Protein AF-A0A6A4WHN4-F1 (afdb_monomer_lite)

Secondary structure (DSSP, 8-state):
-----EE---HHHHHHHHHHSPPPPTT--PPPPPPTTSPPPP---HHHHHHHHHHS-TTPPP-TT---HHHHHHHTSGGGHHHHHHHHHHHHHHHHHHHTT---HHHHHHHH-EEEEEEE-TTS-EEEEEEE-HHHHHHHHHHHHHHHHHTHHHHTTTB-SSS-TTHHHHHHHHHHHHHHSPPPS-SSPEEEEEE-BTTHHHHS-HHHHHHHHHHH-GGGHHHHHHHHSS-EEEEETTEEEEE-SS--TT-TTHHHHHHHHHHHHHHT--SSEEEEETTEEEEEEEHHHHHHHHHHHHHHHHHTT--B-GGG-EEEE-S---HHHHHHHHHHHHTT-TTPEE--GGG-EETTEE-SGGGHHHHHHHHHHHHHHHHHHHTTS-HHHHHHHIIIIISGGGTHHHHHHS-GGG-HHHHHHHHHHHHHHHHHHHT----HHHHHHHTS-GGGTS-S---HHHHHHHHHHHHHHHHHHHHHHHSTTSS-TTSS-HHHHHHHHHHHHHHT------GGGTT-HHHHHHHHHHHHHHHHHHHS-HHHHHHHHHHTSTTTTTGGGS---GGGT-PPP---TTS-HHHHHHHHHHHT-HHHHHHHHTTTHHHH-S----TTTTHHHHHHHHHHHHHH---TT---PPP-HHHHHHHHHH-GGG-SS----HHHHHHHHHHHHHHHT-S--S-PPP--SPPPTTS-HHHHHHHHHHHHHTT--SHHHHHH-EEEEEEEEETTT--EEEEEEEESSEEEPPS-SSSEEEHHHHHHHHHS-EEE-GGGPPEETTTTEE--EEEEEEEEE--SEEEEEE----TT-TT------EEE--SS-EE-GGGBTT----EEEEEEEEEEEE-SSSEEEEEEEE-TTT--EEEEETTEEEEE-GGGS--TTEEEEEEEETT----------

Organism: Amphibalanus amphitrite (NCBI:txid1232801)

pLDDT: mean 89.15, std 11.62, range [28.22, 98.62]

Sequence (913 aa):
MLSDTFVDPSAEVIAALRLKHPLAPLDQSLPPPPAASDPPPLTVTEEQVRAAIFSMPPGSSAGLDGIRPLHLRQLLSRETAESGRRLLSSLTALTNLVLRGLVPECGRDALFGASLCALRKKDGGLRPIAVGSVFRRLPGRIAARHIADIIGPELRPTQLGVGTPLGCEAAVHAVREFISSDSTSSDTPRVMVKIDVRNAFNTIRRDVILARIHERCPEVYPLAYQAYHLPTPLHIGDQTVLSATGVQQGDPLGPAAFALGVDACARAIRSPLNVWYLDDATIAGLADVVQSDLHSLAKALTELGLQLNPAKCEVAIIDAAPQLARNAAVDSIRSVLPEITEIPLHSVTLLGAPLQDASLTAAANGAAELIGRLCTRLTHLDRHTGLFFLVHYASAPRLQYLLRSAPLYKVVPALKLVDELVRETLIDITNVNINDQLWEQAKLPFRLGGLGVRSVEDLALPCYISSLHAALPLLRSISPGLLPASGVPPTLQTAIHRFSEVTGTEQLPPASAVSSQRAWDTLSATAIRDKMVNSANQLHRARLVAASQPHTAAWLQAVPVPSLGLHLDEENTGNTCFLNTVVQCLSNTRALHDYILRDGRSSDASMPAAATKGSLMNTFSALIRDMWTSSAETERVLTTAPLKSMIQRLAPRFMGSQQQDAQEFLRYLLQGLHEDVNRVTSRPKPITTDIDDSLSASQKSMEAWKRFLRLENSKFVDLFVGQLKATLRCTVCGHASVTFDPFWDLSLPIPSRSGQVRLQACFDLFTKEEVLDGDEKPTCSKCQKRQKCTRSLSIQKFPRILVVHLKRFSPQERFRGKLNTTVDFSVNGLDLSPYSAGQTPCRYSLYGVANHSGTLLSGHYTAHCRHPYTAEWYEYNDSRVHVLDQRNVNSGKAYVLFFELAGSKHRSGSTHV

Radius of gyration: 39.77 Å; chains: 1; bounding box: 108×52×117 Å

InterPro domains:
  IPR000477 Reverse transcriptase domain [PF00078] (120-317)
  IPR000477 Reverse transcriptase domain [PS50878] (100-355)
  IPR001394 Peptidase C19, ubiquitin carboxyl-terminal hydrolase [PF00443] (571-899)
  IPR018200 Ubiquitin specific protease, conserved site [PS00973] (844-861)
  IPR028889 Ubiquitin specific protease UPS, catalytic domain [PS50235] (568-902)
  IPR038765 Papain-like cysteine peptidase superfamily [SSF54001] (572-900)
  IPR043502 DNA/RNA polymerase superfamily [SSF56672] (191-315)
  IPR050185 Ubiquitin carboxyl-terminal hydrolase [PTHR21646] (564-900)

Foldseek 3Di:
DPQWDWDADDPVNVVLVLVLQDAADPPFDADDADDPPFDAADADDLVLLLVLLVPDDQPDAAWPVRDGSVVLCVLLDVVVPPSNVVVSVVLRVLLRCLRRLNQDPVCLQVQLEFAWTWIQDPVRHTDIAGAGHPSLQSNLLVLQVVLLVQCVVVLPPQEQQGVHVLQQLLLLLLVLLVLVDDDDPDLFFKKKKKWAWPSQQLFFALRLLLVLCCVRPVNNSSNSCSNQVAWHWHDRPPDTHTRNGGHGHNRSNRQSSQSSSCSVLQVVQPALFWYHNRRTIMGMHGLQSVLVSLQSSQVVLVVRRIHIDLQPMEMETSDPHDPVSVVVSVVSNCVSRVNYHYDYLQCDDGPLEGSHPNCLLVSLQVLLVQLLVLLVVLLVDALLQSLLCLQPPRACVSCLVHLQNDLNLSVLVSLVSRLVSSQVSNCSSLVDDQDPLNSLQQQACQLQLHLNRNRSNLLSLLNHLLNSLVSLVSSCRSRPPSDPPVSDHPVNVVSLVVLCVLLVDNDAFPPVCSNPSVRSSVSSSVSSSVVSCVPDDPVSNVNSVCSNDPPNCVLSNDNQDVVVVSNDFNADPFLCQLVVQLLVAQLLPVLNLCCLVVCVCVVLPDQAPAPCRLVLVVLSSVVSCVVPDDDPPDPDADDCVSNLVSLCVQPVVSPGRFHDHSVVVNVSSLVNNQRSRFSQRDQDDQDPDDDDPPDDPVVQQVVLVVSVSSHGDGPSCQAQKFKKKKWKAFPPPRDIDIHIDIDRAAAFEDPDLDEAAEPVVSLCRQFDKDWQDDPRFDQDPVVRGRGIIIMGMATATDGQKYKYFYCQDDPVDPDDWGRLHFHDYDQFWDWRLVRHPVSDTWTKHWFKFWFWADTSRRIGTWMWGQRNPVRWIWIGRRSDIDGDDPVPNRHSRTGMTIIGTPDPDDDDDDDDD

Structure (mmCIF, N/CA/C/O backbone):
data_AF-A0A6A4WHN4-F1
#
_entry.id   AF-A0A6A4WHN4-F1
#
loop_
_atom_site.group_PDB
_atom_site.id
_atom_site.type_symbol
_atom_site.label_atom_id
_atom_site.label_alt_id
_atom_site.label_comp_id
_atom_site.label_asym_id
_atom_site.label_entity_id
_atom_site.label_seq_id
_atom_site.pdbx_PDB_ins_code
_atom_site.Cartn_x
_atom_site.Cartn_y
_atom_site.Cartn_z
_atom_site.occupancy
_atom_site.B_iso_or_equiv
_atom_site.auth_seq_id
_atom_site.auth_comp_id
_atom_site.auth_asym_id
_atom_site.auth_atom_id
_atom_site.pdbx_PDB_model_num
ATOM 1 N N . MET A 1 1 ? -0.690 -6.257 8.734 1.00 34.81 1 MET A N 1
ATOM 2 C CA . MET A 1 1 ? -2.102 -6.477 8.339 1.00 34.81 1 MET A CA 1
ATOM 3 C C . MET A 1 1 ? -2.248 -6.863 6.854 1.00 34.81 1 MET A C 1
ATOM 5 O O . MET A 1 1 ? -2.937 -6.185 6.109 1.00 34.81 1 MET A O 1
ATOM 9 N N . LEU A 1 2 ? -1.631 -7.961 6.406 1.00 34.03 2 LEU A N 1
ATOM 10 C CA . LEU A 1 2 ? -2.034 -8.683 5.186 1.00 34.03 2 LEU A CA 1
ATOM 11 C C . LEU A 1 2 ? -2.118 -10.161 5.584 1.00 34.03 2 LEU A C 1
ATOM 13 O O . LEU A 1 2 ? -1.227 -10.941 5.278 1.00 34.03 2 LEU A O 1
ATOM 17 N N . SER A 1 3 ? -3.099 -10.493 6.425 1.00 45.19 3 SER A N 1
ATOM 18 C CA . SER A 1 3 ? -3.376 -11.877 6.841 1.00 45.19 3 SER A CA 1
ATOM 19 C C . SER A 1 3 ? -4.545 -12.496 6.090 1.00 45.19 3 SER A C 1
ATOM 21 O O . SER A 1 3 ? -4.711 -13.708 6.132 1.00 45.19 3 SER A O 1
ATOM 23 N N . ASP A 1 4 ? -5.346 -11.665 5.427 1.00 58.31 4 ASP A N 1
ATOM 24 C CA . ASP A 1 4 ? -6.604 -12.084 4.842 1.00 58.31 4 ASP A CA 1
ATOM 25 C C . ASP A 1 4 ? -6.380 -12.328 3.354 1.00 58.31 4 ASP A C 1
ATOM 27 O O . ASP A 1 4 ? -6.274 -11.393 2.558 1.00 58.31 4 ASP A O 1
ATOM 31 N N . THR A 1 5 ? -6.221 -13.599 2.994 1.00 77.00 5 THR A N 1
ATOM 32 C CA . THR A 1 5 ? -6.087 -14.032 1.604 1.00 77.00 5 THR A CA 1
ATOM 33 C C . THR A 1 5 ? -7.454 -14.382 1.034 1.00 77.00 5 THR A C 1
ATOM 35 O O . THR A 1 5 ? -8.327 -14.896 1.740 1.00 77.00 5 THR A O 1
ATOM 38 N N . PHE A 1 6 ? -7.644 -14.088 -0.253 1.00 84.12 6 PHE A N 1
ATOM 39 C CA . PHE A 1 6 ? -8.807 -14.570 -0.987 1.00 84.12 6 PHE A CA 1
ATOM 40 C C . PHE A 1 6 ? -8.828 -16.096 -0.974 1.00 84.12 6 PHE A C 1
ATOM 42 O O . PHE A 1 6 ? -7.786 -16.740 -1.110 1.00 84.12 6 PHE A O 1
ATOM 49 N N . VAL A 1 7 ? -10.020 -16.653 -0.784 1.00 88.81 7 VAL A N 1
ATOM 50 C CA . VAL A 1 7 ? -10.260 -18.092 -0.842 1.00 88.81 7 VAL A CA 1
ATOM 51 C C . VAL A 1 7 ? -11.143 -18.383 -2.042 1.00 88.81 7 VAL A C 1
ATOM 53 O O . VAL A 1 7 ? -12.197 -17.763 -2.198 1.00 88.81 7 VAL A O 1
ATOM 56 N N . ASP A 1 8 ? -10.709 -19.332 -2.864 1.00 88.94 8 ASP A N 1
ATOM 57 C CA . ASP A 1 8 ? -11.468 -19.764 -4.030 1.00 88.94 8 ASP A CA 1
ATOM 58 C C . ASP A 1 8 ? -12.793 -20.439 -3.626 1.00 88.94 8 ASP A C 1
ATOM 60 O O . ASP A 1 8 ? -12.881 -21.079 -2.570 1.00 88.94 8 ASP A O 1
ATOM 64 N N . PRO A 1 9 ? -13.845 -20.303 -4.449 1.00 89.06 9 PRO A N 1
ATOM 65 C CA . PRO A 1 9 ? -15.189 -20.763 -4.121 1.00 89.06 9 PRO A CA 1
ATOM 66 C C . PRO A 1 9 ? -15.350 -22.280 -4.316 1.00 89.06 9 PRO A C 1
ATOM 68 O O . PRO A 1 9 ? -15.940 -22.737 -5.290 1.00 89.06 9 PRO A O 1
ATOM 71 N N . SER A 1 10 ? -14.836 -23.080 -3.379 1.00 92.56 10 SER A N 1
ATOM 72 C CA . SER A 1 10 ? -15.103 -24.525 -3.321 1.00 92.56 10 SER A CA 1
ATOM 73 C C . SER A 1 10 ? -16.477 -24.833 -2.706 1.00 92.56 10 SER A C 1
ATOM 75 O O . SER A 1 10 ? -17.061 -24.001 -2.008 1.00 92.56 10 SER A O 1
ATOM 77 N N . ALA A 1 11 ? -16.986 -26.055 -2.899 1.00 92.69 11 ALA A N 1
ATOM 78 C CA . ALA A 1 11 ? -18.253 -26.490 -2.298 1.00 92.69 11 ALA A CA 1
ATOM 79 C C . ALA A 1 11 ? -18.267 -26.339 -0.761 1.00 92.69 11 ALA A C 1
ATOM 81 O O . ALA A 1 11 ? -19.264 -25.895 -0.189 1.00 92.69 11 ALA A O 1
ATOM 82 N N . GLU A 1 12 ? -17.143 -26.631 -0.099 1.00 93.69 12 GLU A N 1
ATOM 83 C CA . GLU A 1 12 ? -16.969 -26.462 1.350 1.00 93.69 12 GLU A CA 1
ATOM 84 C C . GLU A 1 12 ? -17.022 -24.989 1.770 1.00 93.69 12 GLU A C 1
ATOM 86 O O . GLU A 1 12 ? -17.701 -24.636 2.736 1.00 93.69 12 GLU A O 1
ATOM 91 N N . VAL A 1 13 ? -16.347 -24.111 1.021 1.00 93.25 13 VAL A N 1
ATOM 92 C CA . VAL A 1 13 ? -16.360 -22.662 1.266 1.00 93.25 13 VAL A CA 1
ATOM 93 C C . VAL A 1 13 ? -17.778 -22.121 1.122 1.00 93.25 13 VAL A C 1
ATOM 95 O O . VAL A 1 13 ? -18.243 -21.381 1.984 1.00 93.25 13 VAL A O 1
ATOM 98 N N . ILE A 1 14 ? -18.501 -22.531 0.080 1.00 93.94 14 ILE A N 1
ATOM 99 C CA . ILE A 1 14 ? -19.880 -22.098 -0.166 1.00 93.94 14 ILE A CA 1
ATOM 100 C C . ILE A 1 14 ? -20.820 -22.602 0.935 1.00 93.94 14 ILE A C 1
ATOM 102 O O . ILE A 1 14 ? -21.646 -21.832 1.426 1.00 93.94 14 ILE A O 1
ATOM 106 N N . ALA A 1 15 ? -20.674 -23.851 1.388 1.00 94.25 15 ALA A N 1
ATOM 107 C CA . ALA A 1 15 ? -21.432 -24.375 2.524 1.00 94.25 15 ALA A CA 1
ATOM 108 C C . ALA A 1 15 ? -21.158 -23.575 3.812 1.00 94.25 15 ALA A C 1
ATOM 110 O O . ALA A 1 15 ? -22.092 -23.177 4.510 1.00 94.25 15 ALA A O 1
ATOM 111 N N . ALA A 1 16 ? -19.892 -23.250 4.088 1.00 94.00 16 ALA A N 1
ATOM 112 C CA . ALA A 1 16 ? -19.510 -22.432 5.236 1.00 94.00 16 ALA A CA 1
ATOM 113 C C . ALA A 1 16 ? -20.036 -20.985 5.145 1.00 94.00 16 ALA A C 1
ATOM 115 O O . ALA A 1 16 ? -20.391 -20.393 6.167 1.00 94.00 16 ALA A O 1
ATOM 116 N N . LEU A 1 17 ? -20.122 -20.408 3.942 1.00 94.44 17 LEU A N 1
ATOM 117 C CA . LEU A 1 17 ? -20.753 -19.103 3.722 1.00 94.44 17 LEU A CA 1
ATOM 118 C C . LEU A 1 17 ? -22.269 -19.166 3.939 1.00 94.44 17 LEU A C 1
ATOM 120 O O . LEU A 1 17 ? -22.810 -18.276 4.588 1.00 94.44 17 LEU A O 1
ATOM 124 N N . ARG A 1 18 ? -22.951 -20.226 3.483 1.00 95.06 18 ARG A N 1
ATOM 125 C CA . ARG A 1 18 ? -24.388 -20.433 3.752 1.00 95.06 18 ARG A CA 1
ATOM 126 C C . ARG A 1 18 ? -24.680 -20.487 5.252 1.00 95.06 18 ARG A C 1
ATOM 128 O O . ARG A 1 18 ? -25.598 -19.819 5.706 1.00 95.06 18 ARG A O 1
ATOM 135 N N . LEU A 1 19 ? -23.848 -21.173 6.039 1.00 94.44 19 LEU A N 1
ATOM 136 C CA . LEU A 1 19 ? -23.980 -21.196 7.505 1.00 94.44 19 LEU A CA 1
ATOM 137 C C . LEU A 1 19 ? -23.821 -19.809 8.152 1.00 94.44 19 LEU A C 1
ATOM 139 O O . LEU A 1 19 ? -24.376 -19.555 9.217 1.00 94.44 19 LEU A O 1
ATOM 143 N N . LYS A 1 20 ? -23.077 -18.896 7.518 1.00 94.44 20 LYS A N 1
ATOM 144 C CA . LYS A 1 20 ? -22.923 -17.512 7.989 1.00 94.44 20 LYS A CA 1
ATOM 145 C C . LYS A 1 20 ? -24.076 -16.598 7.589 1.00 94.44 20 LYS A C 1
ATOM 147 O O . LYS A 1 20 ? -24.157 -15.501 8.135 1.00 94.44 20 LYS A O 1
ATOM 152 N N . HIS A 1 21 ? -24.954 -17.027 6.691 1.00 95.44 21 HIS A N 1
ATOM 153 C CA . HIS A 1 21 ? -26.137 -16.286 6.267 1.00 95.44 21 HIS A CA 1
ATOM 154 C C . HIS A 1 21 ? -27.392 -17.118 6.573 1.00 95.44 21 HIS A C 1
ATOM 156 O O . HIS A 1 21 ? -27.945 -17.746 5.669 1.00 95.44 21 HIS A O 1
ATOM 162 N N . PRO A 1 22 ? -27.817 -17.180 7.851 1.00 94.38 22 PRO A N 1
ATOM 163 C CA . PRO A 1 22 ? -28.965 -17.985 8.238 1.00 94.38 22 PRO A CA 1
ATOM 164 C C . PRO A 1 22 ? -30.276 -17.424 7.668 1.00 94.38 22 PRO A C 1
ATOM 166 O O . PRO A 1 22 ? -30.360 -16.281 7.206 1.00 94.38 22 PRO A O 1
ATOM 169 N N . LEU A 1 23 ? -31.312 -18.262 7.702 1.00 92.62 23 LEU A N 1
ATOM 170 C CA . LEU A 1 23 ? -32.677 -17.861 7.368 1.00 92.62 23 LEU A CA 1
ATOM 171 C C . LEU A 1 23 ? -33.247 -16.928 8.444 1.00 92.62 23 LEU A C 1
ATOM 173 O O . LEU A 1 23 ? -32.799 -16.941 9.591 1.00 92.62 23 LEU A O 1
ATOM 177 N N . ALA A 1 24 ? -34.249 -16.133 8.067 1.00 89.94 24 ALA A N 1
ATOM 178 C CA . ALA A 1 24 ? -34.967 -15.283 9.010 1.00 89.94 24 ALA A CA 1
ATOM 179 C C . ALA A 1 24 ? -35.664 -16.133 10.096 1.00 89.94 24 ALA A C 1
ATOM 181 O O . ALA A 1 24 ? -36.240 -17.174 9.758 1.00 89.94 24 ALA A O 1
ATOM 182 N N . PRO A 1 25 ? -35.633 -15.715 11.377 1.00 89.88 25 PRO A N 1
ATOM 183 C CA . PRO A 1 25 ? -36.403 -16.357 12.439 1.00 89.88 25 PRO A CA 1
ATOM 184 C C . PRO A 1 25 ? -37.904 -16.372 12.122 1.00 89.88 25 PRO A C 1
ATOM 186 O O . PRO A 1 25 ? -38.425 -15.427 11.531 1.00 89.88 25 PRO A O 1
ATOM 189 N N . LEU A 1 26 ? -38.609 -17.429 12.536 1.00 89.06 26 LEU A N 1
ATOM 190 C CA . LEU A 1 26 ? -40.054 -17.572 12.290 1.00 89.06 26 LEU A CA 1
ATOM 191 C C . LEU A 1 26 ? -40.889 -16.501 13.009 1.00 89.06 26 LEU A C 1
ATOM 193 O O . LEU A 1 26 ? -41.966 -16.146 12.547 1.00 89.06 26 LEU A O 1
ATOM 197 N N . ASP A 1 27 ? -40.384 -15.991 14.127 1.00 91.06 27 ASP A N 1
ATOM 198 C CA . ASP A 1 27 ? -40.975 -14.938 14.952 1.00 91.06 27 ASP A CA 1
ATOM 199 C C . ASP A 1 27 ? -40.523 -13.525 14.531 1.00 91.06 27 ASP A C 1
ATOM 201 O O . ASP A 1 27 ? -40.725 -12.563 15.273 1.00 91.06 27 ASP A O 1
ATOM 205 N N . GLN A 1 28 ? -39.869 -13.370 13.373 1.00 90.06 28 GLN A N 1
ATOM 206 C CA . GLN A 1 28 ? -39.457 -12.061 12.867 1.00 90.06 28 GLN A CA 1
ATOM 207 C C . GLN A 1 28 ? -40.676 -11.223 12.464 1.00 90.06 28 GLN A C 1
ATOM 209 O O . GLN A 1 28 ? -41.427 -11.600 11.565 1.00 90.06 28 GLN A O 1
ATOM 214 N N . SER A 1 29 ? -40.825 -10.045 13.073 1.00 92.94 29 SER A N 1
ATOM 215 C CA . SER A 1 29 ? -41.950 -9.138 12.819 1.00 92.94 29 SER A CA 1
ATOM 216 C C . SER A 1 29 ? -41.444 -7.788 12.328 1.00 92.94 29 SER A C 1
ATOM 218 O O . SER A 1 29 ? -41.133 -6.901 13.121 1.00 92.94 29 SER A O 1
ATOM 220 N N . LEU A 1 30 ? -41.345 -7.628 11.007 1.00 94.25 30 LEU A N 1
ATOM 221 C CA . LEU A 1 30 ? -40.840 -6.392 10.411 1.00 94.25 30 LEU A CA 1
ATOM 222 C C . LEU A 1 30 ? -41.782 -5.199 10.684 1.00 94.25 30 LEU A C 1
ATOM 224 O O . LEU A 1 30 ? -43.001 -5.373 10.651 1.00 94.25 30 LEU A O 1
ATOM 228 N N . PRO A 1 31 ? -41.239 -3.984 10.897 1.00 94.44 31 PRO A N 1
ATOM 229 C CA . PRO A 1 31 ? -42.043 -2.760 10.921 1.00 94.44 31 PRO A CA 1
ATOM 230 C C . PRO A 1 31 ? -42.772 -2.528 9.578 1.00 94.44 31 PRO A C 1
ATOM 232 O O . PRO A 1 31 ? -42.359 -3.090 8.556 1.00 94.44 31 PRO A O 1
ATOM 235 N N . PRO A 1 32 ? -43.858 -1.729 9.554 1.00 94.19 32 PRO A N 1
ATOM 236 C CA . PRO A 1 32 ? -44.622 -1.460 8.334 1.00 94.19 32 PRO A CA 1
ATOM 237 C C . PRO A 1 32 ? -43.778 -0.712 7.289 1.00 94.19 32 PRO A C 1
ATOM 239 O O . PRO A 1 32 ? -42.856 0.003 7.664 1.00 94.19 32 PRO A O 1
ATOM 242 N N . PRO A 1 33 ? -44.082 -0.831 5.983 1.00 94.12 33 PRO A N 1
ATOM 243 C CA . PRO A 1 33 ? -43.385 -0.057 4.957 1.00 94.12 33 PRO A CA 1
ATOM 244 C C . PRO A 1 33 ? -43.508 1.458 5.211 1.00 94.12 33 PRO A C 1
ATOM 246 O O . PRO A 1 33 ? -44.485 1.879 5.837 1.00 94.12 33 PRO A O 1
ATOM 249 N N . PRO A 1 34 ? -42.567 2.279 4.694 1.00 93.50 34 PRO A N 1
ATOM 250 C CA . PRO A 1 34 ? -42.607 3.730 4.854 1.00 93.50 34 PRO A CA 1
ATOM 251 C C . PRO A 1 34 ? -43.970 4.312 4.468 1.00 93.50 34 PRO A C 1
ATOM 253 O O . PRO A 1 34 ? -44.484 4.048 3.377 1.00 93.50 34 PRO A O 1
ATOM 256 N N . ALA A 1 35 ? -44.550 5.102 5.364 1.00 90.31 35 ALA A N 1
ATOM 257 C CA . ALA A 1 35 ? -45.872 5.691 5.215 1.00 90.31 35 ALA A CA 1
ATOM 258 C C . ALA A 1 35 ? -45.782 7.173 4.831 1.00 90.31 35 ALA A C 1
ATOM 260 O O . ALA A 1 35 ? -44.807 7.858 5.123 1.00 90.31 35 ALA A O 1
ATOM 261 N N . ALA A 1 36 ? -46.847 7.716 4.236 1.00 85.81 36 ALA A N 1
ATOM 262 C CA . ALA A 1 36 ? -46.924 9.148 3.921 1.00 85.81 36 ALA A CA 1
ATOM 263 C C . ALA A 1 36 ? -46.907 10.055 5.171 1.00 85.81 36 ALA A C 1
ATOM 265 O O . ALA A 1 36 ? -46.689 11.257 5.050 1.00 85.81 36 ALA A O 1
ATOM 266 N N . SER A 1 37 ? -47.166 9.488 6.354 1.00 88.94 37 SER A N 1
ATOM 267 C CA . SER A 1 37 ? -47.059 10.163 7.649 1.00 88.94 37 SER A CA 1
ATOM 268 C C . SER A 1 37 ? -45.628 10.243 8.187 1.00 88.94 37 SER A C 1
ATOM 270 O O . SER A 1 37 ? -45.402 10.989 9.138 1.00 88.94 37 SER A O 1
ATOM 272 N N . ASP A 1 38 ? -44.685 9.473 7.635 1.00 90.81 38 ASP A N 1
ATOM 273 C CA . ASP A 1 38 ? -43.285 9.529 8.051 1.00 90.81 38 ASP A CA 1
ATOM 274 C C . ASP A 1 38 ? -42.629 10.847 7.591 1.00 90.81 38 ASP A C 1
ATOM 276 O O . ASP A 1 38 ? -43.040 11.439 6.584 1.00 90.81 38 ASP A O 1
ATOM 280 N N . PRO A 1 39 ? -41.583 11.319 8.294 1.00 92.81 39 PRO A N 1
ATOM 281 C CA . PRO A 1 39 ? -40.742 12.416 7.831 1.00 92.81 39 PRO A CA 1
ATOM 282 C C . PRO A 1 39 ? -40.248 12.223 6.389 1.00 92.81 39 PRO A C 1
ATOM 284 O O . PRO A 1 39 ? -40.015 11.091 5.951 1.00 92.81 39 PRO A O 1
ATOM 287 N N . PRO A 1 40 ? -40.059 13.320 5.631 1.00 93.69 40 PRO A N 1
ATOM 288 C CA . PRO A 1 40 ? -39.645 13.230 4.240 1.00 93.69 40 PRO A CA 1
ATOM 289 C C . PRO A 1 40 ? -38.305 12.483 4.110 1.00 93.69 40 PRO A C 1
ATOM 291 O O . PRO A 1 40 ? -37.377 12.761 4.873 1.00 93.69 40 PRO A O 1
ATOM 294 N N . PRO A 1 41 ? -38.161 11.579 3.120 1.00 95.25 41 PRO A N 1
ATOM 295 C CA . PRO A 1 41 ? -36.922 10.840 2.928 1.00 95.25 41 PRO A CA 1
ATOM 296 C C . PRO A 1 41 ? -35.736 11.762 2.646 1.00 95.25 41 PRO A C 1
ATOM 298 O O . PRO A 1 41 ? -35.875 12.813 2.004 1.00 95.25 41 PRO A O 1
ATOM 301 N N . LEU A 1 42 ? -34.544 11.307 3.034 1.00 95.81 42 LEU A N 1
ATOM 302 C CA . LEU A 1 42 ? -33.297 12.010 2.764 1.00 95.81 42 LEU A CA 1
ATOM 303 C C . LEU A 1 42 ? -33.176 12.343 1.268 1.00 95.81 42 LEU A C 1
ATOM 305 O O . LEU A 1 42 ? -33.296 11.480 0.400 1.00 95.81 42 LEU A O 1
ATOM 309 N N . THR A 1 43 ? -32.918 13.613 0.965 1.00 96.69 43 THR A N 1
ATOM 310 C CA . THR A 1 43 ? -32.727 14.110 -0.402 1.00 96.69 43 THR A CA 1
ATOM 311 C C . THR A 1 43 ? -31.380 14.815 -0.496 1.00 96.69 43 THR A C 1
ATOM 313 O O . THR A 1 43 ? -30.971 15.508 0.433 1.00 96.69 43 THR A O 1
ATOM 316 N N . VAL A 1 44 ? -30.684 14.637 -1.618 1.00 97.94 44 VAL A N 1
ATOM 317 C CA . VAL A 1 44 ? -29.336 15.165 -1.839 1.00 97.94 44 VAL A CA 1
ATOM 318 C C . VAL A 1 44 ? -29.194 15.969 -3.123 1.00 97.94 44 VAL A C 1
ATOM 320 O O . VAL A 1 44 ? -29.884 15.733 -4.119 1.00 97.94 44 VAL A O 1
ATOM 323 N N . THR A 1 45 ? -28.249 16.906 -3.096 1.00 98.31 45 THR A N 1
ATOM 324 C CA . THR A 1 45 ? -27.854 17.738 -4.237 1.00 98.31 45 THR A CA 1
ATOM 325 C C . THR A 1 45 ? -26.761 17.078 -5.084 1.00 98.31 45 THR A C 1
ATOM 327 O O . THR A 1 45 ? -26.084 16.139 -4.655 1.00 98.31 45 THR A O 1
ATOM 330 N N . GLU A 1 46 ? -26.528 17.608 -6.288 1.00 97.94 46 GLU A N 1
ATOM 331 C CA . GLU A 1 46 ? -25.400 17.208 -7.144 1.00 97.94 46 GLU A CA 1
ATOM 332 C C . GLU A 1 46 ? -24.040 17.372 -6.455 1.00 97.94 46 GLU A C 1
ATOM 334 O O . GLU A 1 46 ? -23.156 16.527 -6.603 1.00 97.94 46 GLU A O 1
ATOM 339 N N . GLU A 1 47 ? -23.878 18.415 -5.642 1.00 97.00 47 GLU A N 1
ATOM 340 C CA . GLU A 1 47 ? -22.650 18.668 -4.886 1.00 97.00 47 GLU A CA 1
ATOM 341 C C . GLU A 1 47 ? -22.397 17.579 -3.840 1.00 97.00 47 GLU A C 1
ATOM 343 O O . GLU A 1 47 ? -21.282 17.062 -3.739 1.00 97.00 47 GLU A O 1
ATOM 348 N N . GLN A 1 48 ? -23.437 17.176 -3.105 1.00 97.31 48 GLN A N 1
ATOM 349 C CA . GLN A 1 48 ? -23.351 16.114 -2.101 1.00 97.31 48 GLN A CA 1
ATOM 350 C C . GLN A 1 48 ? -23.070 14.752 -2.743 1.00 97.31 48 GLN A C 1
ATOM 352 O O . GLN A 1 48 ? -22.219 14.005 -2.253 1.00 97.31 48 GLN A O 1
ATOM 357 N N . VAL A 1 49 ? -23.718 14.445 -3.870 1.00 97.94 49 VAL A N 1
ATOM 358 C CA . VAL A 1 49 ? -23.475 13.214 -4.639 1.00 97.94 49 VAL A CA 1
ATOM 359 C C . VAL A 1 49 ? -22.045 13.176 -5.170 1.00 97.94 49 VAL A C 1
ATOM 361 O O . VAL A 1 49 ? -21.335 12.183 -4.984 1.00 97.94 49 VAL A O 1
ATOM 364 N N . ARG A 1 50 ? -21.568 14.281 -5.754 1.00 96.44 50 ARG A N 1
ATOM 365 C CA . ARG A 1 50 ? -20.178 14.410 -6.197 1.00 96.44 50 ARG A CA 1
ATOM 366 C C . ARG A 1 50 ? -19.214 14.218 -5.027 1.00 96.44 50 ARG A C 1
ATOM 368 O O . ARG A 1 50 ? -18.276 13.429 -5.137 1.00 96.44 50 ARG A O 1
ATOM 375 N N . ALA A 1 51 ? -19.438 14.890 -3.901 1.00 96.19 51 ALA A N 1
ATOM 376 C CA . ALA A 1 51 ? -18.591 14.759 -2.719 1.00 96.19 51 ALA A CA 1
ATOM 377 C C . ALA A 1 51 ? -18.551 13.309 -2.203 1.00 96.19 51 ALA A C 1
ATOM 379 O O . ALA A 1 51 ? -17.474 12.788 -1.901 1.00 96.19 51 ALA A O 1
ATOM 380 N N . ALA A 1 52 ? -19.696 12.622 -2.172 1.00 96.06 52 ALA A N 1
ATOM 381 C CA . ALA A 1 52 ? -19.780 11.221 -1.778 1.00 96.06 52 ALA A CA 1
ATOM 382 C C . ALA A 1 52 ? -18.973 10.311 -2.722 1.00 96.06 52 ALA A C 1
ATOM 384 O O . ALA A 1 52 ? -18.180 9.499 -2.234 1.00 96.06 52 ALA A O 1
ATOM 385 N N . ILE A 1 53 ? -19.074 10.502 -4.044 1.00 95.88 53 ILE A N 1
ATOM 386 C CA . ILE A 1 53 ? -18.289 9.756 -5.044 1.00 95.88 53 ILE A CA 1
ATOM 387 C C . ILE A 1 53 ? -16.785 9.958 -4.847 1.00 95.88 53 ILE A C 1
ATOM 389 O O . ILE A 1 53 ? -16.023 8.991 -4.813 1.00 95.88 53 ILE A O 1
ATOM 393 N N . PHE A 1 54 ? -16.346 11.204 -4.672 1.00 94.56 54 PHE A N 1
ATOM 394 C CA . PHE A 1 54 ? -14.926 11.519 -4.514 1.00 94.56 54 PHE A CA 1
ATOM 395 C C . PHE A 1 54 ? -14.362 11.104 -3.148 1.00 94.56 54 PHE A C 1
ATOM 397 O O . PHE A 1 54 ? -13.155 10.889 -3.036 1.00 94.56 54 PHE A O 1
ATOM 404 N N . SER A 1 55 ? -15.220 10.915 -2.140 1.00 92.88 55 SER A N 1
ATOM 405 C CA . SER A 1 55 ? -14.832 10.362 -0.838 1.00 92.88 55 SER A CA 1
ATOM 406 C C . SER A 1 55 ? -14.602 8.845 -0.853 1.00 92.88 55 SER A C 1
ATOM 408 O O . SER A 1 55 ? -14.020 8.312 0.093 1.00 92.88 55 SER A O 1
ATOM 410 N N . MET A 1 56 ? -15.076 8.126 -1.878 1.00 91.19 56 MET A N 1
ATOM 411 C CA . MET A 1 56 ? -14.859 6.684 -1.988 1.00 91.19 56 MET A CA 1
ATOM 412 C C . MET A 1 56 ? -13.418 6.381 -2.434 1.00 91.19 56 MET A C 1
ATOM 414 O O . MET A 1 56 ? -12.906 7.039 -3.352 1.00 91.19 56 MET A O 1
ATOM 418 N N . PRO A 1 57 ? -12.759 5.360 -1.846 1.00 90.00 57 PRO A N 1
ATOM 419 C CA . PRO A 1 57 ? -11.455 4.913 -2.315 1.00 90.00 57 PRO A CA 1
ATOM 420 C C . PRO A 1 57 ? -11.529 4.525 -3.800 1.00 90.00 57 PRO A C 1
ATOM 422 O O . PRO A 1 57 ? -12.347 3.673 -4.159 1.00 90.00 57 PRO A O 1
ATOM 425 N N . PRO A 1 58 ? -10.691 5.110 -4.676 1.00 84.75 58 PRO A N 1
ATOM 426 C CA . PRO A 1 58 ? -10.803 4.899 -6.119 1.00 84.75 58 PRO A CA 1
ATOM 427 C C . PRO A 1 58 ? -10.604 3.424 -6.499 1.00 84.75 58 PRO A C 1
ATOM 429 O O . PRO A 1 58 ? -11.321 2.907 -7.351 1.00 84.75 58 PRO A O 1
ATOM 432 N N . GLY A 1 59 ? -9.687 2.732 -5.814 1.00 81.31 59 GLY A N 1
ATOM 433 C CA . GLY A 1 59 ? -9.387 1.314 -6.026 1.00 81.31 59 GLY A CA 1
ATOM 434 C C . GLY A 1 59 ? -10.360 0.323 -5.377 1.00 81.31 59 GLY A C 1
ATOM 435 O O . GLY A 1 59 ? -10.117 -0.877 -5.468 1.00 81.31 59 GLY A O 1
ATOM 436 N N . SER A 1 60 ? -11.435 0.782 -4.722 1.00 86.44 60 SER A N 1
ATOM 437 C CA . SER A 1 60 ? -12.432 -0.117 -4.123 1.00 86.44 60 SER A CA 1
ATOM 438 C C . SER A 1 60 ? -13.030 -1.060 -5.177 1.00 86.44 60 SER A C 1
ATOM 440 O O . SER A 1 60 ? -13.298 -0.642 -6.307 1.00 86.44 60 SER A O 1
ATOM 442 N N . SER A 1 61 ? -13.226 -2.329 -4.806 1.00 87.56 61 SER A N 1
ATOM 443 C CA . SER A 1 61 ? -13.751 -3.376 -5.690 1.00 87.56 61 SER A CA 1
ATOM 444 C C . SER A 1 61 ? -15.102 -2.996 -6.304 1.00 87.56 61 SER A C 1
ATOM 446 O O . SER A 1 61 ? -15.903 -2.288 -5.685 1.00 87.56 61 SER A O 1
ATOM 448 N N . ALA A 1 62 ? -15.337 -3.460 -7.531 1.00 90.06 62 ALA A N 1
ATOM 449 C CA . ALA A 1 62 ? -16.621 -3.337 -8.214 1.00 90.06 62 ALA A CA 1
ATOM 450 C C . ALA A 1 62 ? -17.624 -4.377 -7.697 1.00 90.06 62 ALA A C 1
ATOM 452 O O . ALA A 1 62 ? -17.215 -5.420 -7.183 1.00 90.06 62 ALA A O 1
ATOM 453 N N . GLY A 1 63 ? -18.916 -4.082 -7.851 1.00 90.12 63 GLY A N 1
ATOM 454 C CA . GLY A 1 63 ? -19.969 -5.085 -7.694 1.00 90.12 63 GLY A CA 1
ATOM 455 C C . GLY A 1 63 ? -20.132 -5.912 -8.972 1.00 90.12 63 GLY A C 1
ATOM 456 O O . GLY A 1 63 ? -19.225 -5.981 -9.803 1.00 90.12 63 GLY A O 1
ATOM 457 N N . LEU A 1 64 ? -21.317 -6.497 -9.153 1.00 89.88 64 LEU A N 1
ATOM 458 C CA . LEU A 1 64 ? -21.665 -7.317 -10.325 1.00 89.88 64 LEU A CA 1
ATOM 459 C C . LEU A 1 64 ? -21.615 -6.543 -11.655 1.00 89.88 64 LEU A C 1
ATOM 461 O O . LEU A 1 64 ? -21.422 -7.137 -12.708 1.00 89.88 64 LEU A O 1
ATOM 465 N N . ASP A 1 65 ? -21.755 -5.218 -11.601 1.00 89.69 65 ASP A N 1
ATOM 466 C CA . ASP A 1 65 ? -21.735 -4.310 -12.754 1.00 89.69 65 ASP A CA 1
ATOM 467 C C . ASP A 1 65 ? -20.324 -4.011 -13.295 1.00 89.69 65 ASP A C 1
ATOM 469 O O . ASP A 1 65 ? -20.181 -3.387 -14.345 1.00 89.69 65 ASP A O 1
ATOM 473 N N . GLY A 1 66 ? -19.265 -4.400 -12.575 1.00 90.56 66 GLY A N 1
ATOM 474 C CA . GLY A 1 66 ? -17.881 -4.086 -12.942 1.00 90.56 66 GLY A CA 1
ATOM 475 C C . GLY A 1 66 ? -17.492 -2.607 -12.774 1.00 90.56 66 GLY A C 1
ATOM 476 O O . GLY A 1 66 ? -16.341 -2.237 -13.032 1.00 90.56 66 GLY A O 1
ATOM 477 N N . ILE A 1 67 ? -18.397 -1.747 -12.290 1.00 92.75 67 ILE A N 1
ATOM 478 C CA . ILE A 1 67 ? -18.139 -0.316 -12.116 1.00 92.75 67 ILE A CA 1
ATOM 479 C C . ILE A 1 67 ? -17.434 -0.067 -10.780 1.00 92.75 67 ILE A C 1
ATOM 481 O O . ILE A 1 67 ? -17.861 -0.515 -9.716 1.00 92.75 67 ILE A O 1
ATOM 485 N N . ARG A 1 68 ? -16.331 0.688 -10.824 1.00 93.19 68 ARG A N 1
ATOM 486 C CA . ARG A 1 68 ? -15.566 1.120 -9.645 1.00 93.19 68 ARG A CA 1
ATOM 487 C C . ARG A 1 68 ? -15.775 2.608 -9.373 1.00 93.19 68 ARG A C 1
ATOM 489 O O . ARG A 1 68 ? -16.044 3.361 -10.313 1.00 93.19 68 ARG A O 1
ATOM 496 N N . PRO A 1 69 ? -15.541 3.083 -8.135 1.00 93.81 69 PRO A N 1
ATOM 497 C CA . PRO A 1 69 ? -15.543 4.516 -7.847 1.00 93.81 69 PRO A CA 1
ATOM 498 C C . PRO A 1 69 ? -14.577 5.318 -8.730 1.00 93.81 69 PRO A C 1
ATOM 500 O O . PRO A 1 69 ? -14.888 6.450 -9.094 1.00 93.81 69 PRO A O 1
ATOM 503 N N . LEU A 1 70 ? -13.433 4.737 -9.123 1.00 93.88 70 LEU A N 1
ATOM 504 C CA . LEU A 1 70 ? -12.503 5.371 -10.063 1.00 93.88 70 LEU A CA 1
ATOM 505 C C . LEU A 1 70 ? -13.158 5.705 -11.412 1.00 93.88 70 LEU A C 1
ATOM 507 O O . LEU A 1 70 ? -12.959 6.814 -11.901 1.00 93.88 70 LEU A O 1
ATOM 511 N N . HIS A 1 71 ? -13.969 4.800 -11.973 1.00 94.75 71 HIS A N 1
ATOM 512 C CA . HIS A 1 71 ? -14.639 5.032 -13.257 1.00 94.75 71 HIS A CA 1
ATOM 513 C C . HIS A 1 71 ? -15.574 6.244 -13.165 1.00 94.75 71 HIS A C 1
ATOM 515 O O . HIS A 1 71 ? -15.493 7.145 -13.993 1.00 94.75 71 HIS A O 1
ATOM 521 N N . LEU A 1 72 ? -16.397 6.333 -12.111 1.00 94.62 72 LEU A N 1
ATOM 522 C CA . LEU A 1 72 ? -17.273 7.495 -11.916 1.00 94.62 72 LEU A CA 1
ATOM 523 C C . LEU A 1 72 ? -16.479 8.787 -11.707 1.00 94.62 72 LEU A C 1
ATOM 525 O O . LEU A 1 72 ? -16.843 9.824 -12.247 1.00 94.62 72 LEU A O 1
ATOM 529 N N . ARG A 1 73 ? -15.372 8.749 -10.960 1.00 94.62 73 ARG A N 1
ATOM 530 C CA . ARG A 1 73 ? -14.525 9.935 -10.750 1.00 94.62 73 ARG A CA 1
ATOM 531 C C . ARG A 1 73 ? -13.917 10.455 -12.052 1.00 94.62 73 ARG A C 1
ATOM 533 O O . ARG A 1 73 ? -13.831 11.668 -12.214 1.00 94.62 73 ARG A O 1
ATOM 540 N N . GLN A 1 74 ? -13.514 9.559 -12.952 1.00 92.00 74 GLN A N 1
ATOM 541 C CA . GLN A 1 74 ? -13.012 9.913 -14.282 1.00 92.00 74 GLN A CA 1
ATOM 542 C C . GLN A 1 74 ? -14.131 10.457 -15.177 1.00 92.00 74 GLN A C 1
ATOM 544 O O . GLN A 1 74 ? -13.953 11.485 -15.813 1.00 92.00 74 GLN A O 1
ATOM 549 N N . LEU A 1 75 ? -15.312 9.836 -15.167 1.00 93.62 75 LEU A N 1
ATOM 550 C CA . LEU A 1 75 ? -16.465 10.312 -15.941 1.00 93.62 75 LEU A CA 1
ATOM 551 C C . LEU A 1 75 ? -17.044 11.642 -15.429 1.00 93.62 75 LEU A C 1
ATOM 553 O O . LEU A 1 75 ? -17.743 12.331 -16.161 1.00 93.62 75 LEU A O 1
ATOM 557 N N . LEU A 1 76 ? -16.762 11.998 -14.175 1.00 93.94 76 LEU A N 1
ATOM 558 C CA . LEU A 1 76 ? -17.137 13.267 -13.546 1.00 93.94 76 LEU A CA 1
ATOM 559 C C . LEU A 1 76 ? -15.953 14.241 -13.448 1.00 93.94 76 LEU A C 1
ATOM 561 O O . LEU A 1 76 ? -15.999 15.215 -12.683 1.00 93.94 76 LEU A O 1
ATOM 565 N N . SER A 1 77 ? -14.855 13.965 -14.148 1.00 89.38 77 SER A N 1
ATOM 566 C CA . SER A 1 77 ? -13.688 14.836 -14.151 1.00 89.38 77 SER A CA 1
ATOM 567 C C . SER A 1 77 ? -13.985 16.125 -14.929 1.00 89.38 77 SER A C 1
ATOM 569 O O . SER A 1 77 ? -14.934 16.188 -15.716 1.00 89.38 77 SER A O 1
ATOM 571 N N . ARG A 1 78 ? -13.205 17.190 -14.695 1.00 82.62 78 ARG A N 1
ATOM 572 C CA . ARG A 1 78 ? -13.461 18.498 -15.333 1.00 82.62 78 ARG A CA 1
ATOM 573 C C . ARG A 1 78 ? -13.336 18.427 -16.860 1.00 82.62 78 ARG A C 1
ATOM 575 O O . ARG A 1 78 ? -13.986 19.190 -17.562 1.00 82.62 78 ARG A O 1
ATOM 582 N N . GLU A 1 79 ? -12.556 17.473 -17.351 1.00 83.38 79 GLU A N 1
ATOM 583 C CA . GLU A 1 79 ? -12.257 17.214 -18.758 1.00 83.38 79 GLU A CA 1
ATOM 584 C C . GLU A 1 79 ? -13.477 16.705 -19.546 1.00 83.38 79 GLU A C 1
ATOM 586 O O . GLU A 1 79 ? -13.529 16.851 -20.762 1.00 83.38 79 GLU A O 1
ATOM 591 N N . THR A 1 80 ? -14.483 16.145 -18.867 1.00 86.50 80 THR A N 1
ATOM 592 C CA . THR A 1 80 ? -15.704 15.611 -19.506 1.00 86.50 80 THR A CA 1
ATOM 593 C C . THR A 1 80 ? -16.791 16.663 -19.754 1.00 86.50 80 THR A C 1
ATOM 595 O O . THR A 1 80 ? -17.799 16.365 -20.401 1.00 86.50 80 THR A O 1
ATOM 598 N N . ALA A 1 81 ? -16.589 17.889 -19.255 1.00 89.50 81 ALA A N 1
ATOM 599 C CA . ALA A 1 81 ? -17.448 19.054 -19.459 1.00 89.50 81 ALA A CA 1
ATOM 600 C C . ALA A 1 81 ? -18.957 18.742 -19.315 1.00 89.50 81 ALA A C 1
ATOM 602 O O . ALA A 1 81 ? -19.412 18.306 -18.256 1.00 89.50 81 ALA A O 1
ATOM 603 N N . GLU A 1 82 ? -19.746 18.983 -20.366 1.00 92.56 82 GLU A N 1
ATOM 604 C CA . GLU A 1 82 ? -21.206 18.856 -20.340 1.00 92.56 82 GLU A CA 1
ATOM 605 C C . GLU A 1 82 ? -21.688 17.420 -20.109 1.00 92.56 82 GLU A C 1
ATOM 607 O O . GLU A 1 82 ? -22.639 17.194 -19.361 1.00 92.56 82 GLU A O 1
ATOM 612 N N . SER A 1 83 ? -21.000 16.432 -20.682 1.00 92.38 83 SER A N 1
ATOM 613 C CA . SER A 1 83 ? -21.343 15.020 -20.491 1.00 92.38 83 SER A CA 1
ATOM 614 C C . SER A 1 83 ? -21.205 14.604 -19.025 1.00 92.38 83 SER A C 1
ATOM 616 O O . SER A 1 83 ? -22.078 13.915 -18.497 1.00 92.38 83 SER A O 1
ATOM 618 N N . GLY A 1 84 ? -20.157 15.081 -18.344 1.00 94.31 84 GLY A N 1
ATOM 619 C CA . GLY A 1 84 ? -19.960 14.850 -16.913 1.00 94.31 84 GLY A CA 1
ATOM 620 C C . GLY A 1 84 ? -21.043 15.499 -16.050 1.00 94.31 84 GLY A C 1
ATOM 621 O O . GLY A 1 84 ? -21.510 14.886 -15.092 1.00 94.31 84 GLY A O 1
ATOM 622 N N . ARG A 1 85 ? -21.501 16.708 -16.409 1.00 94.00 85 ARG A N 1
ATOM 623 C CA . ARG A 1 85 ? -22.616 17.383 -15.714 1.00 94.00 85 ARG A CA 1
ATOM 624 C C . ARG A 1 85 ? -23.931 16.622 -15.863 1.00 94.00 85 ARG A C 1
ATOM 626 O O . ARG A 1 85 ? -24.588 16.340 -14.866 1.00 94.00 85 ARG A O 1
ATOM 633 N N . ARG A 1 86 ? -24.281 16.208 -17.085 1.00 96.69 86 ARG A N 1
ATOM 634 C CA . ARG A 1 86 ? -25.490 15.405 -17.346 1.00 96.69 86 ARG A CA 1
ATOM 635 C C . ARG A 1 86 ? -25.462 14.063 -16.616 1.00 96.69 86 ARG A C 1
ATOM 637 O O . ARG A 1 86 ? -26.485 13.634 -16.077 1.00 96.69 86 ARG A O 1
ATOM 644 N N . LEU A 1 87 ? -24.294 13.416 -16.568 1.00 97.31 87 LEU A N 1
ATOM 645 C CA . LEU A 1 87 ? -24.102 12.197 -15.790 1.00 97.31 87 LEU A CA 1
ATOM 646 C C . LEU A 1 87 ? -24.301 12.460 -14.295 1.00 97.31 87 LEU A C 1
ATOM 648 O O . LEU A 1 87 ? -25.031 11.707 -13.660 1.00 97.31 87 LEU A O 1
ATOM 652 N N . LEU A 1 88 ? -23.707 13.521 -13.735 1.00 97.75 88 LEU A N 1
ATOM 653 C CA . LEU A 1 88 ? -23.895 13.879 -12.326 1.00 97.75 88 LEU A CA 1
ATOM 654 C C . LEU A 1 88 ? -25.374 14.089 -11.995 1.00 97.75 88 LEU A C 1
ATOM 656 O O . LEU A 1 88 ? -25.856 13.517 -11.023 1.00 97.75 88 LEU A O 1
ATOM 660 N N . SER A 1 89 ? -26.098 14.823 -12.839 1.00 98.12 89 SER A N 1
ATOM 661 C CA . SER A 1 89 ? -27.534 15.052 -12.669 1.00 98.12 89 SER A CA 1
ATOM 662 C C . SER A 1 89 ? -28.333 13.744 -12.672 1.00 98.12 89 SER A C 1
ATOM 664 O O . SER A 1 89 ? -29.162 13.501 -11.794 1.00 98.12 89 SER A O 1
ATOM 666 N N . SER A 1 90 ? -28.003 12.832 -13.593 1.00 98.25 90 SER A N 1
ATOM 667 C CA . SER A 1 90 ? -28.627 11.503 -13.677 1.00 98.25 90 SER A CA 1
ATOM 668 C C . SER A 1 90 ? -28.307 10.632 -12.457 1.00 98.25 90 SER A C 1
ATOM 670 O O . SER A 1 90 ? -29.190 9.970 -11.914 1.00 98.25 90 SER A O 1
ATOM 672 N N . LEU A 1 91 ? -27.055 10.654 -11.984 1.00 98.00 91 LEU A N 1
ATOM 673 C CA . LEU A 1 91 ? -26.634 9.954 -10.768 1.00 98.00 91 LEU A CA 1
ATOM 674 C C . LEU A 1 91 ? -27.336 10.512 -9.531 1.00 98.00 91 LEU A C 1
ATOM 676 O O . LEU A 1 91 ? -27.711 9.741 -8.650 1.00 98.00 91 LEU A O 1
ATOM 680 N N . THR A 1 92 ? -27.543 11.825 -9.460 1.00 98.62 92 THR A N 1
ATOM 681 C CA . THR A 1 92 ? -28.284 12.467 -8.372 1.00 98.62 92 THR A CA 1
ATOM 682 C C . THR A 1 92 ? -29.756 12.092 -8.396 1.00 98.62 92 THR A C 1
ATOM 684 O O . THR A 1 92 ? -30.299 11.730 -7.353 1.00 98.62 92 THR A O 1
ATOM 687 N N . ALA A 1 93 ? -30.393 12.097 -9.569 1.00 98.56 93 ALA A N 1
ATOM 688 C CA . ALA A 1 93 ? -31.769 11.633 -9.718 1.00 98.56 93 ALA A CA 1
ATOM 689 C C . ALA A 1 93 ? -31.917 10.167 -9.278 1.00 98.56 93 ALA A C 1
ATOM 691 O O . ALA A 1 93 ? -32.798 9.855 -8.477 1.00 98.56 93 ALA A O 1
ATOM 692 N N . LEU A 1 94 ? -31.007 9.289 -9.717 1.00 97.94 94 LEU A N 1
ATOM 693 C CA . LEU A 1 94 ? -30.980 7.885 -9.304 1.00 97.94 94 LEU A CA 1
ATOM 694 C C . LEU A 1 94 ? -30.749 7.739 -7.794 1.00 97.94 94 LEU A C 1
ATOM 696 O O . LEU A 1 94 ? -31.454 6.985 -7.134 1.00 97.94 94 LEU A O 1
ATOM 700 N N . THR A 1 95 ? -29.797 8.482 -7.227 1.00 98.44 95 THR A N 1
ATOM 701 C CA . THR A 1 95 ? -29.498 8.440 -5.787 1.00 98.44 95 THR A CA 1
ATOM 702 C C . THR A 1 95 ? -30.715 8.856 -4.963 1.00 98.44 95 THR A C 1
ATOM 704 O O . THR A 1 95 ? -31.053 8.172 -4.003 1.00 98.44 95 THR A O 1
ATOM 707 N N . ASN A 1 96 ? -31.417 9.921 -5.360 1.00 98.50 96 ASN A N 1
ATOM 708 C CA . ASN A 1 96 ? -32.642 10.369 -4.696 1.00 98.50 96 ASN A CA 1
ATOM 709 C C . ASN A 1 96 ? -33.805 9.383 -4.866 1.00 98.50 96 ASN A C 1
ATOM 711 O O . ASN A 1 96 ? -34.564 9.182 -3.923 1.00 98.50 96 ASN A O 1
ATOM 715 N N . LEU A 1 97 ? -33.938 8.731 -6.027 1.00 98.06 97 LEU A N 1
ATOM 716 C CA . LEU A 1 97 ? -34.918 7.658 -6.233 1.00 98.06 97 LEU A CA 1
ATOM 717 C C . LEU A 1 97 ? -34.675 6.505 -5.251 1.00 98.06 97 LEU A C 1
ATOM 719 O O . LEU A 1 97 ? -35.607 6.044 -4.593 1.00 98.06 97 LEU A O 1
ATOM 723 N N . VAL A 1 98 ? -33.415 6.089 -5.102 1.00 98.00 98 VAL A N 1
ATOM 724 C CA . VAL A 1 98 ? -33.027 5.031 -4.164 1.00 98.00 98 VAL A CA 1
ATOM 725 C C . VAL A 1 98 ? -33.236 5.483 -2.714 1.00 98.00 98 VAL A C 1
ATOM 727 O O . VAL A 1 98 ? -33.833 4.744 -1.944 1.00 98.00 98 VAL A O 1
ATOM 730 N N . LEU A 1 99 ? -32.828 6.694 -2.323 1.00 98.00 99 LEU A N 1
ATOM 731 C CA . LEU A 1 99 ? -33.034 7.198 -0.954 1.00 98.00 99 LEU A CA 1
ATOM 732 C C . LEU A 1 99 ? -34.516 7.280 -0.556 1.00 98.00 99 LEU A C 1
ATOM 734 O O . LEU A 1 99 ? -34.847 7.041 0.600 1.00 98.00 99 LEU A O 1
ATOM 738 N N . ARG A 1 100 ? -35.408 7.547 -1.516 1.00 96.69 100 ARG A N 1
ATOM 739 C CA . ARG A 1 100 ? -36.864 7.600 -1.306 1.00 96.69 100 ARG A CA 1
ATOM 740 C C . ARG A 1 100 ? -37.544 6.234 -1.210 1.00 96.69 100 ARG A C 1
ATOM 742 O O . ARG A 1 100 ? -38.752 6.195 -1.019 1.00 96.69 100 ARG A O 1
ATOM 749 N N . GLY A 1 101 ? -36.812 5.130 -1.359 1.00 95.75 101 GLY A N 1
ATOM 750 C CA . GLY A 1 101 ? -37.414 3.795 -1.331 1.00 95.75 101 GLY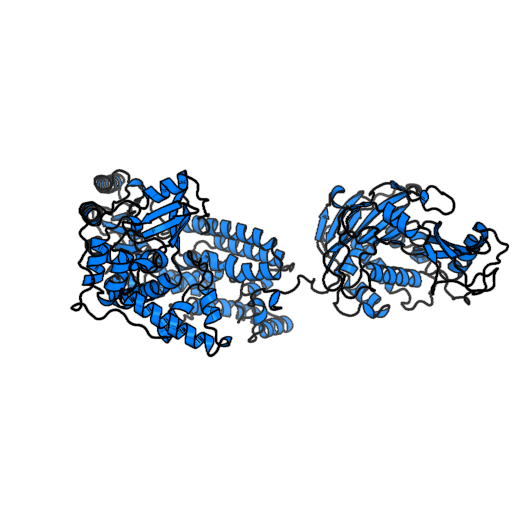 A CA 1
ATOM 751 C C . GLY A 1 101 ? -38.194 3.436 -2.602 1.00 95.75 101 GLY A C 1
ATOM 752 O O . GLY A 1 101 ? -39.081 2.594 -2.551 1.00 95.75 101 GLY A O 1
ATOM 753 N N . LEU A 1 102 ? -37.915 4.099 -3.734 1.00 96.12 102 LEU A N 1
ATOM 754 C CA . LEU A 1 102 ? -38.705 3.981 -4.971 1.00 96.12 102 LEU A CA 1
ATOM 755 C C . LEU A 1 102 ? -38.091 3.023 -6.003 1.00 96.12 102 LEU A C 1
ATOM 757 O O . LEU A 1 102 ? -38.392 3.115 -7.193 1.00 96.12 102 LEU A O 1
ATOM 761 N N . VAL A 1 103 ? -37.198 2.124 -5.581 1.00 96.19 103 VAL A N 1
ATOM 762 C CA . VAL A 1 103 ? -36.639 1.102 -6.474 1.00 96.19 103 VAL A CA 1
ATOM 763 C C . VAL A 1 103 ? -37.743 0.093 -6.810 1.00 96.19 103 VAL A C 1
ATOM 765 O O . VAL A 1 103 ? -38.287 -0.516 -5.890 1.00 96.19 103 VAL A O 1
ATOM 768 N N . PRO A 1 104 ? -38.079 -0.122 -8.097 1.00 94.12 104 PRO A N 1
ATOM 769 C CA . PRO A 1 104 ? -39.091 -1.103 -8.474 1.00 94.12 104 PRO A CA 1
ATOM 770 C C . PRO A 1 104 ? -38.704 -2.509 -8.014 1.00 94.12 104 PRO A C 1
ATOM 772 O O . PRO A 1 104 ? -37.530 -2.880 -8.074 1.00 94.12 104 PRO A O 1
ATOM 775 N N . GLU A 1 105 ? -39.693 -3.317 -7.637 1.00 89.56 105 GLU A N 1
ATOM 776 C CA . GLU A 1 105 ? -39.480 -4.679 -7.131 1.00 89.56 105 GLU A CA 1
ATOM 777 C C . GLU A 1 105 ? -38.634 -5.535 -8.091 1.00 89.56 105 GLU A C 1
ATOM 779 O O . GLU A 1 105 ? -37.672 -6.175 -7.670 1.00 89.56 105 GLU A O 1
ATOM 784 N N . CYS A 1 106 ? -38.886 -5.437 -9.403 1.00 91.44 106 CYS A N 1
ATOM 785 C CA . CYS A 1 106 ? -38.126 -6.159 -10.429 1.00 91.44 106 CYS A CA 1
ATOM 786 C C . CYS A 1 106 ? -36.639 -5.761 -10.524 1.00 91.44 106 CYS A C 1
ATOM 788 O O . CYS A 1 106 ? -35.830 -6.532 -11.035 1.00 91.44 106 CYS A O 1
ATOM 790 N N . GLY A 1 107 ? -36.267 -4.567 -10.051 1.00 91.75 107 GLY A N 1
ATOM 791 C CA . GLY A 1 107 ? -34.892 -4.059 -10.058 1.00 91.75 107 GLY A CA 1
ATOM 792 C C . GLY A 1 107 ? -34.182 -4.162 -8.707 1.00 91.75 107 GLY A C 1
ATOM 793 O O . GLY A 1 107 ? -32.972 -3.931 -8.637 1.00 91.75 107 GLY A O 1
ATOM 794 N N . ARG A 1 108 ? -34.903 -4.504 -7.630 1.00 94.12 108 ARG A N 1
ATOM 795 C CA . ARG A 1 108 ? -34.381 -4.499 -6.257 1.00 94.12 108 ARG A CA 1
ATOM 796 C C . ARG A 1 108 ? -33.222 -5.474 -6.086 1.00 94.12 108 ARG A C 1
ATOM 798 O O . ARG A 1 108 ? -32.168 -5.073 -5.599 1.00 94.12 108 ARG A O 1
ATOM 805 N N . ASP A 1 109 ? -33.378 -6.713 -6.535 1.00 93.62 109 ASP A N 1
ATOM 806 C CA . ASP A 1 109 ? -32.333 -7.733 -6.410 1.00 93.62 109 ASP A CA 1
ATOM 807 C C . ASP A 1 109 ? -31.107 -7.425 -7.276 1.00 93.62 109 ASP A C 1
ATOM 809 O O . ASP A 1 109 ? -29.983 -7.668 -6.848 1.00 93.62 109 ASP A O 1
ATOM 813 N N . ALA A 1 110 ? -31.292 -6.799 -8.441 1.00 92.06 110 ALA A N 1
ATOM 814 C CA . ALA A 1 110 ? -30.180 -6.353 -9.278 1.00 92.06 110 ALA A CA 1
ATOM 815 C C . ALA A 1 110 ? -29.384 -5.206 -8.627 1.00 92.06 110 ALA A C 1
ATOM 817 O O . ALA A 1 110 ? -28.156 -5.171 -8.711 1.00 92.06 110 ALA A O 1
ATOM 818 N N . LEU A 1 111 ? -30.069 -4.265 -7.965 1.00 94.38 111 LEU A N 1
ATOM 819 C CA . LEU A 1 111 ? -29.420 -3.129 -7.313 1.00 94.38 111 LEU A CA 1
ATOM 820 C C . LEU A 1 111 ? -28.787 -3.516 -5.970 1.00 94.38 111 LEU A C 1
ATOM 822 O O . LEU A 1 111 ? -27.638 -3.155 -5.703 1.00 94.38 111 LEU A O 1
ATOM 826 N N . PHE A 1 112 ? -29.539 -4.216 -5.117 1.00 94.81 112 PHE A N 1
ATOM 827 C CA . PHE A 1 112 ? -29.125 -4.573 -3.761 1.00 94.81 112 PHE A CA 1
ATOM 828 C C . PHE A 1 112 ? -28.333 -5.876 -3.689 1.00 94.81 112 PHE A C 1
ATOM 830 O O . PHE A 1 112 ? -27.605 -6.065 -2.714 1.00 94.81 112 PHE A O 1
ATOM 837 N N . GLY A 1 113 ? -28.401 -6.731 -4.709 1.00 95.06 113 GLY A N 1
ATOM 838 C CA . GLY A 1 113 ? -27.525 -7.888 -4.852 1.00 95.06 113 GLY A CA 1
ATOM 839 C C . GLY A 1 113 ? -26.044 -7.504 -4.829 1.00 95.06 113 GLY A C 1
ATOM 840 O O . GLY A 1 113 ? -25.654 -6.360 -5.094 1.00 95.06 113 GLY A O 1
ATOM 841 N N . ALA A 1 114 ? -25.195 -8.453 -4.448 1.00 96.12 114 ALA A N 1
ATOM 842 C CA . ALA A 1 114 ? -23.768 -8.196 -4.280 1.00 96.12 114 ALA A CA 1
ATOM 843 C C . ALA A 1 114 ? -22.911 -9.402 -4.655 1.00 96.12 114 ALA A C 1
ATOM 845 O O . ALA A 1 114 ? -23.320 -10.551 -4.489 1.00 96.12 114 ALA A O 1
ATOM 846 N N . SER A 1 115 ? -21.686 -9.129 -5.102 1.00 94.94 115 SER A N 1
ATOM 847 C CA . SER A 1 115 ? -20.658 -10.159 -5.246 1.00 94.94 115 SER A CA 1
ATOM 848 C C . SER A 1 115 ? -20.171 -10.566 -3.858 1.00 94.94 115 SER A C 1
ATOM 850 O O . SER A 1 115 ? -19.747 -9.713 -3.080 1.00 94.94 115 SER A O 1
ATOM 852 N N . LEU A 1 116 ? -20.213 -11.852 -3.538 1.00 95.19 116 LEU A N 1
ATOM 853 C CA . LEU A 1 116 ? -19.745 -12.406 -2.276 1.00 95.19 116 LEU A CA 1
ATOM 854 C C . LEU A 1 116 ? -18.344 -12.978 -2.451 1.00 95.19 116 LEU A C 1
ATOM 856 O O . LEU A 1 116 ? -18.117 -13.852 -3.286 1.00 95.19 116 LEU A O 1
ATOM 860 N N . CYS A 1 117 ? -17.407 -12.517 -1.630 1.00 92.75 117 CYS A N 1
ATOM 861 C CA . CYS A 1 117 ? -16.081 -13.109 -1.538 1.00 92.75 117 CYS A CA 1
ATOM 862 C C . CYS A 1 117 ? -15.791 -13.622 -0.127 1.00 92.75 117 CYS A C 1
ATOM 864 O O . CYS A 1 117 ? -16.287 -13.095 0.872 1.00 92.75 117 CYS A O 1
ATOM 866 N N . ALA A 1 118 ? -14.980 -14.676 -0.059 1.00 92.69 118 ALA A N 1
ATOM 867 C CA . ALA A 1 118 ? -14.498 -15.251 1.184 1.00 92.69 118 ALA A CA 1
ATOM 868 C C . ALA A 1 118 ? -13.044 -14.837 1.414 1.00 92.69 118 ALA A C 1
ATOM 870 O O . ALA A 1 118 ? -12.175 -15.068 0.571 1.00 92.69 118 ALA A O 1
ATOM 871 N N . LEU A 1 119 ? -12.782 -14.250 2.578 1.00 91.88 119 LEU A N 1
ATOM 872 C CA . LEU A 1 119 ? -11.430 -13.982 3.057 1.00 91.88 119 LEU A CA 1
ATOM 873 C C . LEU A 1 119 ? -11.077 -14.951 4.184 1.00 91.88 119 LEU A C 1
ATOM 875 O O . LEU A 1 119 ? -11.896 -15.194 5.077 1.00 91.88 119 LEU A O 1
ATOM 879 N N . ARG A 1 120 ? -9.857 -15.491 4.164 1.00 89.69 120 ARG A N 1
ATOM 880 C CA . ARG A 1 120 ? -9.355 -16.356 5.235 1.00 89.69 120 ARG A CA 1
ATOM 881 C C . ARG A 1 120 ? -8.941 -15.516 6.437 1.00 89.69 120 ARG A C 1
ATOM 883 O O . ARG A 1 120 ? -8.132 -14.610 6.309 1.00 89.69 120 ARG A O 1
ATOM 890 N N . LYS A 1 121 ? -9.479 -15.822 7.611 1.00 84.62 121 LYS A N 1
ATOM 891 C CA . LYS A 1 121 ? -9.047 -15.244 8.884 1.00 84.62 121 LYS A CA 1
ATOM 892 C C . LYS A 1 121 ? -7.779 -15.947 9.379 1.00 84.62 121 LYS A C 1
ATOM 894 O O . LYS A 1 121 ? -7.491 -17.080 8.998 1.00 84.62 121 LYS A O 1
ATOM 899 N N . LYS A 1 122 ? -7.057 -15.297 10.298 1.00 75.12 122 LYS A N 1
ATOM 900 C CA . LYS A 1 122 ? -5.870 -15.871 10.961 1.00 75.12 122 LYS A CA 1
ATOM 901 C C . LYS A 1 122 ? -6.157 -17.172 11.715 1.00 75.12 122 LYS A C 1
ATOM 903 O O . LYS A 1 122 ? -5.293 -18.033 11.769 1.00 75.12 122 LYS A O 1
ATOM 908 N N . ASP A 1 123 ? -7.361 -17.311 12.265 1.00 76.75 123 ASP A N 1
ATOM 909 C CA . ASP A 1 123 ? -7.827 -18.510 12.974 1.00 76.75 123 ASP A CA 1
ATOM 910 C C . ASP A 1 123 ? -8.302 -19.628 12.022 1.00 76.75 123 ASP A C 1
ATOM 912 O O . ASP A 1 123 ? -8.900 -20.605 12.458 1.00 76.75 123 ASP A O 1
ATOM 916 N N . GLY A 1 124 ? -8.086 -19.473 10.709 1.00 81.50 124 GLY A N 1
ATOM 917 C CA . GLY A 1 124 ? -8.535 -20.408 9.678 1.00 81.50 124 GLY A CA 1
ATOM 918 C C . GLY A 1 124 ? -10.002 -20.244 9.268 1.00 81.50 124 GLY A C 1
ATOM 919 O O . GLY A 1 124 ? -10.403 -20.808 8.249 1.00 81.50 124 GLY A O 1
ATOM 920 N N . GLY A 1 125 ? -10.792 -19.444 9.996 1.00 86.12 125 GLY A N 1
ATOM 921 C CA . GLY A 1 125 ? -12.196 -19.185 9.685 1.00 86.12 125 GLY A CA 1
ATOM 922 C C . GLY A 1 125 ? -12.398 -18.324 8.434 1.00 86.12 125 GLY A C 1
ATOM 923 O O . GLY A 1 125 ? -11.471 -17.709 7.915 1.00 86.12 125 GLY A O 1
ATOM 924 N N . LEU A 1 126 ? -13.640 -18.232 7.953 1.00 91.25 126 LEU A N 1
ATOM 925 C CA . LEU A 1 126 ? -13.989 -17.399 6.796 1.00 91.25 126 LEU A CA 1
ATOM 926 C C . LEU A 1 126 ? -14.649 -16.077 7.213 1.00 91.25 126 LEU A C 1
ATOM 928 O O . LEU A 1 126 ? -15.467 -16.027 8.144 1.00 91.25 126 LEU A O 1
ATOM 932 N N . ARG A 1 127 ? -14.318 -14.999 6.500 1.00 90.62 127 ARG A N 1
ATOM 933 C CA . ARG A 1 127 ? -15.002 -13.703 6.554 1.00 90.62 127 ARG A CA 1
ATOM 934 C C . ARG A 1 127 ? -15.747 -13.472 5.227 1.00 90.62 127 ARG A C 1
ATOM 936 O O . ARG A 1 127 ? -15.078 -13.366 4.199 1.00 90.62 127 ARG A O 1
ATOM 943 N N . PRO A 1 128 ? -17.091 -13.428 5.238 1.00 93.31 128 PRO A N 1
ATOM 944 C CA . PRO A 1 128 ? -17.890 -13.118 4.059 1.00 93.31 128 PRO A CA 1
ATOM 945 C C . PRO A 1 128 ? -17.865 -11.609 3.815 1.00 93.31 128 PRO A C 1
ATOM 947 O O . PRO A 1 128 ? -18.157 -10.844 4.727 1.00 93.31 128 PRO A O 1
ATOM 950 N N . ILE A 1 129 ? -17.533 -11.168 2.605 1.00 93.50 129 ILE A N 1
ATOM 951 C CA . ILE A 1 129 ? -17.621 -9.757 2.215 1.00 93.50 129 ILE A CA 1
ATOM 952 C C . ILE A 1 129 ? -18.543 -9.644 1.003 1.00 93.50 129 ILE A C 1
ATOM 954 O O . ILE A 1 129 ? -18.263 -10.199 -0.057 1.00 93.50 129 ILE A O 1
ATOM 958 N N . ALA A 1 130 ? -19.639 -8.913 1.170 1.00 94.62 130 ALA A N 1
ATOM 959 C CA . ALA A 1 130 ? -20.596 -8.580 0.130 1.00 94.62 130 ALA A CA 1
ATOM 960 C C . ALA A 1 130 ? -20.224 -7.233 -0.506 1.00 94.62 130 ALA A C 1
ATOM 962 O O . ALA A 1 130 ? -20.311 -6.172 0.115 1.00 94.62 130 ALA A O 1
ATOM 963 N N . VAL A 1 131 ? -19.812 -7.268 -1.769 1.00 94.06 131 VAL A N 1
ATOM 964 C CA . VAL A 1 131 ? -19.432 -6.094 -2.554 1.00 94.06 131 VAL A CA 1
ATOM 965 C C . VAL A 1 131 ? -20.596 -5.685 -3.453 1.00 94.06 131 VAL A C 1
ATOM 967 O O . VAL A 1 131 ? -20.821 -6.257 -4.519 1.00 94.06 131 VAL A O 1
ATOM 970 N N . GLY A 1 132 ? -21.355 -4.685 -3.005 1.00 94.38 132 GLY A N 1
ATOM 971 C CA . GLY A 1 132 ? -22.456 -4.109 -3.779 1.00 94.38 132 GLY A CA 1
ATOM 972 C C . GLY A 1 132 ? -21.989 -3.217 -4.937 1.00 94.38 132 GLY A C 1
ATOM 973 O O . GLY A 1 132 ? -20.873 -2.677 -4.929 1.00 94.38 132 GLY A O 1
ATOM 974 N N . SER A 1 133 ? -22.879 -3.005 -5.909 1.00 94.00 133 SER A N 1
ATOM 975 C CA . SER A 1 133 ? -22.689 -2.027 -6.991 1.00 94.00 133 SER A CA 1
ATOM 976 C C . SER A 1 133 ? -22.390 -0.626 -6.442 1.00 94.00 133 SER A C 1
ATOM 978 O O . SER A 1 133 ? -22.738 -0.282 -5.305 1.00 94.00 133 SER A O 1
ATOM 980 N N . VAL A 1 134 ? -21.730 0.222 -7.235 1.00 94.31 134 VAL A N 1
ATOM 981 C CA . VAL A 1 134 ? -21.473 1.611 -6.807 1.00 94.31 134 VAL A CA 1
ATOM 982 C C . VAL A 1 134 ? -22.789 2.378 -6.630 1.00 94.31 134 VAL A C 1
ATOM 984 O O . VAL A 1 134 ? -22.898 3.190 -5.712 1.00 94.31 134 VAL A O 1
ATOM 987 N N . PHE A 1 135 ? -23.806 2.061 -7.436 1.00 94.56 135 PHE A N 1
ATOM 988 C CA . PHE A 1 135 ? -25.133 2.679 -7.377 1.00 94.56 135 PHE A CA 1
ATOM 989 C C . PHE A 1 135 ? -25.910 2.344 -6.099 1.00 94.56 135 PHE A C 1
ATOM 991 O O . PHE A 1 135 ? -26.680 3.175 -5.635 1.00 94.56 135 PHE A O 1
ATOM 998 N N . ARG A 1 136 ? -25.663 1.181 -5.481 1.00 93.88 136 ARG A N 1
ATOM 999 C CA . ARG A 1 136 ? -26.151 0.847 -4.132 1.00 93.88 136 ARG A CA 1
ATOM 1000 C C . ARG A 1 136 ? -25.316 1.512 -3.039 1.00 93.88 136 ARG A C 1
ATOM 1002 O O . ARG A 1 136 ? -25.846 2.057 -2.072 1.00 93.88 136 ARG A O 1
ATOM 1009 N N . ARG A 1 137 ? -23.987 1.456 -3.166 1.00 95.56 137 ARG A N 1
ATOM 1010 C CA . ARG A 1 137 ? -23.063 1.948 -2.130 1.00 95.56 137 ARG A CA 1
ATOM 1011 C C . ARG A 1 137 ? -23.105 3.462 -1.961 1.00 95.56 137 ARG A C 1
ATOM 1013 O O . ARG A 1 137 ? -22.866 3.946 -0.860 1.00 95.56 137 ARG A O 1
ATOM 1020 N N . LEU A 1 138 ? -23.398 4.204 -3.024 1.00 96.31 138 LEU A N 1
ATOM 1021 C CA . LEU A 1 138 ? -23.494 5.661 -3.007 1.00 96.31 138 LEU A CA 1
ATOM 1022 C C . LEU A 1 138 ? -24.600 6.183 -2.060 1.00 96.31 138 LEU A C 1
ATOM 1024 O O . LEU A 1 138 ? -24.243 6.873 -1.101 1.00 96.31 138 LEU A O 1
ATOM 1028 N N . PRO A 1 139 ? -25.893 5.836 -2.237 1.00 97.25 139 PRO A N 1
ATOM 1029 C CA . PRO A 1 139 ? -26.946 6.219 -1.296 1.00 97.25 139 PRO A CA 1
ATOM 1030 C C . PRO A 1 139 ? -26.706 5.630 0.099 1.00 97.25 139 PRO A C 1
ATOM 1032 O O . PRO A 1 139 ? -26.872 6.344 1.082 1.00 97.25 139 PRO A O 1
ATOM 1035 N N . GLY A 1 140 ? -26.212 4.387 0.209 1.00 96.25 140 GLY A N 1
ATOM 1036 C CA . GLY A 1 140 ? -25.850 3.789 1.501 1.00 96.25 140 GLY A CA 1
ATOM 1037 C C . GLY A 1 140 ? -24.787 4.585 2.266 1.00 96.25 140 GLY A C 1
ATOM 1038 O O . GLY A 1 140 ? -24.909 4.790 3.468 1.00 96.25 140 GLY A O 1
ATOM 1039 N N . ARG A 1 141 ? -23.762 5.101 1.577 1.00 95.69 141 ARG A N 1
ATOM 1040 C CA . ARG A 1 141 ? -22.706 5.931 2.179 1.00 95.69 141 ARG A CA 1
ATOM 1041 C C . ARG A 1 141 ? -23.219 7.308 2.592 1.00 95.69 141 ARG A C 1
ATOM 1043 O O . ARG A 1 141 ? -22.791 7.823 3.621 1.00 95.69 141 ARG A O 1
ATOM 1050 N N . ILE A 1 142 ? -24.107 7.900 1.796 1.00 97.25 142 ILE A N 1
ATOM 1051 C CA . ILE A 1 142 ? -24.773 9.168 2.120 1.00 97.25 142 ILE A CA 1
ATOM 1052 C C . ILE A 1 142 ? -25.631 9.000 3.378 1.00 97.25 142 ILE A C 1
ATOM 1054 O O . ILE A 1 142 ? -25.474 9.766 4.324 1.00 97.25 142 ILE A O 1
ATOM 1058 N N . ALA A 1 143 ? -26.460 7.958 3.422 1.00 96.50 143 ALA A N 1
ATOM 1059 C CA . ALA A 1 143 ? -27.293 7.636 4.573 1.00 96.50 143 ALA A CA 1
ATOM 1060 C C . ALA A 1 143 ? -26.462 7.319 5.826 1.00 96.50 143 ALA A C 1
ATOM 1062 O O . ALA A 1 143 ? -26.735 7.845 6.898 1.00 96.50 143 ALA A O 1
ATOM 1063 N N . ALA A 1 144 ? -25.391 6.530 5.692 1.00 95.31 144 ALA A N 1
ATOM 1064 C CA . ALA A 1 144 ? -24.485 6.234 6.801 1.00 95.31 144 ALA A CA 1
ATOM 1065 C C . ALA A 1 144 ? -23.818 7.498 7.360 1.00 95.31 144 ALA A C 1
ATOM 1067 O O . ALA A 1 144 ? -23.663 7.625 8.572 1.00 95.31 144 ALA A O 1
ATOM 1068 N N . ARG A 1 145 ? -23.440 8.447 6.491 1.00 94.88 145 ARG A N 1
ATOM 1069 C CA . ARG A 1 145 ? -22.908 9.746 6.918 1.00 94.88 145 ARG A CA 1
ATOM 1070 C C . ARG A 1 145 ? -23.966 10.575 7.641 1.00 94.88 145 ARG A C 1
ATOM 1072 O O . ARG A 1 145 ? -23.660 11.144 8.675 1.00 94.88 145 ARG A O 1
ATOM 1079 N N . HIS A 1 146 ? -25.196 10.588 7.139 1.00 94.81 146 HIS A N 1
ATOM 1080 C CA . HIS A 1 146 ? -26.306 11.280 7.787 1.00 94.81 146 HIS A CA 1
ATOM 1081 C C . HIS A 1 146 ? -26.587 10.726 9.196 1.00 94.81 146 HIS A C 1
ATOM 1083 O O . HIS A 1 146 ? -26.645 11.496 10.151 1.00 94.81 146 HIS A O 1
ATOM 1089 N N . ILE A 1 147 ? -26.633 9.395 9.355 1.00 94.00 147 ILE A N 1
ATOM 1090 C CA . ILE A 1 147 ? -26.740 8.751 10.676 1.00 94.00 147 ILE A CA 1
ATOM 1091 C C . ILE A 1 147 ? -25.540 9.113 11.557 1.00 94.00 147 ILE A C 1
ATOM 1093 O O . ILE A 1 147 ? -25.708 9.416 12.733 1.00 94.00 147 ILE A O 1
ATOM 1097 N N . ALA A 1 148 ? -24.322 9.087 11.013 1.00 92.88 148 ALA A N 1
ATOM 1098 C CA . ALA A 1 148 ? -23.123 9.438 11.767 1.00 92.88 148 ALA A CA 1
ATOM 1099 C C . ALA A 1 148 ? -23.138 10.896 12.262 1.00 92.88 148 ALA A C 1
ATOM 1101 O O . ALA A 1 148 ? -22.692 11.149 13.378 1.00 92.88 148 ALA A O 1
ATOM 1102 N N . ASP A 1 149 ? -23.660 11.826 11.461 1.00 92.50 149 ASP A N 1
ATOM 1103 C CA . ASP A 1 149 ? -23.727 13.249 11.799 1.00 92.50 149 ASP A CA 1
ATOM 1104 C C . ASP A 1 149 ? -24.793 13.528 12.880 1.00 92.50 149 ASP A C 1
ATOM 1106 O O . ASP A 1 149 ? -24.531 14.305 13.798 1.00 92.50 149 ASP A O 1
ATOM 1110 N N . ILE A 1 150 ? -25.958 12.869 12.813 1.00 90.81 150 ILE A N 1
ATOM 1111 C CA . ILE A 1 150 ? -27.073 13.085 13.757 1.00 90.81 150 ILE A CA 1
ATOM 1112 C C . ILE A 1 150 ? -26.922 12.227 15.018 1.00 90.81 150 ILE A C 1
ATOM 1114 O O . ILE A 1 150 ? -26.969 12.739 16.132 1.00 90.81 150 ILE A O 1
ATOM 1118 N N . ILE A 1 151 ? -26.701 10.923 14.851 1.00 90.56 151 ILE A N 1
ATOM 1119 C CA . ILE A 1 151 ? -26.752 9.939 15.940 1.00 90.56 151 ILE A CA 1
ATOM 1120 C C . ILE A 1 151 ? -25.360 9.597 16.483 1.00 90.56 151 ILE A C 1
ATOM 1122 O O . ILE A 1 151 ? -25.225 9.207 17.640 1.00 90.56 151 ILE A O 1
ATOM 1126 N N . GLY A 1 152 ? -24.290 9.783 15.706 1.00 90.75 152 GLY A N 1
ATOM 1127 C CA . GLY A 1 152 ? -22.917 9.545 16.177 1.00 90.75 152 GLY A CA 1
ATOM 1128 C C . GLY A 1 152 ? -22.553 10.281 17.481 1.00 90.75 152 GLY A C 1
ATOM 1129 O O . GLY A 1 152 ? -21.898 9.687 18.339 1.00 90.75 152 GLY A O 1
ATOM 1130 N N . PRO A 1 153 ? -22.964 11.548 17.701 1.00 91.56 153 PRO A N 1
ATOM 1131 C CA . PRO A 1 153 ? -22.825 12.210 18.998 1.00 91.56 153 PRO A CA 1
ATOM 1132 C C . PRO A 1 153 ? -23.546 11.516 20.153 1.00 91.56 153 PRO A C 1
ATOM 1134 O O . PRO A 1 153 ? -23.002 11.494 21.250 1.00 91.56 153 PRO A O 1
ATOM 1137 N N . GLU A 1 154 ? -24.712 10.926 19.905 1.00 91.44 154 GLU A N 1
ATOM 1138 C CA . GLU A 1 154 ? -25.492 10.221 20.924 1.00 91.44 154 GLU A CA 1
ATOM 1139 C C . GLU A 1 154 ? -24.933 8.831 21.230 1.00 91.44 154 GLU A C 1
ATOM 1141 O O . GLU A 1 154 ? -25.084 8.355 22.350 1.00 91.44 154 GLU A O 1
ATOM 1146 N N . LEU A 1 155 ? -24.339 8.151 20.243 1.00 93.31 155 LEU A N 1
ATOM 1147 C CA . LEU A 1 155 ? -23.704 6.836 20.417 1.00 93.31 155 LEU A CA 1
ATOM 1148 C C . LEU A 1 155 ? -22.424 6.920 21.261 1.00 93.31 155 LEU A C 1
ATOM 1150 O O . LEU A 1 155 ? -22.053 5.963 21.943 1.00 93.31 155 LEU A O 1
ATOM 1154 N N . ARG A 1 156 ? -21.752 8.074 21.234 1.00 92.88 156 ARG A N 1
ATOM 1155 C CA . ARG A 1 156 ? -20.604 8.354 22.094 1.00 92.88 156 ARG A CA 1
ATOM 1156 C C . ARG A 1 156 ? -21.068 8.614 23.534 1.00 92.88 156 ARG A C 1
ATOM 1158 O O . ARG A 1 156 ? -22.116 9.216 23.739 1.00 92.88 156 ARG A O 1
ATOM 1165 N N . PRO A 1 157 ? -20.272 8.229 24.543 1.00 93.56 157 PRO A N 1
ATOM 1166 C CA . PRO A 1 157 ? -18.913 7.695 24.440 1.00 93.56 157 PRO A CA 1
ATOM 1167 C C . PRO A 1 157 ? -18.833 6.163 24.403 1.00 93.56 157 PRO A C 1
ATOM 1169 O O . PRO A 1 157 ? -17.735 5.629 24.309 1.00 93.56 157 PRO A O 1
ATOM 1172 N N . THR A 1 158 ? -19.959 5.454 24.472 1.00 95.25 158 THR A N 1
ATOM 1173 C CA . THR A 1 158 ? -19.971 3.989 24.563 1.00 95.25 158 THR A CA 1
ATOM 1174 C C . THR A 1 158 ? -19.616 3.324 23.235 1.00 95.25 158 THR A C 1
ATOM 1176 O O . THR A 1 158 ? -18.755 2.451 23.194 1.00 95.25 158 THR A O 1
ATOM 1179 N N . GLN A 1 159 ? -20.252 3.738 22.139 1.00 96.00 159 GLN A N 1
ATOM 1180 C CA . GLN A 1 159 ? -20.069 3.158 20.811 1.00 96.00 159 GLN A CA 1
ATOM 1181 C C . GLN A 1 159 ? -19.229 4.088 19.929 1.00 96.00 159 GLN A C 1
ATOM 1183 O O . GLN A 1 159 ? -19.664 5.158 19.508 1.00 96.00 159 GLN A O 1
ATOM 1188 N N . LEU A 1 160 ? -18.005 3.652 19.637 1.00 96.00 160 LEU A N 1
ATOM 1189 C CA . LEU A 1 160 ? -16.960 4.422 18.959 1.00 96.00 160 LEU A CA 1
ATOM 1190 C C . LEU A 1 160 ? -16.761 4.011 17.489 1.00 96.00 160 LEU A C 1
ATOM 1192 O O . LEU A 1 160 ? -15.915 4.576 16.795 1.00 96.00 160 LEU A O 1
ATOM 1196 N N . GLY A 1 161 ? -17.519 3.026 16.997 1.00 93.94 161 GLY A N 1
ATOM 1197 C CA . GLY A 1 161 ? -17.420 2.511 15.626 1.00 93.94 161 GLY A CA 1
ATOM 1198 C C . GLY A 1 161 ? -18.131 3.354 14.560 1.00 93.94 161 GLY A C 1
ATOM 1199 O O . GLY A 1 161 ? -17.909 3.149 13.367 1.00 93.94 161 GLY A O 1
ATOM 1200 N N . VAL A 1 162 ? -18.982 4.306 14.961 1.00 93.25 162 VAL A N 1
ATOM 1201 C CA . VAL A 1 162 ? -19.833 5.094 14.052 1.00 93.25 162 VAL A CA 1
ATOM 1202 C C . VAL A 1 162 ? -19.699 6.579 14.363 1.00 93.25 162 VAL A C 1
ATOM 1204 O O . VAL A 1 162 ? -19.823 6.992 15.511 1.00 93.25 162 VAL A O 1
ATOM 1207 N N . GLY A 1 163 ? -19.405 7.389 13.340 1.00 90.69 163 GLY A N 1
ATOM 1208 C CA . GLY A 1 163 ? -19.344 8.853 13.466 1.00 90.69 163 GLY A CA 1
ATOM 1209 C C . GLY A 1 163 ? -18.328 9.387 14.481 1.00 90.69 163 GLY A C 1
ATOM 1210 O O . GLY A 1 163 ? -18.426 10.538 14.893 1.00 90.69 163 GLY A O 1
ATOM 1211 N N . THR A 1 164 ? -17.353 8.569 14.887 1.00 93.12 164 THR A N 1
ATOM 1212 C CA . THR A 1 164 ? -16.388 8.912 15.935 1.00 93.12 164 THR A CA 1
ATOM 1213 C C . THR A 1 164 ? -14.977 8.997 15.353 1.00 93.12 164 THR A C 1
ATOM 1215 O O . THR A 1 164 ? -14.329 7.968 15.132 1.00 93.12 164 THR A O 1
ATOM 1218 N N . PRO A 1 165 ? -14.462 10.212 15.094 1.00 90.69 165 PRO A N 1
ATOM 1219 C CA . PRO A 1 165 ? -13.059 10.396 14.744 1.00 90.69 165 PRO A CA 1
ATOM 1220 C C . PRO A 1 165 ? -12.154 9.801 15.829 1.00 90.69 165 PRO A C 1
ATOM 1222 O O . PRO A 1 165 ? -12.384 10.039 17.012 1.00 90.69 165 PRO A O 1
ATOM 1225 N N . LEU A 1 166 ? -11.120 9.053 15.424 1.00 91.31 166 LEU A N 1
ATOM 1226 C CA . LEU A 1 166 ? -10.143 8.420 16.328 1.00 91.31 166 LEU A CA 1
ATOM 1227 C C . LEU A 1 166 ? -10.743 7.406 17.323 1.00 91.31 166 LEU A C 1
ATOM 1229 O O . LEU A 1 166 ? -10.146 7.152 18.366 1.00 91.31 166 LEU A O 1
ATOM 1233 N N . GLY A 1 167 ? -11.907 6.815 17.020 1.00 94.75 167 GLY A N 1
ATOM 1234 C CA . GLY A 1 167 ? -12.587 5.879 17.925 1.00 94.75 167 GLY A CA 1
ATOM 1235 C C . GLY A 1 167 ? -11.712 4.702 18.376 1.00 94.75 167 GLY A C 1
ATOM 1236 O O . GLY A 1 167 ? -11.673 4.392 19.564 1.00 94.75 167 GLY A O 1
ATOM 1237 N N . CYS A 1 168 ? -10.943 4.100 17.459 1.00 95.44 168 CYS A N 1
ATOM 1238 C CA . CYS A 1 168 ? -10.020 3.011 17.794 1.00 95.44 168 CYS A CA 1
ATOM 1239 C C . CYS A 1 168 ? -8.908 3.465 18.744 1.00 95.44 168 CYS A C 1
ATOM 1241 O O . CYS A 1 168 ? -8.632 2.796 19.737 1.00 95.44 168 CYS A O 1
ATOM 1243 N N . GLU A 1 169 ? -8.232 4.576 18.439 1.00 96.50 169 GLU A N 1
ATOM 1244 C CA . GLU A 1 169 ? -7.153 5.075 19.291 1.00 96.50 169 GLU A CA 1
ATOM 1245 C C . GLU A 1 169 ? -7.675 5.508 20.664 1.00 96.50 169 GLU A C 1
ATOM 1247 O O . GLU A 1 169 ? -7.051 5.192 21.672 1.00 96.50 169 GLU A O 1
ATOM 1252 N N . ALA A 1 170 ? -8.833 6.170 20.723 1.00 96.12 170 ALA A N 1
ATOM 1253 C CA . ALA A 1 170 ? -9.448 6.578 21.981 1.00 96.12 170 ALA A CA 1
ATOM 1254 C C . ALA A 1 170 ? -9.833 5.383 22.860 1.00 96.12 170 ALA A C 1
ATOM 1256 O O . ALA A 1 170 ? -9.564 5.422 24.057 1.00 96.12 170 ALA A O 1
ATOM 1257 N N . ALA A 1 171 ? -10.379 4.310 22.275 1.00 96.69 171 ALA A N 1
ATOM 1258 C CA . ALA A 1 171 ? -10.635 3.054 22.979 1.00 96.69 171 ALA A CA 1
ATOM 1259 C C . ALA A 1 171 ? -9.359 2.506 23.632 1.00 96.69 171 ALA A C 1
ATOM 1261 O O . ALA A 1 171 ? -9.319 2.255 24.835 1.00 96.69 171 ALA A O 1
ATOM 1262 N N . VAL A 1 172 ? -8.294 2.367 22.837 1.00 96.88 172 VAL A N 1
ATOM 1263 C CA . VAL A 1 172 ? -7.007 1.822 23.287 1.00 96.88 172 VAL A CA 1
ATOM 1264 C C . VAL A 1 172 ? -6.382 2.687 24.381 1.00 96.88 172 VAL A C 1
ATOM 1266 O O . VAL A 1 172 ? -5.915 2.154 25.386 1.00 96.88 172 VAL A O 1
ATOM 1269 N N . HIS A 1 173 ? -6.384 4.011 24.211 1.00 96.38 173 HIS A N 1
ATOM 1270 C CA . HIS A 1 173 ? -5.848 4.939 25.206 1.00 96.38 173 HIS A CA 1
ATOM 1271 C C . HIS A 1 173 ? -6.672 4.923 26.496 1.00 96.38 173 HIS A C 1
ATOM 1273 O O . HIS A 1 173 ? -6.086 4.834 27.567 1.00 96.38 173 HIS A O 1
ATOM 1279 N N . ALA A 1 174 ? -8.007 4.919 26.416 1.00 95.50 174 ALA A N 1
ATOM 1280 C CA . ALA A 1 174 ? -8.874 4.856 27.595 1.00 95.50 174 ALA A CA 1
ATOM 1281 C C . ALA A 1 174 ? -8.656 3.571 28.405 1.00 95.50 174 ALA A C 1
ATOM 1283 O O . ALA A 1 174 ? -8.495 3.626 29.621 1.00 95.50 174 ALA A O 1
ATOM 1284 N N . VAL A 1 175 ? -8.588 2.419 27.730 1.00 95.50 175 VAL A N 1
ATOM 1285 C CA . VAL A 1 175 ? -8.346 1.131 28.394 1.00 95.50 175 VAL A CA 1
ATOM 1286 C C . VAL A 1 175 ? -6.949 1.088 29.016 1.00 95.50 175 VAL A C 1
ATOM 1288 O O . VAL A 1 175 ? -6.795 0.600 30.133 1.00 95.50 175 VAL A O 1
ATOM 1291 N N . ARG A 1 176 ? -5.928 1.633 28.341 1.00 94.38 176 ARG A N 1
ATOM 1292 C CA . ARG A 1 176 ? -4.570 1.713 28.897 1.00 94.38 176 ARG A CA 1
ATOM 1293 C C . ARG A 1 176 ? -4.520 2.568 30.161 1.00 94.38 176 ARG A C 1
ATOM 1295 O O . ARG A 1 176 ? -3.980 2.106 31.160 1.00 94.38 176 ARG A O 1
ATOM 1302 N N . GLU A 1 177 ? -5.110 3.762 30.136 1.00 93.00 177 GLU A N 1
ATOM 1303 C CA . GLU A 1 177 ? -5.177 4.623 31.325 1.00 93.00 177 GLU A CA 1
ATOM 1304 C C . GLU A 1 177 ? -5.969 3.959 32.460 1.00 93.00 177 GLU A C 1
ATOM 1306 O O . GLU A 1 177 ? -5.596 4.096 33.618 1.00 93.00 177 GLU A O 1
ATOM 1311 N N . PHE A 1 178 ? -7.014 3.182 32.147 1.00 93.38 178 PHE A N 1
ATOM 1312 C CA . PHE A 1 178 ? -7.816 2.494 33.165 1.00 93.38 178 PHE A CA 1
ATOM 1313 C C . PHE A 1 178 ? -7.032 1.368 33.845 1.00 93.38 178 PHE A C 1
ATOM 1315 O O . PHE A 1 178 ? -7.122 1.185 35.057 1.00 93.38 178 PHE A O 1
ATOM 1322 N N . ILE A 1 179 ? -6.234 0.622 33.076 1.00 92.50 179 ILE A N 1
ATOM 1323 C CA . ILE A 1 179 ? -5.342 -0.406 33.626 1.00 92.50 179 ILE A CA 1
ATOM 1324 C C . ILE A 1 179 ? -4.257 0.232 34.504 1.00 92.50 179 ILE A C 1
ATOM 1326 O O . ILE A 1 179 ? -3.877 -0.344 35.519 1.00 92.50 179 ILE A O 1
ATOM 1330 N N . SER A 1 180 ? -3.756 1.407 34.118 1.00 88.88 180 SER A N 1
ATOM 1331 C CA . SER A 1 180 ? -2.726 2.137 34.864 1.00 88.88 180 SER A CA 1
ATOM 1332 C C . SER A 1 180 ? -3.257 2.942 36.052 1.00 88.88 180 SER A C 1
ATOM 1334 O O . SER A 1 180 ? -2.447 3.467 36.810 1.00 88.88 180 SER A O 1
ATOM 1336 N N . SER A 1 181 ? -4.576 3.062 36.224 1.00 86.75 181 SER A N 1
ATOM 1337 C CA . SER A 1 181 ? -5.149 3.790 37.353 1.00 86.75 181 SER A CA 1
ATOM 1338 C C . SER A 1 181 ? -5.011 2.994 38.651 1.00 86.75 181 SER A C 1
ATOM 1340 O O . SER A 1 181 ? -5.126 1.763 38.644 1.00 86.75 181 SER A O 1
ATOM 1342 N N . ASP A 1 182 ? -4.840 3.700 39.769 1.00 74.06 182 ASP A N 1
ATOM 1343 C CA . ASP A 1 182 ? -4.710 3.081 41.089 1.00 74.06 182 ASP A CA 1
ATOM 134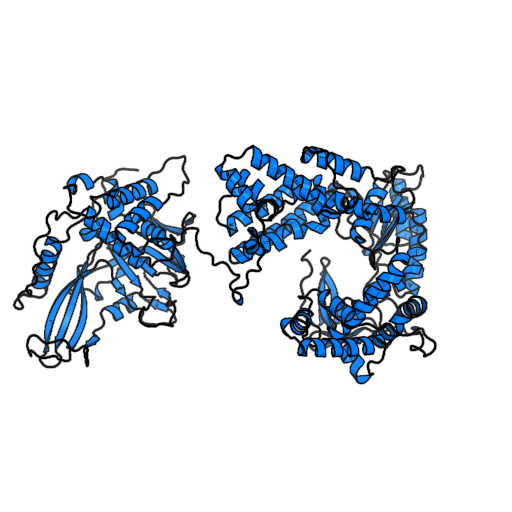4 C C . ASP A 1 182 ? -5.915 2.188 41.421 1.00 74.06 182 ASP A C 1
ATOM 1346 O O . ASP A 1 182 ? -7.067 2.497 41.090 1.00 74.06 182 ASP A O 1
ATOM 1350 N N . SER A 1 183 ? -5.641 1.053 42.071 1.00 68.75 183 SER A N 1
ATOM 1351 C CA . SER A 1 183 ? -6.682 0.152 42.557 1.00 68.75 183 SER A CA 1
ATOM 1352 C C . SER A 1 183 ? -7.480 0.848 43.654 1.00 68.75 183 SER A C 1
ATOM 1354 O O . SER A 1 183 ? -6.909 1.376 44.612 1.00 68.75 183 SER A O 1
ATOM 1356 N N . THR A 1 184 ? -8.806 0.799 43.558 1.00 62.44 184 THR A N 1
ATOM 1357 C CA . THR A 1 184 ? -9.652 1.128 44.709 1.00 62.44 184 THR A CA 1
ATOM 1358 C C . THR A 1 184 ? -9.369 0.123 45.827 1.00 62.44 184 THR A C 1
ATOM 1360 O O . THR A 1 184 ? -9.052 -1.032 45.551 1.00 62.44 184 THR A O 1
ATOM 1363 N N . SER A 1 185 ? -9.440 0.555 47.088 1.00 63.31 185 SER A N 1
ATOM 1364 C CA . SER A 1 185 ? -9.238 -0.280 48.283 1.00 63.31 185 SER A CA 1
ATOM 1365 C C . SER A 1 185 ? -10.394 -1.277 48.485 1.00 63.31 185 SER A C 1
ATOM 1367 O O . SER A 1 185 ? -11.088 -1.237 49.499 1.00 63.31 185 SER A O 1
ATOM 1369 N N . SER A 1 186 ? -10.664 -2.098 47.473 1.00 71.25 186 SER A N 1
ATOM 1370 C CA . SER A 1 186 ? -11.708 -3.116 47.431 1.00 71.25 186 SER A CA 1
ATOM 1371 C C . SER A 1 186 ? -11.071 -4.498 47.538 1.00 71.25 186 SER A C 1
ATOM 1373 O O . SER A 1 186 ? -10.060 -4.766 46.893 1.00 71.25 186 SER A O 1
ATOM 1375 N N . ASP A 1 187 ? -11.694 -5.397 48.302 1.00 81.12 187 ASP A N 1
ATOM 1376 C CA . ASP A 1 187 ? -11.278 -6.804 48.390 1.00 81.12 187 ASP A CA 1
ATOM 1377 C C . ASP A 1 187 ? -11.527 -7.570 47.075 1.00 81.12 187 ASP A C 1
ATOM 1379 O O . ASP A 1 187 ? -10.963 -8.642 46.847 1.00 81.12 187 ASP A O 1
ATOM 1383 N N . THR A 1 188 ? -12.369 -7.022 46.190 1.00 87.12 188 THR A N 1
ATOM 1384 C CA . THR A 1 188 ? -12.675 -7.609 44.880 1.00 87.12 188 THR A CA 1
ATOM 1385 C C . THR A 1 188 ? -11.753 -7.022 43.811 1.00 87.12 188 THR A C 1
ATOM 1387 O O . THR A 1 188 ? -11.773 -5.806 43.606 1.00 87.12 188 THR A O 1
ATOM 1390 N N . PRO A 1 189 ? -10.979 -7.844 43.079 1.00 92.75 189 PRO A N 1
ATOM 1391 C CA . PRO A 1 189 ? -10.080 -7.339 42.050 1.00 92.75 189 PRO A CA 1
ATOM 1392 C C . PRO A 1 189 ? -10.852 -6.807 40.839 1.00 92.75 189 PRO A C 1
ATOM 1394 O O . PRO A 1 189 ? -11.902 -7.337 40.457 1.00 92.75 189 PRO A O 1
ATOM 1397 N N . ARG A 1 190 ? -10.290 -5.795 40.176 1.00 94.75 190 ARG A N 1
ATOM 1398 C CA . ARG A 1 190 ? -10.765 -5.350 38.869 1.00 94.75 190 ARG A CA 1
ATOM 1399 C C . ARG A 1 190 ? -10.388 -6.348 37.781 1.00 94.75 190 ARG A C 1
ATOM 1401 O O . ARG A 1 190 ? -9.267 -6.865 37.730 1.00 94.75 190 ARG A O 1
ATOM 1408 N N . VAL A 1 191 ? -11.319 -6.561 36.863 1.00 96.38 191 VAL A N 1
ATOM 1409 C CA . VAL A 1 191 ? -11.160 -7.416 35.687 1.00 96.38 191 VAL A CA 1
ATOM 1410 C C . VAL A 1 191 ? -11.507 -6.639 34.428 1.00 96.38 191 VAL A C 1
ATOM 1412 O O . VAL A 1 191 ? -12.312 -5.710 34.454 1.00 96.38 191 VAL A O 1
ATOM 1415 N N . MET A 1 192 ? -10.905 -7.042 33.318 1.00 97.06 192 MET A N 1
ATOM 1416 C CA . MET A 1 192 ? -11.255 -6.597 31.976 1.00 97.06 192 MET A CA 1
ATOM 1417 C C . MET A 1 192 ? -11.735 -7.799 31.177 1.00 97.06 192 MET A C 1
ATOM 1419 O O . MET A 1 192 ? -11.059 -8.828 31.156 1.00 97.06 192 MET A O 1
ATOM 1423 N N . VAL A 1 193 ? -12.866 -7.653 30.494 1.00 98.12 193 VAL A N 1
ATOM 1424 C CA . VAL A 1 193 ? -13.430 -8.682 29.623 1.00 98.12 193 VAL A CA 1
ATOM 1425 C C . VAL A 1 193 ? -13.567 -8.128 28.213 1.00 98.12 193 VAL A C 1
ATOM 1427 O O . VAL A 1 193 ? -14.236 -7.118 27.990 1.00 98.12 193 VAL A O 1
ATOM 1430 N N . LYS A 1 194 ? -12.934 -8.810 27.257 1.00 97.81 194 LYS A N 1
ATOM 1431 C CA . LYS A 1 194 ? -13.140 -8.608 25.823 1.00 97.81 194 LYS A CA 1
ATOM 1432 C C . LYS A 1 194 ? -14.220 -9.570 25.355 1.00 97.81 194 LYS A C 1
ATOM 1434 O O . LYS A 1 194 ? -14.117 -10.777 25.575 1.00 97.81 194 LYS A O 1
ATOM 1439 N N . ILE A 1 195 ? -15.250 -9.027 24.728 1.00 97.19 195 ILE A N 1
ATOM 1440 C CA . ILE A 1 195 ? -16.474 -9.736 24.381 1.00 97.19 195 ILE A CA 1
ATOM 1441 C C . ILE A 1 195 ? -16.503 -9.945 22.865 1.00 97.19 195 ILE A C 1
ATOM 1443 O O . ILE A 1 195 ? -16.432 -8.980 22.109 1.00 97.19 195 ILE A O 1
ATOM 1447 N N . ASP A 1 196 ? -16.634 -11.203 22.438 1.00 95.88 196 ASP A N 1
ATOM 1448 C CA . ASP A 1 196 ? -16.831 -11.595 21.035 1.00 95.88 196 ASP A CA 1
ATOM 1449 C C . ASP A 1 196 ? -18.280 -12.053 20.824 1.00 95.88 196 ASP A C 1
ATOM 1451 O O . ASP A 1 196 ? -18.830 -12.833 21.611 1.00 95.88 196 ASP A O 1
ATOM 1455 N N . VAL A 1 197 ? -18.903 -11.582 19.740 1.00 95.44 197 VAL A N 1
ATOM 1456 C CA . VAL A 1 197 ? -20.272 -11.945 19.350 1.00 95.44 197 VAL A CA 1
ATOM 1457 C C . VAL A 1 197 ? -20.238 -12.797 18.080 1.00 95.44 197 VAL A C 1
ATOM 1459 O O . VAL A 1 197 ? -19.681 -12.417 17.046 1.00 95.44 197 VAL A O 1
ATOM 1462 N N . ARG A 1 198 ? -20.879 -13.970 18.119 1.00 93.62 198 ARG A N 1
ATOM 1463 C CA . ARG A 1 198 ? -20.862 -14.932 17.009 1.00 93.62 198 ARG A CA 1
ATOM 1464 C C . ARG A 1 198 ? -21.547 -14.356 15.772 1.00 93.62 198 ARG A C 1
ATOM 1466 O O . ARG A 1 198 ? -22.756 -14.161 15.757 1.00 93.62 198 ARG A O 1
ATOM 1473 N N . ASN A 1 199 ? -20.770 -14.177 14.699 1.00 93.19 199 ASN A N 1
ATOM 1474 C CA . ASN A 1 199 ? -21.269 -13.806 13.365 1.00 93.19 199 ASN A CA 1
ATOM 1475 C C . ASN A 1 199 ? -22.171 -12.550 13.363 1.00 93.19 199 ASN A C 1
ATOM 1477 O O . ASN A 1 199 ? -23.091 -12.455 12.553 1.00 93.19 199 ASN A O 1
ATOM 1481 N N . ALA A 1 200 ? -21.874 -11.589 14.244 1.00 94.44 200 ALA A N 1
ATOM 1482 C CA . ALA A 1 200 ? -22.801 -10.546 14.680 1.00 94.44 200 ALA A CA 1
ATOM 1483 C C . ALA A 1 200 ? -23.512 -9.792 13.545 1.00 94.44 200 ALA A C 1
ATOM 1485 O O . ALA A 1 200 ? -24.739 -9.700 13.520 1.00 94.44 200 ALA A O 1
ATOM 1486 N N . PHE A 1 201 ? -22.748 -9.306 12.562 1.00 94.81 201 PHE A N 1
ATOM 1487 C CA . PHE A 1 201 ? -23.294 -8.557 11.427 1.00 94.81 201 PHE A CA 1
ATOM 1488 C C . PHE A 1 201 ? -24.364 -9.339 10.667 1.00 94.81 201 PHE A C 1
ATOM 1490 O O . PHE A 1 201 ? -25.403 -8.778 10.347 1.00 94.81 201 PHE A O 1
ATOM 1497 N N . ASN A 1 202 ? -24.138 -10.627 10.403 1.00 94.88 202 ASN A N 1
ATOM 1498 C CA . ASN A 1 202 ? -25.037 -11.417 9.567 1.00 94.88 202 ASN A CA 1
ATOM 1499 C C . ASN A 1 202 ? -26.221 -12.013 10.345 1.00 94.88 202 ASN A C 1
ATOM 1501 O O . ASN A 1 202 ? -27.113 -12.573 9.713 1.00 94.88 202 ASN A O 1
ATOM 1505 N N . THR A 1 203 ? -26.244 -11.931 11.680 1.00 95.38 203 THR A N 1
ATOM 1506 C CA . THR A 1 203 ? -27.264 -12.591 12.517 1.00 95.38 203 THR A CA 1
ATOM 1507 C C . THR A 1 203 ? -28.191 -11.647 13.266 1.00 95.38 203 THR A C 1
ATOM 1509 O O . THR A 1 203 ? -29.307 -12.063 13.564 1.00 95.38 203 THR A O 1
ATOM 1512 N N . ILE A 1 204 ? -27.790 -10.396 13.527 1.00 95.94 204 ILE A N 1
ATOM 1513 C CA . ILE A 1 204 ? -28.673 -9.417 14.179 1.00 95.94 204 ILE A CA 1
ATOM 1514 C C . ILE A 1 204 ? -30.027 -9.328 13.452 1.00 95.94 204 ILE A C 1
ATOM 1516 O O . ILE A 1 204 ? -30.098 -9.328 12.217 1.00 95.94 204 ILE A O 1
ATOM 1520 N N . ARG A 1 205 ? -31.126 -9.291 14.207 1.00 95.69 205 ARG A N 1
ATOM 1521 C CA . ARG A 1 205 ? -32.462 -9.335 13.608 1.00 95.69 205 ARG A CA 1
ATOM 1522 C C . ARG A 1 205 ? -32.790 -8.050 12.848 1.00 95.69 205 ARG A C 1
ATOM 1524 O O . ARG A 1 205 ? -32.503 -6.935 13.291 1.00 95.69 205 ARG A O 1
ATOM 1531 N N . ARG A 1 206 ? -33.420 -8.211 11.681 1.00 96.06 206 ARG A N 1
ATOM 1532 C CA . ARG A 1 206 ? -33.754 -7.087 10.794 1.00 96.06 206 ARG A CA 1
ATOM 1533 C C . ARG A 1 206 ? -34.944 -6.273 11.277 1.00 96.06 206 ARG A C 1
ATOM 1535 O O . ARG A 1 206 ? -34.968 -5.076 11.023 1.00 96.06 206 ARG A O 1
ATOM 1542 N N . ASP A 1 207 ? -35.892 -6.890 11.978 1.00 95.88 207 ASP A N 1
ATOM 1543 C CA . ASP A 1 207 ? -36.998 -6.174 12.618 1.00 95.88 207 ASP A CA 1
ATOM 1544 C C . ASP A 1 207 ? -36.483 -5.159 13.643 1.00 95.88 207 ASP A C 1
ATOM 1546 O O . ASP A 1 207 ? -36.887 -4.000 13.598 1.00 95.88 207 ASP A O 1
ATOM 1550 N N . VAL A 1 208 ? -35.510 -5.544 14.474 1.00 94.75 208 VAL A N 1
ATOM 1551 C CA . VAL A 1 208 ? -34.896 -4.636 15.449 1.00 94.75 208 VAL A CA 1
ATOM 1552 C C . VAL A 1 208 ? -34.150 -3.494 14.765 1.00 94.75 208 VAL A C 1
ATOM 1554 O O . VAL A 1 208 ? -34.365 -2.331 15.099 1.00 94.75 208 VAL A O 1
ATOM 1557 N N . ILE A 1 209 ? -33.291 -3.799 13.789 1.00 95.50 209 ILE A N 1
ATOM 1558 C CA . ILE A 1 209 ? -32.534 -2.764 13.071 1.00 95.50 209 ILE A CA 1
ATOM 1559 C C . ILE A 1 209 ? -33.474 -1.779 12.377 1.00 95.50 209 ILE A C 1
ATOM 1561 O O . ILE A 1 209 ? -33.295 -0.568 12.495 1.00 95.50 209 ILE A O 1
ATOM 1565 N N . LEU A 1 210 ? -34.470 -2.286 11.649 1.00 97.19 210 LEU A N 1
ATOM 1566 C CA . LEU A 1 210 ? -35.406 -1.444 10.915 1.00 97.19 210 LEU A CA 1
ATOM 1567 C C . LEU A 1 210 ? -36.267 -0.609 11.865 1.00 97.19 210 LEU A C 1
ATOM 1569 O O . LEU A 1 210 ? -36.462 0.570 11.587 1.00 97.19 210 LEU A O 1
ATOM 1573 N N . ALA A 1 211 ? -36.708 -1.168 12.995 1.00 96.31 211 ALA A N 1
ATOM 1574 C CA . ALA A 1 211 ? -37.438 -0.418 14.014 1.00 96.31 211 ALA A CA 1
ATOM 1575 C C . ALA A 1 211 ? -36.583 0.711 14.610 1.00 96.31 211 ALA A C 1
ATOM 1577 O O . ALA A 1 211 ? -37.053 1.839 14.722 1.00 96.31 211 ALA A O 1
ATOM 1578 N N . ARG A 1 212 ? -35.303 0.454 14.918 1.00 95.44 212 ARG A N 1
ATOM 1579 C CA . ARG A 1 212 ? -34.390 1.485 15.446 1.00 95.44 212 ARG A CA 1
ATOM 1580 C C . ARG A 1 212 ? -34.064 2.576 14.435 1.00 95.44 212 ARG A C 1
ATOM 1582 O O . ARG A 1 212 ? -33.931 3.733 14.822 1.00 95.44 212 ARG A O 1
ATOM 1589 N N . ILE A 1 213 ? -33.939 2.231 13.153 1.00 95.81 213 ILE A N 1
ATOM 1590 C CA . ILE A 1 213 ? -33.765 3.232 12.094 1.00 95.81 213 ILE A CA 1
ATOM 1591 C C . ILE A 1 213 ? -35.040 4.065 11.946 1.00 95.81 213 ILE A C 1
ATOM 1593 O O . ILE A 1 213 ? -34.936 5.282 11.884 1.00 95.81 213 ILE A O 1
ATOM 1597 N N . HIS A 1 214 ? -36.221 3.441 11.937 1.00 95.94 214 HIS A N 1
ATOM 1598 C CA . HIS A 1 214 ? -37.502 4.156 11.862 1.00 95.94 214 HIS A CA 1
ATOM 1599 C C . HIS A 1 214 ? -37.685 5.130 13.031 1.00 95.94 214 HIS A C 1
ATOM 1601 O O . HIS A 1 214 ? -38.034 6.283 12.817 1.00 95.94 214 HIS A O 1
ATOM 1607 N N . GLU A 1 215 ? -37.363 4.692 14.248 1.00 94.06 215 GLU A N 1
ATOM 1608 C CA . GLU A 1 215 ? -37.487 5.493 15.469 1.00 94.06 215 GLU A CA 1
ATOM 1609 C C . GLU A 1 215 ? -36.510 6.678 15.511 1.00 94.06 215 GLU A C 1
ATOM 1611 O O . GLU A 1 215 ? -36.891 7.778 15.904 1.00 94.06 215 GLU A O 1
ATOM 1616 N N . ARG A 1 216 ? -35.239 6.464 15.143 1.00 93.81 216 ARG A N 1
ATOM 1617 C CA . ARG A 1 216 ? -34.161 7.438 15.408 1.00 93.81 216 ARG A CA 1
ATOM 1618 C C . ARG A 1 216 ? -33.662 8.194 14.185 1.00 93.81 216 ARG A C 1
ATOM 1620 O O . ARG A 1 216 ? -33.021 9.226 14.340 1.00 93.81 216 ARG A O 1
ATOM 1627 N N . CYS A 1 217 ? -33.884 7.673 12.985 1.00 94.19 217 CYS A N 1
ATOM 1628 C CA . CYS A 1 217 ? -33.490 8.315 11.731 1.00 94.19 217 CYS A CA 1
ATOM 1629 C C . CYS A 1 217 ? -34.499 7.967 10.618 1.00 94.19 217 CYS A C 1
ATOM 1631 O O . CYS A 1 217 ? -34.148 7.292 9.636 1.00 94.19 217 CYS A O 1
ATOM 1633 N N . PRO A 1 218 ? -35.771 8.378 10.784 1.00 95.38 218 PRO A N 1
ATOM 1634 C CA . PRO A 1 218 ? -36.856 8.036 9.866 1.00 95.38 218 PRO A CA 1
ATOM 1635 C C . PRO A 1 218 ? -36.582 8.462 8.416 1.00 95.38 218 PRO A C 1
ATOM 1637 O O . PRO A 1 218 ? -37.030 7.797 7.487 1.00 95.38 218 PRO A O 1
ATOM 1640 N N . GLU A 1 219 ? -35.774 9.496 8.181 1.00 95.81 219 GLU A N 1
ATOM 1641 C CA . GLU A 1 219 ? -35.407 9.972 6.843 1.00 95.81 219 GLU A CA 1
ATOM 1642 C C . GLU A 1 219 ? -34.588 8.943 6.040 1.00 95.81 219 GLU A C 1
ATOM 1644 O O . GLU A 1 219 ? -34.575 8.973 4.806 1.00 95.81 219 GLU A O 1
ATOM 1649 N N . VAL A 1 220 ? -33.892 8.026 6.724 1.00 97.06 220 VAL A N 1
ATOM 1650 C CA . VAL A 1 220 ? -33.106 6.930 6.123 1.00 97.06 220 VAL A CA 1
ATOM 1651 C C . VAL A 1 220 ? -33.914 5.633 6.030 1.00 97.06 220 VAL A C 1
ATOM 1653 O O . VAL A 1 220 ? -33.554 4.722 5.274 1.00 97.06 220 VAL A O 1
ATOM 1656 N N . TYR A 1 221 ? -35.028 5.543 6.755 1.00 97.62 221 TYR A N 1
ATOM 1657 C CA . TYR A 1 221 ? -35.854 4.346 6.823 1.00 97.62 221 TYR A CA 1
ATOM 1658 C C . TYR A 1 221 ? -36.301 3.804 5.453 1.00 97.62 221 TYR A C 1
ATOM 1660 O O . TYR A 1 221 ? -36.152 2.599 5.249 1.00 97.62 221 TYR A O 1
ATOM 1668 N N . PRO A 1 222 ? -36.724 4.621 4.465 1.00 97.69 222 PRO A N 1
ATOM 1669 C CA . PRO A 1 222 ? -37.118 4.105 3.151 1.00 97.69 222 PRO A CA 1
ATOM 1670 C C . PRO A 1 222 ? -36.005 3.347 2.423 1.00 97.69 222 PRO A C 1
ATOM 1672 O O . PRO A 1 222 ? -36.249 2.287 1.841 1.00 97.69 222 PRO A O 1
ATOM 1675 N N . LEU A 1 223 ? -34.763 3.837 2.507 1.00 97.44 223 LEU A N 1
ATOM 1676 C CA . LEU A 1 223 ? -33.594 3.137 1.977 1.00 97.44 223 LEU A CA 1
ATOM 1677 C C . LEU A 1 223 ? -33.341 1.824 2.728 1.00 97.44 223 LEU A C 1
ATOM 1679 O O . LEU A 1 223 ? -33.087 0.795 2.099 1.00 97.44 223 LEU A O 1
ATOM 1683 N N . ALA A 1 224 ? -33.362 1.867 4.060 1.00 97.12 224 ALA A N 1
ATOM 1684 C CA . ALA A 1 224 ? -33.083 0.699 4.886 1.00 97.12 224 ALA A CA 1
ATOM 1685 C C . ALA A 1 224 ? -34.140 -0.396 4.673 1.00 97.12 224 ALA A C 1
ATOM 1687 O O . ALA A 1 224 ? -33.789 -1.563 4.494 1.00 97.12 224 ALA A O 1
ATOM 1688 N N . TYR A 1 225 ? -35.416 -0.012 4.611 1.00 96.94 225 TYR A N 1
ATOM 1689 C CA . TYR A 1 225 ? -36.537 -0.913 4.390 1.00 96.94 225 TYR A CA 1
ATOM 1690 C C . TYR A 1 225 ? -36.399 -1.650 3.058 1.00 96.94 225 TYR A C 1
ATOM 1692 O O . TYR A 1 225 ? -36.286 -2.874 3.053 1.00 96.94 225 TYR A O 1
ATOM 1700 N N . GLN A 1 226 ? -36.289 -0.947 1.923 1.00 95.44 226 GLN A N 1
ATOM 1701 C CA . GLN A 1 226 ? -36.158 -1.613 0.615 1.00 95.44 226 GLN A CA 1
ATOM 1702 C C . GLN A 1 226 ? -34.912 -2.525 0.530 1.00 95.44 226 GLN A C 1
ATOM 1704 O O . GLN A 1 226 ? -34.941 -3.569 -0.131 1.00 95.44 226 GLN A O 1
ATOM 1709 N N . ALA A 1 227 ? -33.830 -2.171 1.237 1.00 95.31 227 ALA A N 1
ATOM 1710 C CA . ALA A 1 227 ? -32.599 -2.952 1.265 1.00 95.31 227 ALA A CA 1
ATOM 1711 C C . ALA A 1 227 ? -32.764 -4.255 2.061 1.00 95.31 227 ALA A C 1
ATOM 1713 O O . ALA A 1 227 ? -32.319 -5.305 1.596 1.00 95.31 227 ALA A O 1
ATOM 1714 N N . TYR A 1 228 ? -33.432 -4.209 3.218 1.00 95.56 228 TYR A N 1
ATOM 1715 C CA . TYR A 1 228 ? -33.406 -5.286 4.212 1.00 95.56 228 TYR A CA 1
ATOM 1716 C C . TYR A 1 228 ? -34.746 -6.013 4.437 1.00 95.56 228 TYR A C 1
ATOM 1718 O O . TYR A 1 228 ? -34.732 -7.098 5.013 1.00 95.56 228 TYR A O 1
ATOM 1726 N N . HIS A 1 229 ? -35.891 -5.515 3.960 1.00 94.31 229 HIS A N 1
ATOM 1727 C CA . HIS A 1 229 ? -37.189 -6.174 4.203 1.00 94.31 229 HIS A CA 1
ATOM 1728 C C . HIS A 1 229 ? -37.316 -7.567 3.552 1.00 94.31 229 HIS A C 1
ATOM 1730 O O . HIS A 1 229 ? -38.015 -8.425 4.081 1.00 94.31 229 HIS A O 1
ATOM 1736 N N . LEU A 1 230 ? -36.595 -7.827 2.454 1.00 93.88 230 LEU A N 1
ATOM 1737 C CA . LEU A 1 230 ? -36.550 -9.130 1.776 1.00 93.88 230 LEU A CA 1
ATOM 1738 C C . LEU A 1 230 ? -35.147 -9.760 1.813 1.00 93.88 230 LEU A C 1
ATOM 1740 O O . LEU A 1 230 ? -34.140 -9.044 1.916 1.00 93.88 230 LEU A O 1
ATOM 1744 N N . PRO A 1 231 ? -35.025 -11.093 1.676 1.00 95.94 231 PRO A N 1
ATOM 1745 C CA . PRO A 1 231 ? -33.733 -11.738 1.461 1.00 95.94 231 PRO A CA 1
ATOM 1746 C C . PRO A 1 231 ? -33.009 -11.153 0.241 1.00 95.94 231 PRO A C 1
ATOM 1748 O O . PRO A 1 231 ? -33.633 -10.897 -0.782 1.00 95.94 231 PRO A O 1
ATOM 1751 N N . THR A 1 232 ? -31.706 -10.897 0.339 1.00 95.50 232 THR A N 1
ATOM 1752 C CA . THR A 1 232 ? -30.902 -10.341 -0.767 1.00 95.50 232 THR A CA 1
ATOM 1753 C C . THR A 1 232 ? -30.005 -11.427 -1.365 1.00 95.50 232 THR A C 1
ATOM 1755 O O . THR A 1 232 ? -29.314 -12.099 -0.590 1.00 95.50 232 THR A O 1
ATOM 1758 N N . PRO A 1 233 ? -29.950 -11.592 -2.699 1.00 96.31 233 PRO A N 1
ATOM 1759 C CA . PRO A 1 233 ? -29.051 -12.553 -3.328 1.00 96.31 233 PRO A CA 1
ATOM 1760 C C . PRO A 1 233 ? -27.592 -12.074 -3.296 1.00 96.31 233 PRO A C 1
ATOM 1762 O O . PRO A 1 233 ? -27.262 -10.955 -3.694 1.00 96.31 233 PRO A O 1
ATOM 1765 N N . LEU A 1 234 ? -26.703 -12.938 -2.806 1.00 96.88 234 LEU A N 1
ATOM 1766 C CA . LEU A 1 234 ? -25.256 -12.749 -2.794 1.00 96.88 234 LEU A CA 1
ATOM 1767 C C . LEU A 1 234 ? -24.604 -13.794 -3.707 1.00 96.88 234 LEU A C 1
ATOM 1769 O O . LEU A 1 234 ? -24.801 -14.994 -3.513 1.00 96.88 234 LEU A O 1
ATOM 1773 N N . HIS A 1 235 ? -23.827 -13.358 -4.694 1.00 95.56 235 HIS A N 1
ATOM 1774 C CA . HIS A 1 235 ? -23.331 -14.220 -5.771 1.00 95.56 235 HIS A CA 1
ATOM 1775 C C . HIS A 1 235 ? -21.860 -14.583 -5.576 1.00 95.56 235 HIS A C 1
ATOM 1777 O O . HIS A 1 235 ? -21.021 -13.695 -5.431 1.00 95.56 235 HIS A O 1
ATOM 1783 N N . ILE A 1 236 ? -21.537 -15.874 -5.617 1.00 93.31 236 ILE A N 1
ATOM 1784 C CA . ILE A 1 236 ? -20.166 -16.386 -5.536 1.00 93.31 236 ILE A CA 1
ATOM 1785 C C . ILE A 1 236 ? -19.956 -17.455 -6.611 1.00 93.31 236 ILE A C 1
ATOM 1787 O O . ILE A 1 236 ? -20.542 -18.533 -6.554 1.00 93.31 236 ILE A O 1
ATOM 1791 N N . GLY A 1 237 ? -19.132 -17.143 -7.615 1.00 86.94 237 GLY A N 1
ATOM 1792 C CA . GLY A 1 237 ? -19.032 -17.978 -8.813 1.00 86.94 237 GLY A CA 1
ATOM 1793 C C . GLY A 1 237 ? -20.385 -18.074 -9.524 1.00 86.94 237 GLY A C 1
ATOM 1794 O O . GLY A 1 237 ? -20.997 -17.054 -9.833 1.00 86.94 237 GLY A O 1
ATOM 1795 N N . ASP A 1 238 ? -20.852 -19.297 -9.751 1.00 89.38 238 ASP A N 1
ATOM 1796 C CA . ASP A 1 238 ? -22.162 -19.629 -10.321 1.00 89.38 238 ASP A CA 1
ATOM 1797 C C . ASP A 1 238 ? -23.255 -19.857 -9.255 1.00 89.38 238 ASP A C 1
ATOM 1799 O O . ASP A 1 238 ? -24.418 -20.082 -9.588 1.00 89.38 238 ASP A O 1
ATOM 1803 N N . GLN A 1 239 ? -22.908 -19.789 -7.966 1.00 94.56 239 GLN A N 1
ATOM 1804 C CA . GLN A 1 239 ? -23.822 -20.045 -6.856 1.00 94.56 239 GLN A CA 1
ATOM 1805 C C . GLN A 1 239 ? -24.389 -18.751 -6.265 1.00 94.56 239 GLN A C 1
ATOM 1807 O O . GLN A 1 239 ? -23.793 -17.674 -6.326 1.00 94.56 239 GLN A O 1
ATOM 1812 N N . THR A 1 240 ? -25.547 -18.875 -5.614 1.00 95.31 240 THR A N 1
ATOM 1813 C CA . THR A 1 240 ? -26.173 -17.796 -4.837 1.00 95.31 240 THR A CA 1
ATOM 1814 C C . THR A 1 240 ? -26.367 -18.214 -3.379 1.00 95.31 240 THR A C 1
ATOM 1816 O O . THR A 1 240 ? -26.738 -19.352 -3.076 1.00 95.31 240 THR A O 1
ATOM 1819 N N . VAL A 1 241 ? -26.099 -17.277 -2.470 1.00 96.19 241 VAL A N 1
ATOM 1820 C CA . VAL A 1 241 ? -26.357 -17.360 -1.028 1.00 96.19 241 VAL A CA 1
ATOM 1821 C C . VAL A 1 241 ? -27.316 -16.231 -0.661 1.00 96.19 241 VAL A C 1
ATOM 1823 O O . VAL A 1 241 ? -27.086 -15.084 -1.032 1.00 96.19 241 VAL A O 1
ATOM 1826 N N . LEU A 1 242 ? -28.399 -16.533 0.052 1.00 96.50 242 LEU A N 1
ATOM 1827 C CA . LEU A 1 242 ? -29.377 -15.521 0.451 1.00 96.50 242 LEU A CA 1
ATOM 1828 C C . LEU A 1 242 ? -28.995 -14.907 1.798 1.00 96.50 242 LEU A C 1
ATOM 1830 O O . LEU A 1 242 ? -28.825 -15.619 2.781 1.00 96.50 242 LEU A O 1
ATOM 1834 N N . SER A 1 243 ? -28.915 -13.579 1.866 1.00 96.44 243 SER A N 1
ATOM 1835 C CA . SER A 1 243 ? -28.842 -12.845 3.132 1.00 96.44 243 SER A CA 1
ATOM 1836 C C . SER A 1 243 ? -30.259 -12.493 3.578 1.00 96.44 243 SER A C 1
ATOM 1838 O O . SER A 1 243 ? -30.854 -11.562 3.031 1.00 96.44 243 SER A O 1
ATOM 1840 N N . ALA A 1 244 ? -30.797 -13.237 4.549 1.00 95.25 244 ALA A N 1
ATOM 1841 C CA . ALA A 1 244 ? -32.147 -13.044 5.097 1.00 95.25 244 ALA A CA 1
ATOM 1842 C C . ALA A 1 244 ? -32.160 -12.361 6.477 1.00 95.25 244 ALA A C 1
ATOM 1844 O O . ALA A 1 244 ? -33.119 -11.670 6.807 1.00 95.25 244 ALA A O 1
ATOM 1845 N N . THR A 1 245 ? -31.083 -12.498 7.248 1.00 94.75 245 THR A N 1
ATOM 1846 C CA . THR A 1 245 ? -30.857 -11.820 8.533 1.00 94.75 245 THR A CA 1
ATOM 1847 C C . THR A 1 245 ? -29.710 -10.824 8.431 1.00 94.75 245 THR A C 1
ATOM 1849 O O . THR A 1 245 ? -28.968 -10.802 7.438 1.00 94.75 245 THR A O 1
ATOM 1852 N N . GLY A 1 246 ? -29.557 -10.002 9.467 1.00 95.12 246 GLY A N 1
ATOM 1853 C CA . GLY A 1 246 ? -28.396 -9.150 9.624 1.00 95.12 246 GLY A CA 1
ATOM 1854 C C . GLY A 1 246 ? -28.270 -8.024 8.609 1.00 95.12 246 GLY A C 1
ATOM 1855 O O . GLY A 1 246 ? -29.087 -7.834 7.699 1.00 95.12 246 GLY A O 1
ATOM 1856 N N . VAL A 1 247 ? -27.166 -7.311 8.779 1.00 94.62 247 VAL A N 1
ATOM 1857 C CA . VAL A 1 247 ? -26.585 -6.368 7.831 1.00 94.62 247 VAL A CA 1
ATOM 1858 C C . VAL A 1 247 ? -25.423 -7.030 7.096 1.00 94.62 247 VAL A C 1
ATOM 1860 O O . VAL A 1 247 ? -24.691 -7.859 7.636 1.00 94.62 247 VAL A O 1
ATOM 1863 N N . GLN A 1 248 ? -25.223 -6.665 5.836 1.00 91.88 248 GLN A N 1
ATOM 1864 C CA . GLN A 1 248 ? -24.197 -7.307 5.017 1.00 91.88 248 GLN A CA 1
ATOM 1865 C C . GLN A 1 248 ? -22.815 -6.705 5.306 1.00 91.88 248 GLN A C 1
ATOM 1867 O O . GLN A 1 248 ? -22.629 -5.489 5.221 1.00 91.88 248 GLN A O 1
ATOM 1872 N N . GLN A 1 249 ? -21.816 -7.545 5.596 1.00 88.88 249 GLN A N 1
ATOM 1873 C CA . GLN A 1 249 ? -20.426 -7.090 5.726 1.00 88.88 249 GLN A CA 1
ATOM 1874 C C . GLN A 1 249 ? -19.921 -6.555 4.380 1.00 88.88 249 GLN A C 1
ATOM 1876 O O . GLN A 1 249 ? -19.775 -7.313 3.429 1.00 88.88 249 GLN A O 1
ATOM 1881 N N . GLY A 1 250 ? -19.658 -5.250 4.297 1.00 87.62 250 GLY A N 1
ATOM 1882 C CA . GLY A 1 250 ? -19.306 -4.557 3.049 1.00 87.62 250 GLY A CA 1
ATOM 1883 C C . GLY A 1 250 ? -20.363 -3.554 2.571 1.00 87.62 250 GLY A C 1
ATOM 1884 O O . GLY A 1 250 ? -20.057 -2.714 1.722 1.00 87.62 250 GLY A O 1
ATOM 1885 N N . ASP A 1 251 ? -21.565 -3.570 3.159 1.00 92.06 251 ASP A N 1
ATOM 1886 C CA . ASP A 1 251 ? -22.556 -2.507 2.981 1.00 92.06 251 ASP A CA 1
ATOM 1887 C C . ASP A 1 251 ? -22.147 -1.249 3.772 1.00 92.06 251 ASP A C 1
ATOM 1889 O O . ASP A 1 251 ? -21.974 -1.334 4.991 1.00 92.06 251 ASP A O 1
ATOM 1893 N N . PRO A 1 252 ? -22.027 -0.070 3.129 1.00 93.69 252 PRO A N 1
ATOM 1894 C CA . PRO A 1 252 ? -21.763 1.188 3.823 1.00 93.69 252 PRO A CA 1
ATOM 1895 C C . PRO A 1 252 ? -22.743 1.532 4.955 1.00 93.69 252 PRO A C 1
ATOM 1897 O O . PRO A 1 252 ? -22.316 2.154 5.924 1.00 93.69 252 PRO A O 1
ATOM 1900 N N . LEU A 1 253 ? -24.023 1.147 4.853 1.00 94.31 253 LEU A N 1
ATOM 1901 C CA . LEU A 1 253 ? -25.032 1.412 5.891 1.00 94.31 253 LEU A CA 1
ATOM 1902 C C . LEU A 1 253 ? -24.939 0.430 7.071 1.00 94.31 253 LEU A C 1
ATOM 1904 O O . LEU A 1 253 ? -25.345 0.757 8.186 1.00 94.31 253 LEU A O 1
ATOM 1908 N N . GLY A 1 254 ? -24.375 -0.759 6.839 1.00 94.81 254 GLY A N 1
ATOM 1909 C CA . GLY A 1 254 ? -24.372 -1.872 7.788 1.00 94.81 254 GLY A CA 1
ATOM 1910 C C . GLY A 1 254 ? -23.809 -1.531 9.173 1.00 94.81 254 GLY A C 1
ATOM 1911 O O . GLY A 1 254 ? -24.497 -1.785 10.158 1.00 94.81 254 GLY A O 1
ATOM 1912 N N . PRO A 1 255 ? -22.612 -0.923 9.292 1.00 95.19 255 PRO A N 1
ATOM 1913 C CA . PRO A 1 255 ? -22.038 -0.557 10.590 1.00 95.19 255 PRO A CA 1
ATOM 1914 C C . PRO A 1 255 ? -22.916 0.393 11.415 1.00 95.19 255 PRO A C 1
ATOM 1916 O O . PRO A 1 255 ? -23.081 0.183 12.613 1.00 95.19 255 PRO A O 1
ATOM 1919 N N . ALA A 1 256 ? -23.511 1.406 10.777 1.00 94.75 256 ALA A N 1
ATOM 1920 C CA . ALA A 1 256 ? -24.390 2.366 11.445 1.00 94.75 256 ALA A CA 1
ATOM 1921 C C . ALA A 1 256 ? -25.681 1.697 11.936 1.00 94.75 256 ALA A C 1
ATOM 1923 O O . ALA A 1 256 ? -26.073 1.864 13.088 1.00 94.75 256 ALA A O 1
ATOM 1924 N N . ALA A 1 257 ? -26.291 0.878 11.081 1.00 95.31 257 ALA A N 1
ATOM 1925 C CA . ALA A 1 257 ? -27.479 0.102 11.406 1.00 95.31 257 ALA A CA 1
ATOM 1926 C C . ALA A 1 257 ? -27.232 -0.913 12.541 1.00 95.31 257 ALA A C 1
ATOM 1928 O O . ALA A 1 257 ? -28.040 -1.018 13.462 1.00 95.31 257 ALA A O 1
ATOM 1929 N N . PHE A 1 258 ? -26.093 -1.614 12.517 1.00 96.31 258 PHE A N 1
ATOM 1930 C CA . PHE A 1 258 ? -25.688 -2.534 13.583 1.00 96.31 258 PHE A CA 1
ATOM 1931 C C . PHE A 1 258 ? -25.500 -1.802 14.915 1.00 96.31 258 PHE A C 1
ATOM 1933 O O . PHE A 1 258 ? -26.071 -2.209 15.924 1.00 96.31 258 PHE A O 1
ATOM 1940 N N . ALA A 1 259 ? -24.747 -0.697 14.909 1.00 96.06 259 ALA A N 1
ATOM 1941 C CA . ALA A 1 259 ? -24.491 0.108 16.100 1.00 96.06 259 ALA A CA 1
ATOM 1942 C C . ALA A 1 259 ? -25.785 0.625 16.745 1.00 96.06 259 ALA A C 1
ATOM 1944 O O . ALA A 1 259 ? -25.917 0.551 17.961 1.00 96.06 259 ALA A O 1
ATOM 1945 N N . LEU A 1 260 ? -26.752 1.088 15.942 1.00 94.75 260 LEU A N 1
ATOM 1946 C CA . LEU A 1 260 ? -28.080 1.487 16.425 1.00 94.75 260 LEU A CA 1
ATOM 1947 C C . LEU A 1 260 ? -28.845 0.321 17.061 1.00 94.75 260 LEU A C 1
ATOM 1949 O O . LEU A 1 260 ? -29.508 0.509 18.078 1.00 94.75 260 LEU A O 1
ATOM 1953 N N . GLY A 1 261 ? -28.753 -0.874 16.469 1.00 94.81 261 GLY A N 1
ATOM 1954 C CA . GLY A 1 261 ? -29.419 -2.074 16.973 1.00 94.81 261 GLY A CA 1
ATOM 1955 C C . GLY A 1 261 ? -28.923 -2.501 18.356 1.00 94.81 261 GLY A C 1
ATOM 1956 O O . GLY A 1 261 ? -29.731 -2.885 19.196 1.00 94.81 261 GLY A O 1
ATOM 1957 N N . VAL A 1 262 ? -27.614 -2.393 18.612 1.00 96.25 262 VAL A N 1
ATOM 1958 C CA . VAL A 1 262 ? -27.000 -2.805 19.890 1.00 96.25 262 VAL A CA 1
ATOM 1959 C C . VAL A 1 262 ? -26.885 -1.681 20.927 1.00 96.25 262 VAL A C 1
ATOM 1961 O O . VAL A 1 262 ? -26.548 -1.957 22.076 1.00 96.25 262 VAL A O 1
ATOM 1964 N N . ASP A 1 263 ? -27.171 -0.428 20.559 1.00 95.75 263 ASP A N 1
ATOM 1965 C CA . ASP A 1 263 ? -26.945 0.760 21.401 1.00 95.75 263 ASP A CA 1
ATOM 1966 C C . ASP A 1 263 ? -27.612 0.658 22.782 1.00 95.75 263 ASP A C 1
ATOM 1968 O O . ASP A 1 263 ? -26.978 0.920 23.803 1.00 95.75 263 ASP A O 1
ATOM 1972 N N . ALA A 1 264 ? -28.868 0.203 22.837 1.00 94.75 264 ALA A N 1
ATOM 1973 C CA . ALA A 1 264 ? -29.590 0.041 24.100 1.00 94.75 264 ALA A CA 1
ATOM 1974 C C . ALA A 1 264 ? -28.900 -0.965 25.041 1.00 94.75 264 ALA A C 1
ATOM 1976 O O . ALA A 1 264 ? -28.781 -0.709 26.238 1.00 94.75 264 ALA A O 1
ATOM 1977 N N . CYS A 1 265 ? -28.399 -2.082 24.502 1.00 95.56 265 CYS A N 1
ATOM 1978 C CA . CYS A 1 265 ? -27.667 -3.084 25.277 1.00 95.56 265 CYS A CA 1
ATOM 1979 C C . CYS A 1 265 ? -26.303 -2.552 25.726 1.00 95.56 265 CYS A C 1
ATOM 1981 O O . CYS A 1 265 ? -25.907 -2.764 26.869 1.00 95.56 265 CYS A O 1
ATOM 1983 N N . ALA A 1 266 ? -25.604 -1.830 24.847 1.00 96.12 266 ALA A N 1
ATOM 1984 C CA . ALA A 1 266 ? -24.302 -1.252 25.147 1.00 96.12 266 ALA A CA 1
ATOM 1985 C C . ALA A 1 266 ? -24.386 -0.218 26.286 1.00 96.12 266 ALA A C 1
ATOM 1987 O O . ALA A 1 266 ? -23.545 -0.229 27.183 1.00 96.12 266 ALA A O 1
ATOM 1988 N N . ARG A 1 267 ? -25.417 0.639 26.304 1.00 95.31 267 ARG A N 1
ATOM 1989 C CA . ARG A 1 267 ? -25.624 1.648 27.365 1.00 95.31 267 ARG A CA 1
ATOM 1990 C C . ARG A 1 267 ? -26.091 1.076 28.702 1.00 95.31 267 ARG A C 1
ATOM 1992 O O . ARG A 1 267 ? -25.951 1.750 29.716 1.00 95.31 267 ARG A O 1
ATOM 1999 N N . ALA A 1 268 ? -26.658 -0.129 28.715 1.00 96.44 268 ALA A N 1
ATOM 2000 C CA . ALA A 1 268 ? -27.143 -0.764 29.941 1.00 96.44 268 ALA A CA 1
ATOM 2001 C C . ALA A 1 268 ? -26.011 -1.273 30.857 1.00 96.44 268 ALA A C 1
ATOM 2003 O O . ALA A 1 268 ? -26.258 -1.591 32.019 1.00 96.44 268 ALA A O 1
ATOM 2004 N N . ILE A 1 269 ? -24.779 -1.355 30.345 1.00 97.06 269 ILE A N 1
ATOM 2005 C CA . ILE A 1 269 ? -23.590 -1.776 31.095 1.00 97.06 269 ILE A CA 1
ATOM 2006 C C . ILE A 1 269 ? -23.206 -0.697 32.114 1.00 97.06 269 ILE A C 1
ATOM 2008 O O . ILE A 1 269 ? -23.075 0.477 31.767 1.00 97.06 269 ILE A O 1
ATOM 2012 N N . ARG A 1 270 ? -22.982 -1.110 33.366 1.00 95.94 270 ARG A N 1
ATOM 2013 C CA . ARG A 1 270 ? -22.657 -0.219 34.495 1.00 95.94 270 ARG A CA 1
ATOM 2014 C C . ARG A 1 270 ? -21.166 -0.153 34.804 1.00 95.94 270 ARG A C 1
ATOM 2016 O O . ARG A 1 270 ? -20.738 0.730 35.544 1.00 95.94 270 ARG A O 1
ATOM 2023 N N . SER A 1 271 ? -20.391 -1.095 34.277 1.00 95.62 271 SER A N 1
ATOM 2024 C CA . SER A 1 271 ? -18.941 -1.153 34.423 1.00 95.62 271 SER A CA 1
ATOM 2025 C C . SER A 1 271 ? -18.311 0.203 34.068 1.00 95.62 271 SER A C 1
ATOM 2027 O O . SER A 1 271 ? -18.656 0.773 33.030 1.00 95.62 271 SER A O 1
ATOM 2029 N N . PRO A 1 272 ? -17.397 0.734 34.905 1.00 94.00 272 PRO A N 1
ATOM 2030 C CA . PRO A 1 272 ? -16.861 2.089 34.754 1.00 94.00 272 PRO A CA 1
ATOM 2031 C C . PRO A 1 272 ? -16.123 2.299 33.430 1.00 94.00 272 PRO A C 1
ATOM 2033 O O . PRO A 1 272 ? -16.142 3.398 32.882 1.00 94.00 272 PRO A O 1
ATOM 2036 N N . LEU A 1 273 ? -15.504 1.246 32.894 1.00 96.12 273 LEU A N 1
ATOM 2037 C CA . LEU A 1 273 ? -14.998 1.229 31.532 1.00 96.12 273 LEU A CA 1
ATOM 2038 C C . LEU A 1 273 ? -15.952 0.411 30.657 1.00 96.12 273 LEU A C 1
ATOM 2040 O O . LEU A 1 273 ? -16.129 -0.786 30.885 1.00 96.12 273 LEU A O 1
ATOM 2044 N N . ASN A 1 274 ? -16.524 1.048 29.637 1.00 97.00 274 ASN A N 1
ATOM 2045 C CA . ASN A 1 274 ? -17.428 0.421 28.676 1.00 97.00 274 ASN A CA 1
ATOM 2046 C C . ASN A 1 274 ? -17.173 0.990 27.277 1.00 97.00 274 ASN A C 1
ATOM 2048 O O . ASN A 1 274 ? -17.553 2.124 26.978 1.00 97.00 274 ASN A O 1
ATOM 2052 N N . VAL A 1 275 ? -16.498 0.211 26.432 1.00 97.00 275 VAL A N 1
ATOM 2053 C CA . VAL A 1 275 ? -16.067 0.649 25.104 1.00 97.00 275 VAL A CA 1
ATOM 2054 C C . VAL A 1 275 ? -16.482 -0.366 24.053 1.00 97.00 275 VAL A C 1
ATOM 2056 O O . VAL A 1 275 ? -16.109 -1.534 24.120 1.00 97.00 275 VAL A O 1
ATOM 2059 N N . TRP A 1 276 ? -17.215 0.106 23.050 1.00 97.56 276 TRP A N 1
ATOM 2060 C CA . TRP A 1 276 ? -17.655 -0.676 21.905 1.00 97.56 276 TRP A CA 1
ATOM 2061 C C . TRP A 1 276 ? -17.078 -0.095 20.621 1.00 97.56 276 TRP A C 1
ATOM 2063 O O . TRP A 1 276 ? -17.116 1.115 20.391 1.00 97.56 276 TRP A O 1
ATOM 2073 N N . TYR A 1 277 ? -16.589 -0.964 19.749 1.00 96.25 277 TYR A N 1
ATOM 2074 C CA . TYR A 1 277 ? -16.273 -0.646 18.368 1.00 96.25 277 TYR A CA 1
ATOM 2075 C C . TYR A 1 277 ? -17.038 -1.616 17.473 1.00 96.25 277 TYR A C 1
ATOM 2077 O O . TYR A 1 277 ? -16.564 -2.696 17.140 1.00 96.25 277 TYR A O 1
ATOM 2085 N N . LEU A 1 278 ? -18.255 -1.219 17.099 1.00 94.94 278 LEU A N 1
ATOM 2086 C CA . LEU A 1 278 ? -19.229 -2.084 16.433 1.00 94.94 278 LEU A CA 1
ATOM 2087 C C . LEU A 1 278 ? -19.546 -3.309 17.303 1.00 94.94 278 LEU A C 1
ATOM 2089 O O . LEU A 1 278 ? -20.173 -3.124 18.343 1.00 94.94 278 LEU A O 1
ATOM 2093 N N . ASP A 1 279 ? -19.154 -4.515 16.887 1.00 93.62 279 ASP A N 1
ATOM 2094 C CA . ASP A 1 279 ? -19.338 -5.778 17.610 1.00 93.62 279 ASP A CA 1
ATOM 2095 C C . ASP A 1 279 ? -18.218 -6.094 18.613 1.00 93.62 279 ASP A C 1
ATOM 2097 O O . ASP A 1 279 ? -18.446 -6.881 19.530 1.00 93.62 279 ASP A O 1
ATOM 2101 N N . ASP A 1 280 ? -17.045 -5.468 18.480 1.00 94.38 280 ASP A N 1
ATOM 2102 C CA . ASP A 1 280 ? -15.941 -5.624 19.428 1.00 94.38 280 ASP A CA 1
ATOM 2103 C C . ASP A 1 280 ? -16.224 -4.797 20.694 1.00 94.38 280 ASP A C 1
ATOM 2105 O O . ASP A 1 280 ? -16.099 -3.568 20.686 1.00 94.38 280 ASP A O 1
ATOM 2109 N N . ALA A 1 281 ? -16.585 -5.457 21.797 1.00 96.62 281 ALA A N 1
ATOM 2110 C CA . ALA A 1 281 ? -16.865 -4.800 23.074 1.00 96.62 281 ALA A CA 1
ATOM 2111 C C . ALA A 1 281 ? -15.801 -5.133 24.129 1.00 96.62 281 ALA A C 1
ATOM 2113 O O . ALA A 1 281 ? -15.275 -6.243 24.200 1.00 96.62 281 ALA A O 1
ATOM 2114 N N . THR A 1 282 ? -15.447 -4.157 24.961 1.00 97.62 282 THR A N 1
ATOM 2115 C CA . THR A 1 282 ? -14.534 -4.323 26.096 1.00 97.62 282 THR A CA 1
ATOM 2116 C C . THR A 1 282 ? -15.097 -3.587 27.300 1.00 97.62 282 THR A C 1
ATOM 2118 O O . THR A 1 282 ? -15.330 -2.378 27.242 1.00 97.62 282 THR A O 1
ATOM 2121 N N . ILE A 1 283 ? -15.296 -4.322 28.392 1.00 97.75 283 ILE A N 1
ATOM 2122 C CA . ILE A 1 283 ? -15.782 -3.787 29.666 1.00 97.75 283 ILE A CA 1
ATOM 2123 C C . ILE A 1 283 ? -14.762 -4.062 30.767 1.00 97.75 283 ILE A C 1
ATOM 2125 O O . ILE A 1 283 ? -14.115 -5.112 30.761 1.00 97.75 283 ILE A O 1
ATOM 2129 N N . ALA A 1 284 ? -14.595 -3.130 31.702 1.00 96.56 284 ALA A N 1
ATOM 2130 C CA . ALA A 1 284 ? -13.730 -3.339 32.859 1.00 96.56 284 ALA A CA 1
ATOM 2131 C C . ALA A 1 284 ? -14.246 -2.633 34.115 1.00 96.56 284 ALA A C 1
ATOM 2133 O O . ALA A 1 284 ? -14.844 -1.558 34.052 1.00 96.56 284 ALA A O 1
ATOM 2134 N N . GLY A 1 285 ? -13.998 -3.253 35.264 1.00 95.38 285 GLY A N 1
ATOM 2135 C CA . GLY A 1 285 ? -14.539 -2.849 36.558 1.00 95.38 285 GLY A CA 1
ATOM 2136 C C . GLY A 1 285 ? -14.265 -3.904 37.622 1.00 95.38 285 GLY A C 1
ATOM 2137 O O . GLY A 1 285 ? -13.493 -4.828 37.383 1.00 95.38 285 GLY A O 1
ATOM 2138 N N . LEU A 1 286 ? -14.899 -3.778 38.788 1.00 94.88 286 LEU A N 1
ATOM 2139 C CA . LEU A 1 286 ? -14.885 -4.832 39.809 1.00 94.88 286 LEU A CA 1
ATOM 2140 C C . LEU A 1 286 ? -15.520 -6.120 39.254 1.00 94.88 286 LEU A C 1
ATOM 2142 O O . LEU A 1 286 ? -16.483 -6.056 38.485 1.00 94.88 286 LEU A O 1
ATOM 2146 N N . ALA A 1 287 ? -14.959 -7.279 39.610 1.00 95.56 287 ALA A N 1
ATOM 2147 C CA . ALA A 1 287 ? -15.343 -8.573 39.037 1.00 95.56 287 ALA A CA 1
ATOM 2148 C C . ALA A 1 287 ? -16.847 -8.891 39.138 1.00 95.56 287 ALA A C 1
ATOM 2150 O O . ALA A 1 287 ? -17.424 -9.432 38.199 1.00 95.56 287 ALA A O 1
ATOM 2151 N N . ASP A 1 288 ? -17.485 -8.531 40.249 1.00 95.06 288 ASP A N 1
ATOM 2152 C CA . ASP A 1 288 ? -18.914 -8.713 40.522 1.00 95.06 288 ASP A CA 1
ATOM 2153 C C . ASP A 1 288 ? -19.810 -7.824 39.640 1.00 95.06 288 ASP A C 1
ATOM 2155 O O . ASP A 1 288 ? -20.803 -8.290 39.073 1.00 95.06 288 ASP A O 1
ATOM 2159 N N . VAL A 1 289 ? -19.429 -6.557 39.450 1.00 96.44 289 VAL A N 1
ATOM 2160 C CA . VAL A 1 289 ? -20.123 -5.627 38.545 1.00 96.44 289 VAL A CA 1
ATOM 2161 C C . VAL A 1 289 ? -20.033 -6.132 37.107 1.00 96.44 289 VAL A C 1
ATOM 2163 O O . VAL A 1 289 ? -21.054 -6.230 36.423 1.00 96.44 289 VAL A O 1
ATOM 2166 N N . VAL A 1 290 ? -18.830 -6.518 36.671 1.00 97.75 290 VAL A N 1
ATOM 2167 C CA . VAL A 1 290 ? -18.592 -7.044 35.320 1.00 97.75 290 VAL A CA 1
ATOM 2168 C C . VAL A 1 290 ? -19.375 -8.341 35.094 1.00 97.75 290 VAL A C 1
ATOM 2170 O O . VAL A 1 290 ? -20.008 -8.494 34.052 1.00 97.75 290 VAL A O 1
ATOM 2173 N N . GLN A 1 291 ? -19.404 -9.256 36.067 1.00 97.75 291 GLN A N 1
ATOM 2174 C CA . GLN A 1 291 ? -20.210 -10.479 35.995 1.00 97.75 291 GLN A CA 1
ATOM 2175 C C . GLN A 1 291 ? -21.704 -10.165 35.803 1.00 97.75 291 GLN A C 1
ATOM 2177 O O . GLN A 1 291 ? -22.357 -10.744 34.931 1.00 97.75 291 GLN A O 1
ATOM 2182 N N . SER A 1 292 ? -22.252 -9.248 36.604 1.00 97.75 292 SER A N 1
ATOM 2183 C CA . SER A 1 292 ? -23.667 -8.865 36.532 1.00 97.75 292 SER A CA 1
ATOM 2184 C C . SER A 1 292 ? -24.023 -8.218 35.187 1.00 97.75 292 SER A C 1
ATOM 2186 O O . SER A 1 292 ? -25.078 -8.508 34.608 1.00 97.75 292 SER A O 1
ATOM 2188 N N . ASP A 1 293 ? -23.123 -7.389 34.656 1.00 98.25 293 ASP A N 1
ATOM 2189 C CA . ASP A 1 293 ? -23.275 -6.780 33.337 1.00 98.25 293 ASP A CA 1
ATOM 2190 C C . ASP A 1 293 ? -23.212 -7.834 32.221 1.00 98.25 293 ASP A C 1
ATOM 2192 O O . ASP A 1 293 ? -24.057 -7.811 31.328 1.00 98.25 293 ASP A O 1
ATOM 2196 N N . LEU A 1 294 ? -22.293 -8.808 32.289 1.00 98.06 294 LEU A N 1
ATOM 2197 C CA . LEU A 1 294 ? -22.218 -9.911 31.320 1.00 98.06 294 LEU A CA 1
ATOM 2198 C C . LEU A 1 294 ? -23.492 -10.758 31.304 1.00 98.06 294 LEU A C 1
ATOM 2200 O O . LEU A 1 294 ? -23.967 -11.123 30.228 1.00 98.06 294 LEU A O 1
ATOM 2204 N N . HIS A 1 295 ? -24.061 -11.059 32.474 1.00 96.94 295 HIS A N 1
ATOM 2205 C CA . HIS A 1 295 ? -25.304 -11.824 32.569 1.00 96.94 295 HIS A CA 1
ATOM 2206 C C . HIS A 1 295 ? -26.465 -11.084 31.888 1.00 96.94 295 HIS A C 1
ATOM 2208 O O . HIS A 1 295 ? -27.189 -11.653 31.067 1.00 96.94 295 HIS A O 1
ATOM 2214 N N . SER A 1 296 ? -26.602 -9.789 32.183 1.00 97.12 296 SER A N 1
ATOM 2215 C CA . SER A 1 296 ? -27.640 -8.931 31.599 1.00 97.12 296 SER A CA 1
ATOM 2216 C C . SER A 1 296 ? -27.446 -8.757 30.090 1.00 97.12 296 SER A C 1
ATOM 2218 O O . SER A 1 296 ? -28.404 -8.842 29.320 1.00 97.12 296 SER A O 1
ATOM 2220 N N . LEU A 1 297 ? -26.196 -8.583 29.655 1.00 97.19 297 LEU A N 1
ATOM 2221 C CA . LEU A 1 297 ? -25.832 -8.432 28.253 1.00 97.19 297 LEU A CA 1
ATOM 2222 C C . LEU A 1 297 ? -26.113 -9.703 27.447 1.00 97.19 297 LEU A C 1
ATOM 2224 O O . LEU A 1 297 ? -26.664 -9.608 26.355 1.00 97.19 297 LEU A O 1
ATOM 2228 N N . ALA A 1 298 ? -25.782 -10.888 27.969 1.00 96.31 298 ALA A N 1
ATOM 2229 C CA . ALA A 1 298 ? -26.045 -12.159 27.290 1.00 96.31 298 ALA A CA 1
ATOM 2230 C C . ALA A 1 298 ? -27.542 -12.342 26.986 1.00 96.31 298 ALA A C 1
ATOM 2232 O O . ALA A 1 298 ? -27.915 -12.734 25.875 1.00 96.31 298 ALA A O 1
ATOM 2233 N N . LYS A 1 299 ? -28.403 -11.993 27.951 1.00 95.81 299 LYS A N 1
ATOM 2234 C CA . LYS A 1 299 ? -29.857 -12.008 27.773 1.00 95.81 299 LYS A CA 1
ATOM 2235 C C . LYS A 1 299 ? -30.302 -10.988 26.722 1.00 95.81 299 LYS A C 1
ATOM 2237 O O . LYS A 1 299 ? -30.985 -11.361 25.773 1.00 95.81 299 LYS A O 1
ATOM 2242 N N . ALA A 1 300 ? -29.867 -9.736 26.855 1.00 96.38 300 ALA A N 1
ATOM 2243 C CA . ALA A 1 300 ? -30.265 -8.660 25.952 1.00 96.38 300 ALA A CA 1
ATOM 2244 C C . ALA A 1 300 ? -29.815 -8.910 24.499 1.00 96.38 300 ALA A C 1
ATOM 2246 O O . ALA A 1 300 ? -30.582 -8.704 23.567 1.00 96.38 300 ALA A O 1
ATOM 2247 N N . LEU A 1 301 ? -28.601 -9.430 24.286 1.00 96.94 301 LEU A N 1
ATOM 2248 C CA . LEU A 1 301 ? -28.114 -9.793 22.951 1.00 96.94 301 LEU A CA 1
ATOM 2249 C C . LEU A 1 301 ? -28.935 -10.926 22.323 1.00 96.94 301 LEU A C 1
ATOM 2251 O O . LEU A 1 301 ? -29.183 -10.891 21.118 1.00 96.94 301 LEU A O 1
ATOM 2255 N N . THR A 1 302 ? -29.413 -11.886 23.119 1.00 95.06 302 THR A N 1
ATOM 2256 C CA . THR A 1 302 ? -30.257 -12.986 22.620 1.00 95.06 302 THR A CA 1
ATOM 2257 C C . THR A 1 302 ? -31.563 -12.460 22.020 1.00 95.06 302 THR A C 1
ATOM 2259 O O . THR A 1 302 ? -31.977 -12.925 20.958 1.00 95.06 302 THR A O 1
ATOM 2262 N N . GLU A 1 303 ? -32.166 -11.436 22.631 1.00 93.12 303 GLU A N 1
ATOM 2263 C CA . GLU A 1 303 ? -33.365 -10.760 22.106 1.00 93.12 303 GLU A CA 1
ATOM 2264 C C . GLU A 1 303 ? -33.097 -10.071 20.753 1.00 93.12 303 GLU A C 1
ATOM 2266 O O . GLU A 1 303 ? -33.982 -9.986 19.903 1.00 93.12 303 GLU A O 1
ATOM 2271 N N . LEU A 1 304 ? -31.848 -9.663 20.494 1.00 95.44 304 LEU A N 1
ATOM 2272 C CA . LEU A 1 304 ? -31.401 -9.112 19.208 1.00 95.44 304 LEU A CA 1
ATOM 2273 C C . LEU A 1 304 ? -31.043 -10.184 18.160 1.00 95.44 304 LEU A C 1
ATOM 2275 O O . LEU A 1 304 ? -30.614 -9.836 17.057 1.00 95.44 304 LEU A O 1
ATOM 2279 N N . GLY A 1 305 ? -31.178 -11.476 18.483 1.00 94.56 305 GLY A N 1
ATOM 2280 C CA . GLY A 1 305 ? -30.701 -12.595 17.657 1.00 94.56 305 GLY A CA 1
ATOM 2281 C C . GLY A 1 305 ? -29.179 -12.779 17.673 1.00 94.56 305 GLY A C 1
ATOM 2282 O O . GLY A 1 305 ? -28.622 -13.471 16.819 1.00 94.56 305 GLY A O 1
ATOM 2283 N N . LEU A 1 306 ? -28.494 -12.153 18.630 1.00 96.56 306 LEU A N 1
ATOM 2284 C CA . LEU A 1 306 ? -27.051 -12.226 18.814 1.00 96.56 306 LEU A CA 1
ATOM 2285 C C . LEU A 1 306 ? -26.700 -13.202 19.936 1.00 96.56 306 LEU A C 1
ATOM 2287 O O . LEU A 1 306 ? -27.433 -13.368 20.904 1.00 96.56 306 LEU A O 1
ATOM 2291 N N . GLN A 1 307 ? -25.545 -13.850 19.816 1.00 95.56 307 GLN A N 1
ATOM 2292 C CA . GLN A 1 307 ? -25.052 -14.783 20.826 1.00 95.56 307 GLN A CA 1
ATOM 2293 C C . GLN A 1 307 ? -23.595 -14.483 21.134 1.00 95.56 307 GLN A C 1
ATOM 2295 O O . GLN A 1 307 ? -22.778 -14.329 20.220 1.00 95.56 307 GLN A O 1
ATOM 2300 N N . LEU A 1 308 ? -23.268 -14.436 22.424 1.00 96.19 308 LEU A N 1
ATOM 2301 C CA . LEU A 1 308 ? -21.885 -14.357 22.872 1.00 96.19 308 LEU A CA 1
ATOM 2302 C C . LEU A 1 308 ? -21.109 -15.594 22.421 1.00 96.19 308 LEU A C 1
ATOM 2304 O O . LEU A 1 308 ? -21.666 -16.680 22.234 1.00 96.19 308 LEU A O 1
ATOM 2308 N N . ASN A 1 309 ? -19.802 -15.427 22.259 1.00 95.62 309 ASN A N 1
ATOM 2309 C CA . ASN A 1 309 ? -18.892 -16.500 21.919 1.00 95.62 309 ASN A CA 1
ATOM 2310 C C . ASN A 1 309 ? -17.914 -16.778 23.067 1.00 95.62 309 ASN A C 1
ATOM 2312 O O . ASN A 1 309 ? -16.785 -16.294 23.014 1.00 95.62 309 ASN A O 1
ATOM 2316 N N . PRO A 1 310 ? -18.301 -17.570 24.086 1.00 95.50 310 PRO A N 1
ATOM 2317 C CA . PRO A 1 310 ? -17.474 -17.781 25.273 1.00 95.50 310 PRO A CA 1
ATOM 2318 C C . PRO A 1 310 ? -16.014 -18.139 24.952 1.00 95.50 310 PRO A C 1
ATOM 2320 O O . PRO A 1 310 ? -15.118 -17.489 25.472 1.00 95.50 310 PRO A O 1
ATOM 2323 N N . ALA A 1 311 ? -15.781 -19.054 24.003 1.00 94.38 311 ALA A N 1
ATOM 2324 C CA . ALA A 1 311 ? -14.446 -19.499 23.585 1.00 94.38 311 ALA A CA 1
ATOM 2325 C C . ALA A 1 311 ? -13.559 -18.427 22.919 1.00 94.38 311 ALA A C 1
ATOM 2327 O O . ALA A 1 311 ? -12.357 -18.635 22.772 1.00 94.38 311 ALA A O 1
ATOM 2328 N N . LYS A 1 312 ? -14.135 -17.310 22.454 1.00 93.88 312 LYS A N 1
ATOM 2329 C CA . LYS A 1 312 ? -13.391 -16.175 21.876 1.00 93.88 312 LYS A CA 1
ATOM 2330 C C . LYS A 1 312 ? -13.429 -14.922 22.746 1.00 93.88 312 LYS A C 1
ATOM 2332 O O . LYS A 1 312 ? -12.749 -13.952 22.423 1.00 93.88 312 LYS A O 1
ATOM 2337 N N . CYS A 1 313 ? -14.202 -14.940 23.828 1.00 96.88 313 CYS A N 1
ATOM 2338 C CA . CYS A 1 313 ? -14.091 -13.933 24.865 1.00 96.88 313 CYS A CA 1
ATOM 2339 C C . CYS A 1 313 ? -12.789 -14.149 25.647 1.00 96.88 313 CYS A C 1
ATOM 2341 O O . CYS A 1 313 ? -12.330 -15.279 25.841 1.00 96.88 313 CYS A O 1
ATOM 2343 N N . GLU A 1 314 ? -12.220 -13.058 26.141 1.00 97.62 314 GLU A N 1
ATOM 2344 C CA . GLU A 1 314 ? -10.979 -13.075 26.913 1.00 97.62 314 GLU A CA 1
ATOM 2345 C C . GLU A 1 314 ? -11.171 -12.297 28.216 1.00 97.62 314 GLU A C 1
ATOM 2347 O O . GLU A 1 314 ? -11.798 -11.237 28.212 1.00 97.62 314 GLU A O 1
ATOM 2352 N N . VAL A 1 315 ? -10.614 -12.795 29.321 1.00 97.62 315 VAL A N 1
ATOM 2353 C CA . VAL A 1 315 ? -10.602 -12.109 30.622 1.00 97.62 315 VAL A CA 1
ATOM 2354 C C . VAL A 1 315 ? -9.173 -11.881 31.100 1.00 97.62 315 VAL A C 1
ATOM 2356 O O . VAL A 1 315 ? -8.328 -12.767 31.005 1.00 97.62 315 VAL A O 1
ATOM 2359 N N . ALA A 1 316 ? -8.902 -10.692 31.632 1.00 96.56 316 ALA A N 1
ATOM 2360 C CA . ALA A 1 316 ? -7.633 -10.347 32.260 1.00 96.56 316 ALA A CA 1
ATOM 2361 C C . ALA A 1 316 ? -7.874 -9.716 33.636 1.00 96.56 316 ALA A C 1
ATOM 2363 O O . ALA A 1 316 ? -8.697 -8.811 33.777 1.00 96.56 316 ALA A O 1
ATOM 2364 N N . ILE A 1 317 ? -7.123 -10.163 34.644 1.00 95.19 317 ILE A N 1
ATOM 2365 C CA . ILE A 1 317 ? -7.107 -9.525 35.965 1.00 95.19 317 ILE A CA 1
ATOM 2366 C C . ILE A 1 317 ? -6.191 -8.301 35.916 1.00 95.19 317 ILE A C 1
ATOM 2368 O O . ILE A 1 317 ? -5.025 -8.429 35.535 1.00 95.19 317 ILE A O 1
ATOM 2372 N N . ILE A 1 318 ? -6.719 -7.139 36.304 1.00 93.56 318 ILE A N 1
ATOM 2373 C CA . ILE A 1 318 ? -6.001 -5.858 36.278 1.00 93.56 318 ILE A CA 1
ATOM 2374 C C . ILE A 1 318 ? -5.132 -5.708 37.527 1.00 93.56 318 ILE A C 1
ATOM 2376 O O . ILE A 1 318 ? -3.941 -5.424 37.420 1.00 93.56 318 ILE A O 1
ATOM 2380 N N . ASP A 1 319 ? -5.721 -5.917 38.704 1.00 90.00 319 ASP A N 1
ATOM 2381 C CA . ASP A 1 319 ? -5.053 -5.625 39.970 1.00 90.00 319 ASP A CA 1
ATOM 2382 C C . ASP A 1 319 ? -4.100 -6.747 40.411 1.00 90.00 319 ASP A C 1
ATOM 2384 O O . ASP A 1 319 ? -4.293 -7.942 40.142 1.00 90.00 319 ASP A O 1
ATOM 2388 N N . ALA A 1 320 ? -3.070 -6.359 41.163 1.00 84.50 320 ALA A N 1
ATOM 2389 C CA . ALA A 1 320 ? -2.192 -7.288 41.860 1.00 84.50 320 ALA A CA 1
ATOM 2390 C C . ALA A 1 320 ? -2.908 -7.859 43.100 1.00 84.50 320 ALA A C 1
ATOM 2392 O O . ALA A 1 320 ? -2.731 -7.374 44.212 1.00 84.50 320 ALA A O 1
ATOM 2393 N N . ALA A 1 321 ? -3.741 -8.883 42.902 1.00 84.25 321 ALA A N 1
ATOM 2394 C CA . ALA A 1 321 ? -4.485 -9.555 43.969 1.00 84.25 321 ALA A CA 1
ATOM 2395 C C . ALA A 1 321 ? -3.893 -10.936 44.330 1.00 84.25 321 ALA A C 1
ATOM 2397 O O . ALA A 1 321 ? -3.284 -11.582 43.469 1.00 84.25 321 ALA A O 1
ATOM 2398 N N . PRO A 1 322 ? -4.097 -11.438 45.566 1.00 88.31 322 PRO A N 1
ATOM 2399 C CA . PRO A 1 322 ? -3.728 -12.804 45.941 1.00 88.31 322 PRO A CA 1
ATOM 2400 C C . PRO A 1 322 ? -4.370 -13.845 45.015 1.00 88.31 322 PRO A C 1
ATOM 2402 O O . PRO A 1 322 ? -5.507 -13.672 44.577 1.00 88.31 322 PRO A O 1
ATOM 2405 N N . GLN A 1 323 ? -3.679 -14.962 44.763 1.00 90.00 323 GLN A N 1
ATOM 2406 C CA . GLN A 1 323 ? -4.134 -15.986 43.810 1.00 90.00 323 GLN A CA 1
ATOM 2407 C C . GLN A 1 323 ? -5.559 -16.491 44.086 1.00 90.00 323 GLN A C 1
ATOM 2409 O O . GLN A 1 323 ? -6.311 -16.736 43.148 1.00 90.00 323 GLN A O 1
ATOM 2414 N N . LEU A 1 324 ? -5.956 -16.597 45.358 1.00 91.12 324 LEU A N 1
ATOM 2415 C CA . LEU A 1 324 ? -7.309 -17.007 45.739 1.00 91.12 324 LEU A CA 1
ATOM 2416 C C . LEU A 1 324 ? -8.379 -16.024 45.231 1.00 91.12 324 LEU A C 1
ATOM 2418 O O . LEU A 1 324 ? -9.366 -16.450 44.638 1.00 91.12 324 LEU A O 1
ATOM 2422 N N . ALA A 1 325 ? -8.159 -14.717 45.407 1.00 90.94 325 ALA A N 1
ATOM 2423 C CA . ALA A 1 325 ? -9.067 -13.673 44.931 1.00 90.94 325 ALA A CA 1
ATOM 2424 C C . ALA A 1 325 ? -9.090 -13.598 43.396 1.00 90.94 325 ALA A C 1
ATOM 2426 O O . ALA A 1 325 ? -10.147 -13.401 42.799 1.00 90.94 325 ALA A O 1
ATOM 2427 N N . ARG A 1 326 ? -7.937 -13.823 42.748 1.00 92.31 326 ARG A N 1
ATOM 2428 C CA . ARG A 1 326 ? -7.841 -13.927 41.283 1.00 92.31 326 ARG A CA 1
ATOM 2429 C C . ARG A 1 326 ? -8.693 -15.080 40.752 1.00 92.31 326 ARG A C 1
ATOM 2431 O O . ARG A 1 326 ? -9.507 -14.861 39.862 1.00 92.31 326 ARG A O 1
ATOM 2438 N N . ASN A 1 327 ? -8.542 -16.275 41.326 1.00 93.56 327 ASN A N 1
ATOM 2439 C CA . ASN A 1 327 ? -9.313 -17.454 40.930 1.00 93.56 327 ASN A CA 1
ATOM 2440 C C . ASN A 1 327 ? -10.817 -17.218 41.129 1.00 93.56 327 ASN A C 1
ATOM 2442 O O . ASN A 1 327 ? -11.587 -17.427 40.199 1.00 93.56 327 ASN A O 1
ATOM 2446 N N . ALA A 1 328 ? -11.222 -16.687 42.289 1.00 94.38 328 ALA A N 1
ATOM 2447 C CA . ALA A 1 328 ? -12.624 -16.380 42.575 1.00 94.38 328 ALA A CA 1
ATOM 2448 C C . ALA A 1 328 ? -13.233 -15.390 41.565 1.00 94.38 328 ALA A C 1
ATOM 2450 O O . ALA A 1 328 ? -14.365 -15.575 41.118 1.00 94.38 328 ALA A O 1
ATOM 2451 N N . ALA A 1 329 ? -12.477 -14.364 41.163 1.00 94.62 329 ALA A N 1
ATOM 2452 C CA . ALA A 1 329 ? -12.916 -13.412 40.149 1.00 94.62 329 ALA A CA 1
ATOM 2453 C C . ALA A 1 329 ? -13.099 -14.071 38.773 1.00 94.62 329 ALA A C 1
ATOM 2455 O O . ALA A 1 329 ? -14.131 -13.872 38.136 1.00 94.62 329 ALA A O 1
ATOM 2456 N N . VAL A 1 330 ? -12.140 -14.887 38.319 1.00 95.38 330 VAL A N 1
ATOM 2457 C CA . VAL A 1 330 ? -12.255 -15.597 37.031 1.00 95.38 330 VAL A CA 1
ATOM 2458 C C . VAL A 1 330 ? -13.400 -16.612 37.054 1.00 95.38 330 VAL A C 1
ATOM 2460 O O . VAL A 1 330 ? -14.162 -16.685 36.091 1.00 95.38 330 VAL A O 1
ATOM 2463 N N . ASP A 1 331 ? -13.564 -17.362 38.1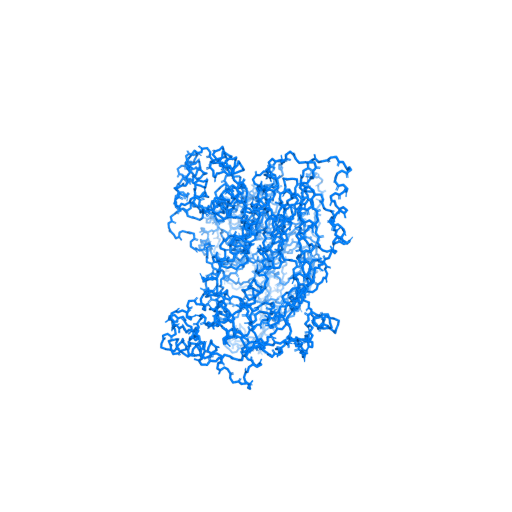43 1.00 95.81 331 ASP A N 1
ATOM 2464 C CA . ASP A 1 331 ? -14.631 -18.357 38.283 1.00 95.81 331 ASP A CA 1
ATOM 2465 C C . ASP A 1 331 ? -16.020 -17.702 38.304 1.00 95.81 331 ASP A C 1
ATOM 2467 O O . ASP A 1 331 ? -16.960 -18.212 37.689 1.00 95.81 331 ASP A O 1
ATOM 2471 N N . SER A 1 332 ? -16.135 -16.513 38.908 1.00 96.06 332 SER A N 1
ATOM 2472 C CA . SER A 1 332 ? -17.340 -15.685 38.815 1.00 96.06 332 SER A CA 1
ATOM 2473 C C . SER A 1 332 ? -17.674 -15.337 37.360 1.00 96.06 332 SER A C 1
ATOM 2475 O O . SER A 1 332 ? -18.803 -15.550 36.918 1.00 96.06 332 SER A O 1
ATOM 2477 N N . ILE A 1 333 ? -16.697 -14.909 36.556 1.00 97.62 333 ILE A N 1
ATOM 2478 C CA . ILE A 1 333 ? -16.918 -14.632 35.127 1.00 97.62 333 ILE A CA 1
ATOM 2479 C C . ILE A 1 333 ? -17.261 -15.915 34.346 1.00 97.62 333 ILE A C 1
ATOM 2481 O O . ILE A 1 333 ? -18.174 -15.903 33.514 1.00 97.62 333 ILE A O 1
ATOM 2485 N N . ARG A 1 334 ? -16.605 -17.044 34.648 1.00 97.31 334 ARG A N 1
ATOM 2486 C CA . ARG A 1 334 ? -16.894 -18.356 34.036 1.00 97.31 334 ARG A CA 1
ATOM 2487 C C . ARG A 1 334 ? -18.306 -18.858 34.317 1.00 97.31 334 ARG A C 1
ATOM 2489 O O . ARG A 1 334 ? -18.851 -19.582 33.490 1.00 97.31 334 ARG A O 1
ATOM 2496 N N . SER A 1 335 ? -18.931 -18.440 35.420 1.00 95.88 335 SER A N 1
ATOM 2497 C CA . SER A 1 335 ? -20.340 -18.765 35.692 1.00 95.88 335 SER A CA 1
ATOM 2498 C C . SER A 1 335 ? -21.299 -18.234 34.615 1.00 95.88 335 SER A C 1
ATOM 2500 O O . SER A 1 335 ? -22.359 -18.817 34.397 1.00 95.88 335 SER A O 1
ATOM 2502 N N . VAL A 1 336 ? -20.914 -17.159 33.912 1.00 95.44 336 VAL A N 1
ATOM 2503 C CA . VAL A 1 336 ? -21.666 -16.580 32.788 1.00 95.44 336 VAL A CA 1
ATOM 2504 C C . VAL A 1 336 ? -21.080 -17.011 31.438 1.00 95.44 336 VAL A C 1
ATOM 2506 O O . VAL A 1 336 ? -21.827 -17.251 30.491 1.00 95.44 336 VAL A O 1
ATOM 2509 N N . LEU A 1 337 ? -19.750 -17.130 31.339 1.00 96.19 337 LEU A N 1
ATOM 2510 C CA . LEU A 1 337 ? -19.021 -17.507 30.122 1.00 96.19 337 LEU A CA 1
ATOM 2511 C C . LEU A 1 337 ? -18.102 -18.723 30.378 1.00 96.19 337 LEU A C 1
ATOM 2513 O O . LEU A 1 337 ? -16.903 -18.542 30.586 1.00 96.19 337 LEU A O 1
ATOM 2517 N N . PRO A 1 338 ? -18.620 -19.967 30.325 1.00 94.31 338 PRO A N 1
ATOM 2518 C CA . PRO A 1 338 ? -17.898 -21.162 30.786 1.00 94.31 338 PRO A CA 1
ATOM 2519 C C . PRO A 1 338 ? -16.568 -21.459 30.073 1.00 94.31 338 PRO A C 1
ATOM 2521 O O . PRO A 1 338 ? -15.657 -22.005 30.687 1.00 94.31 338 PRO A O 1
ATOM 2524 N N . GLU A 1 339 ? -16.436 -21.085 28.796 1.00 95.50 339 GLU A N 1
ATOM 2525 C CA . GLU A 1 339 ? -15.243 -21.341 27.963 1.00 95.50 339 GLU A CA 1
ATOM 2526 C C . GLU A 1 339 ? -14.340 -20.103 27.798 1.00 95.50 339 GLU A C 1
ATOM 2528 O O . GLU A 1 339 ? -13.491 -20.071 26.908 1.00 95.50 339 GLU A O 1
ATOM 2533 N N . ILE A 1 340 ? -14.528 -19.059 28.617 1.00 97.12 340 ILE A N 1
ATOM 2534 C CA . ILE A 1 340 ? -13.722 -17.836 28.514 1.00 97.12 340 ILE A CA 1
ATOM 2535 C C . ILE A 1 340 ? -12.238 -18.113 28.770 1.00 97.12 340 ILE A C 1
ATOM 2537 O O . ILE A 1 340 ? -11.860 -18.802 29.725 1.00 97.12 340 ILE A O 1
ATOM 2541 N N . THR A 1 341 ? -11.385 -17.534 27.925 1.00 96.50 341 THR A N 1
ATOM 2542 C CA . THR A 1 341 ? -9.934 -17.683 28.049 1.00 96.50 341 THR A CA 1
ATOM 2543 C C . THR A 1 341 ? -9.377 -16.618 28.990 1.00 96.50 341 THR A C 1
ATOM 2545 O O . THR A 1 341 ? -9.533 -15.422 28.745 1.00 96.50 341 THR A O 1
ATOM 2548 N N . GLU A 1 342 ? -8.705 -17.033 30.066 1.00 95.81 342 GLU A N 1
ATOM 2549 C CA . GLU A 1 342 ? -7.906 -16.108 30.876 1.00 95.81 342 GLU A CA 1
ATOM 2550 C C . GLU A 1 342 ? -6.600 -15.800 30.140 1.00 95.81 342 GLU A C 1
ATOM 2552 O O . GLU A 1 342 ? -5.852 -16.711 29.781 1.00 95.81 342 GLU A O 1
ATOM 2557 N N . ILE A 1 343 ? -6.322 -14.516 29.924 1.00 94.75 343 ILE A N 1
ATOM 2558 C CA . ILE A 1 343 ? -5.094 -14.052 29.284 1.00 94.75 343 ILE A CA 1
ATOM 2559 C C . ILE A 1 343 ? -4.253 -13.226 30.264 1.00 94.75 343 ILE A C 1
ATOM 2561 O O . ILE A 1 343 ? -4.786 -12.386 30.998 1.00 94.75 343 ILE A O 1
ATOM 2565 N N . PRO A 1 344 ? -2.920 -13.408 30.285 1.00 93.44 344 PRO A N 1
ATOM 2566 C CA . PRO A 1 344 ? -2.056 -12.571 31.102 1.00 93.44 344 PRO A CA 1
ATOM 2567 C C . PRO A 1 344 ? -2.175 -11.098 30.700 1.00 93.44 344 PRO A C 1
ATOM 2569 O O . PRO A 1 344 ? -2.044 -10.772 29.517 1.00 93.44 344 PRO A O 1
ATOM 2572 N N . LEU A 1 345 ? -2.335 -10.196 31.677 1.00 92.38 345 LEU A N 1
ATOM 2573 C CA . LEU A 1 345 ? -2.512 -8.755 31.436 1.00 92.38 345 LEU A CA 1
ATOM 2574 C C . LEU A 1 345 ? -1.416 -8.163 30.529 1.00 92.38 345 LEU A C 1
ATOM 2576 O O . LEU A 1 345 ? -1.690 -7.352 29.648 1.00 92.38 345 LEU A O 1
ATOM 2580 N N . HIS A 1 346 ? -0.174 -8.623 30.695 1.00 91.75 346 HIS A N 1
ATOM 2581 C CA . HIS A 1 346 ? 0.981 -8.172 29.918 1.00 91.75 346 HIS A CA 1
ATOM 2582 C C . HIS A 1 346 ? 0.929 -8.554 28.426 1.00 91.75 346 HIS A C 1
ATOM 2584 O O . HIS A 1 346 ? 1.675 -7.977 27.636 1.00 91.75 346 HIS A O 1
ATOM 2590 N N . SER A 1 347 ? 0.065 -9.500 28.041 1.00 91.12 347 SER A N 1
ATOM 2591 C CA . SER A 1 347 ? -0.124 -9.997 26.669 1.00 91.12 347 SER A CA 1
ATOM 2592 C C . SER A 1 347 ? -1.359 -9.421 25.964 1.00 91.12 347 SER A C 1
ATOM 2594 O O . SER A 1 347 ? -1.573 -9.674 24.777 1.00 91.12 347 SER A O 1
ATOM 2596 N N . VAL A 1 348 ? -2.182 -8.635 26.671 1.00 93.12 348 VAL A N 1
ATOM 2597 C CA . VAL A 1 348 ? -3.467 -8.180 26.134 1.00 93.12 348 VAL A CA 1
ATOM 2598 C C . VAL A 1 348 ? -3.272 -7.176 25.000 1.00 93.12 348 VAL A C 1
ATOM 2600 O O . VAL A 1 348 ? -2.514 -6.203 25.098 1.00 93.12 348 VAL A O 1
ATOM 2603 N N . THR A 1 349 ? -4.040 -7.385 23.933 1.00 94.56 349 THR A N 1
ATOM 2604 C CA . THR A 1 349 ? -4.185 -6.444 22.821 1.00 94.56 349 THR A CA 1
ATOM 2605 C C . THR A 1 349 ? -5.642 -6.018 22.666 1.00 94.56 349 THR A C 1
ATOM 2607 O O . THR A 1 349 ? -6.554 -6.813 22.901 1.00 94.56 349 THR A O 1
ATOM 2610 N N . LEU A 1 350 ? -5.871 -4.779 22.234 1.00 95.19 350 LEU A N 1
ATOM 2611 C CA . LEU A 1 350 ? -7.193 -4.240 21.914 1.00 95.19 350 LEU A CA 1
ATOM 2612 C C . LEU A 1 350 ? -7.156 -3.587 20.534 1.00 95.19 350 LEU A C 1
ATOM 2614 O O . LEU A 1 350 ? -6.265 -2.786 20.259 1.00 95.19 350 LEU A O 1
ATOM 2618 N N . LEU A 1 351 ? -8.091 -3.961 19.653 1.00 93.44 351 LEU A N 1
ATOM 2619 C CA . LEU A 1 351 ? -8.184 -3.460 18.271 1.00 93.44 351 LEU A CA 1
ATOM 2620 C C . LEU A 1 351 ? -6.854 -3.554 17.482 1.00 93.44 351 LEU A C 1
ATOM 2622 O O . LEU A 1 351 ? -6.598 -2.799 16.549 1.00 93.44 351 LEU A O 1
ATOM 2626 N N . GLY A 1 352 ? -5.996 -4.515 17.844 1.00 91.19 352 GLY A N 1
ATOM 2627 C CA . GLY A 1 352 ? -4.680 -4.730 17.234 1.00 91.19 352 GLY A CA 1
ATOM 2628 C C . GLY A 1 352 ? -3.521 -3.949 17.867 1.00 91.19 352 GLY A C 1
ATOM 2629 O O . GLY A 1 352 ? -2.402 -4.053 17.368 1.00 91.19 352 GLY A O 1
ATOM 2630 N N . ALA A 1 353 ? -3.751 -3.202 18.951 1.00 95.19 353 ALA A N 1
ATOM 2631 C CA . ALA A 1 353 ? -2.723 -2.484 19.700 1.00 95.19 353 ALA A CA 1
ATOM 2632 C C . ALA A 1 353 ? -2.407 -3.172 21.046 1.00 95.19 353 ALA A C 1
ATOM 2634 O O . ALA A 1 353 ? -3.336 -3.538 21.767 1.00 95.19 353 ALA A O 1
ATOM 2635 N N . PRO A 1 354 ? -1.127 -3.335 21.428 1.00 95.81 354 PRO A N 1
ATOM 2636 C CA . PRO A 1 354 ? -0.745 -3.828 22.751 1.00 95.81 354 PRO A CA 1
ATOM 2637 C C . PRO A 1 354 ? -1.089 -2.806 23.841 1.00 95.81 354 PRO A C 1
ATOM 2639 O O . PRO A 1 354 ? -0.875 -1.601 23.673 1.00 95.81 354 PRO A O 1
ATOM 2642 N N . LEU A 1 355 ? -1.608 -3.284 24.972 1.00 94.75 355 LEU A N 1
ATOM 2643 C CA . LEU A 1 355 ? -1.986 -2.420 26.095 1.00 94.75 355 LEU A CA 1
ATOM 2644 C C . LEU A 1 355 ? -0.846 -2.208 27.099 1.00 94.75 355 LEU A C 1
ATOM 2646 O O . LEU A 1 355 ? -0.769 -1.136 27.691 1.00 94.75 355 LEU A O 1
ATOM 2650 N N . GLN A 1 356 ? 0.051 -3.187 27.237 1.00 93.50 356 GLN A N 1
ATOM 2651 C CA . GLN A 1 356 ? 1.139 -3.211 28.219 1.00 93.50 356 GLN A CA 1
ATOM 2652 C C . GLN A 1 356 ? 2.527 -3.165 27.569 1.00 93.50 356 GLN A C 1
ATOM 2654 O O . GLN A 1 356 ? 2.721 -3.653 26.451 1.00 93.50 356 GLN A O 1
ATOM 2659 N N . ASP A 1 357 ? 3.505 -2.633 28.308 1.00 92.88 357 ASP A N 1
ATOM 2660 C CA . ASP A 1 357 ? 4.869 -2.404 27.815 1.00 92.88 357 ASP A CA 1
ATOM 2661 C C . ASP A 1 357 ? 5.577 -3.702 27.381 1.00 92.88 357 ASP A C 1
ATOM 2663 O O . ASP A 1 357 ? 6.275 -3.721 26.367 1.00 92.88 357 ASP A O 1
ATOM 2667 N N . ALA A 1 358 ? 5.331 -4.815 28.082 1.00 92.00 358 ALA A N 1
ATOM 2668 C CA . ALA A 1 358 ? 5.949 -6.116 27.799 1.00 92.00 358 ALA A CA 1
ATOM 2669 C C . ALA A 1 358 ? 5.654 -6.657 26.384 1.00 92.00 358 ALA A C 1
ATOM 2671 O O . ALA A 1 358 ? 6.460 -7.399 25.825 1.00 92.00 358 ALA A O 1
ATOM 2672 N N . SER A 1 359 ? 4.523 -6.271 25.783 1.00 93.00 359 SER A N 1
ATOM 2673 C CA . SER A 1 359 ? 4.118 -6.717 24.441 1.00 93.00 359 SER A CA 1
ATOM 2674 C C . SER A 1 359 ? 4.529 -5.763 23.316 1.00 93.00 359 SER A C 1
ATOM 2676 O O . SER A 1 359 ? 4.336 -6.084 22.140 1.00 93.00 359 SER A O 1
ATOM 2678 N N . LEU A 1 360 ? 5.108 -4.598 23.633 1.00 95.12 360 LEU A N 1
ATOM 2679 C CA . LEU A 1 360 ? 5.491 -3.602 22.625 1.00 95.12 360 LEU A CA 1
ATOM 2680 C C . LEU A 1 360 ? 6.558 -4.143 21.672 1.00 95.12 360 LEU A C 1
ATOM 2682 O O . LEU A 1 360 ? 6.421 -3.995 20.459 1.00 95.12 360 LEU A O 1
ATOM 2686 N N . THR A 1 361 ? 7.580 -4.818 22.207 1.00 94.81 361 THR A N 1
ATOM 2687 C CA . THR A 1 361 ? 8.668 -5.400 21.406 1.00 94.81 361 THR A CA 1
ATOM 2688 C C . THR A 1 361 ? 8.141 -6.456 20.441 1.00 94.81 361 THR A C 1
ATOM 2690 O O . THR A 1 361 ? 8.472 -6.429 19.260 1.00 94.81 361 THR A O 1
ATOM 2693 N N . ALA A 1 362 ? 7.268 -7.355 20.907 1.00 93.06 362 ALA A N 1
ATOM 2694 C CA . ALA A 1 362 ? 6.669 -8.382 20.057 1.00 93.06 362 ALA A CA 1
ATOM 2695 C C . ALA A 1 362 ? 5.813 -7.767 18.936 1.00 93.06 362 ALA A C 1
ATOM 2697 O O . ALA A 1 362 ? 5.905 -8.187 17.781 1.00 93.06 362 ALA A O 1
ATOM 2698 N N . ALA A 1 363 ? 5.028 -6.729 19.249 1.00 92.56 363 ALA A N 1
ATOM 2699 C CA . ALA A 1 363 ? 4.225 -6.015 18.260 1.00 92.56 363 ALA A CA 1
ATOM 2700 C C . ALA A 1 363 ? 5.095 -5.292 17.214 1.00 92.56 363 ALA A C 1
ATOM 2702 O O . ALA A 1 363 ? 4.812 -5.380 16.016 1.00 92.56 363 ALA A O 1
ATOM 2703 N N . ALA A 1 364 ? 6.168 -4.622 17.649 1.00 92.94 364 ALA A N 1
ATOM 2704 C CA . ALA A 1 364 ? 7.128 -3.966 16.764 1.00 92.94 364 ALA A CA 1
ATOM 2705 C C . ALA A 1 364 ? 7.861 -4.979 15.866 1.00 92.94 364 ALA A C 1
ATOM 2707 O O . ALA A 1 364 ? 7.931 -4.776 14.657 1.00 92.94 364 ALA A O 1
ATOM 2708 N N . ASN A 1 365 ? 8.303 -6.113 16.417 1.00 92.62 365 ASN A N 1
ATOM 2709 C CA . ASN A 1 365 ? 8.970 -7.176 15.660 1.00 92.62 365 ASN A CA 1
ATOM 2710 C C . ASN A 1 365 ? 8.046 -7.825 14.620 1.00 92.62 365 ASN A C 1
ATOM 2712 O O . ASN A 1 365 ? 8.454 -8.037 13.481 1.00 92.62 365 ASN A O 1
ATOM 2716 N N . GLY A 1 366 ? 6.777 -8.083 14.958 1.00 91.00 366 GLY A N 1
ATOM 2717 C CA . GLY A 1 366 ? 5.804 -8.585 13.981 1.00 91.00 366 GLY A CA 1
ATOM 2718 C C . GLY A 1 366 ? 5.541 -7.589 12.843 1.00 91.00 366 GLY A C 1
ATOM 2719 O O . GLY A 1 366 ? 5.284 -7.975 11.698 1.00 91.00 366 GLY A O 1
ATOM 2720 N N . ALA A 1 367 ? 5.633 -6.289 13.134 1.00 88.25 367 ALA A N 1
ATOM 2721 C CA . ALA A 1 367 ? 5.571 -5.249 12.118 1.00 88.25 367 ALA A CA 1
ATOM 2722 C C . ALA A 1 367 ? 6.852 -5.209 11.261 1.00 88.25 367 ALA A C 1
ATOM 2724 O O . ALA A 1 367 ? 6.745 -5.119 10.037 1.00 88.25 367 ALA A O 1
ATOM 2725 N N . ALA A 1 368 ? 8.029 -5.369 11.875 1.00 91.38 368 ALA A N 1
ATOM 2726 C CA . ALA A 1 368 ? 9.315 -5.484 11.189 1.00 91.38 368 ALA A CA 1
ATOM 2727 C C . ALA A 1 368 ? 9.348 -6.676 10.226 1.00 91.38 368 ALA A C 1
ATOM 2729 O O . ALA A 1 368 ? 9.750 -6.519 9.082 1.00 91.38 368 ALA A O 1
ATOM 2730 N N . GLU A 1 369 ? 8.824 -7.837 10.621 1.00 92.00 369 GLU A N 1
ATOM 2731 C CA . GLU A 1 369 ? 8.735 -9.019 9.755 1.00 92.00 369 GLU A CA 1
ATOM 2732 C C . GLU A 1 369 ? 7.850 -8.766 8.518 1.00 92.00 369 GLU A C 1
ATOM 2734 O O . GLU A 1 369 ? 8.158 -9.176 7.396 1.00 92.00 369 GLU A O 1
ATOM 2739 N N . LEU A 1 370 ? 6.724 -8.064 8.697 1.00 89.25 370 LEU A N 1
ATOM 2740 C CA . LEU A 1 370 ? 5.881 -7.649 7.577 1.00 89.25 370 LEU A CA 1
ATOM 2741 C C . LEU A 1 370 ? 6.612 -6.678 6.647 1.00 89.25 370 LEU A C 1
ATOM 2743 O O . LEU A 1 370 ? 6.526 -6.858 5.432 1.00 89.25 370 LEU A O 1
ATOM 2747 N N . ILE A 1 371 ? 7.288 -5.669 7.200 1.00 92.12 371 ILE A N 1
ATOM 2748 C CA . ILE A 1 371 ? 8.059 -4.701 6.416 1.00 92.12 371 ILE A CA 1
ATOM 2749 C C . ILE A 1 371 ? 9.198 -5.399 5.685 1.00 92.12 371 ILE A C 1
ATOM 2751 O O . ILE A 1 371 ? 9.293 -5.225 4.480 1.00 92.12 371 ILE A O 1
ATOM 2755 N N . GLY A 1 372 ? 9.973 -6.256 6.348 1.00 92.19 372 GLY A N 1
ATOM 2756 C CA . GLY A 1 372 ? 11.055 -7.028 5.738 1.00 92.19 372 GLY A CA 1
ATOM 2757 C C . GLY A 1 372 ? 10.575 -7.825 4.524 1.00 92.19 372 GLY A C 1
ATOM 2758 O O . GLY A 1 372 ? 11.148 -7.712 3.446 1.00 92.19 372 GLY A O 1
ATOM 2759 N N . ARG A 1 373 ? 9.434 -8.524 4.632 1.00 92.38 373 ARG A N 1
ATOM 2760 C CA . ARG A 1 373 ? 8.823 -9.206 3.473 1.00 92.38 373 ARG A CA 1
ATOM 2761 C C . ARG A 1 373 ? 8.430 -8.258 2.341 1.00 92.38 373 ARG A C 1
ATOM 2763 O O . ARG A 1 373 ? 8.497 -8.652 1.179 1.00 92.38 373 ARG A O 1
ATOM 2770 N N . LEU A 1 374 ? 7.944 -7.057 2.655 1.00 92.25 374 LEU A N 1
ATOM 2771 C CA . LEU A 1 374 ? 7.623 -6.057 1.636 1.00 92.25 374 LEU A CA 1
ATOM 2772 C C . LEU A 1 374 ? 8.904 -5.540 0.983 1.00 92.25 374 LEU A C 1
ATOM 2774 O O . LEU A 1 374 ? 8.993 -5.585 -0.235 1.00 92.25 374 LEU A O 1
ATOM 2778 N N . CYS A 1 375 ? 9.893 -5.147 1.779 1.00 92.62 375 CYS A N 1
ATOM 2779 C CA . CYS A 1 375 ? 11.223 -4.725 1.362 1.00 92.62 375 CYS A CA 1
ATOM 2780 C C . CYS A 1 375 ? 11.862 -5.709 0.376 1.00 92.62 375 CYS A C 1
ATOM 2782 O O . CYS A 1 375 ? 12.180 -5.316 -0.743 1.00 92.62 375 CYS A O 1
ATOM 2784 N N . THR A 1 376 ? 11.915 -7.003 0.710 1.00 88.75 376 THR A N 1
ATOM 2785 C CA . THR A 1 376 ? 12.417 -8.045 -0.204 1.00 88.75 376 THR A CA 1
ATOM 2786 C C . THR A 1 376 ? 11.634 -8.107 -1.516 1.00 88.75 376 THR A C 1
ATOM 2788 O O . THR A 1 376 ? 12.205 -8.344 -2.569 1.00 88.75 376 THR A O 1
ATOM 2791 N N . ARG A 1 377 ? 10.314 -7.892 -1.495 1.00 90.56 377 ARG A N 1
ATOM 2792 C CA . ARG A 1 377 ? 9.506 -7.899 -2.728 1.00 90.56 377 ARG A CA 1
ATOM 2793 C C . ARG A 1 377 ? 9.723 -6.653 -3.579 1.00 90.56 377 ARG A C 1
ATOM 2795 O O . ARG A 1 377 ? 9.599 -6.738 -4.796 1.00 90.56 377 ARG A O 1
ATOM 2802 N N . LEU A 1 378 ? 10.016 -5.511 -2.958 1.00 90.44 378 LEU A N 1
ATOM 2803 C CA . LEU A 1 378 ? 10.246 -4.255 -3.669 1.00 90.44 378 LEU A CA 1
ATOM 2804 C C . LEU A 1 378 ? 11.525 -4.284 -4.505 1.00 90.44 378 LEU A C 1
ATOM 2806 O O . LEU A 1 378 ? 11.549 -3.645 -5.550 1.00 90.44 378 LEU A O 1
ATOM 2810 N N . THR A 1 379 ? 12.541 -5.056 -4.110 1.00 83.75 379 THR A N 1
ATOM 2811 C CA . THR A 1 379 ? 13.780 -5.210 -4.896 1.00 83.75 379 THR A CA 1
ATOM 2812 C C . THR A 1 379 ? 13.586 -6.010 -6.190 1.00 83.75 379 THR A C 1
ATOM 2814 O O . THR A 1 379 ? 14.468 -6.017 -7.044 1.00 83.75 379 THR A O 1
ATOM 2817 N N . HIS A 1 380 ? 12.430 -6.661 -6.370 1.00 84.25 380 HIS A N 1
ATOM 2818 C CA . HIS A 1 380 ? 12.038 -7.304 -7.629 1.00 84.25 380 HIS A CA 1
ATOM 2819 C C . HIS A 1 380 ? 11.291 -6.368 -8.590 1.00 84.25 380 HIS A C 1
ATOM 2821 O O . HIS A 1 380 ? 10.995 -6.770 -9.716 1.00 84.25 380 HIS A O 1
ATOM 2827 N N . LEU A 1 381 ? 10.932 -5.160 -8.146 1.00 85.00 381 LEU A N 1
ATOM 2828 C CA . LEU A 1 381 ? 10.329 -4.132 -8.991 1.00 85.00 381 LEU A CA 1
ATOM 2829 C C . LEU A 1 381 ? 11.423 -3.261 -9.608 1.00 85.00 381 LEU A C 1
ATOM 2831 O O . LEU A 1 381 ? 12.552 -3.238 -9.119 1.00 85.00 381 LEU A O 1
ATOM 2835 N N . ASP A 1 382 ? 11.075 -2.516 -10.657 1.00 84.19 382 ASP A N 1
ATOM 2836 C CA . ASP A 1 382 ? 11.995 -1.521 -11.197 1.00 84.19 382 ASP A CA 1
ATOM 2837 C C . ASP A 1 382 ? 12.327 -0.445 -10.147 1.00 84.19 382 ASP A C 1
ATOM 2839 O O . ASP A 1 382 ? 11.521 -0.169 -9.253 1.00 84.19 382 ASP A O 1
ATOM 2843 N N . ARG A 1 383 ? 13.500 0.185 -10.248 1.00 84.56 383 ARG A N 1
ATOM 2844 C CA . ARG A 1 383 ? 14.017 1.082 -9.197 1.00 84.56 383 ARG A CA 1
ATOM 2845 C C . ARG A 1 383 ? 13.069 2.223 -8.826 1.00 84.56 383 ARG A C 1
ATOM 2847 O O . ARG A 1 383 ? 12.902 2.512 -7.639 1.00 84.56 383 ARG A O 1
ATOM 2854 N N . HIS A 1 384 ? 12.450 2.883 -9.808 1.00 85.94 384 HIS A N 1
ATOM 2855 C CA . HIS A 1 384 ? 11.550 4.003 -9.526 1.00 85.94 384 HIS A CA 1
ATOM 2856 C C . HIS A 1 384 ? 10.287 3.516 -8.807 1.00 85.94 384 HIS A C 1
ATOM 2858 O O . HIS A 1 384 ? 9.895 4.082 -7.784 1.00 85.94 384 HIS A O 1
ATOM 2864 N N . THR A 1 385 ? 9.694 2.421 -9.286 1.00 88.94 385 THR A N 1
ATOM 2865 C CA . THR A 1 385 ? 8.528 1.790 -8.660 1.00 88.94 385 THR A CA 1
ATOM 2866 C C . THR A 1 385 ? 8.833 1.263 -7.263 1.00 88.94 385 THR A C 1
ATOM 2868 O O . THR A 1 385 ? 8.059 1.503 -6.331 1.00 88.94 385 THR A O 1
ATOM 2871 N N . GLY A 1 386 ? 9.975 0.599 -7.089 1.00 91.81 386 GLY A N 1
ATOM 2872 C CA . GLY A 1 386 ? 10.463 0.135 -5.797 1.00 91.81 386 GLY A CA 1
ATOM 2873 C C . GLY A 1 386 ? 10.599 1.290 -4.806 1.00 91.81 386 GLY A C 1
ATOM 2874 O O . GLY A 1 386 ? 10.055 1.210 -3.704 1.00 91.81 386 GLY A O 1
ATOM 2875 N N . LEU A 1 387 ? 11.258 2.387 -5.203 1.00 90.94 387 LEU A N 1
ATOM 2876 C CA . LEU A 1 387 ? 11.444 3.571 -4.356 1.00 90.94 387 LEU A CA 1
ATOM 2877 C C . LEU A 1 387 ? 10.102 4.205 -3.973 1.00 90.94 387 LEU A C 1
ATOM 2879 O O . LEU A 1 387 ? 9.870 4.504 -2.799 1.00 90.94 387 LEU A O 1
ATOM 2883 N N . PHE A 1 388 ? 9.200 4.364 -4.945 1.00 92.25 388 PHE A N 1
ATOM 2884 C CA . PHE A 1 388 ? 7.872 4.924 -4.715 1.00 92.25 388 PHE A CA 1
ATOM 2885 C C . PHE A 1 388 ? 7.100 4.111 -3.666 1.00 92.25 388 PHE A C 1
ATOM 2887 O O . PHE A 1 388 ? 6.579 4.666 -2.695 1.00 92.25 388 PHE A O 1
ATOM 2894 N N . PHE A 1 389 ? 7.059 2.781 -3.798 1.00 92.94 389 PHE A N 1
ATOM 2895 C CA . PHE A 1 389 ? 6.378 1.934 -2.816 1.00 92.94 389 PHE A CA 1
ATOM 2896 C C . PHE A 1 389 ? 7.113 1.846 -1.476 1.00 92.94 389 PHE A C 1
ATOM 2898 O O . PHE A 1 389 ? 6.449 1.727 -0.442 1.00 92.94 389 PHE A O 1
ATOM 2905 N N . LEU A 1 390 ? 8.442 1.951 -1.447 1.00 93.31 390 LEU A N 1
ATOM 2906 C CA . LEU A 1 390 ? 9.196 2.003 -0.195 1.00 93.31 390 LEU A CA 1
ATOM 2907 C C . LEU A 1 390 ? 8.759 3.210 0.648 1.00 93.31 390 LEU A C 1
ATOM 2909 O O . LEU A 1 390 ? 8.386 3.060 1.816 1.00 93.31 390 LEU A O 1
ATOM 2913 N N . VAL A 1 391 ? 8.718 4.394 0.030 1.00 90.50 391 VAL A N 1
ATOM 2914 C CA . VAL A 1 391 ? 8.332 5.652 0.687 1.00 90.50 391 VAL A CA 1
ATOM 2915 C C . VAL A 1 391 ? 6.844 5.670 1.042 1.00 90.50 391 VAL A C 1
ATOM 2917 O O . VAL A 1 391 ? 6.473 5.980 2.172 1.00 90.50 391 VAL A O 1
ATOM 2920 N N . HIS A 1 392 ? 5.970 5.330 0.094 1.00 88.69 392 HIS A N 1
ATOM 2921 C CA . HIS A 1 392 ? 4.534 5.586 0.232 1.00 88.69 392 HIS A CA 1
ATOM 2922 C C . HIS A 1 392 ? 3.727 4.421 0.809 1.00 88.69 392 HIS A C 1
ATOM 2924 O O . HIS A 1 392 ? 2.561 4.609 1.163 1.00 88.69 392 HIS A O 1
ATOM 2930 N N . TYR A 1 393 ? 4.305 3.221 0.906 1.00 88.69 393 TYR A N 1
ATOM 2931 C CA . TYR A 1 393 ? 3.543 2.025 1.263 1.00 88.69 393 TYR A CA 1
ATOM 2932 C C . TYR A 1 393 ? 4.226 1.089 2.255 1.00 88.69 393 TYR A C 1
ATOM 2934 O O . TYR A 1 393 ? 3.518 0.563 3.113 1.00 88.69 393 TYR A O 1
ATOM 2942 N N . ALA A 1 394 ? 5.526 0.809 2.118 1.00 88.50 394 ALA A N 1
ATOM 2943 C CA . ALA A 1 394 ? 6.190 -0.264 2.863 1.00 88.50 394 ALA A CA 1
ATOM 2944 C C . ALA A 1 394 ? 6.853 0.189 4.173 1.00 88.50 394 ALA A C 1
ATOM 2946 O O . ALA A 1 394 ? 7.011 -0.639 5.060 1.00 88.50 394 ALA A O 1
ATOM 2947 N N . SER A 1 395 ? 7.188 1.473 4.315 1.00 86.81 395 SER A N 1
ATOM 2948 C CA . SER A 1 395 ? 7.839 2.042 5.505 1.00 86.81 395 SER A CA 1
ATOM 2949 C C . SER A 1 395 ? 6.826 2.458 6.596 1.00 86.81 395 SER A C 1
ATOM 2951 O O . SER A 1 395 ? 5.906 1.702 6.929 1.00 86.81 395 SER A O 1
ATOM 2953 N N . ALA A 1 396 ? 6.941 3.675 7.143 1.00 89.69 396 ALA A N 1
ATOM 2954 C CA . ALA A 1 396 ? 6.094 4.215 8.209 1.00 89.69 396 ALA A CA 1
ATOM 2955 C C . ALA A 1 396 ? 4.570 4.032 8.014 1.00 89.69 396 ALA A C 1
ATOM 2957 O O . ALA A 1 396 ? 3.890 3.731 9.003 1.00 89.69 396 ALA A O 1
ATOM 2958 N N . PRO A 1 397 ? 3.995 4.107 6.790 1.00 89.62 397 PRO A N 1
ATOM 2959 C CA . PRO A 1 397 ? 2.565 3.865 6.584 1.00 89.62 397 PRO A CA 1
ATOM 2960 C C . PRO A 1 397 ? 2.063 2.506 7.105 1.00 89.62 397 PRO A C 1
ATOM 2962 O O . PRO A 1 397 ? 0.899 2.396 7.487 1.00 89.62 397 PRO A O 1
ATOM 2965 N N . ARG A 1 398 ? 2.920 1.473 7.172 1.00 89.81 398 ARG A N 1
ATOM 2966 C CA . ARG A 1 398 ? 2.555 0.137 7.693 1.00 89.81 398 ARG A CA 1
ATOM 2967 C C . ARG A 1 398 ? 2.429 0.086 9.209 1.00 89.81 398 ARG A C 1
ATOM 2969 O O . ARG A 1 398 ? 1.710 -0.776 9.711 1.00 89.81 398 ARG A O 1
ATOM 2976 N N . LEU A 1 399 ? 3.117 0.980 9.916 1.00 92.31 399 LEU A N 1
ATOM 2977 C CA . LEU A 1 399 ? 3.153 1.039 11.381 1.00 92.31 399 LEU A CA 1
ATOM 2978 C C . LEU A 1 399 ? 2.343 2.211 11.930 1.00 92.31 399 LEU A C 1
ATOM 2980 O O . LEU A 1 399 ? 2.162 2.299 13.138 1.00 92.31 399 LEU A O 1
ATOM 2984 N N . GLN A 1 400 ? 1.816 3.080 11.066 1.00 92.81 400 GLN A N 1
ATOM 2985 C CA . GLN A 1 400 ? 1.165 4.329 11.451 1.00 92.81 400 GLN A CA 1
ATOM 2986 C C . GLN A 1 400 ? 0.075 4.157 12.517 1.00 92.81 400 GLN A C 1
ATOM 2988 O O . GLN A 1 400 ? 0.015 4.961 13.443 1.00 92.81 400 GLN A O 1
ATOM 2993 N N . TYR A 1 401 ? -0.766 3.124 12.412 1.00 94.75 401 TYR A N 1
ATOM 2994 C CA . TYR A 1 401 ? -1.772 2.829 13.438 1.00 94.75 401 TYR A CA 1
ATOM 2995 C C . TYR A 1 401 ? -1.115 2.473 14.777 1.00 94.75 401 TYR A C 1
ATOM 2997 O O . TYR A 1 401 ? -1.409 3.101 15.789 1.00 94.75 401 TYR A O 1
ATOM 3005 N N . LEU A 1 402 ? -0.160 1.539 14.765 1.00 95.69 402 LEU A N 1
ATOM 3006 C CA . LEU A 1 402 ? 0.519 1.062 15.968 1.00 95.69 402 LEU A CA 1
ATOM 3007 C C . LEU A 1 402 ? 1.333 2.172 16.660 1.00 95.69 402 LEU A C 1
ATOM 3009 O O . LEU A 1 402 ? 1.299 2.273 17.881 1.00 95.69 402 LEU A O 1
ATOM 3013 N N . LEU A 1 403 ? 1.997 3.046 15.893 1.00 96.88 403 LEU A N 1
ATOM 3014 C CA . LEU A 1 403 ? 2.719 4.221 16.409 1.00 96.88 403 LEU A CA 1
ATOM 3015 C C . LEU A 1 403 ? 1.785 5.244 17.077 1.00 96.88 403 LEU A C 1
ATOM 3017 O O . LEU A 1 403 ? 2.220 6.005 17.934 1.00 96.88 403 LEU A O 1
ATOM 3021 N N . ARG A 1 404 ? 0.510 5.300 16.671 1.00 97.50 404 ARG A N 1
ATOM 3022 C CA . ARG A 1 404 ? -0.500 6.202 17.251 1.00 97.50 404 ARG A CA 1
ATOM 3023 C C . ARG A 1 404 ? -1.194 5.597 18.466 1.00 97.50 404 ARG A C 1
ATOM 3025 O O . ARG A 1 404 ? -1.535 6.320 19.398 1.00 97.50 404 ARG A O 1
ATOM 3032 N N . SER A 1 405 ? -1.406 4.285 18.461 1.00 96.25 405 SER A N 1
ATOM 3033 C CA . SER A 1 405 ? -2.180 3.583 19.484 1.00 96.25 405 SER A CA 1
ATOM 3034 C C . SER A 1 405 ? -1.329 2.997 20.615 1.00 96.25 405 SER A C 1
ATOM 3036 O O . SER A 1 405 ? -1.872 2.727 21.686 1.00 96.25 405 SER A O 1
ATOM 3038 N N . ALA A 1 406 ? -0.022 2.790 20.419 1.00 95.81 406 ALA A N 1
ATOM 3039 C CA . ALA A 1 406 ? 0.885 2.203 21.408 1.00 95.81 406 ALA A CA 1
ATOM 3040 C C . ALA A 1 406 ? 2.164 3.045 21.603 1.00 95.81 406 ALA A C 1
ATOM 3042 O O . ALA A 1 406 ? 2.672 3.612 20.633 1.00 95.81 406 ALA A O 1
ATOM 3043 N N . PRO A 1 407 ? 2.723 3.114 22.829 1.00 96.38 407 PRO A N 1
ATOM 3044 C CA . PRO A 1 407 ? 3.906 3.920 23.147 1.00 96.38 407 PRO A CA 1
ATOM 3045 C C . PRO A 1 407 ? 5.208 3.258 22.659 1.00 96.38 407 PRO A C 1
ATOM 3047 O O . PRO A 1 407 ? 6.113 2.956 23.435 1.00 96.38 407 PRO A O 1
ATOM 3050 N N . LEU A 1 408 ? 5.325 3.024 21.349 1.00 96.62 408 LEU A N 1
ATOM 3051 C CA . LEU A 1 408 ? 6.467 2.321 20.752 1.00 96.62 408 LEU A CA 1
ATOM 3052 C C . LEU A 1 408 ? 7.806 3.057 20.906 1.00 96.62 408 LEU A C 1
ATOM 3054 O O . LEU A 1 408 ? 8.853 2.431 20.780 1.00 96.62 408 LEU A O 1
ATOM 3058 N N . TYR A 1 409 ? 7.799 4.346 21.257 1.00 96.38 409 TYR A N 1
ATOM 3059 C CA . TYR A 1 409 ? 9.016 5.094 21.594 1.00 96.38 409 TYR A CA 1
ATOM 3060 C C . TYR A 1 409 ? 9.793 4.489 22.780 1.00 96.38 409 TYR A C 1
ATOM 3062 O O . TYR A 1 409 ? 10.953 4.831 22.991 1.00 96.38 409 TYR A O 1
ATOM 3070 N N . LYS A 1 410 ? 9.171 3.585 23.552 1.00 96.31 410 LYS A N 1
ATOM 3071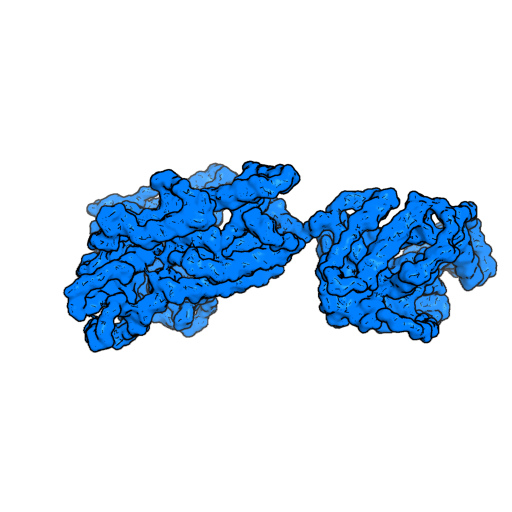 C CA . LYS A 1 410 ? 9.818 2.813 24.621 1.00 96.31 410 LYS A CA 1
ATOM 3072 C C . LYS A 1 410 ? 10.668 1.639 24.112 1.00 96.31 410 LYS A C 1
ATOM 3074 O O . LYS A 1 410 ? 11.526 1.161 24.845 1.00 96.31 410 LYS A O 1
ATOM 3079 N N . VAL A 1 411 ? 10.465 1.173 22.876 1.00 96.31 411 VAL A N 1
ATOM 3080 C CA . VAL A 1 411 ? 11.147 -0.002 22.293 1.00 96.31 411 VAL A CA 1
ATOM 3081 C C . VAL A 1 411 ? 12.032 0.382 21.107 1.00 96.31 411 VAL A C 1
ATOM 3083 O O . VAL A 1 411 ? 11.958 -0.199 20.026 1.00 96.31 411 VAL A O 1
ATOM 3086 N N . VAL A 1 412 ? 12.904 1.370 21.329 1.00 94.94 412 VAL A N 1
ATOM 3087 C CA . VAL A 1 412 ? 13.819 1.928 20.315 1.00 94.94 412 VAL A CA 1
ATOM 3088 C C . VAL A 1 412 ? 14.599 0.861 19.528 1.00 94.94 412 VAL A C 1
ATOM 3090 O O . VAL A 1 412 ? 14.618 0.969 18.304 1.00 94.94 412 VAL A O 1
ATOM 3093 N N . PRO A 1 413 ? 15.182 -0.196 20.139 1.00 95.50 413 PRO A N 1
ATOM 3094 C CA . PRO A 1 413 ? 15.913 -1.211 19.374 1.00 95.50 413 PRO A CA 1
ATOM 3095 C C . PRO A 1 413 ? 15.068 -1.899 18.291 1.00 95.50 413 PRO A C 1
ATOM 3097 O O . PRO A 1 413 ? 15.555 -2.141 17.191 1.00 95.50 413 PRO A O 1
ATOM 3100 N N . ALA A 1 414 ? 13.786 -2.165 18.565 1.00 93.94 414 ALA A N 1
ATOM 3101 C CA . ALA A 1 414 ? 12.890 -2.790 17.593 1.00 93.94 414 ALA A CA 1
ATOM 3102 C C . ALA A 1 414 ? 12.496 -1.827 16.460 1.00 93.94 414 ALA A C 1
ATOM 3104 O O . ALA A 1 414 ? 12.327 -2.250 15.319 1.00 93.94 414 ALA A O 1
ATOM 3105 N N . LEU A 1 415 ? 12.370 -0.527 16.753 1.00 95.75 415 LEU A N 1
ATOM 3106 C CA . LEU A 1 415 ? 12.122 0.496 15.731 1.00 95.75 415 LEU A CA 1
ATOM 3107 C C . LEU A 1 415 ? 13.342 0.706 14.828 1.00 95.75 415 LEU A C 1
ATOM 3109 O O . LEU A 1 415 ? 13.181 0.814 13.615 1.00 95.75 415 LEU A O 1
ATOM 3113 N N . LYS A 1 416 ? 14.551 0.678 15.398 1.00 94.88 416 LYS A N 1
ATOM 3114 C CA . LYS A 1 416 ? 15.803 0.760 14.634 1.00 94.88 416 LYS A CA 1
ATOM 3115 C C . LYS A 1 416 ? 15.960 -0.385 13.646 1.00 94.88 416 LYS A C 1
ATOM 3117 O O . LYS A 1 416 ? 16.330 -0.128 12.512 1.00 94.88 416 LYS A O 1
ATOM 3122 N N . LEU A 1 417 ? 15.573 -1.603 14.026 1.00 94.38 417 LEU A N 1
ATOM 3123 C CA . LEU A 1 417 ? 15.559 -2.741 13.104 1.00 94.38 417 LEU A CA 1
ATOM 3124 C C . LEU A 1 417 ? 14.678 -2.473 11.868 1.00 94.38 417 LEU A C 1
ATOM 3126 O O . LEU A 1 417 ? 15.039 -2.826 10.749 1.00 94.38 417 LEU A O 1
ATOM 3130 N N . VAL A 1 418 ? 13.518 -1.832 12.049 1.00 94.38 418 VAL A N 1
ATOM 3131 C CA . VAL A 1 418 ? 12.647 -1.445 10.926 1.00 94.38 418 VAL A CA 1
ATOM 3132 C C . VAL A 1 418 ? 13.325 -0.394 10.048 1.00 94.38 418 VAL A C 1
ATOM 3134 O O . VAL A 1 418 ? 13.296 -0.509 8.823 1.00 94.38 418 VAL A O 1
ATOM 3137 N N . ASP A 1 419 ? 13.925 0.621 10.664 1.00 95.81 419 ASP A N 1
ATOM 3138 C CA . ASP A 1 419 ? 14.627 1.687 9.949 1.00 95.81 419 ASP A CA 1
ATOM 3139 C C . ASP A 1 419 ? 15.859 1.160 9.191 1.00 95.81 419 ASP A C 1
ATOM 3141 O O . ASP A 1 419 ? 16.103 1.586 8.064 1.00 95.81 419 ASP A O 1
ATOM 3145 N N . GLU A 1 420 ? 16.579 0.184 9.747 1.00 94.81 420 GLU A N 1
ATOM 3146 C CA . GLU A 1 420 ? 17.690 -0.526 9.101 1.00 94.81 420 GLU A CA 1
ATOM 3147 C C . GLU A 1 420 ? 17.218 -1.305 7.871 1.00 94.81 420 GLU A C 1
ATOM 3149 O O . GLU A 1 420 ? 17.760 -1.099 6.788 1.00 94.81 420 GLU A O 1
ATOM 3154 N N . LEU A 1 421 ? 16.142 -2.094 7.980 1.00 94.88 421 LEU A N 1
ATOM 3155 C CA . LEU A 1 421 ? 15.552 -2.801 6.833 1.00 94.88 421 LEU A CA 1
ATOM 3156 C C . LEU A 1 421 ? 15.162 -1.836 5.705 1.00 94.88 421 LEU A C 1
ATOM 3158 O O . LEU A 1 421 ? 15.391 -2.104 4.523 1.00 94.88 421 LEU A O 1
ATOM 3162 N N . VAL A 1 422 ? 14.563 -0.696 6.055 1.00 95.50 422 VAL A N 1
ATOM 3163 C CA . VAL A 1 422 ? 14.182 0.338 5.086 1.00 95.50 422 VAL A CA 1
ATOM 3164 C C . VAL A 1 422 ? 15.421 0.998 4.470 1.00 95.50 422 VAL A C 1
ATOM 3166 O O . VAL A 1 422 ? 15.435 1.227 3.259 1.00 95.50 422 VAL A O 1
ATOM 3169 N N . ARG A 1 423 ? 16.467 1.270 5.261 1.00 94.88 423 ARG A N 1
ATOM 3170 C CA . ARG A 1 423 ? 17.749 1.820 4.793 1.00 94.88 423 ARG A CA 1
ATOM 3171 C C . ARG A 1 423 ? 18.455 0.867 3.833 1.00 94.88 423 ARG A C 1
ATOM 3173 O O . ARG A 1 423 ? 18.864 1.309 2.765 1.00 94.88 423 ARG A O 1
ATOM 3180 N N . GLU A 1 424 ? 18.565 -0.414 4.172 1.00 91.69 424 GLU A N 1
ATOM 3181 C CA . GLU A 1 424 ? 19.154 -1.448 3.310 1.00 91.69 424 GLU A CA 1
ATOM 3182 C C . GLU A 1 424 ? 18.391 -1.559 1.989 1.00 91.69 424 GLU A C 1
ATOM 3184 O O . GLU A 1 424 ? 18.979 -1.491 0.915 1.00 91.69 424 GLU A O 1
ATOM 3189 N N . THR A 1 425 ? 17.060 -1.585 2.054 1.00 93.81 425 THR A N 1
ATOM 3190 C CA . THR A 1 425 ? 16.217 -1.630 0.850 1.00 93.81 425 THR A CA 1
ATOM 3191 C C . THR A 1 425 ? 16.388 -0.379 -0.011 1.00 93.81 425 THR A C 1
ATOM 3193 O O . THR A 1 425 ? 16.400 -0.457 -1.239 1.00 93.81 425 THR A O 1
ATOM 3196 N N . LEU A 1 426 ? 16.529 0.795 0.612 1.00 92.81 426 LEU A N 1
ATOM 3197 C CA . LEU A 1 426 ? 16.803 2.041 -0.096 1.00 92.81 426 LEU A CA 1
ATOM 3198 C C . LEU A 1 426 ? 18.166 1.988 -0.802 1.00 92.81 426 LEU A C 1
ATOM 3200 O O . LEU A 1 426 ? 18.259 2.413 -1.955 1.00 92.81 426 LEU A O 1
ATOM 3204 N N . ILE A 1 427 ? 19.199 1.453 -0.143 1.00 86.31 427 ILE A N 1
ATOM 3205 C CA . ILE A 1 427 ? 20.527 1.217 -0.733 1.00 86.31 427 ILE A CA 1
ATOM 3206 C C . ILE A 1 427 ? 20.409 0.261 -1.925 1.00 86.31 427 ILE A C 1
ATOM 3208 O O . ILE A 1 427 ? 20.936 0.563 -2.996 1.00 86.31 427 ILE A O 1
ATOM 3212 N N . ASP A 1 428 ? 19.667 -0.837 -1.784 1.00 84.31 428 ASP A N 1
ATOM 3213 C CA . ASP A 1 428 ? 19.485 -1.838 -2.838 1.00 84.31 428 ASP A CA 1
ATOM 3214 C C . ASP A 1 428 ? 18.783 -1.271 -4.072 1.00 84.31 428 ASP A C 1
ATOM 3216 O O . ASP A 1 428 ? 19.253 -1.459 -5.198 1.00 84.31 428 ASP A O 1
ATOM 3220 N N . ILE A 1 429 ? 17.687 -0.538 -3.862 1.00 86.12 429 ILE A N 1
ATOM 3221 C CA . ILE A 1 429 ? 16.890 0.073 -4.929 1.00 86.12 429 ILE A CA 1
ATOM 3222 C C . ILE A 1 429 ? 17.679 1.177 -5.636 1.00 86.12 429 ILE A C 1
ATOM 3224 O O . ILE A 1 429 ? 17.699 1.243 -6.864 1.00 86.12 429 ILE A O 1
ATOM 3228 N N . THR A 1 430 ? 18.320 2.067 -4.878 1.00 80.69 430 THR A N 1
ATOM 3229 C CA . THR A 1 430 ? 19.009 3.233 -5.456 1.00 80.69 430 THR A CA 1
ATOM 3230 C C . THR A 1 430 ? 20.415 2.912 -5.951 1.00 80.69 430 THR A C 1
ATOM 3232 O O . THR A 1 430 ? 20.968 3.672 -6.744 1.00 80.69 430 THR A O 1
ATOM 3235 N N . ASN A 1 431 ? 20.995 1.793 -5.507 1.00 75.38 431 ASN A N 1
ATOM 3236 C CA . ASN A 1 431 ? 22.400 1.444 -5.696 1.00 75.38 431 ASN A CA 1
ATOM 3237 C C . ASN A 1 431 ? 23.360 2.554 -5.215 1.00 75.38 431 ASN A C 1
ATOM 3239 O O . ASN A 1 431 ? 24.428 2.765 -5.793 1.00 75.38 431 ASN A O 1
ATOM 3243 N N . VAL A 1 432 ? 22.969 3.290 -4.171 1.00 79.38 432 VAL A N 1
ATOM 3244 C CA . VAL A 1 432 ? 23.769 4.348 -3.543 1.00 79.38 432 VAL A CA 1
ATOM 3245 C C . VAL A 1 432 ? 24.162 3.896 -2.147 1.00 79.38 432 VAL A C 1
ATOM 3247 O O . VAL A 1 432 ? 23.311 3.485 -1.367 1.00 79.38 432 VAL A O 1
ATOM 3250 N N . ASN A 1 433 ? 25.446 4.016 -1.803 1.00 80.69 433 ASN A N 1
ATOM 3251 C CA . ASN A 1 433 ? 25.880 3.791 -0.429 1.00 80.69 433 ASN A CA 1
ATOM 3252 C C . ASN A 1 433 ? 25.390 4.944 0.467 1.00 80.69 433 ASN A C 1
ATOM 3254 O O . ASN A 1 433 ? 25.754 6.103 0.251 1.00 80.69 433 ASN A O 1
ATOM 3258 N N . ILE A 1 434 ? 24.570 4.628 1.468 1.00 85.31 434 ILE A N 1
ATOM 3259 C CA . ILE A 1 434 ? 23.991 5.599 2.399 1.00 85.31 434 ILE A CA 1
ATOM 3260 C C . ILE A 1 434 ? 24.673 5.421 3.751 1.00 85.31 434 ILE A C 1
ATOM 3262 O O . ILE A 1 434 ? 24.326 4.524 4.518 1.00 85.31 434 ILE A O 1
ATOM 3266 N N . ASN A 1 435 ? 25.638 6.291 4.052 1.00 86.62 435 ASN A N 1
ATOM 3267 C CA . ASN A 1 435 ? 26.231 6.403 5.387 1.00 86.62 435 ASN A CA 1
ATOM 3268 C C . ASN A 1 435 ? 25.275 7.116 6.366 1.00 86.62 435 ASN A C 1
ATOM 3270 O O . ASN A 1 435 ? 24.214 7.596 5.968 1.00 86.62 435 ASN A O 1
ATOM 3274 N N . ASP A 1 436 ? 25.652 7.217 7.640 1.00 88.69 436 ASP A N 1
ATOM 3275 C CA . ASP A 1 436 ? 24.755 7.743 8.680 1.00 88.69 436 ASP A CA 1
ATOM 3276 C C . ASP A 1 436 ? 24.350 9.203 8.438 1.00 88.69 436 ASP A C 1
ATOM 3278 O O . ASP A 1 436 ? 23.195 9.570 8.628 1.00 88.69 436 ASP A O 1
ATOM 3282 N N . GLN A 1 437 ? 25.259 10.033 7.920 1.00 85.75 437 GLN A N 1
ATOM 3283 C CA . GLN A 1 437 ? 24.942 11.424 7.589 1.00 85.75 437 GLN A CA 1
ATOM 3284 C C . GLN A 1 437 ? 23.927 11.530 6.439 1.00 85.75 437 GLN A C 1
ATOM 3286 O O . GLN A 1 437 ? 23.049 12.395 6.456 1.00 85.75 437 GLN A O 1
ATOM 3291 N N . LEU A 1 438 ? 24.043 10.669 5.423 1.00 88.81 438 LEU A N 1
ATOM 3292 C CA . LEU A 1 438 ? 23.084 10.607 4.321 1.00 88.81 438 LEU A CA 1
ATOM 3293 C C . LEU A 1 438 ? 21.748 10.014 4.769 1.00 88.81 438 LEU A C 1
ATOM 3295 O O . LEU A 1 438 ? 20.713 10.472 4.291 1.00 88.81 438 LEU A O 1
ATOM 3299 N N . TRP A 1 439 ? 21.759 9.056 5.697 1.00 93.56 439 TRP A N 1
ATOM 3300 C CA . TRP A 1 439 ? 20.545 8.499 6.289 1.00 93.56 439 TRP A CA 1
ATOM 3301 C C . TRP A 1 439 ? 19.760 9.558 7.068 1.00 93.56 439 TRP A C 1
ATOM 3303 O O . TRP A 1 439 ? 18.559 9.710 6.845 1.00 93.56 439 TRP A O 1
ATOM 3313 N N . GLU A 1 440 ? 20.445 10.374 7.878 1.00 92.06 440 GLU A N 1
ATOM 3314 C CA . GLU A 1 440 ? 19.834 11.507 8.585 1.00 92.06 440 GLU A CA 1
ATOM 3315 C C . GLU A 1 440 ? 19.168 12.510 7.628 1.00 92.06 440 GLU A C 1
ATOM 3317 O O . GLU A 1 440 ? 18.104 13.039 7.941 1.00 92.06 440 GLU A O 1
ATOM 3322 N N . GLN A 1 441 ? 19.727 12.735 6.430 1.00 91.94 441 GLN A N 1
ATOM 3323 C CA . GLN A 1 441 ? 19.064 13.553 5.409 1.00 91.94 441 GLN A CA 1
ATOM 3324 C C . GLN A 1 441 ? 17.900 12.806 4.748 1.00 91.94 441 GLN A C 1
ATOM 3326 O O . GLN A 1 441 ? 16.818 13.368 4.584 1.00 91.94 441 GLN A O 1
ATOM 3331 N N . ALA A 1 442 ? 18.118 11.555 4.331 1.00 92.81 442 ALA A N 1
ATOM 3332 C CA . ALA A 1 442 ? 17.145 10.748 3.599 1.00 92.81 442 ALA A CA 1
ATOM 3333 C C . ALA A 1 442 ? 15.843 10.598 4.385 1.00 92.81 442 ALA A C 1
ATOM 3335 O O . ALA A 1 442 ? 14.760 10.698 3.797 1.00 92.81 442 ALA A O 1
ATOM 3336 N N . LYS A 1 443 ? 15.958 10.453 5.712 1.00 93.81 443 LYS A N 1
ATOM 3337 C CA . LYS A 1 443 ? 14.806 10.338 6.590 1.00 93.81 443 LYS A CA 1
ATOM 3338 C C . LYS A 1 443 ? 14.015 11.629 6.738 1.00 93.81 443 LYS A C 1
ATOM 3340 O O . LYS A 1 443 ? 12.891 11.547 7.205 1.00 93.81 443 LYS A O 1
ATOM 3345 N N . LEU A 1 444 ? 14.506 12.810 6.352 1.00 94.38 444 LEU A N 1
ATOM 3346 C CA . LEU A 1 444 ? 13.728 14.051 6.459 1.00 94.38 444 LEU A CA 1
ATOM 3347 C C . LEU A 1 444 ? 12.510 14.063 5.507 1.00 94.38 444 LEU A C 1
ATOM 3349 O O . LEU A 1 444 ? 12.532 13.454 4.432 1.00 94.38 444 LEU A O 1
ATOM 3353 N N . PRO A 1 445 ? 11.438 14.807 5.846 1.00 93.62 445 PRO A N 1
ATOM 3354 C CA . PRO A 1 445 ? 10.373 15.110 4.899 1.00 93.62 445 PRO A CA 1
ATOM 3355 C C . PRO A 1 445 ? 10.913 15.784 3.628 1.00 93.62 445 PRO A C 1
ATOM 3357 O O . PRO A 1 445 ? 11.837 16.595 3.695 1.00 93.62 445 PRO A O 1
ATOM 3360 N N . PHE A 1 446 ? 10.246 15.566 2.492 1.00 92.38 446 PHE A N 1
ATOM 3361 C CA . PHE A 1 446 ? 10.590 16.192 1.207 1.00 92.38 446 PHE A CA 1
ATOM 3362 C C . PHE A 1 446 ? 10.799 17.713 1.291 1.00 92.38 446 PHE A C 1
ATOM 3364 O O . PHE A 1 446 ? 11.778 18.249 0.788 1.00 92.38 446 PHE A O 1
ATOM 3371 N N . ARG A 1 447 ? 9.903 18.418 1.995 1.00 92.19 447 ARG A N 1
ATOM 3372 C CA . ARG A 1 447 ? 9.957 19.883 2.182 1.00 92.19 447 ARG A CA 1
ATOM 3373 C C . ARG A 1 447 ? 11.165 20.383 2.988 1.00 92.19 447 ARG A C 1
ATOM 3375 O O . ARG A 1 447 ? 11.366 21.586 3.078 1.00 92.19 447 ARG A O 1
ATOM 3382 N N . LEU A 1 448 ? 11.901 19.481 3.636 1.00 93.75 448 LEU A N 1
ATOM 3383 C CA . LEU A 1 448 ? 13.129 19.770 4.381 1.00 93.75 448 LEU A CA 1
ATOM 3384 C C . LEU A 1 448 ? 14.364 19.160 3.690 1.00 93.75 448 LEU A C 1
ATOM 3386 O O . LEU A 1 448 ? 15.409 19.025 4.320 1.00 93.75 448 LEU A O 1
ATOM 3390 N N . GLY A 1 449 ? 14.245 18.782 2.410 1.00 92.12 449 GLY A N 1
ATOM 3391 C CA . GLY A 1 449 ? 15.359 18.308 1.588 1.00 92.12 449 GLY A CA 1
ATOM 3392 C C . GLY A 1 449 ? 15.726 16.835 1.771 1.00 92.12 449 GLY A C 1
ATOM 3393 O O . GLY A 1 449 ? 16.829 16.441 1.381 1.00 92.12 449 GLY A O 1
ATOM 3394 N N . GLY A 1 450 ? 14.835 16.034 2.364 1.00 93.19 450 GLY A N 1
ATOM 3395 C CA . GLY A 1 450 ? 14.982 14.579 2.455 1.00 93.19 450 GLY A CA 1
ATOM 3396 C C . GLY A 1 450 ? 14.267 13.805 1.349 1.00 93.19 450 GLY A C 1
ATOM 3397 O O . GLY A 1 450 ? 13.647 14.387 0.457 1.00 93.19 450 GLY A O 1
ATOM 3398 N N . LEU A 1 451 ? 14.335 12.473 1.429 1.00 91.81 451 LEU A N 1
ATOM 3399 C CA . LEU A 1 451 ? 13.707 11.546 0.477 1.00 91.81 451 LEU A CA 1
ATOM 3400 C C . LEU A 1 451 ? 12.311 11.090 0.920 1.00 91.81 451 LEU A C 1
ATOM 3402 O O . LEU A 1 451 ? 11.703 10.249 0.266 1.00 91.81 451 LEU A O 1
ATOM 3406 N N . GLY A 1 452 ? 11.796 11.614 2.037 1.00 89.19 452 GLY A N 1
ATOM 3407 C CA . GLY A 1 452 ? 10.475 11.250 2.548 1.00 89.19 452 GLY A CA 1
ATOM 3408 C C . GLY A 1 452 ? 10.407 9.862 3.189 1.00 89.19 452 GLY A C 1
ATOM 3409 O O . GLY A 1 452 ? 9.332 9.465 3.636 1.00 89.19 452 GLY A O 1
ATOM 3410 N N . VAL A 1 453 ? 11.536 9.154 3.301 1.00 91.88 453 VAL A N 1
ATOM 3411 C CA . VAL A 1 453 ? 11.663 7.857 3.981 1.00 91.88 453 VAL A CA 1
ATOM 3412 C C . VAL A 1 453 ? 11.672 8.087 5.497 1.00 91.88 453 VAL A C 1
ATOM 3414 O O . VAL A 1 453 ? 12.693 7.935 6.157 1.00 91.88 453 VAL A O 1
ATOM 3417 N N . ARG A 1 454 ? 10.556 8.566 6.061 1.00 93.06 454 ARG A N 1
ATOM 3418 C CA . ARG A 1 454 ? 10.499 8.928 7.486 1.00 93.06 454 ARG A CA 1
ATOM 3419 C C . ARG A 1 454 ? 10.825 7.720 8.363 1.00 93.06 454 ARG A C 1
ATOM 3421 O O . ARG A 1 454 ? 10.182 6.679 8.239 1.00 93.06 454 ARG A O 1
ATOM 3428 N N . SER A 1 455 ? 11.772 7.921 9.276 1.00 94.12 455 SER A N 1
ATOM 3429 C CA . SER A 1 455 ? 12.136 6.951 10.307 1.00 94.12 455 SER A CA 1
ATOM 3430 C C . SER A 1 455 ? 10.954 6.696 11.243 1.00 94.12 455 SER A C 1
ATOM 3432 O O . SER A 1 455 ? 10.278 7.635 11.681 1.00 94.12 455 SER A O 1
ATOM 3434 N N . VAL A 1 456 ? 10.695 5.425 11.550 1.00 95.38 456 VAL A N 1
ATOM 3435 C CA . VAL A 1 456 ? 9.654 5.053 12.516 1.00 95.38 456 VAL A CA 1
ATOM 3436 C C . VAL A 1 456 ? 10.084 5.341 13.953 1.00 95.38 456 VAL A C 1
ATOM 3438 O O . VAL A 1 456 ? 9.216 5.625 14.779 1.00 95.38 456 VAL A O 1
ATOM 3441 N N . GLU A 1 457 ? 11.391 5.345 14.242 1.00 95.00 457 GLU A N 1
ATOM 3442 C CA . GLU A 1 457 ? 11.951 5.834 15.509 1.00 95.00 457 GLU A CA 1
ATOM 3443 C C . GLU A 1 457 ? 11.621 7.321 15.716 1.00 95.00 457 GLU A C 1
ATOM 3445 O O . GLU A 1 457 ? 10.992 7.676 16.716 1.00 95.00 457 GLU A O 1
ATOM 3450 N N . ASP A 1 458 ? 11.947 8.178 14.738 1.00 93.94 458 ASP A N 1
ATOM 3451 C CA . ASP A 1 458 ? 11.674 9.622 14.807 1.00 93.94 458 ASP A CA 1
ATOM 3452 C C . ASP A 1 458 ? 10.165 9.921 14.936 1.00 93.94 458 ASP A C 1
ATOM 3454 O O . ASP A 1 458 ? 9.759 10.900 15.569 1.00 93.94 458 ASP A O 1
ATOM 3458 N N . LEU A 1 459 ? 9.321 9.109 14.286 1.00 96.12 459 LEU A N 1
ATOM 3459 C CA . LEU A 1 459 ? 7.870 9.303 14.241 1.00 96.12 459 LEU A CA 1
ATOM 3460 C C . LEU A 1 459 ? 7.137 8.793 15.486 1.00 96.12 459 LEU A C 1
ATOM 3462 O O . LEU A 1 459 ? 6.001 9.220 15.713 1.00 96.12 459 LEU A O 1
ATOM 3466 N N . ALA A 1 460 ? 7.736 7.908 16.287 1.00 97.06 460 ALA A N 1
ATOM 3467 C CA . ALA A 1 460 ? 7.045 7.236 17.387 1.00 97.06 460 ALA A CA 1
ATOM 3468 C C . ALA A 1 460 ? 6.446 8.213 18.412 1.00 97.06 460 ALA A C 1
ATOM 3470 O O . ALA A 1 460 ? 5.274 8.087 18.771 1.00 97.06 460 ALA A O 1
ATOM 3471 N N . LEU A 1 461 ? 7.210 9.225 18.833 1.00 97.31 461 LEU A N 1
ATOM 3472 C CA . LEU A 1 461 ? 6.733 10.254 19.765 1.00 97.31 461 LEU A CA 1
ATOM 3473 C C . LEU A 1 461 ? 5.673 11.176 19.127 1.00 97.31 461 LEU A C 1
ATOM 3475 O O . LEU A 1 461 ? 4.573 11.251 19.678 1.00 97.31 461 LEU A O 1
ATOM 3479 N N . PRO A 1 462 ? 5.911 11.817 17.958 1.00 97.19 462 PRO A N 1
ATOM 3480 C CA . PRO A 1 462 ? 4.891 12.610 17.265 1.00 97.19 462 PRO A CA 1
ATOM 3481 C C . PRO A 1 462 ? 3.555 11.889 17.054 1.00 97.19 462 PRO A C 1
ATOM 3483 O O . PRO A 1 462 ? 2.487 12.484 17.228 1.00 97.19 462 PRO A O 1
ATOM 3486 N N . CYS A 1 463 ? 3.594 10.610 16.670 1.00 97.56 463 CYS A N 1
ATOM 3487 C CA . CYS A 1 463 ? 2.394 9.809 16.436 1.00 97.56 463 CYS A CA 1
ATOM 3488 C C . CYS A 1 463 ? 1.616 9.575 17.731 1.00 97.56 463 CYS A C 1
ATOM 3490 O O . CYS A 1 463 ? 0.416 9.855 17.773 1.00 97.56 463 CYS A O 1
ATOM 3492 N N . TYR A 1 464 ? 2.296 9.107 18.778 1.00 97.88 464 TYR A N 1
ATOM 3493 C CA . TYR A 1 464 ? 1.662 8.773 20.048 1.00 97.88 464 TYR A CA 1
ATOM 3494 C C . TYR A 1 464 ? 1.102 10.016 20.753 1.00 97.88 464 TYR A C 1
ATOM 3496 O O . TYR A 1 464 ? -0.075 10.046 21.109 1.00 97.88 464 TYR A O 1
ATOM 3504 N N . ILE A 1 465 ? 1.911 11.078 20.875 1.00 97.62 465 ILE A N 1
ATOM 3505 C CA . ILE A 1 465 ? 1.537 12.329 21.554 1.00 97.62 465 ILE A CA 1
ATOM 3506 C C . ILE A 1 465 ? 0.324 12.970 20.878 1.00 97.62 465 ILE A C 1
ATOM 3508 O O . ILE A 1 465 ? -0.666 13.275 21.542 1.00 97.62 465 ILE A O 1
ATOM 3512 N N . SER A 1 466 ? 0.372 13.141 19.551 1.00 97.56 466 SER A N 1
ATOM 3513 C CA . SER A 1 466 ? -0.735 13.759 18.814 1.00 97.56 466 SER A CA 1
ATOM 3514 C C . SER A 1 466 ? -2.019 12.936 18.892 1.00 97.56 466 SER A C 1
ATOM 3516 O O . SER A 1 466 ? -3.104 13.505 18.995 1.00 97.56 466 SER A O 1
ATOM 3518 N N . SER A 1 467 ? -1.911 11.603 18.874 1.00 97.69 467 SER A N 1
ATOM 3519 C CA . SER A 1 467 ? -3.064 10.717 19.003 1.00 97.69 467 SER A CA 1
ATOM 3520 C C . SER A 1 467 ? -3.695 10.786 20.389 1.00 97.69 467 SER A C 1
ATOM 3522 O O . SER A 1 467 ? -4.918 10.857 20.483 1.00 97.69 467 SER A O 1
ATOM 3524 N N . LEU A 1 468 ? -2.886 10.762 21.450 1.00 96.31 468 LEU A N 1
ATOM 3525 C CA . LEU A 1 468 ? -3.381 10.807 22.822 1.00 96.31 468 LEU A CA 1
ATOM 3526 C C . LEU A 1 468 ? -3.997 12.175 23.139 1.00 96.31 468 LEU A C 1
ATOM 3528 O O . LEU A 1 468 ? -5.107 12.222 23.660 1.00 96.31 468 LEU A O 1
ATOM 3532 N N . HIS A 1 469 ? -3.357 13.277 22.725 1.00 95.69 469 HIS A N 1
ATOM 3533 C CA . HIS A 1 469 ? -3.937 14.623 22.829 1.00 95.69 469 HIS A CA 1
ATOM 3534 C C . HIS A 1 469 ? -5.304 14.724 22.151 1.00 95.69 469 HIS A C 1
ATOM 3536 O O . HIS A 1 469 ? -6.248 15.243 22.747 1.00 95.69 469 HIS A O 1
ATOM 3542 N N . ALA A 1 470 ? -5.414 14.218 20.921 1.00 96.00 470 ALA A N 1
ATOM 3543 C CA . ALA A 1 470 ? -6.654 14.267 20.157 1.00 96.00 470 ALA A CA 1
ATOM 3544 C C . ALA A 1 470 ? -7.775 13.421 20.788 1.00 96.00 470 ALA A C 1
ATOM 3546 O O . ALA A 1 470 ? -8.952 13.734 20.618 1.00 96.00 470 ALA A O 1
ATOM 3547 N N . ALA A 1 471 ? -7.418 12.374 21.537 1.00 95.94 471 ALA A N 1
ATOM 3548 C CA . ALA A 1 471 ? -8.362 11.490 22.208 1.00 95.94 471 ALA A CA 1
ATOM 3549 C C . ALA A 1 471 ? -8.826 12.003 23.588 1.00 95.94 471 ALA A C 1
ATOM 3551 O O . ALA A 1 471 ? -9.860 11.545 24.073 1.00 95.94 471 ALA A O 1
ATOM 3552 N N . LEU A 1 472 ? -8.126 12.963 24.215 1.00 94.50 472 LEU A N 1
ATOM 3553 C CA . LEU A 1 472 ? -8.426 13.436 25.581 1.00 94.50 472 LEU A CA 1
ATOM 3554 C C . LEU A 1 472 ? -9.899 13.801 25.834 1.00 94.50 472 LEU A C 1
ATOM 3556 O O . LEU A 1 472 ? -10.417 13.394 26.877 1.00 94.50 472 LEU A O 1
ATOM 3560 N N . PRO A 1 473 ? -10.605 14.533 24.942 1.00 92.75 473 PRO A N 1
ATOM 3561 C CA . PRO A 1 473 ? -12.012 14.855 25.176 1.00 92.75 473 PRO A CA 1
ATOM 3562 C C . PRO A 1 473 ? -12.882 13.600 25.284 1.00 92.75 473 PRO A C 1
ATOM 3564 O O . PRO A 1 473 ? -13.767 13.540 26.128 1.00 92.75 473 PRO A O 1
ATOM 3567 N N . LEU A 1 474 ? -12.594 12.586 24.466 1.00 93.62 474 LEU A N 1
ATOM 3568 C CA . LEU A 1 474 ? -13.352 11.342 24.436 1.00 93.62 474 LEU A CA 1
ATOM 3569 C C . LEU A 1 474 ? -13.009 10.440 25.628 1.00 93.62 474 LEU A C 1
ATOM 3571 O O . LEU A 1 474 ? -13.915 9.849 26.200 1.00 93.62 474 LEU A O 1
ATOM 3575 N N . LEU A 1 475 ? -11.746 10.404 26.071 1.00 94.44 475 LEU A N 1
ATOM 3576 C CA . LEU A 1 475 ? -11.335 9.693 27.292 1.00 94.44 475 LEU A CA 1
ATOM 3577 C C . LEU A 1 475 ? -12.112 10.177 28.525 1.00 94.44 475 LEU A C 1
ATOM 3579 O O . LEU A 1 475 ? -12.572 9.357 29.316 1.00 94.44 475 LEU A O 1
ATOM 3583 N N . ARG A 1 476 ? -12.304 11.500 28.661 1.00 92.12 476 ARG A N 1
ATOM 3584 C CA . ARG A 1 476 ? -13.099 12.090 29.756 1.00 92.12 476 ARG A CA 1
ATOM 3585 C C . ARG A 1 476 ? -14.549 11.623 29.740 1.00 92.12 476 ARG A C 1
ATOM 3587 O O . ARG A 1 476 ? -15.143 11.473 30.801 1.00 92.12 476 ARG A O 1
ATOM 3594 N N . SER A 1 477 ? -15.109 11.434 28.548 1.00 92.25 477 SER A N 1
ATOM 3595 C CA . SER A 1 477 ? -16.480 10.961 28.382 1.00 92.25 477 SER A CA 1
ATOM 3596 C C . SER A 1 477 ? -16.599 9.452 28.606 1.00 92.25 477 SER A C 1
ATOM 3598 O O . SER A 1 477 ? -17.559 9.036 29.237 1.00 92.25 477 SER A O 1
ATOM 3600 N N . ILE A 1 478 ? -15.641 8.644 28.128 1.00 93.62 478 ILE A N 1
ATOM 3601 C CA . ILE A 1 478 ? -15.672 7.171 28.235 1.00 93.62 478 ILE A CA 1
ATOM 3602 C C . ILE A 1 478 ? -15.744 6.710 29.691 1.00 93.62 478 ILE A C 1
ATOM 3604 O O . ILE A 1 478 ? -16.548 5.844 30.012 1.00 93.62 478 ILE A O 1
ATOM 3608 N N . SER A 1 479 ? -14.906 7.275 30.558 1.00 89.12 479 SER A N 1
ATOM 3609 C CA . SER A 1 479 ? -14.878 6.924 31.977 1.00 89.12 479 SER A CA 1
ATOM 3610 C C . SER A 1 479 ? -14.672 8.200 32.794 1.00 89.12 479 SER A C 1
ATOM 3612 O O . SER A 1 479 ? -13.535 8.664 32.943 1.00 89.12 479 SER A O 1
ATOM 3614 N N . PRO A 1 480 ? -15.748 8.799 33.332 1.00 84.62 480 PRO A N 1
ATOM 3615 C CA . PRO A 1 480 ? -15.642 9.939 34.235 1.00 84.62 480 PRO A CA 1
ATOM 3616 C C . PRO A 1 480 ? -14.739 9.600 35.431 1.00 84.62 480 PRO A C 1
ATOM 3618 O O . PRO A 1 480 ? -14.917 8.573 36.076 1.00 84.62 480 PRO A O 1
ATOM 3621 N N . GLY A 1 481 ? -13.739 10.440 35.710 1.00 83.62 481 GLY A N 1
ATOM 3622 C CA . GLY A 1 481 ? -12.742 10.192 36.764 1.00 83.62 481 GLY A CA 1
ATOM 3623 C C . GLY A 1 481 ? -11.507 9.393 36.328 1.00 83.62 481 GLY A C 1
ATOM 3624 O O . GLY A 1 481 ? -10.598 9.220 37.130 1.00 83.62 481 GLY A O 1
ATOM 3625 N N . LEU A 1 482 ? -11.431 8.960 35.063 1.00 86.62 482 LEU A N 1
ATOM 3626 C CA . LEU A 1 482 ? -10.248 8.284 34.517 1.00 86.62 482 LEU A CA 1
ATOM 3627 C C . LEU A 1 482 ? -9.017 9.196 34.458 1.00 86.62 482 LEU A C 1
ATOM 3629 O O . LEU A 1 482 ? -7.897 8.763 34.705 1.00 86.62 482 LEU A O 1
ATOM 3633 N N . LEU A 1 483 ? -9.223 10.460 34.079 1.00 88.06 483 LEU A N 1
ATOM 3634 C CA . LEU A 1 483 ? -8.144 11.436 33.989 1.00 88.06 483 LEU A CA 1
ATOM 3635 C C . LEU A 1 483 ? -7.944 12.152 35.332 1.00 88.06 483 LEU A C 1
ATOM 3637 O O . LEU A 1 483 ? -8.927 12.444 36.016 1.00 88.06 483 LEU A O 1
ATOM 3641 N N . PRO A 1 484 ? -6.697 12.524 35.672 1.00 85.38 484 PRO A N 1
ATOM 3642 C CA . PRO A 1 484 ? -6.417 13.331 36.856 1.00 85.38 484 PRO A CA 1
ATOM 3643 C C . PRO A 1 484 ? -7.071 14.718 36.761 1.00 85.38 484 PRO A C 1
ATOM 3645 O O . PRO A 1 484 ? -7.448 15.171 35.679 1.00 85.38 484 PRO A O 1
ATOM 3648 N N . ALA A 1 485 ? -7.125 15.447 37.882 1.00 82.81 485 ALA A N 1
ATOM 3649 C CA . ALA A 1 485 ? -7.704 16.796 37.950 1.00 82.81 485 ALA A CA 1
ATOM 3650 C C . ALA A 1 485 ? -7.054 17.804 36.977 1.00 82.81 485 ALA A C 1
ATOM 3652 O O . ALA A 1 485 ? -7.715 18.727 36.509 1.00 82.81 485 ALA A O 1
ATOM 3653 N N . SER A 1 486 ? -5.780 17.601 36.617 1.00 83.19 486 SER A N 1
ATOM 3654 C CA . SER A 1 486 ? -5.081 18.383 35.584 1.00 83.19 486 SER A CA 1
ATOM 3655 C C . SER A 1 486 ? -5.675 18.205 34.178 1.00 83.19 486 SER A C 1
ATOM 3657 O O . SER A 1 486 ? -5.376 18.977 33.269 1.00 83.19 486 SER A O 1
ATOM 3659 N N . GLY A 1 487 ? -6.481 17.161 33.969 1.00 85.12 487 GLY A N 1
ATOM 3660 C CA . GLY A 1 487 ? -7.068 16.789 32.688 1.00 85.12 487 GLY A CA 1
ATOM 3661 C C . GLY A 1 487 ? -6.073 16.204 31.684 1.00 85.12 487 GLY A C 1
ATOM 3662 O O . GLY A 1 487 ? -6.466 15.994 30.532 1.00 85.12 487 GLY A O 1
ATOM 3663 N N . VAL A 1 488 ? -4.823 15.960 32.096 1.00 87.56 488 VAL A N 1
ATOM 3664 C CA . VAL A 1 488 ? -3.726 15.429 31.275 1.00 87.56 488 VAL A CA 1
ATOM 3665 C C . VAL A 1 488 ? -3.191 14.154 31.936 1.00 87.56 488 VAL A C 1
ATOM 3667 O O . VAL A 1 488 ? -2.703 14.240 33.063 1.00 87.56 488 VAL A O 1
ATOM 3670 N N . PRO A 1 489 ? -3.257 12.987 31.272 1.00 90.19 489 PRO A N 1
ATOM 3671 C CA . PRO A 1 489 ? -2.786 11.736 31.851 1.00 90.19 489 PRO A CA 1
ATOM 3672 C C . PRO A 1 489 ? -1.257 11.743 32.041 1.00 90.19 489 PRO A C 1
ATOM 3674 O O . PRO A 1 489 ? -0.546 12.342 31.220 1.00 90.19 489 PRO A O 1
ATOM 3677 N N . PRO A 1 490 ? -0.726 11.052 33.069 1.00 88.94 490 PRO A N 1
ATOM 3678 C CA . PRO A 1 490 ? 0.716 10.968 33.317 1.00 88.94 490 PRO A CA 1
ATOM 3679 C C . PRO A 1 490 ? 1.497 10.442 32.108 1.00 88.94 490 PRO A C 1
ATOM 3681 O O . PRO A 1 490 ? 2.563 10.955 31.778 1.00 88.94 490 PRO A O 1
ATOM 3684 N N . THR A 1 491 ? 0.928 9.476 31.383 1.00 91.25 491 THR A N 1
ATOM 3685 C CA . THR A 1 491 ? 1.537 8.881 30.185 1.00 91.25 491 THR A CA 1
ATOM 3686 C C . THR A 1 491 ? 1.817 9.910 29.087 1.00 91.25 491 THR A C 1
ATOM 3688 O O . THR A 1 491 ? 2.855 9.841 28.423 1.00 91.25 491 THR A O 1
ATOM 3691 N N . LEU A 1 492 ? 0.932 10.898 28.914 1.00 94.44 492 LEU A N 1
ATOM 3692 C CA . LEU A 1 492 ? 1.109 11.985 27.956 1.00 94.44 492 LEU A CA 1
ATOM 3693 C C . LEU A 1 492 ? 2.211 12.945 28.404 1.00 94.44 492 LEU A C 1
ATOM 3695 O O . LEU A 1 492 ? 3.047 13.331 27.591 1.00 94.44 492 LEU A O 1
ATOM 3699 N N . GLN A 1 493 ? 2.248 13.290 29.694 1.00 93.06 493 GLN A N 1
ATOM 3700 C CA . GLN A 1 493 ? 3.302 14.142 30.252 1.00 93.06 493 GLN A CA 1
ATOM 3701 C C . GLN A 1 493 ? 4.681 13.498 30.073 1.00 93.06 493 GLN A C 1
ATOM 3703 O O . GLN A 1 493 ? 5.603 14.150 29.586 1.00 93.06 493 GLN A O 1
ATOM 3708 N N . THR A 1 494 ? 4.805 12.200 30.368 1.00 94.56 494 THR A N 1
ATOM 3709 C CA . THR A 1 494 ? 6.040 11.438 30.143 1.00 94.56 494 THR A CA 1
ATOM 3710 C C . THR A 1 494 ? 6.451 11.434 28.670 1.00 94.56 494 THR A C 1
ATOM 3712 O O . THR A 1 494 ? 7.628 11.616 28.363 1.00 94.56 494 THR A O 1
ATOM 3715 N N . ALA A 1 495 ? 5.507 11.249 27.741 1.00 96.25 495 ALA A N 1
ATOM 3716 C CA . ALA A 1 495 ? 5.808 11.264 26.311 1.00 96.25 495 ALA A CA 1
ATOM 3717 C C . ALA A 1 495 ? 6.276 12.651 25.828 1.00 96.25 495 ALA A C 1
ATOM 3719 O O . ALA A 1 495 ? 7.240 12.731 25.070 1.00 96.25 495 ALA A O 1
ATOM 3720 N N . ILE A 1 496 ? 5.650 13.738 26.292 1.00 95.94 496 ILE A N 1
ATOM 3721 C CA . ILE A 1 496 ? 6.064 15.113 25.960 1.00 95.94 496 ILE A CA 1
ATOM 3722 C C . ILE A 1 496 ? 7.452 15.414 26.528 1.00 95.94 496 ILE A C 1
ATOM 3724 O O . ILE A 1 496 ? 8.303 15.916 25.800 1.00 95.94 496 ILE A O 1
ATOM 3728 N N . HIS A 1 497 ? 7.715 15.048 27.786 1.00 95.75 497 HIS A N 1
ATOM 3729 C CA . HIS A 1 497 ? 9.044 15.199 28.383 1.00 95.75 497 HIS A CA 1
ATOM 3730 C C . HIS A 1 497 ? 10.105 14.469 27.554 1.00 95.75 497 HIS A C 1
ATOM 3732 O O . HIS A 1 497 ? 11.124 15.045 27.179 1.00 95.75 497 HIS A O 1
ATOM 3738 N N . ARG A 1 498 ? 9.821 13.217 27.173 1.00 95.94 498 ARG A N 1
ATOM 3739 C CA . ARG A 1 498 ? 10.716 12.425 26.329 1.00 95.94 498 ARG A CA 1
ATOM 3740 C C . ARG A 1 498 ? 10.920 13.039 24.941 1.00 95.94 498 ARG A C 1
ATOM 3742 O O . ARG A 1 498 ? 12.013 12.949 24.391 1.00 95.94 498 ARG A O 1
ATOM 3749 N N . PHE A 1 499 ? 9.893 13.664 24.367 1.00 95.69 499 PHE A N 1
ATOM 3750 C CA . PHE A 1 499 ? 10.015 14.404 23.112 1.00 95.69 499 PHE A CA 1
ATOM 3751 C C . PHE A 1 499 ? 10.984 15.580 23.240 1.00 95.69 499 PHE A C 1
ATOM 3753 O O . PHE A 1 499 ? 11.866 15.720 22.389 1.00 95.69 499 PHE A O 1
ATOM 3760 N N . SER A 1 500 ? 10.884 16.367 24.312 1.00 94.62 500 SER A N 1
ATOM 3761 C CA . SER A 1 500 ? 11.808 17.476 24.566 1.00 94.62 500 SER A CA 1
ATOM 3762 C C . SER A 1 500 ? 13.248 16.992 24.761 1.00 94.62 500 SER A C 1
ATOM 3764 O O . SER A 1 500 ? 14.164 17.554 24.165 1.00 94.62 500 SER A O 1
ATOM 3766 N N . GLU A 1 501 ? 13.456 15.899 25.506 1.00 93.38 501 GLU A N 1
ATOM 3767 C CA . GLU A 1 501 ? 14.781 15.282 25.689 1.00 93.38 501 GLU A CA 1
ATOM 3768 C C . GLU A 1 501 ? 15.421 14.851 24.362 1.00 93.38 501 GLU A C 1
ATOM 3770 O O . GLU A 1 501 ? 16.596 15.114 24.118 1.00 93.38 501 GLU A O 1
ATOM 3775 N N . VAL A 1 502 ? 14.657 14.168 23.501 1.00 90.31 502 VAL A N 1
ATOM 3776 C CA . VAL A 1 502 ? 15.172 13.614 22.239 1.00 90.31 502 VAL A CA 1
ATOM 3777 C C . VAL A 1 502 ? 15.441 14.711 21.211 1.00 90.31 502 VAL A C 1
ATOM 3779 O O . VAL A 1 502 ? 16.403 14.626 20.450 1.00 90.31 502 VAL A O 1
ATOM 3782 N N . THR A 1 503 ? 14.597 15.742 21.168 1.00 88.50 503 THR A N 1
ATOM 3783 C CA . THR A 1 503 ? 14.708 16.819 20.173 1.00 88.50 503 THR A CA 1
ATOM 3784 C C . THR A 1 503 ? 15.605 17.972 20.619 1.00 88.50 503 THR A C 1
ATOM 3786 O O . THR A 1 503 ? 16.064 18.738 19.772 1.00 88.50 503 THR A O 1
ATOM 3789 N N . GLY A 1 504 ? 15.871 18.103 21.922 1.00 87.56 504 GLY A N 1
ATOM 3790 C CA . GLY A 1 504 ? 16.628 19.216 22.493 1.00 87.56 504 GLY A CA 1
ATOM 3791 C C . GLY A 1 504 ? 15.884 20.555 22.444 1.00 87.56 504 GLY A C 1
ATOM 3792 O O . GLY A 1 504 ? 16.521 21.602 22.537 1.00 87.56 504 GLY A O 1
ATOM 3793 N N . THR A 1 505 ? 14.558 20.541 22.260 1.00 84.06 505 THR A N 1
ATOM 3794 C CA . THR A 1 505 ? 13.712 21.740 22.270 1.00 84.06 505 THR A CA 1
ATOM 3795 C C . THR A 1 505 ? 12.546 21.573 23.233 1.00 84.06 505 THR A C 1
ATOM 3797 O O . THR A 1 505 ? 11.881 20.543 23.252 1.00 84.06 505 THR A O 1
ATOM 3800 N N . GLU A 1 506 ? 12.270 22.612 24.017 1.00 86.88 506 GLU A N 1
ATOM 3801 C CA . GLU A 1 506 ? 11.062 22.697 24.848 1.00 86.88 506 GLU A CA 1
ATOM 3802 C C . GLU A 1 506 ? 9.868 23.284 24.077 1.00 86.88 506 GLU A C 1
ATOM 3804 O O . GLU A 1 506 ? 8.769 23.411 24.615 1.00 86.88 506 GLU A O 1
ATOM 3809 N N . GLN A 1 507 ? 10.061 23.655 22.805 1.00 89.31 507 GLN A N 1
ATOM 3810 C CA . GLN A 1 507 ? 8.979 24.172 21.975 1.00 89.31 507 GLN A CA 1
ATOM 3811 C C . GLN A 1 507 ? 7.955 23.076 21.687 1.00 89.31 507 GLN A C 1
ATOM 3813 O O . GLN A 1 507 ? 8.278 22.020 21.144 1.00 89.31 507 GLN A O 1
ATOM 3818 N N . LEU A 1 508 ? 6.694 23.377 21.984 1.00 92.31 508 LEU A N 1
ATOM 3819 C CA . LEU A 1 508 ? 5.550 22.535 21.659 1.00 92.31 508 LEU A CA 1
ATOM 3820 C C . LEU A 1 508 ? 4.770 23.138 20.482 1.00 92.31 508 LEU A C 1
ATOM 3822 O O . LEU A 1 508 ? 4.831 24.352 20.253 1.00 92.31 508 LEU A O 1
ATOM 3826 N N . PRO A 1 509 ? 3.997 22.332 19.733 1.00 94.75 509 PRO A N 1
ATOM 3827 C CA . PRO A 1 509 ? 3.054 22.870 18.763 1.00 94.75 509 PRO A CA 1
ATOM 3828 C C . PRO A 1 509 ? 2.058 23.837 19.419 1.00 94.75 509 PRO A C 1
ATOM 3830 O O . PRO A 1 509 ? 1.717 23.668 20.593 1.00 94.75 509 PRO A O 1
ATOM 3833 N N . PRO A 1 510 ? 1.516 24.814 18.669 1.00 93.56 510 PRO A N 1
ATOM 3834 C CA . PRO A 1 510 ? 0.460 25.675 19.189 1.00 93.56 510 PRO A CA 1
ATOM 3835 C C . PRO A 1 510 ? -0.757 24.839 19.606 1.00 93.56 510 PRO A C 1
ATOM 3837 O O . PRO A 1 510 ? -1.017 23.788 19.019 1.00 93.56 510 PRO A O 1
ATOM 3840 N N . ALA A 1 511 ? -1.544 25.327 20.571 1.00 90.25 511 ALA A N 1
ATOM 3841 C CA . ALA A 1 511 ? -2.700 24.609 21.126 1.00 90.25 511 ALA A CA 1
ATOM 3842 C C . ALA A 1 511 ? -3.694 24.109 20.056 1.00 90.25 511 ALA A C 1
ATOM 3844 O O . ALA A 1 511 ? -4.252 23.023 20.183 1.00 90.25 511 ALA A O 1
ATOM 3845 N N . SER A 1 512 ? -3.865 24.849 18.956 1.00 92.81 512 SER A N 1
ATOM 3846 C CA . SER A 1 512 ? -4.708 24.452 17.817 1.00 92.81 512 SER A CA 1
ATOM 3847 C C . SER A 1 512 ? -4.157 23.271 17.002 1.00 92.81 512 SER A C 1
ATOM 3849 O O . SER A 1 512 ? -4.889 22.669 16.219 1.00 92.81 512 SER A O 1
ATOM 3851 N N . ALA A 1 513 ? -2.880 22.923 17.173 1.00 95.25 513 ALA A N 1
ATOM 3852 C CA . ALA A 1 513 ? -2.164 21.911 16.404 1.00 95.25 513 ALA A CA 1
ATOM 3853 C C . ALA A 1 513 ? -1.541 20.794 17.260 1.00 95.25 513 ALA A C 1
ATOM 3855 O O . ALA A 1 513 ? -0.908 19.905 16.695 1.00 95.25 513 ALA A O 1
ATOM 3856 N N . VAL A 1 514 ? -1.740 20.760 18.584 1.00 95.00 514 VAL A N 1
ATOM 3857 C CA . VAL A 1 514 ? -1.211 19.674 19.448 1.00 95.00 514 VAL A CA 1
ATOM 3858 C C . VAL A 1 514 ? -1.782 18.295 19.101 1.00 95.00 514 VAL A C 1
ATOM 3860 O O . VAL A 1 514 ? -1.148 17.276 19.349 1.00 95.00 514 VAL A O 1
ATOM 3863 N N . SER A 1 515 ? -2.949 18.252 18.457 1.00 95.38 515 SER A N 1
ATOM 3864 C CA . SER A 1 515 ? -3.549 17.021 17.919 1.00 95.38 515 SER A CA 1
ATOM 3865 C C . SER A 1 515 ? -3.012 16.638 16.528 1.00 95.38 515 SER A C 1
ATOM 3867 O O . SER A 1 515 ? -3.367 15.595 15.981 1.00 95.38 515 SER A O 1
ATOM 3869 N N . SER A 1 516 ? -2.158 17.470 15.920 1.00 96.56 516 SER A N 1
ATOM 3870 C CA . SER A 1 516 ? -1.604 17.253 14.582 1.00 96.56 516 SER A CA 1
ATOM 3871 C C . SER A 1 516 ? -0.252 16.557 14.655 1.00 96.56 516 SER A C 1
ATOM 3873 O O . SER A 1 516 ? 0.757 17.163 15.013 1.00 96.56 516 SER A O 1
ATOM 3875 N N . GLN A 1 517 ? -0.201 15.298 14.216 1.00 95.50 517 GLN A N 1
ATOM 3876 C CA . GLN A 1 517 ? 1.051 14.543 14.082 1.00 95.50 517 GLN A CA 1
ATOM 3877 C C . GLN A 1 517 ? 2.097 15.307 13.262 1.00 95.50 517 GLN A C 1
ATOM 3879 O O . GLN A 1 517 ? 3.268 15.352 13.627 1.00 95.50 517 GLN A O 1
ATOM 3884 N N . ARG A 1 518 ? 1.667 15.952 12.169 1.00 95.31 518 ARG A N 1
ATOM 3885 C CA . ARG A 1 518 ? 2.551 16.738 11.303 1.00 95.31 518 ARG A CA 1
ATOM 3886 C C . ARG A 1 518 ? 3.173 17.917 12.047 1.00 95.31 518 ARG A C 1
ATOM 3888 O O . ARG A 1 518 ? 4.304 18.270 11.736 1.00 95.31 518 ARG A O 1
ATOM 3895 N N . ALA A 1 519 ? 2.463 18.543 12.986 1.00 96.19 519 ALA A N 1
ATOM 3896 C CA . ALA A 1 519 ? 3.003 19.671 13.741 1.00 96.19 519 ALA A CA 1
ATOM 3897 C C . ALA A 1 519 ? 4.153 19.224 14.658 1.00 96.19 519 ALA A C 1
ATOM 3899 O O . ALA A 1 519 ? 5.221 19.827 14.615 1.00 96.19 519 ALA A O 1
ATOM 3900 N N . TRP A 1 520 ? 3.978 18.114 15.380 1.00 96.25 520 TRP A N 1
ATOM 3901 C CA . TRP A 1 520 ? 5.037 17.510 16.198 1.00 96.25 520 TRP A CA 1
ATOM 3902 C C . TRP A 1 520 ? 6.229 17.026 15.362 1.00 96.25 520 TRP A C 1
ATOM 3904 O O . TRP A 1 520 ? 7.366 17.380 15.658 1.00 96.25 520 TRP A O 1
ATOM 3914 N N . ASP A 1 521 ? 5.981 16.291 14.271 1.00 95.44 521 ASP A N 1
ATOM 3915 C CA . ASP A 1 521 ? 7.039 15.820 13.358 1.00 95.44 521 ASP A CA 1
ATOM 3916 C C . ASP A 1 521 ? 7.796 16.983 12.696 1.00 95.44 521 ASP A C 1
ATOM 3918 O O . ASP A 1 521 ? 8.985 16.891 12.411 1.00 95.44 521 ASP A O 1
ATOM 3922 N N . THR A 1 522 ? 7.129 18.122 12.473 1.00 94.56 522 THR A N 1
ATOM 3923 C CA . THR A 1 522 ? 7.802 19.317 11.947 1.00 94.56 522 THR A CA 1
ATOM 3924 C C . THR A 1 522 ? 8.874 19.816 12.901 1.00 94.56 522 THR A C 1
ATOM 3926 O O . THR A 1 522 ? 9.948 20.181 12.430 1.00 94.56 522 THR A O 1
ATOM 3929 N N . LEU A 1 523 ? 8.598 19.841 14.205 1.00 93.81 523 LEU A N 1
ATOM 3930 C CA . LEU A 1 523 ? 9.551 20.318 15.203 1.00 93.81 523 LEU A CA 1
ATOM 3931 C C . LEU A 1 523 ? 10.770 19.391 15.271 1.00 93.81 523 LEU A C 1
ATOM 3933 O O . LEU A 1 523 ? 11.896 19.867 15.131 1.00 93.81 523 LEU A O 1
ATOM 3937 N N . SER A 1 524 ? 10.553 18.074 15.366 1.00 92.00 524 SER A N 1
ATOM 3938 C CA . SER A 1 524 ? 11.651 17.101 15.412 1.00 92.00 524 SER A CA 1
ATOM 3939 C C . SER A 1 524 ? 12.484 17.098 14.125 1.00 92.00 524 SER A C 1
ATOM 3941 O O . SER A 1 524 ? 13.709 17.203 14.179 1.00 92.00 524 SER A O 1
ATOM 3943 N N . ALA A 1 525 ? 11.847 17.067 12.951 1.00 93.94 525 ALA A N 1
ATOM 3944 C CA . ALA A 1 525 ? 12.560 17.061 11.675 1.00 93.94 525 ALA A CA 1
ATOM 3945 C C . ALA A 1 525 ? 13.302 18.383 11.399 1.00 93.94 525 ALA A C 1
ATOM 3947 O O . ALA A 1 525 ? 14.365 18.375 10.777 1.00 93.94 525 ALA A O 1
ATOM 3948 N N . THR A 1 526 ? 12.776 19.522 11.866 1.00 92.75 526 THR A N 1
ATOM 3949 C CA . THR A 1 526 ? 13.463 20.820 11.731 1.00 92.75 526 THR A CA 1
ATOM 3950 C C . THR A 1 526 ? 14.699 20.879 12.622 1.00 92.75 526 THR A C 1
ATOM 3952 O O . THR A 1 526 ? 15.749 21.297 12.143 1.00 92.75 526 THR A O 1
ATOM 3955 N N . ALA A 1 527 ? 14.624 20.377 13.860 1.00 89.94 527 ALA A N 1
ATOM 3956 C CA . ALA A 1 527 ? 15.784 20.295 14.750 1.00 89.94 527 ALA A CA 1
ATOM 3957 C C . ALA A 1 527 ? 16.925 19.458 14.137 1.00 89.94 527 ALA A C 1
ATOM 3959 O O . ALA A 1 527 ? 18.084 19.881 14.139 1.00 89.94 527 ALA A O 1
ATOM 3960 N N . ILE A 1 528 ? 16.595 18.310 13.528 1.00 90.25 528 ILE A N 1
ATOM 3961 C CA . ILE A 1 528 ? 17.564 17.470 12.802 1.00 90.25 528 ILE A CA 1
ATOM 3962 C C . ILE A 1 528 ? 18.169 18.247 11.625 1.00 90.25 528 ILE A C 1
ATOM 3964 O O . ILE A 1 528 ? 19.394 18.337 11.506 1.00 90.25 528 ILE A O 1
ATOM 3968 N N . ARG A 1 529 ? 17.331 18.870 10.785 1.00 92.25 529 ARG A N 1
ATOM 3969 C CA . ARG A 1 529 ? 17.790 19.677 9.644 1.00 92.25 529 ARG A CA 1
ATOM 3970 C C . ARG A 1 529 ? 18.741 20.791 10.084 1.00 92.25 529 ARG A C 1
ATOM 3972 O O . ARG A 1 529 ? 19.783 20.977 9.462 1.00 92.25 529 ARG A O 1
ATOM 3979 N N . ASP A 1 530 ? 18.408 21.528 11.135 1.00 90.62 530 ASP A N 1
ATOM 3980 C CA . ASP A 1 530 ? 19.200 22.672 11.591 1.00 90.62 530 ASP A CA 1
ATOM 3981 C C . ASP A 1 530 ? 20.565 22.229 12.123 1.00 90.62 530 ASP A C 1
ATOM 3983 O O . ASP A 1 530 ? 21.590 22.819 11.773 1.00 90.62 530 ASP A O 1
ATOM 3987 N N . LYS A 1 531 ? 20.617 21.109 12.852 1.00 89.69 531 LYS A N 1
ATOM 3988 C CA . LYS A 1 531 ? 21.880 20.478 13.261 1.00 89.69 531 LYS A CA 1
ATOM 3989 C C . LYS A 1 531 ? 22.749 20.092 12.056 1.00 89.69 531 LYS A C 1
ATOM 3991 O O . LYS A 1 531 ? 23.967 20.299 12.075 1.00 89.69 531 LYS A O 1
ATOM 3996 N N . MET A 1 532 ? 22.142 19.585 10.981 1.00 89.56 532 MET A N 1
ATOM 3997 C CA . MET A 1 532 ? 22.856 19.266 9.738 1.00 89.56 532 MET A CA 1
ATOM 3998 C C . MET A 1 532 ? 23.357 20.526 9.022 1.00 89.56 532 MET A C 1
ATOM 4000 O O . MET A 1 532 ? 24.510 20.574 8.603 1.00 89.56 532 MET A O 1
ATOM 4004 N N . VAL A 1 533 ? 22.524 21.565 8.907 1.00 89.69 533 VAL A N 1
ATOM 4005 C CA . VAL A 1 533 ? 22.893 22.844 8.275 1.00 89.69 533 VAL A CA 1
ATOM 4006 C C . VAL A 1 533 ? 24.060 23.501 9.009 1.00 89.69 533 VAL A C 1
ATOM 4008 O O . VAL A 1 533 ? 24.978 24.010 8.359 1.00 89.69 533 VAL A O 1
ATOM 4011 N N . ASN A 1 534 ? 24.045 23.473 10.341 1.00 89.31 534 ASN A N 1
ATOM 4012 C CA . ASN A 1 534 ? 25.057 24.116 11.176 1.00 89.31 534 ASN A CA 1
ATOM 4013 C C . ASN A 1 534 ? 26.405 23.386 11.137 1.00 89.31 534 ASN A C 1
ATOM 4015 O O . ASN A 1 534 ? 27.443 24.041 11.156 1.00 89.31 534 ASN A O 1
ATOM 4019 N N . SER A 1 535 ? 26.401 22.057 11.011 1.00 88.00 535 SER A N 1
ATOM 4020 C CA . SER A 1 535 ? 27.627 21.247 10.919 1.00 88.00 535 SER A CA 1
ATOM 4021 C C . SER A 1 535 ? 28.164 21.066 9.487 1.00 88.00 535 SER A C 1
ATOM 4023 O O . SER A 1 535 ? 29.300 20.633 9.304 1.00 88.00 535 SER A O 1
ATOM 4025 N N . ALA A 1 536 ? 27.381 21.405 8.457 1.00 86.75 536 ALA A N 1
ATOM 4026 C CA . ALA A 1 536 ? 27.753 21.230 7.054 1.00 86.75 536 ALA A CA 1
ATOM 4027 C C . ALA A 1 536 ? 28.732 22.298 6.524 1.00 86.75 536 ALA A C 1
ATOM 4029 O O . ALA A 1 536 ? 28.620 23.488 6.822 1.00 86.75 536 ALA A O 1
ATOM 4030 N N . ASN A 1 537 ? 29.629 21.878 5.622 1.00 90.12 537 ASN A N 1
ATOM 4031 C CA . ASN A 1 537 ? 30.401 22.793 4.779 1.00 90.12 537 ASN A CA 1
ATOM 4032 C C . ASN A 1 537 ? 29.494 23.536 3.770 1.00 90.12 537 ASN A C 1
ATOM 4034 O O . ASN A 1 537 ? 28.324 23.191 3.579 1.00 90.12 537 ASN A O 1
ATOM 4038 N N . GLN A 1 538 ? 30.041 24.552 3.093 1.00 91.12 538 GLN A N 1
ATOM 4039 C CA . GLN A 1 538 ? 29.273 25.408 2.180 1.00 91.12 538 GLN A CA 1
ATOM 4040 C C . GLN A 1 538 ? 28.572 24.624 1.055 1.00 91.12 538 GLN A C 1
ATOM 4042 O O . GLN A 1 538 ? 27.418 24.913 0.741 1.00 91.12 538 GLN A O 1
ATOM 4047 N N . LEU A 1 539 ? 29.228 23.603 0.492 1.00 87.94 539 LEU A N 1
ATOM 4048 C CA . LEU A 1 539 ? 28.674 22.771 -0.580 1.00 87.94 539 LEU A CA 1
ATOM 4049 C C . LEU A 1 539 ? 27.471 21.945 -0.099 1.00 87.94 539 LEU A C 1
ATOM 4051 O O . LEU A 1 539 ? 26.411 21.960 -0.724 1.00 87.94 539 LEU A O 1
ATOM 4055 N N . HIS A 1 540 ? 27.611 21.239 1.025 1.00 84.50 540 HIS A N 1
ATOM 4056 C CA . HIS A 1 540 ? 26.535 20.429 1.600 1.00 84.50 540 HIS A CA 1
ATOM 4057 C C . HIS A 1 540 ? 25.356 21.288 2.058 1.00 84.50 540 HIS A C 1
ATOM 4059 O O . HIS A 1 540 ? 24.203 20.904 1.852 1.00 84.50 540 HIS A O 1
ATOM 4065 N N . ARG A 1 541 ? 25.632 22.477 2.606 1.00 89.50 541 ARG A N 1
ATOM 4066 C CA . ARG A 1 541 ? 24.599 23.453 2.960 1.00 89.50 541 ARG A CA 1
ATOM 4067 C C . ARG A 1 541 ? 23.826 23.913 1.724 1.00 89.50 541 ARG A C 1
ATOM 4069 O O . ARG A 1 541 ? 22.599 23.863 1.735 1.00 89.50 541 ARG A O 1
ATOM 4076 N N . ALA A 1 542 ? 24.522 24.286 0.648 1.00 89.69 542 ALA A N 1
ATOM 4077 C CA . ALA A 1 542 ? 23.887 24.675 -0.611 1.00 89.69 542 ALA A CA 1
ATOM 4078 C C . ALA A 1 542 ? 23.021 23.542 -1.191 1.00 89.69 542 ALA A C 1
ATOM 4080 O O . ALA A 1 542 ? 21.874 23.780 -1.564 1.00 89.69 542 ALA A O 1
ATOM 4081 N N . ARG A 1 543 ? 23.524 22.297 -1.184 1.00 88.94 543 ARG A N 1
ATOM 4082 C CA . ARG A 1 543 ? 22.772 21.108 -1.621 1.00 88.94 543 ARG A CA 1
ATOM 4083 C C . ARG A 1 543 ? 21.481 20.915 -0.824 1.00 88.94 543 ARG A C 1
ATOM 4085 O O . ARG A 1 543 ? 20.431 20.702 -1.420 1.00 88.94 543 ARG A O 1
ATOM 4092 N N . LEU A 1 544 ? 21.549 20.976 0.508 1.00 89.88 544 LEU A N 1
ATOM 4093 C CA . LEU A 1 544 ? 20.387 20.764 1.378 1.00 89.88 544 LEU A CA 1
ATOM 4094 C C . LEU A 1 544 ? 19.330 21.865 1.199 1.00 89.88 544 LEU A C 1
ATOM 4096 O O . LEU A 1 544 ? 18.136 21.574 1.118 1.00 89.88 544 LEU A O 1
ATOM 4100 N N . VAL A 1 545 ? 19.761 23.124 1.078 1.00 90.25 545 VAL A N 1
ATOM 4101 C CA . VAL A 1 545 ? 18.864 24.263 0.820 1.00 90.25 545 VAL A CA 1
ATOM 4102 C C . VAL A 1 545 ? 18.207 24.151 -0.557 1.00 90.25 545 VAL A C 1
ATOM 4104 O O . VAL A 1 545 ? 17.006 24.399 -0.669 1.00 90.25 545 VAL A O 1
ATOM 4107 N N . ALA A 1 546 ? 18.952 23.733 -1.586 1.00 91.38 546 ALA A N 1
ATOM 4108 C CA . ALA A 1 546 ? 18.415 23.488 -2.924 1.00 91.38 546 ALA A CA 1
ATOM 4109 C C . ALA A 1 546 ? 17.390 22.338 -2.928 1.00 91.38 546 ALA A C 1
ATOM 4111 O O . ALA A 1 546 ? 16.302 22.468 -3.490 1.00 91.38 546 ALA A O 1
ATOM 4112 N N . ALA A 1 547 ? 17.697 21.239 -2.231 1.00 91.50 547 ALA A N 1
ATOM 4113 C CA . ALA A 1 547 ? 16.790 20.102 -2.073 1.00 91.50 547 ALA A CA 1
ATOM 4114 C C . ALA A 1 547 ? 15.497 20.468 -1.323 1.00 91.50 547 ALA A C 1
ATOM 4116 O O . ALA A 1 547 ? 14.459 19.855 -1.553 1.00 91.50 547 ALA A O 1
ATOM 4117 N N . SER A 1 548 ? 15.549 21.482 -0.454 1.00 92.19 548 SER A N 1
ATOM 4118 C CA . SER A 1 548 ? 14.401 21.969 0.321 1.00 92.19 548 SER A CA 1
ATOM 4119 C C . SER A 1 548 ? 13.536 22.992 -0.425 1.00 92.19 548 SER A C 1
ATOM 4121 O O . SER A 1 548 ? 12.530 23.442 0.124 1.00 92.19 548 SER A O 1
ATOM 4123 N N . GLN A 1 549 ? 13.914 23.403 -1.642 1.00 93.44 549 GLN A N 1
ATOM 4124 C CA . GLN A 1 549 ? 13.115 24.362 -2.404 1.00 93.44 549 GLN A CA 1
ATOM 4125 C C . GLN A 1 549 ? 11.751 23.770 -2.800 1.00 93.44 549 GLN A C 1
ATOM 4127 O O . GLN A 1 549 ? 11.631 22.557 -3.018 1.00 93.44 549 GLN A O 1
ATOM 4132 N N . PRO A 1 550 ? 10.705 24.610 -2.915 1.00 90.81 550 PRO A N 1
ATOM 4133 C CA . PRO A 1 550 ? 9.413 24.174 -3.428 1.00 90.81 550 PRO A CA 1
ATOM 4134 C C . PRO A 1 550 ? 9.554 23.436 -4.766 1.00 90.81 550 PRO A C 1
ATOM 4136 O O . PRO A 1 550 ? 10.334 23.832 -5.625 1.00 90.81 550 PRO A O 1
ATOM 4139 N N . HIS A 1 551 ? 8.776 22.368 -4.945 1.00 87.75 551 HIS A N 1
ATOM 4140 C CA . HIS A 1 551 ? 8.731 21.523 -6.150 1.00 87.75 551 HIS A CA 1
ATOM 4141 C C . HIS A 1 551 ? 9.974 20.673 -6.467 1.00 87.75 551 HIS A C 1
ATOM 4143 O O . HIS A 1 551 ? 9.854 19.771 -7.294 1.00 87.75 551 HIS A O 1
ATOM 4149 N N . THR A 1 552 ? 11.111 20.832 -5.778 1.00 87.94 552 THR A N 1
ATOM 4150 C CA . THR A 1 552 ? 12.311 20.005 -6.034 1.00 87.94 552 THR A CA 1
ATOM 4151 C C . THR A 1 552 ? 12.040 18.504 -5.882 1.00 87.94 552 THR A C 1
ATOM 4153 O O . THR A 1 552 ? 12.544 17.694 -6.654 1.00 87.94 552 THR A O 1
ATOM 4156 N N . ALA A 1 553 ? 11.190 18.125 -4.928 1.00 88.00 553 ALA A N 1
ATOM 4157 C CA . ALA A 1 553 ? 10.804 16.737 -4.674 1.00 88.00 553 ALA A CA 1
ATOM 4158 C C . ALA A 1 553 ? 9.502 16.309 -5.383 1.00 88.00 553 ALA A C 1
ATOM 4160 O O . ALA A 1 553 ? 8.914 15.294 -5.011 1.00 88.00 553 ALA A O 1
ATOM 4161 N N . ALA A 1 554 ? 8.997 17.082 -6.354 1.00 86.88 554 ALA A N 1
ATOM 4162 C CA . ALA A 1 554 ? 7.749 16.747 -7.048 1.00 86.88 554 ALA A CA 1
ATOM 4163 C C . ALA A 1 554 ? 7.868 15.436 -7.839 1.00 86.88 554 ALA A C 1
ATOM 4165 O O . ALA A 1 554 ? 6.935 14.638 -7.841 1.00 86.88 554 ALA A O 1
ATOM 4166 N N . TRP A 1 555 ? 9.031 15.186 -8.446 1.00 81.56 555 TRP A N 1
ATOM 4167 C CA . TRP A 1 555 ? 9.295 13.954 -9.188 1.00 81.56 555 TRP A CA 1
ATOM 4168 C C . TRP A 1 555 ? 9.325 12.715 -8.278 1.00 81.56 555 TRP A C 1
ATOM 4170 O O . TRP A 1 555 ? 8.800 11.683 -8.668 1.00 81.56 555 TRP A O 1
ATOM 4180 N N . LEU A 1 556 ? 9.831 12.830 -7.039 1.00 82.62 556 LEU A N 1
ATOM 4181 C CA . LEU A 1 556 ? 9.828 11.742 -6.042 1.00 82.62 556 LEU A CA 1
ATOM 4182 C C . LEU A 1 556 ? 8.416 11.343 -5.591 1.00 82.62 556 LEU A C 1
ATOM 4184 O O . LEU A 1 556 ? 8.212 10.244 -5.090 1.00 82.62 556 LEU A O 1
ATOM 4188 N N . GLN A 1 557 ? 7.456 12.258 -5.727 1.00 84.00 557 GLN A N 1
ATOM 4189 C CA . GLN A 1 557 ? 6.057 12.052 -5.352 1.00 84.00 557 GLN A CA 1
ATOM 4190 C C . GLN A 1 557 ? 5.183 11.653 -6.549 1.00 84.00 557 GLN A C 1
ATOM 4192 O O . GLN A 1 557 ? 3.997 11.363 -6.371 1.00 84.00 557 GLN A O 1
ATOM 4197 N N . ALA A 1 558 ? 5.730 11.671 -7.768 1.00 83.12 558 ALA A N 1
ATOM 4198 C CA . ALA A 1 558 ? 5.001 11.288 -8.964 1.00 83.12 558 ALA A CA 1
ATOM 4199 C C . ALA A 1 558 ? 4.805 9.769 -8.988 1.00 83.12 558 ALA A C 1
ATOM 4201 O O . ALA A 1 558 ? 5.729 9.003 -8.729 1.00 83.12 558 ALA A O 1
ATOM 4202 N N . VAL A 1 559 ? 3.589 9.320 -9.312 1.00 85.88 559 VAL A N 1
ATOM 4203 C CA . VAL A 1 559 ? 3.332 7.887 -9.484 1.00 85.88 559 VAL A CA 1
ATOM 4204 C C . VAL A 1 559 ? 4.091 7.410 -10.732 1.00 85.88 559 VAL A C 1
ATOM 4206 O O . VAL A 1 559 ? 3.929 8.027 -11.790 1.00 85.88 559 VAL A O 1
ATOM 4209 N N . PRO A 1 560 ? 4.868 6.317 -10.650 1.00 85.50 560 PRO A N 1
ATOM 4210 C CA . PRO A 1 560 ? 5.641 5.776 -11.764 1.00 85.50 560 PRO A CA 1
ATOM 4211 C C . PRO A 1 560 ? 4.709 5.161 -12.818 1.00 85.50 560 PRO A C 1
ATOM 4213 O O . PRO A 1 560 ? 4.409 3.970 -12.796 1.00 85.50 560 PRO A O 1
ATOM 4216 N N . VAL A 1 561 ? 4.198 5.989 -13.734 1.00 77.62 561 VAL A N 1
ATOM 4217 C CA . VAL A 1 561 ? 3.263 5.575 -14.791 1.00 77.62 561 VAL A CA 1
ATOM 4218 C C . VAL A 1 561 ? 3.933 5.724 -16.161 1.00 77.62 561 VAL A C 1
ATOM 4220 O O . VAL A 1 561 ? 4.014 6.848 -16.671 1.00 77.62 561 VAL A O 1
ATOM 4223 N N . PRO A 1 562 ? 4.368 4.617 -16.800 1.00 71.88 562 PRO A N 1
ATOM 4224 C CA . PRO A 1 562 ? 5.056 4.665 -18.092 1.00 71.88 562 PRO A CA 1
ATOM 4225 C C . PRO A 1 562 ? 4.242 5.344 -19.197 1.00 71.88 562 PRO A C 1
ATOM 4227 O O . PRO A 1 562 ? 4.767 6.159 -19.948 1.00 71.88 562 PRO A O 1
ATOM 4230 N N . SER A 1 563 ? 2.928 5.094 -19.255 1.00 64.06 563 SER A N 1
ATOM 4231 C CA . SER A 1 563 ? 2.044 5.679 -20.276 1.00 64.06 563 SER A CA 1
ATOM 4232 C C . SER A 1 563 ? 1.890 7.199 -20.175 1.00 64.06 563 SER A C 1
ATOM 4234 O O . SER A 1 563 ? 1.402 7.821 -21.112 1.00 64.06 563 SER A O 1
ATOM 4236 N N . LEU A 1 564 ? 2.264 7.791 -19.037 1.00 70.25 564 LEU A N 1
ATOM 4237 C CA . LEU A 1 564 ? 2.232 9.236 -18.804 1.00 70.25 564 LEU A CA 1
ATOM 4238 C C . LEU A 1 564 ? 3.633 9.867 -18.855 1.00 70.25 564 LEU A C 1
ATOM 4240 O O . LEU A 1 564 ? 3.761 11.057 -18.583 1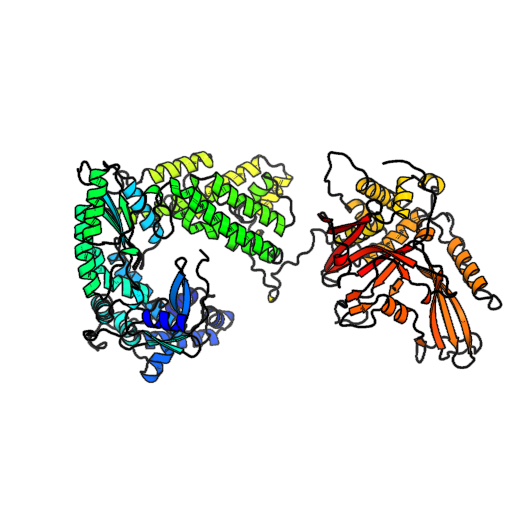.00 70.25 564 LEU A O 1
ATOM 4244 N N . GLY A 1 565 ? 4.681 9.089 -19.160 1.00 71.94 565 GLY A N 1
ATOM 4245 C CA . GLY A 1 565 ? 6.069 9.564 -19.135 1.00 71.94 565 GLY A CA 1
ATOM 4246 C C . GLY A 1 565 ? 6.576 9.929 -17.734 1.00 71.94 565 GLY A C 1
ATOM 4247 O O . GLY A 1 565 ? 7.523 10.696 -17.610 1.00 71.94 565 GLY A O 1
ATOM 4248 N N . LEU A 1 566 ? 5.931 9.419 -16.677 1.00 78.44 566 LEU A N 1
ATOM 4249 C CA . LEU A 1 566 ? 6.297 9.675 -15.275 1.00 78.44 566 LEU A CA 1
ATOM 4250 C C . LEU A 1 566 ? 7.191 8.576 -14.686 1.00 78.44 566 LEU A C 1
ATOM 4252 O O . LEU A 1 566 ? 7.558 8.628 -13.516 1.00 78.44 566 LEU A O 1
ATOM 4256 N N . HIS A 1 567 ? 7.495 7.543 -15.468 1.00 80.12 567 HIS A N 1
ATOM 4257 C CA . HIS A 1 567 ? 8.398 6.469 -15.075 1.00 80.12 567 HIS A CA 1
ATOM 4258 C C . HIS A 1 567 ? 9.844 6.881 -15.385 1.00 80.12 567 HIS A C 1
ATOM 4260 O O . HIS A 1 567 ? 10.102 7.423 -16.455 1.00 80.12 567 HIS A O 1
ATOM 4266 N N . LEU A 1 568 ? 10.752 6.698 -14.421 1.00 72.50 568 LEU A N 1
ATOM 4267 C CA . LEU A 1 568 ? 12.170 7.008 -14.584 1.00 72.50 568 LEU A CA 1
ATOM 4268 C C . LEU A 1 568 ? 12.864 5.702 -14.948 1.00 72.50 568 LEU A C 1
ATOM 4270 O O . LEU A 1 568 ? 12.786 4.738 -14.183 1.00 72.50 568 LEU A O 1
ATOM 4274 N N . ASP A 1 569 ? 13.528 5.688 -16.096 1.00 60.56 569 ASP A N 1
ATOM 4275 C CA . ASP A 1 569 ? 14.269 4.525 -16.569 1.00 60.56 569 ASP A CA 1
ATOM 4276 C C . ASP A 1 569 ? 15.457 4.217 -15.634 1.00 60.56 569 ASP A C 1
ATOM 4278 O O . ASP A 1 569 ? 16.039 5.112 -15.018 1.00 60.56 569 ASP A O 1
ATOM 4282 N N . GLU A 1 570 ? 15.838 2.941 -15.508 1.00 57.06 570 GLU A N 1
ATOM 4283 C CA . GLU A 1 570 ? 16.819 2.443 -14.519 1.00 57.06 570 GLU A CA 1
ATOM 4284 C C . GLU A 1 570 ? 18.291 2.816 -14.801 1.00 57.06 570 GLU A C 1
ATOM 4286 O O . GLU A 1 570 ? 19.228 2.160 -14.328 1.00 57.06 570 GLU A O 1
ATOM 4291 N N . GLU A 1 571 ? 18.527 3.867 -15.573 1.00 52.94 571 GLU A N 1
ATOM 4292 C CA . GLU A 1 571 ? 19.834 4.193 -16.119 1.00 52.94 571 GLU A CA 1
ATOM 4293 C C . GLU A 1 571 ? 20.821 4.702 -15.055 1.00 52.94 571 GLU A C 1
ATOM 4295 O O . GLU A 1 571 ? 20.588 5.657 -14.315 1.00 52.94 571 GLU A O 1
ATOM 4300 N N . ASN A 1 572 ? 21.951 3.992 -14.986 1.00 47.72 572 ASN A N 1
ATOM 4301 C CA . ASN A 1 572 ? 23.152 4.254 -14.198 1.00 47.72 572 ASN A CA 1
ATOM 4302 C C . ASN A 1 572 ? 23.524 5.754 -14.209 1.00 47.72 572 ASN A C 1
ATOM 4304 O O . ASN A 1 572 ? 23.444 6.403 -15.251 1.00 47.72 572 ASN A O 1
ATOM 4308 N N . THR A 1 573 ? 24.021 6.281 -13.083 1.00 45.91 573 THR A N 1
ATOM 4309 C CA . THR A 1 573 ? 24.422 7.682 -12.814 1.00 45.91 573 THR A CA 1
ATOM 4310 C C . THR A 1 573 ? 25.530 8.252 -13.730 1.00 45.91 573 THR A C 1
ATOM 4312 O O . THR A 1 573 ? 26.104 9.305 -13.449 1.00 45.91 573 THR A O 1
ATOM 4315 N N . GLY A 1 574 ? 25.792 7.612 -14.875 1.00 55.69 574 GLY A N 1
ATOM 4316 C CA . GLY A 1 574 ? 26.534 8.147 -16.012 1.00 55.69 574 GLY A CA 1
ATOM 4317 C C . GLY A 1 574 ? 26.487 7.312 -17.304 1.00 55.69 574 GLY A C 1
ATOM 4318 O O . GLY A 1 574 ? 27.387 7.511 -18.119 1.00 55.69 574 GLY A O 1
ATOM 4319 N N . ASN A 1 575 ? 25.524 6.389 -17.500 1.00 66.31 575 ASN A N 1
ATOM 4320 C CA . ASN A 1 575 ? 25.389 5.530 -18.702 1.00 66.31 575 ASN A CA 1
ATOM 4321 C C . ASN A 1 575 ? 26.711 4.921 -19.226 1.00 66.31 575 ASN A C 1
ATOM 4323 O O . ASN A 1 575 ? 26.938 4.831 -20.426 1.00 66.31 575 ASN A O 1
ATOM 4327 N N . THR A 1 576 ? 27.623 4.516 -18.334 1.00 81.88 576 THR A N 1
ATOM 4328 C CA . THR A 1 576 ? 28.971 4.008 -18.681 1.00 81.88 576 THR A CA 1
ATOM 4329 C C . THR A 1 576 ? 29.111 2.488 -18.616 1.00 81.88 576 THR A C 1
ATOM 4331 O O . THR A 1 576 ? 30.226 1.980 -18.724 1.00 81.88 576 THR A O 1
ATOM 4334 N N . CYS A 1 577 ? 28.020 1.736 -18.457 1.00 86.12 577 CYS A N 1
ATOM 4335 C CA . CYS A 1 577 ? 28.082 0.274 -18.341 1.00 86.12 577 CYS A CA 1
ATOM 4336 C C . CYS A 1 577 ? 28.707 -0.400 -19.580 1.00 86.12 577 CYS A C 1
ATOM 4338 O O . CYS A 1 577 ? 29.430 -1.389 -19.440 1.00 86.12 577 CYS A O 1
ATOM 4340 N N . PHE A 1 578 ? 28.524 0.172 -20.781 1.00 89.31 578 PHE A N 1
ATOM 4341 C CA . PHE A 1 578 ? 29.189 -0.283 -22.013 1.00 89.31 578 PHE A CA 1
ATOM 4342 C C . PHE A 1 578 ? 30.725 -0.234 -21.897 1.00 89.31 578 PHE A C 1
ATOM 4344 O O . PHE A 1 578 ? 31.413 -1.173 -22.300 1.00 89.31 578 PHE A O 1
ATOM 4351 N N . LEU A 1 579 ? 31.262 0.836 -21.296 1.00 92.06 579 LEU A N 1
ATOM 4352 C CA . LEU A 1 579 ? 32.694 1.041 -21.088 1.00 92.06 579 LEU A CA 1
ATOM 4353 C C . LEU A 1 579 ? 33.220 0.035 -20.072 1.00 92.06 579 LEU A C 1
ATOM 4355 O O . LEU A 1 579 ? 34.195 -0.663 -20.349 1.00 92.06 579 LEU A O 1
ATOM 4359 N N . ASN A 1 580 ? 32.564 -0.047 -18.911 1.00 91.75 580 ASN A N 1
ATOM 4360 C CA . ASN A 1 580 ? 32.973 -0.930 -17.821 1.00 91.75 580 ASN A CA 1
ATOM 4361 C C . ASN A 1 580 ? 33.039 -2.384 -18.308 1.00 91.75 580 ASN A C 1
ATOM 4363 O O . ASN A 1 580 ? 34.044 -3.059 -18.110 1.00 91.75 580 ASN A O 1
ATOM 4367 N N . THR A 1 581 ? 32.018 -2.825 -19.043 1.00 95.19 581 THR A N 1
ATOM 4368 C CA . THR A 1 581 ? 31.941 -4.170 -19.626 1.00 95.19 581 THR A CA 1
ATOM 4369 C C . THR A 1 581 ? 33.120 -4.472 -20.556 1.00 95.19 581 THR A C 1
ATOM 4371 O O . THR A 1 581 ? 33.777 -5.502 -20.408 1.00 95.19 581 THR A O 1
ATOM 4374 N N . VAL A 1 582 ? 33.441 -3.565 -21.484 1.00 96.75 582 VAL A N 1
ATOM 4375 C CA . VAL A 1 582 ? 34.571 -3.740 -22.413 1.00 96.75 582 VAL A CA 1
ATOM 4376 C C . VAL A 1 582 ? 35.906 -3.792 -21.674 1.00 96.75 582 VAL A C 1
ATOM 4378 O O . VAL A 1 582 ? 36.735 -4.655 -21.966 1.00 96.75 582 VAL A O 1
ATOM 4381 N N . VAL A 1 583 ? 36.112 -2.904 -20.697 1.00 95.75 583 VAL A N 1
ATOM 4382 C CA . VAL A 1 583 ? 37.333 -2.890 -19.880 1.00 95.75 583 VAL A CA 1
ATOM 4383 C C . VAL A 1 583 ? 37.488 -4.203 -19.117 1.00 95.75 583 VAL A C 1
ATOM 4385 O O . VAL A 1 583 ? 38.583 -4.757 -19.117 1.00 95.75 583 VAL A O 1
ATOM 4388 N N . GLN A 1 584 ? 36.416 -4.748 -18.535 1.00 95.94 584 GLN A N 1
ATOM 4389 C CA . GLN A 1 584 ? 36.466 -6.027 -17.820 1.00 95.94 584 GLN A CA 1
ATOM 4390 C C . GLN A 1 584 ? 36.840 -7.199 -18.741 1.00 95.94 584 GLN A C 1
ATOM 4392 O O . GLN A 1 584 ? 37.673 -8.032 -18.370 1.00 95.94 584 GLN A O 1
ATOM 4397 N N . CYS A 1 585 ? 36.297 -7.254 -19.963 1.00 97.50 585 CYS A N 1
ATOM 4398 C CA . CYS A 1 585 ? 36.677 -8.278 -20.943 1.00 97.50 585 CYS A CA 1
ATOM 4399 C C . CYS A 1 585 ? 38.144 -8.147 -21.390 1.00 97.50 585 CYS A C 1
ATOM 4401 O O . CYS A 1 585 ? 38.864 -9.144 -21.461 1.00 97.50 585 CYS A O 1
ATOM 4403 N N . LEU A 1 586 ? 38.625 -6.925 -21.647 1.00 96.50 586 LEU A N 1
ATOM 4404 C CA . LEU A 1 586 ? 40.029 -6.691 -22.006 1.00 96.50 586 LEU A CA 1
ATOM 4405 C C . LEU A 1 586 ? 40.981 -6.978 -20.838 1.00 96.50 586 LEU A C 1
ATOM 4407 O O . LEU A 1 586 ? 42.030 -7.579 -21.049 1.00 96.50 586 LEU A O 1
ATOM 4411 N N . SER A 1 587 ? 40.598 -6.617 -19.615 1.00 94.56 587 SER A N 1
ATOM 4412 C CA . SER A 1 587 ? 41.365 -6.861 -18.389 1.00 94.56 587 SER A CA 1
ATOM 4413 C C . SER A 1 587 ? 41.626 -8.352 -18.161 1.00 94.56 587 SER A C 1
ATOM 4415 O O . SER A 1 587 ? 42.745 -8.752 -17.855 1.00 94.56 587 SER A O 1
ATOM 4417 N N . ASN A 1 588 ? 40.629 -9.199 -18.437 1.00 95.56 588 ASN A N 1
ATOM 4418 C CA . ASN A 1 588 ? 40.753 -10.657 -18.349 1.00 95.56 588 ASN A CA 1
ATOM 4419 C C . ASN A 1 588 ? 41.468 -11.298 -19.557 1.00 95.56 588 ASN A C 1
ATOM 4421 O O . ASN A 1 588 ? 41.625 -12.517 -19.620 1.00 95.56 588 ASN A O 1
ATOM 4425 N N . THR A 1 589 ? 41.946 -10.504 -20.521 1.00 95.56 589 THR A N 1
ATOM 4426 C CA . THR A 1 589 ? 42.748 -11.007 -21.642 1.00 95.56 589 THR A CA 1
ATOM 4427 C C . THR A 1 589 ? 44.179 -11.255 -21.173 1.00 95.56 589 THR A C 1
ATOM 4429 O O . THR A 1 589 ? 45.022 -10.359 -21.226 1.00 95.56 589 THR A O 1
ATOM 4432 N N . ARG A 1 590 ? 44.484 -12.487 -20.747 1.00 90.94 590 ARG A N 1
ATOM 4433 C CA . ARG A 1 590 ? 45.773 -12.853 -20.127 1.00 90.94 590 ARG A CA 1
ATOM 4434 C C . ARG A 1 590 ? 47.002 -12.312 -20.863 1.00 90.94 590 ARG A C 1
ATOM 4436 O O . ARG A 1 590 ? 47.881 -11.726 -20.248 1.00 90.94 590 ARG A O 1
ATOM 4443 N N . ALA A 1 591 ? 47.070 -12.477 -22.183 1.00 90.62 591 ALA A N 1
ATOM 4444 C CA . ALA A 1 591 ? 48.229 -12.047 -22.969 1.00 90.62 591 ALA A CA 1
ATOM 4445 C C . ALA A 1 591 ? 48.423 -10.517 -23.012 1.00 90.62 591 ALA A C 1
ATOM 4447 O O . ALA A 1 591 ? 49.550 -10.048 -23.185 1.00 90.62 591 ALA A O 1
ATOM 4448 N N . LEU A 1 592 ? 47.332 -9.754 -22.886 1.00 90.44 592 LEU A N 1
ATOM 4449 C CA . LEU A 1 592 ? 47.351 -8.295 -22.788 1.00 90.44 592 LEU A CA 1
ATOM 4450 C C . LEU A 1 592 ? 47.722 -7.861 -21.367 1.00 90.44 592 LEU A C 1
ATOM 4452 O O . LEU A 1 592 ? 48.587 -7.008 -21.195 1.00 90.44 592 LEU A O 1
ATOM 4456 N N . HIS A 1 593 ? 47.121 -8.499 -20.364 1.00 85.38 593 HIS A N 1
ATOM 4457 C CA . HIS A 1 593 ? 47.448 -8.300 -18.957 1.00 85.38 593 HIS A CA 1
ATOM 4458 C C . HIS A 1 593 ? 48.944 -8.543 -18.677 1.00 85.38 593 HIS A C 1
ATOM 4460 O O . HIS A 1 593 ? 49.634 -7.655 -18.179 1.00 85.38 593 HIS A O 1
ATOM 4466 N N . ASP A 1 594 ? 49.488 -9.684 -19.117 1.00 86.88 594 ASP A N 1
ATOM 4467 C CA . ASP A 1 594 ? 50.909 -10.029 -18.971 1.00 86.88 594 ASP A CA 1
ATOM 4468 C C . ASP A 1 594 ? 51.831 -9.012 -19.677 1.00 86.88 594 ASP A C 1
ATOM 4470 O O . ASP A 1 594 ? 52.926 -8.723 -19.193 1.00 86.88 594 ASP A O 1
ATOM 4474 N N . TYR A 1 595 ? 51.405 -8.456 -20.820 1.00 86.50 595 TYR A N 1
ATOM 4475 C CA . TYR A 1 595 ? 52.154 -7.413 -21.532 1.00 86.50 595 TYR A CA 1
ATOM 4476 C C . TYR A 1 595 ? 52.210 -6.100 -20.741 1.00 86.50 595 TYR A C 1
ATOM 4478 O O . TYR A 1 595 ? 53.269 -5.478 -20.669 1.00 86.50 595 TYR A O 1
ATOM 4486 N N . ILE A 1 596 ? 51.094 -5.706 -20.122 1.00 86.50 596 ILE A N 1
ATOM 4487 C CA . ILE A 1 596 ? 51.009 -4.499 -19.294 1.00 86.50 596 ILE A CA 1
ATOM 4488 C C . ILE A 1 596 ? 51.847 -4.672 -18.019 1.00 86.50 596 ILE A C 1
ATOM 4490 O O . ILE A 1 596 ? 52.634 -3.786 -17.683 1.00 86.50 596 ILE A O 1
ATOM 4494 N N . LEU A 1 597 ? 51.734 -5.812 -17.328 1.00 77.50 597 LEU A N 1
ATOM 4495 C CA . LEU A 1 597 ? 52.414 -6.040 -16.048 1.00 77.50 597 LEU A CA 1
ATOM 4496 C C . LEU A 1 597 ? 53.936 -6.195 -16.155 1.00 77.50 597 LEU A C 1
ATOM 4498 O O . LEU A 1 597 ? 54.643 -5.694 -15.288 1.00 77.50 597 LEU A O 1
ATOM 4502 N N . ARG A 1 598 ? 54.464 -6.835 -17.206 1.00 73.88 598 ARG A N 1
ATOM 4503 C CA . ARG A 1 598 ? 55.915 -7.100 -17.358 1.00 73.88 598 ARG A CA 1
ATOM 4504 C C . ARG A 1 598 ? 56.750 -5.892 -17.800 1.00 73.88 598 ARG A C 1
ATOM 4506 O O . ARG A 1 598 ? 57.912 -6.058 -18.154 1.00 73.88 598 ARG A O 1
ATOM 4513 N N . ASP A 1 599 ? 56.150 -4.706 -17.845 1.00 59.69 599 ASP A N 1
ATOM 4514 C CA . ASP A 1 599 ? 56.765 -3.466 -18.329 1.00 59.69 599 ASP A CA 1
ATOM 4515 C C . ASP A 1 599 ? 57.410 -3.592 -19.727 1.00 59.69 599 ASP A C 1
ATOM 4517 O O . ASP A 1 599 ? 58.357 -2.891 -20.077 1.00 59.69 599 ASP A O 1
ATOM 4521 N N . GLY A 1 600 ? 56.826 -4.436 -20.594 1.00 52.16 600 GLY A N 1
ATOM 4522 C CA . GLY A 1 600 ? 57.220 -4.596 -22.007 1.00 52.16 600 GLY A CA 1
ATOM 4523 C C . GLY A 1 600 ? 57.082 -3.319 -22.852 1.00 52.16 600 GLY A C 1
ATOM 4524 O O . GLY A 1 600 ? 57.413 -3.311 -24.035 1.00 52.16 600 GLY A O 1
ATOM 4525 N N . ARG A 1 601 ? 56.626 -2.227 -22.229 1.00 54.69 601 ARG A N 1
ATOM 4526 C CA . ARG A 1 601 ? 56.662 -0.857 -22.737 1.00 54.69 601 ARG A CA 1
ATOM 4527 C C . ARG A 1 601 ? 58.083 -0.403 -23.059 1.00 54.69 601 ARG A C 1
ATOM 4529 O O . ARG A 1 601 ? 58.266 0.273 -24.060 1.00 54.69 601 ARG A O 1
ATOM 4536 N N . SER A 1 602 ? 59.079 -0.786 -22.259 1.00 50.78 602 SER A N 1
ATOM 4537 C CA . SER A 1 602 ? 60.459 -0.285 -22.373 1.00 50.78 602 SER A CA 1
ATOM 4538 C C . SER A 1 602 ? 61.127 -0.617 -23.716 1.00 50.78 602 SER A C 1
ATOM 4540 O O . SER A 1 602 ? 61.993 0.128 -24.161 1.00 50.78 602 SER A O 1
ATOM 4542 N N . SER A 1 603 ? 60.706 -1.698 -24.387 1.00 50.66 603 SER A N 1
ATOM 4543 C CA . SER A 1 603 ? 61.202 -2.100 -25.714 1.00 50.66 603 SER A CA 1
ATOM 4544 C C . SER A 1 603 ? 60.423 -1.517 -26.900 1.00 50.66 603 SER A C 1
ATOM 4546 O O . SER A 1 603 ? 60.984 -1.427 -27.986 1.00 50.66 603 SER A O 1
ATOM 4548 N N . ASP A 1 604 ? 59.157 -1.121 -26.709 1.00 53.97 604 ASP A N 1
ATOM 4549 C CA . ASP A 1 604 ? 58.311 -0.507 -27.753 1.00 53.97 604 ASP A CA 1
ATOM 4550 C C . ASP A 1 604 ? 58.229 1.040 -27.602 1.00 53.97 604 ASP A C 1
ATOM 4552 O O . ASP A 1 604 ? 57.643 1.724 -28.440 1.00 53.97 604 ASP A O 1
ATOM 4556 N N . ALA A 1 605 ? 58.823 1.617 -26.544 1.00 49.56 605 ALA A N 1
ATOM 4557 C CA . ALA A 1 605 ? 58.811 3.047 -26.214 1.00 49.56 605 ALA A CA 1
ATOM 4558 C C . ALA A 1 605 ? 59.790 3.877 -27.067 1.00 49.56 605 ALA A C 1
ATOM 4560 O O . ALA A 1 605 ? 60.698 4.529 -26.558 1.00 49.56 605 ALA A O 1
ATOM 4561 N N . SER A 1 606 ? 59.584 3.903 -28.379 1.00 49.25 606 SER A N 1
ATOM 4562 C CA . SER A 1 606 ? 60.101 4.975 -29.234 1.00 49.25 606 SER A CA 1
ATOM 4563 C C . SER A 1 606 ? 58.964 5.951 -29.534 1.00 49.25 606 SER A C 1
ATOM 4565 O O . SER A 1 606 ? 57.956 5.540 -30.099 1.00 49.25 606 SER A O 1
ATOM 4567 N N . MET A 1 607 ? 59.120 7.219 -29.127 1.00 54.88 607 MET A N 1
ATOM 4568 C CA . MET A 1 607 ? 58.122 8.305 -29.214 1.00 54.88 607 MET A CA 1
ATOM 4569 C C . MET A 1 607 ? 57.313 8.283 -30.530 1.00 54.88 607 MET A C 1
ATOM 4571 O O . MET A 1 607 ? 57.853 8.668 -31.571 1.00 54.88 607 MET A O 1
ATOM 4575 N N . PRO A 1 608 ? 56.031 7.866 -30.515 1.00 49.72 608 PRO A N 1
ATOM 4576 C CA . PRO A 1 608 ? 55.235 7.777 -31.730 1.00 49.72 608 PRO A CA 1
ATOM 4577 C C . PRO A 1 608 ? 54.580 9.119 -32.076 1.00 49.72 608 PRO A C 1
ATOM 4579 O O . PRO A 1 608 ? 54.196 9.901 -31.204 1.00 49.72 608 PRO A O 1
ATOM 4582 N N . ALA A 1 609 ? 54.378 9.357 -33.373 1.00 50.97 609 ALA A N 1
ATOM 4583 C CA . ALA A 1 609 ? 53.577 10.450 -33.929 1.00 50.97 609 ALA A CA 1
ATOM 4584 C C . ALA A 1 609 ? 52.053 10.243 -33.712 1.00 50.97 609 ALA A C 1
ATOM 4586 O O . ALA A 1 609 ? 51.255 10.463 -34.622 1.00 50.97 609 ALA A O 1
ATOM 4587 N N . ALA A 1 610 ? 51.644 9.755 -32.536 1.00 58.94 610 ALA A N 1
ATOM 4588 C CA . ALA A 1 610 ? 50.260 9.407 -32.205 1.00 58.94 610 ALA A CA 1
ATOM 4589 C C . ALA A 1 610 ? 49.483 10.607 -31.631 1.00 58.94 610 ALA A C 1
ATOM 4591 O O . ALA A 1 610 ? 50.045 11.441 -30.916 1.00 58.94 610 ALA A O 1
ATOM 4592 N N . ALA A 1 611 ? 48.171 10.669 -31.890 1.00 59.28 611 ALA A N 1
ATOM 4593 C CA . ALA A 1 611 ? 47.292 11.767 -31.465 1.00 59.28 611 ALA A CA 1
ATOM 4594 C C . ALA A 1 611 ? 47.268 11.983 -29.936 1.00 59.28 611 ALA A C 1
ATOM 4596 O O . ALA A 1 611 ? 47.156 13.116 -29.467 1.00 59.28 611 ALA A O 1
ATOM 4597 N N . THR A 1 612 ? 47.425 10.912 -29.152 1.00 61.25 612 THR A N 1
ATOM 4598 C CA . THR A 1 612 ? 47.425 10.927 -27.677 1.00 61.25 612 THR A CA 1
ATOM 4599 C C . THR A 1 612 ? 48.805 10.925 -27.034 1.00 61.25 612 THR A C 1
ATOM 4601 O O . THR A 1 612 ? 48.887 10.998 -25.806 1.00 61.25 612 THR A O 1
ATOM 4604 N N . LYS A 1 613 ? 49.889 10.871 -27.821 1.00 73.12 613 LYS A N 1
ATOM 4605 C CA . LYS A 1 613 ? 51.280 10.831 -27.330 1.00 73.12 613 LYS A CA 1
ATOM 4606 C C . LYS A 1 613 ? 51.512 9.770 -26.228 1.00 73.12 613 LYS A C 1
ATOM 4608 O O . LYS A 1 613 ? 52.239 10.032 -25.272 1.00 73.12 613 LYS A O 1
ATOM 4613 N N . GLY A 1 614 ? 50.860 8.604 -26.307 1.00 77.88 614 GLY A N 1
ATOM 4614 C CA . GLY A 1 614 ? 50.982 7.526 -25.312 1.00 77.88 614 GLY A CA 1
ATOM 4615 C C . GLY A 1 614 ? 50.077 7.663 -24.078 1.00 77.88 614 GLY A C 1
ATOM 4616 O O . GLY A 1 614 ? 50.057 6.777 -23.220 1.00 77.88 614 GLY A O 1
ATOM 4617 N N . SER A 1 615 ? 49.336 8.769 -23.940 1.00 84.94 615 SER A N 1
ATOM 4618 C CA . SER A 1 615 ? 48.537 9.052 -22.741 1.00 84.94 615 SER A CA 1
ATOM 4619 C C . SER A 1 615 ? 47.375 8.079 -22.544 1.00 84.94 615 SER A C 1
ATOM 4621 O O . SER A 1 615 ? 47.051 7.785 -21.394 1.00 84.94 615 SER A O 1
ATOM 4623 N N . LEU A 1 616 ? 46.740 7.583 -23.613 1.00 89.56 616 LEU A N 1
ATOM 4624 C CA . LEU A 1 616 ? 45.618 6.651 -23.481 1.00 89.56 616 LEU A CA 1
ATOM 4625 C C . LEU A 1 616 ? 46.124 5.306 -22.956 1.00 89.56 616 LEU A C 1
ATOM 4627 O O . LEU A 1 616 ? 45.569 4.779 -21.991 1.00 89.56 616 LEU A O 1
ATOM 4631 N N . MET A 1 617 ? 47.211 4.787 -23.534 1.00 89.50 617 MET A N 1
ATOM 4632 C CA . MET A 1 617 ? 47.832 3.544 -23.078 1.00 89.50 617 MET A CA 1
ATOM 4633 C C . MET A 1 617 ? 48.324 3.653 -21.631 1.00 89.50 617 MET A C 1
ATOM 4635 O O . MET A 1 617 ? 48.186 2.698 -20.868 1.00 89.50 617 MET A O 1
ATOM 4639 N N . ASN A 1 618 ? 48.847 4.811 -21.213 1.00 87.69 618 ASN A N 1
ATOM 4640 C CA . ASN A 1 618 ? 49.232 5.057 -19.818 1.00 87.69 618 ASN A CA 1
ATOM 4641 C C . ASN A 1 618 ? 48.044 4.939 -18.866 1.00 87.69 618 ASN A C 1
ATOM 4643 O O . ASN A 1 618 ? 48.118 4.195 -17.890 1.00 87.69 618 ASN A O 1
ATOM 4647 N N . THR A 1 619 ? 46.952 5.643 -19.166 1.00 90.94 619 THR A N 1
ATOM 4648 C CA . THR A 1 619 ? 45.739 5.627 -18.342 1.00 90.94 619 THR A CA 1
ATOM 4649 C C . THR A 1 619 ? 45.105 4.239 -18.298 1.00 90.94 619 THR A C 1
ATOM 4651 O O . THR A 1 619 ? 44.716 3.784 -17.226 1.00 90.94 619 THR A O 1
ATOM 4654 N N . PHE A 1 620 ? 45.044 3.542 -19.435 1.00 92.62 620 PHE A N 1
ATOM 4655 C CA . PHE A 1 620 ? 44.545 2.171 -19.490 1.00 92.62 620 PHE A CA 1
ATOM 4656 C C . PHE A 1 620 ? 45.441 1.215 -18.692 1.00 92.62 620 PHE A C 1
ATOM 4658 O O . PHE A 1 620 ? 44.940 0.442 -17.885 1.00 92.62 620 PHE A O 1
ATOM 4665 N N . SER A 1 621 ? 46.766 1.312 -18.843 1.00 90.50 621 SER A N 1
ATOM 4666 C CA . SER A 1 621 ? 47.719 0.480 -18.095 1.00 90.50 621 SER A CA 1
ATOM 4667 C C . SER A 1 621 ? 47.602 0.689 -16.588 1.00 90.50 621 SER A C 1
ATOM 4669 O O . SER A 1 621 ? 47.626 -0.289 -15.852 1.00 90.50 621 SER A O 1
ATOM 4671 N N . ALA A 1 622 ? 47.475 1.939 -16.129 1.00 89.19 622 ALA A N 1
ATOM 4672 C CA . ALA A 1 622 ? 47.292 2.253 -14.713 1.00 89.19 622 ALA A CA 1
ATOM 4673 C C . ALA A 1 622 ? 46.011 1.611 -14.167 1.00 89.19 622 ALA A C 1
ATOM 4675 O O . ALA A 1 622 ? 46.070 0.905 -13.170 1.00 89.19 622 ALA A O 1
ATOM 4676 N N . LEU A 1 623 ? 44.891 1.752 -14.887 1.00 90.56 623 LEU A N 1
ATOM 4677 C CA . LEU A 1 623 ? 43.629 1.122 -14.506 1.00 90.56 623 LEU A CA 1
ATOM 4678 C C . LEU A 1 623 ? 43.745 -0.408 -14.423 1.00 90.56 623 LEU A C 1
ATOM 4680 O O . LEU A 1 623 ? 43.281 -0.994 -13.453 1.00 90.56 623 LEU A O 1
ATOM 4684 N N . ILE A 1 624 ? 44.379 -1.059 -15.407 1.00 91.00 624 ILE A N 1
ATOM 4685 C CA . ILE A 1 624 ? 44.591 -2.514 -15.373 1.00 91.00 624 ILE A CA 1
ATOM 4686 C C . ILE A 1 624 ? 45.500 -2.912 -14.203 1.00 91.00 624 ILE A C 1
ATOM 4688 O O . ILE A 1 624 ? 45.195 -3.881 -13.523 1.00 91.00 624 ILE A O 1
ATOM 4692 N N . ARG A 1 625 ? 46.582 -2.176 -13.920 1.00 88.81 625 ARG A N 1
ATOM 4693 C CA . ARG A 1 625 ? 47.431 -2.464 -12.750 1.00 88.81 625 ARG A CA 1
ATOM 4694 C C . ARG A 1 625 ? 46.623 -2.371 -11.455 1.00 88.81 625 ARG A C 1
ATOM 4696 O O . ARG A 1 625 ? 46.628 -3.331 -10.697 1.00 88.81 625 ARG A O 1
ATOM 4703 N N . ASP A 1 626 ? 45.872 -1.288 -11.264 1.00 86.31 626 ASP A N 1
ATOM 4704 C CA . ASP A 1 626 ? 45.050 -1.076 -10.067 1.00 86.31 626 ASP A CA 1
ATOM 4705 C C . ASP A 1 626 ? 43.991 -2.178 -9.887 1.00 86.31 626 ASP A C 1
ATOM 4707 O O . ASP A 1 626 ? 43.723 -2.598 -8.765 1.00 86.31 626 ASP A O 1
ATOM 4711 N N . MET A 1 627 ? 43.406 -2.681 -10.983 1.00 87.94 627 MET A N 1
ATOM 4712 C CA . MET A 1 627 ? 42.439 -3.789 -10.949 1.00 87.94 627 MET A CA 1
ATOM 4713 C C . MET A 1 627 ? 43.046 -5.119 -10.478 1.00 87.94 627 MET A C 1
ATOM 4715 O O . MET A 1 627 ? 42.305 -5.979 -10.007 1.00 87.94 627 MET A O 1
ATOM 4719 N N . TRP A 1 628 ? 44.358 -5.307 -10.642 1.00 85.50 628 TRP A N 1
ATOM 4720 C CA . TRP A 1 628 ? 45.053 -6.583 -10.433 1.00 85.50 628 TRP A CA 1
ATOM 4721 C C . TRP A 1 628 ? 46.077 -6.558 -9.287 1.00 85.50 628 TRP A C 1
ATOM 4723 O O . TRP A 1 628 ? 46.694 -7.580 -8.991 1.00 85.50 628 TRP A O 1
ATOM 4733 N N . THR A 1 629 ? 46.267 -5.421 -8.614 1.00 79.50 629 THR A N 1
ATOM 4734 C CA . THR A 1 629 ? 47.095 -5.316 -7.404 1.00 79.50 629 THR A CA 1
ATOM 4735 C C . THR A 1 629 ? 46.269 -5.577 -6.148 1.00 79.50 629 THR A C 1
ATOM 4737 O O . THR A 1 629 ? 45.324 -4.846 -5.868 1.00 79.50 629 THR A O 1
ATOM 4740 N N . SER A 1 630 ? 46.656 -6.571 -5.346 1.00 59.25 630 SER A N 1
ATOM 4741 C CA . SER A 1 630 ? 46.067 -6.822 -4.027 1.00 59.25 630 SER A CA 1
ATOM 4742 C C . SER A 1 630 ? 46.783 -6.014 -2.938 1.00 59.25 630 SER A C 1
ATOM 4744 O O . SER A 1 630 ? 47.980 -6.211 -2.720 1.00 59.25 630 SER A O 1
ATOM 4746 N N . SER A 1 631 ? 46.064 -5.174 -2.191 1.00 53.00 631 SER A N 1
ATOM 4747 C CA . SER A 1 631 ? 46.460 -4.807 -0.824 1.00 53.00 631 SER A CA 1
ATOM 4748 C C . SER A 1 631 ? 45.415 -5.348 0.150 1.00 53.00 631 SER A C 1
ATOM 4750 O O . SER A 1 631 ? 44.226 -5.368 -0.164 1.00 53.00 631 SER A O 1
ATOM 4752 N N . ALA A 1 632 ? 45.850 -5.788 1.332 1.00 47.19 632 ALA A N 1
ATOM 4753 C CA . ALA A 1 632 ? 44.999 -6.410 2.353 1.00 47.19 632 ALA A CA 1
ATOM 4754 C C . ALA A 1 632 ? 43.895 -5.487 2.928 1.00 47.19 632 ALA A C 1
ATOM 4756 O O . ALA A 1 632 ? 43.145 -5.910 3.798 1.00 47.19 632 ALA A O 1
ATOM 4757 N N . GLU A 1 633 ? 43.776 -4.245 2.444 1.00 47.38 633 GLU A N 1
ATOM 4758 C CA . GLU A 1 633 ? 42.880 -3.213 2.980 1.00 47.38 633 GLU A CA 1
ATOM 4759 C C . GLU A 1 633 ? 41.857 -2.661 1.967 1.00 47.38 633 GLU A C 1
ATOM 4761 O O . GLU A 1 633 ? 41.134 -1.726 2.302 1.00 47.38 633 GLU A O 1
ATOM 4766 N N . THR A 1 634 ? 41.749 -3.175 0.731 1.00 45.47 634 THR A N 1
ATOM 4767 C CA . THR A 1 634 ? 40.863 -2.538 -0.270 1.00 45.47 634 THR A CA 1
ATOM 4768 C C . THR A 1 634 ? 39.961 -3.486 -1.067 1.00 45.47 634 THR A C 1
ATOM 4770 O O . THR A 1 634 ? 40.243 -3.837 -2.207 1.00 45.47 634 THR A O 1
ATOM 4773 N N . GLU A 1 635 ? 38.763 -3.761 -0.538 1.00 57.72 635 GLU A N 1
ATOM 4774 C CA . GLU A 1 635 ? 37.560 -4.010 -1.356 1.00 57.72 635 GLU A CA 1
ATOM 4775 C C . GLU A 1 635 ? 37.124 -2.694 -2.035 1.00 57.72 635 GLU A C 1
ATOM 4777 O O . GLU A 1 635 ? 36.119 -2.073 -1.682 1.00 57.72 635 GLU A O 1
ATOM 4782 N N . ARG A 1 636 ? 37.938 -2.176 -2.963 1.00 66.75 636 ARG A N 1
ATOM 4783 C CA . ARG A 1 636 ? 37.712 -0.853 -3.559 1.00 66.75 636 ARG A CA 1
ATOM 4784 C C . ARG A 1 636 ? 37.184 -0.946 -4.987 1.00 66.75 636 ARG A C 1
ATOM 4786 O O . ARG A 1 636 ? 37.824 -1.492 -5.877 1.00 66.75 636 ARG A O 1
ATOM 4793 N N . VAL A 1 637 ? 36.064 -0.268 -5.231 1.00 72.50 637 VAL A N 1
ATOM 4794 C CA . VAL A 1 637 ? 35.559 0.018 -6.580 1.00 72.50 637 VAL A CA 1
ATOM 4795 C C . VAL A 1 637 ? 36.426 1.103 -7.234 1.00 72.50 637 VAL A C 1
ATOM 4797 O O . VAL A 1 637 ? 36.620 2.187 -6.674 1.00 72.50 637 VAL A O 1
ATOM 4800 N N . LEU A 1 638 ? 36.944 0.821 -8.430 1.00 80.94 638 LEU A N 1
ATOM 4801 C CA . LEU A 1 638 ? 37.762 1.752 -9.212 1.00 80.94 638 LEU A CA 1
ATOM 4802 C C . LEU A 1 638 ? 36.902 2.600 -10.157 1.00 80.94 638 LEU A C 1
ATOM 4804 O O . LEU A 1 638 ? 35.845 2.174 -10.619 1.00 80.94 638 LEU A O 1
ATOM 4808 N N . THR A 1 639 ? 37.366 3.812 -10.468 1.00 80.50 639 THR A N 1
ATOM 4809 C CA . THR A 1 639 ? 36.684 4.716 -11.405 1.00 80.50 639 THR A CA 1
ATOM 4810 C C . THR A 1 639 ? 37.311 4.661 -12.792 1.00 80.50 639 THR A C 1
ATOM 4812 O O . THR A 1 639 ? 38.528 4.723 -12.947 1.00 80.50 639 THR A O 1
ATOM 4815 N N . THR A 1 640 ? 36.469 4.617 -13.822 1.00 84.75 640 THR A N 1
ATOM 4816 C CA . THR A 1 640 ? 36.879 4.658 -15.232 1.00 84.75 640 THR A CA 1
ATOM 4817 C C . THR A 1 640 ? 36.860 6.071 -15.827 1.00 84.75 640 THR A C 1
ATOM 4819 O O . THR A 1 640 ? 37.141 6.252 -17.013 1.00 84.75 640 THR A O 1
ATOM 4822 N N . ALA A 1 641 ? 36.578 7.102 -15.019 1.00 82.88 641 ALA A N 1
ATOM 4823 C CA . ALA A 1 641 ? 36.460 8.488 -15.480 1.00 82.88 641 ALA A CA 1
ATOM 4824 C C . ALA A 1 641 ? 37.707 9.029 -16.218 1.00 82.88 641 ALA A C 1
ATOM 4826 O O . ALA A 1 641 ? 37.527 9.656 -17.268 1.00 82.88 641 ALA A O 1
ATOM 4827 N N . PRO A 1 642 ? 38.957 8.765 -15.771 1.00 87.00 642 PRO A N 1
ATOM 4828 C CA . PRO A 1 642 ? 40.143 9.191 -16.515 1.00 87.00 642 PRO A CA 1
ATOM 4829 C C . PRO A 1 642 ? 40.200 8.577 -17.919 1.00 87.00 642 PRO A C 1
ATOM 4831 O O . PRO A 1 642 ? 40.463 9.283 -18.890 1.00 87.00 642 PRO A O 1
ATOM 4834 N N . LEU A 1 643 ? 39.881 7.283 -18.044 1.00 87.94 643 LEU A N 1
ATOM 4835 C CA . LEU A 1 643 ? 39.855 6.581 -19.328 1.00 87.94 643 LEU A CA 1
ATOM 4836 C C . LEU A 1 643 ? 38.743 7.119 -20.242 1.00 87.94 643 LEU A C 1
ATOM 4838 O O . LEU A 1 643 ? 38.994 7.376 -21.421 1.00 87.94 643 LEU A O 1
ATOM 4842 N N . LYS A 1 644 ? 37.541 7.358 -19.693 1.00 86.00 644 LYS A N 1
ATOM 4843 C CA . LYS A 1 644 ? 36.414 7.967 -20.422 1.00 86.00 644 LYS A CA 1
ATOM 4844 C C . LYS A 1 644 ? 36.814 9.322 -21.014 1.00 86.00 644 LYS A C 1
ATOM 4846 O O . LYS A 1 644 ? 36.588 9.554 -22.197 1.00 86.00 644 LYS A O 1
ATOM 4851 N N . SER A 1 645 ? 37.466 10.175 -20.222 1.00 86.00 645 SER A N 1
ATOM 4852 C CA . SER A 1 645 ? 37.938 11.497 -20.661 1.00 86.00 645 SER A CA 1
ATOM 4853 C C . SER A 1 645 ? 38.946 11.411 -21.816 1.00 86.00 645 SER A C 1
ATOM 4855 O O . SER A 1 645 ? 38.843 12.154 -22.792 1.00 86.00 645 SER A O 1
ATOM 4857 N N . MET A 1 646 ? 39.888 10.459 -21.766 1.00 85.75 646 MET A N 1
ATOM 4858 C CA . MET A 1 646 ? 40.852 10.245 -22.856 1.00 85.75 646 MET A CA 1
ATOM 4859 C C . MET A 1 646 ? 40.158 9.835 -24.159 1.00 85.75 646 MET A C 1
ATOM 4861 O O . MET A 1 646 ? 40.411 10.439 -25.203 1.00 85.75 646 MET A O 1
ATOM 4865 N N . ILE A 1 647 ? 39.258 8.848 -24.093 1.00 85.75 647 ILE A N 1
ATOM 4866 C CA . ILE A 1 647 ? 38.533 8.346 -25.268 1.00 85.75 647 ILE A CA 1
ATOM 4867 C C . ILE A 1 647 ? 37.615 9.419 -25.858 1.00 85.75 647 ILE A C 1
ATOM 4869 O O . ILE A 1 647 ? 37.553 9.550 -27.075 1.00 85.75 647 ILE A O 1
ATOM 4873 N N . GLN A 1 648 ? 36.956 10.234 -25.034 1.00 84.69 648 GLN A N 1
ATOM 4874 C CA . GLN A 1 648 ? 36.093 11.321 -25.509 1.00 84.69 648 GLN A CA 1
ATOM 4875 C C . GLN A 1 648 ? 36.839 12.361 -26.356 1.00 84.69 648 GLN A C 1
ATOM 4877 O O . GLN A 1 648 ? 36.245 12.946 -27.258 1.00 84.69 648 GLN A O 1
ATOM 4882 N N . ARG A 1 649 ? 38.141 12.569 -26.113 1.00 84.00 649 ARG A N 1
ATOM 4883 C CA . ARG A 1 649 ? 38.976 13.452 -26.946 1.00 84.00 649 ARG A CA 1
ATOM 4884 C C . ARG A 1 649 ? 39.352 12.824 -28.285 1.00 84.00 649 ARG A C 1
ATOM 4886 O O . ARG A 1 649 ? 39.459 13.542 -29.271 1.00 84.00 649 ARG A O 1
ATOM 4893 N N . LEU A 1 650 ? 39.549 11.506 -28.318 1.00 82.38 650 LEU A N 1
ATOM 4894 C CA . LEU A 1 650 ? 39.847 10.756 -29.543 1.00 82.38 650 LEU A CA 1
ATOM 4895 C C . LEU A 1 650 ? 38.604 10.549 -30.416 1.00 82.38 650 LEU A C 1
ATOM 4897 O O . LEU A 1 650 ? 38.673 10.641 -31.638 1.00 82.38 650 LEU A O 1
ATOM 4901 N N . ALA A 1 651 ? 37.466 10.278 -29.784 1.00 86.00 651 ALA A N 1
ATOM 4902 C CA . ALA A 1 651 ? 36.196 9.992 -30.429 1.00 86.00 651 ALA A CA 1
ATOM 4903 C C . ALA A 1 651 ? 35.076 10.801 -29.742 1.00 86.00 651 ALA A C 1
ATOM 4905 O O . ALA A 1 651 ? 34.400 10.290 -28.842 1.00 86.00 651 ALA A O 1
ATOM 4906 N N . PRO A 1 652 ? 34.838 12.053 -30.191 1.00 84.88 652 PRO A N 1
ATOM 4907 C CA . PRO A 1 652 ? 33.844 12.970 -29.620 1.00 84.88 652 PRO A CA 1
ATOM 4908 C C . PRO A 1 652 ? 32.421 12.402 -29.507 1.00 84.88 652 PRO A C 1
ATOM 4910 O O . PRO A 1 652 ? 31.633 12.865 -28.689 1.00 84.88 652 PRO A O 1
ATOM 4913 N N . ARG A 1 653 ? 32.079 11.364 -30.279 1.00 82.31 653 ARG A N 1
ATOM 4914 C CA . ARG A 1 653 ? 30.777 10.683 -30.208 1.00 82.31 653 ARG A CA 1
ATOM 4915 C C . ARG A 1 653 ? 30.451 10.076 -28.838 1.00 82.31 653 ARG A C 1
ATOM 4917 O O . ARG A 1 653 ? 29.282 9.920 -28.515 1.00 82.31 653 ARG A O 1
ATOM 4924 N N . PHE A 1 654 ? 31.470 9.765 -28.033 1.00 83.75 654 PHE A N 1
ATOM 4925 C CA . PHE A 1 654 ? 31.297 9.254 -26.670 1.00 83.75 654 PHE A CA 1
ATOM 4926 C C . PHE A 1 654 ? 31.176 10.372 -25.620 1.00 83.75 654 PHE A C 1
ATOM 4928 O O . PHE A 1 654 ? 31.169 10.085 -24.418 1.00 83.75 654 PHE A O 1
ATOM 4935 N N . MET A 1 655 ? 31.135 11.651 -26.027 1.00 77.88 655 MET A N 1
ATOM 4936 C CA . MET A 1 655 ? 30.916 12.774 -25.110 1.00 77.88 655 MET A CA 1
ATOM 4937 C C . MET A 1 655 ? 29.520 12.718 -24.477 1.00 77.88 655 MET A C 1
ATOM 4939 O O . MET A 1 655 ? 28.542 12.315 -25.099 1.00 77.88 655 MET A O 1
ATOM 4943 N N . GLY A 1 656 ? 29.435 13.148 -23.217 1.00 71.06 656 GLY A N 1
ATOM 4944 C CA . GLY A 1 656 ? 28.195 13.146 -22.444 1.00 71.06 656 GLY A CA 1
ATOM 4945 C C . GLY A 1 656 ? 27.900 11.827 -21.719 1.00 71.06 656 GLY A C 1
ATOM 4946 O O . GLY A 1 656 ? 28.803 11.062 -21.352 1.00 71.06 656 GLY A O 1
ATOM 4947 N N . SER A 1 657 ? 26.610 11.610 -21.469 1.00 70.62 657 SER A N 1
ATOM 4948 C CA . SER A 1 657 ? 26.071 10.512 -20.654 1.00 70.62 657 SER A CA 1
ATOM 4949 C C . SER A 1 657 ? 24.956 9.761 -21.388 1.00 70.62 657 SER A C 1
ATOM 4951 O O . SER A 1 657 ? 24.005 9.305 -20.766 1.00 70.62 657 SER A O 1
ATOM 4953 N N . GLN A 1 658 ? 25.028 9.680 -22.718 1.00 69.06 658 GLN A N 1
ATOM 4954 C CA . GLN A 1 658 ? 24.126 8.836 -23.507 1.00 69.06 658 GLN A CA 1
ATOM 4955 C C . GLN A 1 658 ? 24.640 7.393 -23.530 1.00 69.06 658 GLN A C 1
ATOM 4957 O O . GLN A 1 658 ? 25.852 7.177 -23.444 1.00 69.06 658 GLN A O 1
ATOM 4962 N N . GLN A 1 659 ? 23.729 6.430 -23.675 1.00 74.12 659 GLN A N 1
ATOM 4963 C CA . GLN A 1 659 ? 24.061 5.032 -23.957 1.00 74.12 659 GLN A CA 1
ATOM 4964 C C . GLN A 1 659 ? 24.854 4.908 -25.263 1.00 74.12 659 GLN A C 1
ATOM 4966 O O . GLN A 1 659 ? 24.688 5.707 -26.186 1.00 74.12 659 GLN A O 1
ATOM 4971 N N . GLN A 1 660 ? 25.748 3.922 -25.328 1.00 86.25 660 GLN A N 1
ATOM 4972 C CA . GLN A 1 660 ? 26.644 3.709 -26.467 1.00 86.25 660 GLN A CA 1
ATOM 4973 C C . GLN A 1 660 ? 26.762 2.219 -26.785 1.00 86.25 660 GLN A C 1
ATOM 4975 O O . GLN A 1 660 ? 26.519 1.355 -25.939 1.00 86.25 660 GLN A O 1
ATOM 4980 N N . ASP A 1 661 ? 27.164 1.910 -28.015 1.00 89.81 661 ASP A N 1
ATOM 4981 C CA . ASP A 1 661 ? 27.416 0.538 -28.440 1.00 89.81 661 ASP A CA 1
ATOM 4982 C C . ASP A 1 661 ? 28.770 0.041 -27.901 1.00 89.81 661 ASP A C 1
ATOM 4984 O O . ASP A 1 661 ? 29.822 0.633 -28.162 1.00 89.81 661 ASP A O 1
ATOM 4988 N N . ALA A 1 662 ? 28.755 -1.062 -27.144 1.00 92.69 662 ALA A N 1
ATOM 4989 C CA . ALA A 1 662 ? 29.969 -1.636 -26.565 1.00 92.69 662 ALA A CA 1
ATOM 4990 C C . ALA A 1 662 ? 30.967 -2.137 -27.626 1.00 92.69 662 ALA A C 1
ATOM 4992 O O . ALA A 1 662 ? 32.176 -2.046 -27.412 1.00 92.69 662 ALA A O 1
ATOM 4993 N N . GLN A 1 663 ? 30.499 -2.642 -28.773 1.00 94.75 663 GLN A N 1
ATOM 4994 C CA . GLN A 1 663 ? 31.381 -3.078 -29.858 1.00 94.75 663 GLN A CA 1
ATOM 4995 C C . GLN A 1 663 ? 32.050 -1.882 -30.532 1.00 94.75 663 GLN A C 1
ATOM 4997 O O . GLN A 1 663 ? 33.250 -1.920 -30.815 1.00 94.75 663 GLN A O 1
ATOM 5002 N N . GLU A 1 664 ? 31.301 -0.802 -30.737 1.00 92.62 664 GLU A N 1
ATOM 5003 C CA . GLU A 1 664 ? 31.860 0.424 -31.289 1.00 92.62 664 GLU A CA 1
ATOM 5004 C C . GLU A 1 664 ? 32.912 1.015 -30.343 1.00 92.62 664 GLU A C 1
ATOM 5006 O O . GLU A 1 664 ? 34.033 1.308 -30.765 1.00 92.62 664 GLU A O 1
ATOM 5011 N N . PHE A 1 665 ? 32.592 1.117 -29.050 1.00 93.88 665 PHE A N 1
ATOM 5012 C CA . PHE A 1 665 ? 33.542 1.571 -28.036 1.00 93.88 665 PHE A CA 1
ATOM 5013 C C . PHE A 1 665 ? 34.808 0.706 -27.998 1.00 93.88 665 PHE A C 1
ATOM 5015 O O . PHE A 1 665 ? 35.915 1.248 -27.987 1.00 93.88 665 PHE A O 1
ATOM 5022 N N . LEU A 1 666 ? 34.668 -0.625 -28.045 1.00 96.31 666 LEU A N 1
ATOM 5023 C CA . LEU A 1 666 ? 35.798 -1.554 -28.108 1.00 96.31 666 LEU A CA 1
ATOM 5024 C C . LEU A 1 666 ? 36.718 -1.258 -29.298 1.00 96.31 666 LEU A C 1
ATOM 5026 O O . LEU A 1 666 ? 37.935 -1.240 -29.125 1.00 96.31 666 LEU A O 1
ATOM 5030 N N . ARG A 1 667 ? 36.165 -0.995 -30.489 1.00 94.44 667 ARG A N 1
ATOM 5031 C CA . ARG A 1 667 ? 36.966 -0.688 -31.685 1.00 94.44 667 ARG A CA 1
ATOM 5032 C C . ARG A 1 667 ? 37.768 0.599 -31.535 1.00 94.44 667 ARG A C 1
ATOM 5034 O O . ARG A 1 667 ? 38.961 0.593 -31.830 1.00 94.44 667 ARG A O 1
ATOM 5041 N N . TYR A 1 668 ? 37.149 1.672 -31.044 1.00 94.00 668 TYR A N 1
ATOM 5042 C CA . TYR A 1 668 ? 37.856 2.934 -30.799 1.00 94.00 668 TYR A CA 1
ATOM 5043 C C . TYR A 1 668 ? 38.924 2.796 -29.711 1.00 94.00 668 TYR A C 1
ATOM 5045 O O . TYR A 1 668 ? 40.014 3.348 -29.851 1.00 94.00 668 TYR A O 1
ATOM 5053 N N . LEU A 1 669 ? 38.640 2.031 -28.652 1.00 94.44 669 LEU A N 1
ATOM 5054 C CA . LEU A 1 669 ? 39.611 1.760 -27.597 1.00 94.44 669 LEU A CA 1
ATOM 5055 C C . LEU A 1 669 ? 40.806 0.958 -28.133 1.00 94.44 669 LEU A C 1
ATOM 5057 O O . LEU A 1 669 ? 41.941 1.379 -27.940 1.00 94.44 669 LEU A O 1
ATOM 5061 N N . LEU A 1 670 ? 40.577 -0.152 -28.846 1.00 94.56 670 LEU A N 1
ATOM 5062 C CA . LEU A 1 670 ? 41.654 -0.960 -29.432 1.00 94.56 670 LEU A CA 1
ATOM 5063 C C . LEU A 1 670 ? 42.485 -0.169 -30.445 1.00 94.56 670 LEU A C 1
ATOM 5065 O O . LEU A 1 670 ? 43.708 -0.280 -30.427 1.00 94.56 670 LEU A O 1
ATOM 5069 N N . GLN A 1 671 ? 41.846 0.648 -31.288 1.00 91.50 671 GLN A N 1
ATOM 5070 C CA . GLN A 1 671 ? 42.546 1.511 -32.236 1.00 91.50 671 GLN A CA 1
ATOM 5071 C C . GLN A 1 671 ? 43.425 2.540 -31.516 1.00 91.50 671 GLN A C 1
ATOM 5073 O O . GLN A 1 671 ? 44.611 2.637 -31.818 1.00 91.50 671 GLN A O 1
ATOM 5078 N N . GLY A 1 672 ? 42.879 3.269 -30.539 1.00 90.56 672 GLY A N 1
ATOM 5079 C CA . GLY A 1 672 ? 43.646 4.270 -29.795 1.00 90.56 672 GLY A CA 1
ATOM 5080 C C . GLY A 1 672 ? 44.818 3.655 -29.027 1.00 90.56 672 GLY A C 1
ATOM 5081 O O . GLY A 1 672 ? 45.922 4.194 -29.042 1.00 90.56 672 GLY A O 1
ATOM 5082 N N . LEU A 1 673 ? 44.607 2.496 -28.392 1.00 91.69 673 LEU A N 1
ATOM 5083 C CA . LEU A 1 673 ? 45.676 1.771 -27.702 1.00 91.69 673 LEU A CA 1
ATOM 5084 C C . LEU A 1 673 ? 46.738 1.272 -28.686 1.00 91.69 673 LEU A C 1
ATOM 5086 O O . LEU A 1 673 ? 47.927 1.388 -28.405 1.00 91.69 673 LEU A O 1
ATOM 5090 N N . HIS A 1 674 ? 46.325 0.747 -29.843 1.00 91.56 674 HIS A N 1
ATOM 5091 C CA . HIS A 1 674 ? 47.233 0.332 -30.905 1.00 91.56 674 HIS A CA 1
ATOM 5092 C C . HIS A 1 674 ? 48.103 1.492 -31.397 1.00 91.56 674 HIS A C 1
ATOM 5094 O O . HIS A 1 674 ? 49.316 1.319 -31.485 1.00 91.56 674 HIS A O 1
ATOM 5100 N N . GLU A 1 675 ? 47.502 2.647 -31.690 1.00 88.88 675 GLU A N 1
ATOM 5101 C CA . GLU A 1 675 ? 48.205 3.839 -32.174 1.00 88.88 675 GLU A CA 1
ATOM 5102 C C . GLU A 1 675 ? 49.244 4.343 -31.163 1.00 88.88 675 GLU A C 1
ATOM 5104 O O . GLU A 1 675 ? 50.354 4.698 -31.558 1.00 88.88 675 GLU A O 1
ATOM 5109 N N . ASP A 1 676 ? 48.925 4.312 -29.865 1.00 87.69 676 ASP A N 1
ATOM 5110 C CA . ASP A 1 676 ? 49.839 4.714 -28.788 1.00 87.69 676 ASP A CA 1
ATOM 5111 C C . ASP A 1 676 ? 51.072 3.795 -28.647 1.00 87.69 676 ASP A C 1
ATOM 5113 O O . ASP A 1 676 ? 52.084 4.234 -28.101 1.00 87.69 676 ASP A O 1
ATOM 5117 N N . VAL A 1 677 ? 51.011 2.544 -29.126 1.00 87.25 677 VAL A N 1
ATOM 5118 C CA . VAL A 1 677 ? 52.126 1.571 -29.071 1.00 87.25 677 VAL A CA 1
ATOM 5119 C C . VAL A 1 677 ? 52.546 1.041 -30.448 1.00 87.25 677 VAL A C 1
ATOM 5121 O O . VAL A 1 677 ? 53.136 -0.038 -30.555 1.00 87.25 677 VAL A O 1
ATOM 5124 N N . ASN A 1 678 ? 52.209 1.750 -31.527 1.00 88.56 678 ASN A N 1
ATOM 5125 C CA . ASN A 1 678 ? 52.576 1.333 -32.876 1.00 88.56 678 ASN A CA 1
ATOM 5126 C C . ASN A 1 678 ? 54.092 1.493 -33.079 1.00 88.56 678 ASN A C 1
ATOM 5128 O O . ASN A 1 678 ? 54.651 2.578 -32.931 1.00 88.56 678 ASN A O 1
ATOM 5132 N N . ARG A 1 679 ? 54.754 0.394 -33.450 1.00 86.69 679 ARG A N 1
ATOM 5133 C CA . ARG A 1 679 ? 56.195 0.308 -33.724 1.00 86.69 679 ARG A CA 1
ATOM 5134 C C . ARG A 1 679 ? 56.583 1.073 -34.995 1.00 86.69 679 ARG A C 1
ATOM 5136 O O . ARG A 1 679 ? 57.758 1.360 -35.205 1.00 86.69 679 ARG A O 1
ATOM 5143 N N . VAL A 1 680 ? 55.616 1.404 -35.857 1.00 84.88 680 VAL A N 1
ATOM 5144 C CA . VAL A 1 680 ? 55.814 2.258 -37.037 1.00 84.88 680 VAL A CA 1
ATOM 5145 C C . VAL A 1 680 ? 55.717 3.730 -36.624 1.00 84.88 680 VAL A C 1
ATOM 5147 O O . VAL A 1 680 ? 54.631 4.288 -36.495 1.00 84.88 680 VAL A O 1
ATOM 5150 N N . THR A 1 681 ? 56.862 4.387 -36.445 1.00 74.62 681 THR A N 1
ATOM 5151 C CA . THR A 1 681 ? 56.933 5.783 -35.969 1.00 74.62 681 THR A CA 1
ATOM 5152 C C . THR A 1 681 ? 56.784 6.833 -37.076 1.00 74.62 681 THR A C 1
ATOM 5154 O O . THR A 1 681 ? 56.328 7.944 -36.810 1.00 74.62 681 THR A O 1
ATOM 5157 N N . SER A 1 682 ? 57.117 6.489 -38.324 1.00 78.38 682 SER A N 1
ATOM 5158 C CA . SER A 1 682 ? 56.934 7.335 -39.511 1.00 78.38 682 SER A CA 1
ATOM 5159 C C . SER A 1 682 ? 56.067 6.596 -40.523 1.00 78.38 682 SER A C 1
ATOM 5161 O O . SER A 1 682 ? 56.470 5.541 -41.012 1.00 78.38 682 SER A O 1
ATOM 5163 N N . ARG A 1 683 ? 54.866 7.117 -40.817 1.00 76.19 683 ARG A N 1
ATOM 5164 C CA . ARG A 1 683 ? 53.902 6.459 -41.713 1.00 76.19 683 ARG A CA 1
ATOM 5165 C C . ARG A 1 683 ? 54.361 6.597 -43.173 1.00 76.19 683 ARG A C 1
ATOM 5167 O O . ARG A 1 683 ? 54.289 7.699 -43.723 1.00 76.19 683 ARG A O 1
ATOM 5174 N N . PRO A 1 684 ? 54.812 5.518 -43.838 1.00 81.75 684 PRO A N 1
ATOM 5175 C CA . PRO A 1 684 ? 55.144 5.585 -45.254 1.00 81.75 684 PRO A CA 1
ATOM 5176 C C . PRO A 1 684 ? 53.885 5.817 -46.103 1.00 81.75 684 PRO A C 1
ATOM 5178 O O . PRO A 1 684 ? 52.774 5.484 -45.691 1.00 81.75 684 PRO A O 1
ATOM 5181 N N . LYS A 1 685 ? 54.053 6.331 -47.332 1.00 82.44 685 LYS A N 1
ATOM 5182 C CA . LYS A 1 685 ? 52.936 6.451 -48.284 1.00 82.44 685 LYS A CA 1
ATOM 5183 C C . LYS A 1 685 ? 52.259 5.078 -48.484 1.00 82.44 685 LYS A C 1
ATOM 5185 O O . LYS A 1 685 ? 52.976 4.088 -48.708 1.00 82.44 685 LYS A O 1
ATOM 5190 N N . PRO A 1 686 ? 50.914 4.998 -48.407 1.00 81.81 686 PRO A N 1
ATOM 5191 C CA . PRO A 1 686 ? 50.183 3.769 -48.692 1.00 81.81 686 PRO A CA 1
ATOM 5192 C C . PRO A 1 686 ? 50.498 3.261 -50.101 1.00 81.81 686 PRO A C 1
ATOM 5194 O O . PRO A 1 686 ? 50.527 4.037 -51.054 1.00 81.81 686 PRO A O 1
ATOM 5197 N N . ILE A 1 687 ? 50.749 1.957 -50.231 1.00 86.38 687 ILE A N 1
ATOM 5198 C CA . ILE A 1 687 ? 50.899 1.313 -51.540 1.00 86.38 687 ILE A CA 1
ATOM 5199 C C . ILE A 1 687 ? 49.493 0.953 -52.012 1.00 86.38 687 ILE A C 1
ATOM 5201 O O . ILE A 1 687 ? 48.886 0.035 -51.466 1.00 86.38 687 ILE A O 1
ATOM 5205 N N . THR A 1 688 ? 48.981 1.693 -52.993 1.00 78.19 688 THR A N 1
ATOM 5206 C CA . THR A 1 688 ? 47.623 1.526 -53.537 1.00 78.19 688 THR A CA 1
ATOM 5207 C C . THR A 1 688 ? 47.582 0.728 -54.838 1.00 78.19 688 THR A C 1
ATOM 5209 O O . THR A 1 688 ? 46.505 0.524 -55.385 1.00 78.19 688 THR A O 1
ATOM 5212 N N . THR A 1 689 ? 48.733 0.292 -55.354 1.00 84.44 689 THR A N 1
ATOM 5213 C CA . THR A 1 689 ? 48.796 -0.555 -56.549 1.00 84.44 689 THR A CA 1
ATOM 5214 C C . THR A 1 689 ? 48.256 -1.949 -56.251 1.00 84.44 689 THR A C 1
ATOM 5216 O O . THR A 1 689 ? 48.506 -2.495 -55.171 1.00 84.44 689 THR A O 1
ATOM 5219 N N . ASP A 1 690 ? 47.561 -2.552 -57.214 1.00 81.88 690 ASP A N 1
ATOM 5220 C CA . ASP A 1 690 ? 47.082 -3.926 -57.081 1.00 81.88 690 ASP A CA 1
ATOM 5221 C C . ASP A 1 690 ? 48.251 -4.900 -56.866 1.00 81.88 690 ASP A C 1
ATOM 5223 O O . ASP A 1 690 ? 49.385 -4.681 -57.308 1.00 81.88 690 ASP A O 1
ATOM 5227 N N . ILE A 1 691 ? 47.996 -5.969 -56.113 1.00 87.19 691 ILE A N 1
ATOM 5228 C CA . ILE A 1 691 ? 48.963 -7.059 -55.969 1.00 87.19 691 ILE A CA 1
ATOM 5229 C C . ILE A 1 691 ? 48.945 -7.859 -57.272 1.00 87.19 691 ILE A C 1
ATOM 5231 O O . ILE A 1 691 ? 47.872 -8.231 -57.738 1.00 87.19 691 ILE A O 1
ATOM 5235 N N . ASP A 1 692 ? 50.129 -8.129 -57.824 1.00 84.12 692 ASP A N 1
ATOM 5236 C CA . ASP A 1 692 ? 50.310 -8.830 -59.098 1.00 84.12 692 ASP A CA 1
ATOM 5237 C C . ASP A 1 692 ? 49.438 -10.089 -59.189 1.00 84.12 692 ASP A C 1
ATOM 5239 O O . ASP A 1 692 ? 49.490 -10.984 -58.334 1.00 84.12 692 ASP A O 1
ATOM 5243 N N . ASP A 1 693 ? 48.624 -10.145 -60.244 1.00 80.69 693 ASP A N 1
ATOM 5244 C CA . ASP A 1 693 ? 47.637 -11.190 -60.418 1.00 80.69 693 ASP A CA 1
ATOM 5245 C C . ASP A 1 693 ? 48.235 -12.574 -60.689 1.00 80.69 693 ASP A C 1
ATOM 5247 O O . ASP A 1 693 ? 47.568 -13.574 -60.404 1.00 80.69 693 ASP A O 1
ATOM 5251 N N . SER A 1 694 ? 49.490 -12.628 -61.152 1.00 83.31 694 SER A N 1
ATOM 5252 C CA . SER A 1 694 ? 50.249 -13.859 -61.399 1.00 83.31 694 SER A CA 1
ATOM 5253 C C . SER A 1 694 ? 50.654 -14.604 -60.120 1.00 83.31 694 SER A C 1
ATOM 5255 O O . SER A 1 694 ? 50.976 -15.793 -60.169 1.00 83.31 694 SER A O 1
ATOM 5257 N N . LEU A 1 695 ? 50.606 -13.940 -58.960 1.00 88.62 695 LEU A N 1
ATOM 5258 C CA . LEU A 1 695 ? 50.957 -14.541 -57.677 1.00 88.62 695 LEU A CA 1
ATOM 5259 C C . LEU A 1 695 ? 49.897 -15.542 -57.198 1.00 88.62 695 LEU A C 1
ATOM 5261 O O . LEU A 1 695 ? 48.688 -15.335 -57.336 1.00 88.62 695 LEU A O 1
ATOM 5265 N N . SER A 1 696 ? 50.345 -16.611 -56.535 1.00 89.50 696 SER A N 1
ATOM 5266 C CA . SER A 1 696 ? 49.438 -17.541 -55.853 1.00 89.50 696 SER A CA 1
ATOM 5267 C C . SER A 1 696 ? 48.665 -16.846 -54.723 1.00 89.50 696 SER A C 1
ATOM 5269 O O . SER A 1 696 ? 49.129 -15.866 -54.139 1.00 89.50 696 SER A O 1
ATOM 5271 N N . ALA A 1 697 ? 47.506 -17.392 -54.337 1.00 86.88 697 ALA A N 1
ATOM 5272 C CA . ALA A 1 697 ? 46.709 -16.849 -53.231 1.00 86.88 697 ALA A CA 1
ATOM 5273 C C . ALA A 1 697 ? 47.515 -16.726 -51.919 1.00 86.88 697 ALA A C 1
ATOM 5275 O O . ALA A 1 697 ? 47.369 -15.743 -51.198 1.00 86.88 697 ALA A O 1
ATOM 5276 N N . SER A 1 698 ? 48.414 -17.677 -51.638 1.00 89.06 698 SER A N 1
ATOM 5277 C CA . SER A 1 698 ? 49.292 -17.616 -50.463 1.00 89.06 698 SER A CA 1
ATOM 5278 C C . SER A 1 698 ? 50.301 -16.467 -50.552 1.00 89.06 698 SER A C 1
ATOM 5280 O O . SER A 1 698 ? 50.536 -15.781 -49.561 1.00 89.06 698 SER A O 1
ATOM 5282 N N . GLN A 1 699 ? 50.892 -16.226 -51.727 1.00 92.06 699 GLN A N 1
ATOM 5283 C CA . GLN A 1 699 ? 51.822 -15.110 -51.938 1.00 92.06 699 GLN A CA 1
ATOM 5284 C C . GLN A 1 699 ? 51.106 -13.759 -51.860 1.00 92.06 699 GLN A C 1
ATOM 5286 O O . GLN A 1 699 ? 51.607 -12.848 -51.204 1.00 92.06 699 GLN A O 1
ATOM 5291 N N . LYS A 1 700 ? 49.905 -13.653 -52.444 1.00 92.19 700 LYS A N 1
ATOM 5292 C CA . LYS A 1 700 ? 49.051 -12.462 -52.331 1.00 92.19 700 LYS A CA 1
ATOM 5293 C C . LYS A 1 700 ? 48.687 -12.159 -50.871 1.00 92.19 700 LYS A C 1
ATOM 5295 O O . LYS A 1 700 ? 48.785 -11.010 -50.453 1.00 92.19 700 LYS A O 1
ATOM 5300 N N . SER A 1 701 ? 48.345 -13.180 -50.077 1.00 93.31 701 SER A N 1
ATOM 5301 C CA . SER A 1 701 ? 48.083 -13.045 -48.632 1.00 93.31 701 SER A CA 1
ATOM 5302 C C . SER A 1 701 ? 49.292 -12.504 -47.867 1.00 93.31 701 SER A C 1
ATOM 5304 O O . SER A 1 701 ? 49.148 -11.548 -47.099 1.00 93.31 701 SER A O 1
ATOM 5306 N N . MET A 1 702 ? 50.479 -13.082 -48.095 1.00 93.50 702 MET A N 1
ATOM 5307 C CA . MET A 1 702 ? 51.720 -12.654 -47.441 1.00 93.50 702 MET A CA 1
ATOM 5308 C C . MET A 1 702 ? 52.093 -11.217 -47.810 1.00 93.50 702 MET A C 1
ATOM 5310 O O . MET A 1 702 ? 52.462 -10.442 -46.930 1.00 93.50 702 MET A O 1
ATOM 5314 N N . GLU A 1 703 ? 51.959 -10.840 -49.083 1.00 93.62 703 GLU A N 1
ATOM 5315 C CA . GLU A 1 703 ? 52.237 -9.477 -49.539 1.00 93.62 703 GLU A CA 1
ATOM 5316 C C . GLU A 1 703 ? 51.227 -8.472 -48.968 1.00 93.62 703 GLU A C 1
ATOM 5318 O O . GLU A 1 703 ? 51.631 -7.434 -48.449 1.00 93.62 703 GLU A O 1
ATOM 5323 N N . ALA A 1 704 ? 49.928 -8.791 -48.961 1.00 93.00 704 ALA A N 1
ATOM 5324 C CA . ALA A 1 704 ? 48.910 -7.950 -48.327 1.00 93.00 704 ALA A CA 1
ATOM 5325 C C . ALA A 1 704 ? 49.191 -7.746 -46.828 1.00 93.00 704 ALA A C 1
ATOM 5327 O O . ALA A 1 704 ? 49.129 -6.623 -46.325 1.00 93.00 704 ALA A O 1
ATOM 5328 N N . TRP A 1 705 ? 49.575 -8.813 -46.117 1.00 94.75 705 TRP A N 1
ATOM 5329 C CA . TRP A 1 705 ? 49.929 -8.740 -44.698 1.00 94.75 705 TRP A CA 1
ATOM 5330 C C . TRP A 1 705 ? 51.202 -7.918 -44.463 1.00 94.75 705 TRP A C 1
ATOM 5332 O O . TRP A 1 705 ? 51.260 -7.099 -43.548 1.00 94.75 705 TRP A O 1
ATOM 5342 N N . LYS A 1 706 ? 52.213 -8.075 -45.326 1.00 93.19 706 LYS A N 1
ATOM 5343 C CA . LYS A 1 706 ? 53.439 -7.270 -45.297 1.00 93.19 706 LYS A CA 1
ATOM 5344 C C . LYS A 1 706 ? 53.138 -5.789 -45.529 1.00 93.19 706 LYS A C 1
ATOM 5346 O O . LYS A 1 706 ? 53.668 -4.947 -44.808 1.00 93.19 706 LYS A O 1
ATOM 5351 N N . ARG A 1 707 ? 52.274 -5.455 -46.494 1.00 93.06 707 ARG A N 1
ATOM 5352 C CA . ARG A 1 707 ? 51.830 -4.075 -46.751 1.00 93.06 707 ARG A CA 1
ATOM 5353 C C . ARG A 1 707 ? 51.068 -3.485 -45.565 1.00 93.06 707 ARG A C 1
ATOM 5355 O O . ARG A 1 707 ? 51.301 -2.323 -45.251 1.00 93.06 707 ARG A O 1
ATOM 5362 N N . PHE A 1 708 ? 50.233 -4.277 -44.893 1.00 92.88 708 PHE A N 1
ATOM 5363 C CA . PHE A 1 708 ? 49.535 -3.876 -43.669 1.00 92.88 708 PHE A CA 1
ATOM 5364 C C . PHE A 1 708 ? 50.510 -3.581 -42.516 1.00 92.88 708 PHE A C 1
ATOM 5366 O O . PHE A 1 708 ? 50.476 -2.489 -41.954 1.00 92.88 708 PHE A O 1
ATOM 5373 N N . LEU A 1 709 ? 51.458 -4.484 -42.237 1.00 92.56 709 LEU A N 1
ATOM 5374 C CA . LEU A 1 709 ? 52.456 -4.315 -41.168 1.00 92.56 709 LEU A CA 1
ATOM 5375 C C . LEU A 1 709 ? 53.426 -3.139 -41.385 1.00 92.56 709 LEU A C 1
ATOM 5377 O O . LEU A 1 709 ? 54.069 -2.695 -40.436 1.00 92.56 709 LEU A O 1
ATOM 5381 N N . ARG A 1 710 ? 53.544 -2.614 -42.614 1.00 90.50 710 ARG A N 1
ATOM 5382 C CA . ARG A 1 710 ? 54.289 -1.367 -42.881 1.00 90.50 710 ARG A CA 1
ATOM 5383 C C . ARG A 1 710 ? 53.630 -0.134 -42.267 1.00 90.50 710 ARG A C 1
ATOM 5385 O O . ARG A 1 710 ? 54.295 0.892 -42.159 1.00 90.50 710 ARG A O 1
ATOM 5392 N N . LEU A 1 711 ? 52.340 -0.212 -41.956 1.00 88.50 711 LEU A N 1
ATOM 5393 C CA . LEU A 1 711 ? 51.553 0.878 -41.387 1.00 88.50 711 LEU A CA 1
ATOM 5394 C C . LEU A 1 711 ? 51.154 0.562 -39.945 1.00 88.50 711 LEU A C 1
ATOM 5396 O O . LEU A 1 711 ? 51.322 1.410 -39.076 1.00 88.50 711 LEU A O 1
ATOM 5400 N N . GLU A 1 712 ? 50.695 -0.664 -39.689 1.00 91.12 712 GLU A N 1
ATOM 5401 C CA . GLU A 1 712 ? 50.096 -1.061 -38.415 1.00 91.12 712 GLU A CA 1
ATOM 5402 C C . GLU A 1 712 ? 50.873 -2.236 -37.800 1.00 91.12 712 GLU A C 1
ATOM 5404 O O . GLU A 1 712 ? 50.696 -3.393 -38.187 1.00 91.12 712 GLU A O 1
ATOM 5409 N N . ASN A 1 713 ? 51.750 -1.964 -36.828 1.00 91.00 713 ASN A N 1
ATOM 5410 C CA . ASN A 1 713 ? 52.543 -2.999 -36.160 1.00 91.00 713 ASN A CA 1
ATOM 5411 C C . ASN A 1 713 ? 52.632 -2.741 -34.653 1.00 91.00 713 ASN A C 1
ATOM 5413 O O . ASN A 1 713 ? 53.413 -1.911 -34.206 1.00 91.00 713 ASN A O 1
ATOM 5417 N N . SER A 1 714 ? 51.862 -3.469 -33.845 1.00 92.38 714 SER A N 1
ATOM 5418 C CA . SER A 1 714 ? 51.957 -3.378 -32.384 1.00 92.38 714 SER A CA 1
ATOM 5419 C C . SER A 1 714 ? 51.563 -4.677 -31.697 1.00 92.38 714 SER A C 1
ATOM 5421 O O . SER A 1 714 ? 51.049 -5.600 -32.330 1.00 92.38 714 SER A O 1
ATOM 5423 N N . LYS A 1 715 ? 51.716 -4.731 -30.369 1.00 90.56 715 LYS A N 1
ATOM 5424 C CA . LYS A 1 715 ? 51.243 -5.871 -29.578 1.00 90.56 715 LYS A CA 1
ATOM 5425 C C . LYS A 1 715 ? 49.747 -6.151 -29.760 1.00 90.56 715 LYS A C 1
ATOM 5427 O O . LYS A 1 715 ? 49.336 -7.306 -29.736 1.00 90.56 715 LYS A O 1
ATOM 5432 N N . PHE A 1 716 ? 48.936 -5.118 -29.977 1.00 93.75 716 PHE A N 1
ATOM 5433 C CA . PHE A 1 716 ? 47.507 -5.282 -30.241 1.00 93.75 716 PHE A CA 1
ATOM 5434 C C . PHE A 1 716 ? 47.254 -5.935 -31.607 1.00 93.75 716 PHE A C 1
ATOM 5436 O O . PHE A 1 716 ? 46.362 -6.774 -31.708 1.00 93.75 716 PHE A O 1
ATOM 5443 N N . VAL A 1 717 ? 48.086 -5.646 -32.617 1.00 95.06 717 VAL A N 1
ATOM 5444 C CA . VAL A 1 717 ? 48.054 -6.348 -33.915 1.00 95.06 717 VAL A CA 1
ATOM 5445 C C . VAL A 1 717 ? 48.414 -7.821 -33.742 1.00 95.06 717 VAL A C 1
ATOM 5447 O O . VAL A 1 717 ? 47.722 -8.687 -34.271 1.00 95.06 717 VAL A O 1
ATOM 5450 N N . ASP A 1 718 ? 49.446 -8.110 -32.944 1.00 93.69 718 ASP A N 1
ATOM 5451 C CA . ASP A 1 718 ? 49.889 -9.482 -32.661 1.00 93.69 718 ASP A CA 1
ATOM 5452 C C . ASP A 1 718 ? 48.793 -10.324 -31.978 1.00 93.69 718 ASP A C 1
ATOM 5454 O O . ASP A 1 718 ? 48.726 -11.540 -32.170 1.00 93.69 718 ASP A O 1
ATOM 5458 N N . LEU A 1 719 ? 47.952 -9.689 -31.152 1.00 95.44 719 LEU A N 1
ATOM 5459 C CA . LEU A 1 719 ? 46.916 -10.362 -30.370 1.00 95.44 719 LEU A CA 1
ATOM 5460 C C . LEU A 1 719 ? 45.573 -10.454 -31.100 1.00 95.44 719 LEU A C 1
ATOM 5462 O O . LEU A 1 719 ? 45.021 -11.549 -31.179 1.00 95.44 719 LEU A O 1
ATOM 5466 N N . PHE A 1 720 ? 45.049 -9.338 -31.605 1.00 97.00 720 PHE A N 1
ATOM 5467 C CA . PHE A 1 720 ? 43.645 -9.218 -32.013 1.00 97.00 720 PHE A CA 1
ATOM 5468 C C . PHE A 1 720 ? 43.424 -9.264 -33.528 1.00 97.00 720 PHE A C 1
ATOM 5470 O O . PHE A 1 720 ? 42.296 -9.484 -33.961 1.00 97.00 720 PHE A O 1
ATOM 5477 N N . VAL A 1 721 ? 44.463 -9.068 -34.350 1.00 97.50 721 VAL A N 1
ATOM 5478 C CA . VAL A 1 721 ? 44.266 -8.892 -35.797 1.00 97.50 721 VAL A CA 1
ATOM 5479 C C . VAL A 1 721 ? 44.459 -10.197 -36.566 1.00 97.50 721 VAL A C 1
ATOM 5481 O O . VAL A 1 721 ? 45.529 -10.812 -36.550 1.00 97.50 721 VAL A O 1
ATOM 5484 N N . GLY A 1 722 ? 43.408 -10.604 -37.277 1.00 96.19 722 GLY A N 1
ATOM 5485 C CA . GLY A 1 722 ? 43.428 -11.686 -38.260 1.00 96.19 722 GLY A CA 1
ATOM 5486 C C . GLY A 1 722 ? 43.419 -11.166 -39.700 1.00 96.19 722 GLY A C 1
ATOM 5487 O O . GLY A 1 722 ? 43.469 -9.962 -39.941 1.00 96.19 722 GLY A O 1
ATOM 5488 N N . GLN A 1 723 ? 43.339 -12.075 -40.672 1.00 96.62 723 GLN A N 1
ATOM 5489 C CA . GLN A 1 723 ? 43.211 -11.748 -42.097 1.00 96.62 723 GLN A CA 1
ATOM 5490 C C . GLN A 1 723 ? 42.076 -12.563 -42.726 1.00 96.62 723 GLN A C 1
ATOM 5492 O O . GLN A 1 723 ? 42.055 -13.791 -42.610 1.00 96.62 723 GLN A O 1
ATOM 5497 N N . LEU A 1 724 ? 41.143 -11.890 -43.398 1.00 96.81 724 LEU A N 1
ATOM 5498 C CA . LEU A 1 724 ? 40.108 -12.497 -44.234 1.00 96.81 724 LEU A CA 1
ATOM 5499 C C . LEU A 1 724 ? 40.615 -12.649 -45.668 1.00 96.81 724 LEU A C 1
ATOM 5501 O O . LEU A 1 724 ? 41.422 -11.852 -46.136 1.00 96.81 724 LEU A O 1
ATOM 5505 N N . LYS A 1 725 ? 40.109 -13.660 -46.368 1.00 95.56 725 LYS A N 1
ATOM 5506 C CA . LYS A 1 725 ? 40.229 -13.849 -47.812 1.00 95.56 725 LYS A CA 1
ATOM 5507 C C . LYS A 1 725 ? 38.846 -13.693 -48.426 1.00 95.56 725 LYS A C 1
ATOM 5509 O O . LYS A 1 725 ? 37.971 -14.525 -48.171 1.00 95.56 725 LYS A O 1
ATOM 5514 N N . ALA A 1 726 ? 38.668 -12.674 -49.257 1.00 94.56 726 ALA A N 1
ATOM 5515 C CA . ALA A 1 726 ? 37.483 -12.522 -50.086 1.00 94.56 726 ALA A CA 1
ATOM 5516 C C . ALA A 1 726 ? 37.767 -13.078 -51.482 1.00 94.56 726 ALA A C 1
ATOM 5518 O O . ALA A 1 726 ? 38.770 -12.731 -52.101 1.00 94.56 726 ALA A O 1
ATOM 5519 N N . THR A 1 727 ? 36.898 -13.957 -51.971 1.00 93.81 727 THR A N 1
ATOM 5520 C CA . THR A 1 727 ? 36.976 -14.500 -53.331 1.00 93.81 727 THR A CA 1
ATOM 5521 C C . THR A 1 727 ? 35.809 -13.960 -54.134 1.00 93.81 727 THR A C 1
ATOM 5523 O O . THR A 1 727 ? 34.665 -14.121 -53.721 1.00 93.81 727 THR A O 1
ATOM 5526 N N . LEU A 1 728 ? 36.093 -13.341 -55.277 1.00 93.62 728 LEU A N 1
ATOM 5527 C CA . LEU A 1 728 ? 35.094 -12.850 -56.215 1.00 93.62 728 LEU A CA 1
ATOM 5528 C C . LEU A 1 728 ? 35.212 -13.624 -57.527 1.00 93.62 728 LEU A C 1
ATOM 5530 O O . LEU A 1 728 ? 36.229 -13.535 -58.210 1.00 93.62 728 LEU A O 1
ATOM 5534 N N . ARG A 1 729 ? 34.176 -14.375 -57.900 1.00 94.75 729 ARG A N 1
ATOM 5535 C CA . ARG A 1 729 ? 34.163 -15.199 -59.112 1.00 94.75 729 ARG A CA 1
ATOM 5536 C C . ARG A 1 729 ? 33.142 -14.683 -60.114 1.00 94.75 729 ARG A C 1
ATOM 5538 O O . ARG A 1 729 ? 31.949 -14.636 -59.839 1.00 94.75 729 ARG A O 1
ATOM 5545 N N . CYS A 1 730 ? 33.602 -14.344 -61.312 1.00 94.06 730 CYS A N 1
ATOM 5546 C CA . CYS A 1 730 ? 32.728 -13.972 -62.418 1.00 94.06 730 CYS A CA 1
ATOM 5547 C C . CYS A 1 730 ? 31.937 -15.188 -62.911 1.00 94.06 730 CYS A C 1
ATOM 5549 O O . CYS A 1 730 ? 32.530 -16.192 -63.307 1.00 94.06 730 CYS A O 1
ATOM 5551 N N . THR A 1 731 ? 30.607 -15.081 -62.947 1.00 94.44 731 THR A N 1
ATOM 5552 C CA . THR A 1 731 ? 29.729 -16.171 -63.419 1.00 94.44 731 THR A CA 1
ATOM 5553 C C . THR A 1 731 ? 29.746 -16.341 -64.940 1.00 94.44 731 THR A C 1
ATOM 5555 O O . THR A 1 731 ? 29.314 -17.370 -65.443 1.00 94.44 731 THR A O 1
ATOM 5558 N N . VAL A 1 732 ? 30.280 -15.355 -65.674 1.00 92.50 732 VAL A N 1
ATOM 5559 C CA . VAL A 1 732 ? 30.339 -15.366 -67.144 1.00 92.50 732 VAL A CA 1
ATOM 5560 C C . VAL A 1 732 ? 31.644 -15.970 -67.662 1.00 92.50 732 VAL A C 1
ATOM 5562 O O . VAL A 1 732 ? 31.615 -16.849 -68.512 1.00 92.50 732 VAL A O 1
ATOM 5565 N N . CYS A 1 733 ? 32.802 -15.516 -67.167 1.00 92.06 733 CYS A N 1
ATOM 5566 C CA . CYS A 1 733 ? 34.110 -15.981 -67.656 1.00 92.06 733 CYS A CA 1
ATOM 5567 C C . CYS A 1 733 ? 34.846 -16.926 -66.695 1.00 92.06 733 CYS A C 1
ATOM 5569 O O . CYS A 1 733 ? 35.968 -17.341 -66.987 1.00 92.06 733 CYS A O 1
ATOM 5571 N N . GLY A 1 734 ? 34.272 -17.204 -65.520 1.00 90.94 734 GLY A N 1
ATOM 5572 C CA . GLY A 1 734 ? 34.851 -18.075 -64.494 1.00 90.94 734 GLY A CA 1
ATOM 5573 C C . GLY A 1 734 ? 36.060 -17.501 -63.743 1.00 90.94 734 GLY A C 1
ATOM 5574 O O . GLY A 1 734 ? 36.527 -18.137 -62.796 1.00 90.94 734 GLY A O 1
ATOM 5575 N N . HIS A 1 735 ? 36.568 -16.321 -64.130 1.00 89.94 735 HIS A N 1
ATOM 5576 C CA . HIS A 1 735 ? 37.719 -15.685 -63.483 1.00 89.94 735 HIS A CA 1
ATOM 5577 C C . HIS A 1 735 ? 37.427 -15.407 -62.007 1.00 89.94 735 HIS A C 1
ATOM 5579 O O . HIS A 1 735 ? 36.413 -14.786 -61.686 1.00 89.94 735 HIS A O 1
ATOM 5585 N N . ALA A 1 736 ? 38.324 -15.867 -61.135 1.00 88.81 736 ALA A N 1
ATOM 5586 C CA . ALA A 1 736 ? 38.264 -15.636 -59.702 1.00 88.81 736 ALA A CA 1
ATOM 5587 C C . ALA A 1 736 ? 39.402 -14.703 -59.281 1.00 88.81 736 ALA A C 1
ATOM 5589 O O . ALA A 1 736 ? 40.571 -15.056 -59.438 1.00 88.81 736 ALA A O 1
ATOM 5590 N N . SER A 1 737 ? 39.055 -13.543 -58.730 1.00 89.75 737 SER A N 1
ATOM 5591 C CA . SER A 1 737 ? 39.993 -12.655 -58.050 1.00 89.75 737 SER A CA 1
ATOM 5592 C C . SER A 1 737 ? 39.902 -12.868 -56.540 1.00 89.75 737 SER A C 1
ATOM 5594 O O . SER A 1 737 ? 38.852 -13.238 -56.008 1.00 89.75 737 SER A O 1
ATOM 5596 N N . VAL A 1 738 ? 41.023 -12.689 -55.843 1.00 92.06 738 VAL A N 1
ATOM 5597 C CA . VAL A 1 738 ? 41.096 -12.835 -54.385 1.00 92.06 738 VAL A CA 1
ATOM 5598 C C . VAL A 1 738 ? 41.734 -11.601 -53.768 1.00 92.06 738 VAL A C 1
ATOM 5600 O O . VAL A 1 738 ? 42.770 -11.142 -54.245 1.00 92.06 738 VAL A O 1
ATOM 5603 N N . THR A 1 739 ? 41.134 -11.091 -52.697 1.00 92.00 739 THR A N 1
ATOM 5604 C CA . THR A 1 739 ? 41.668 -9.983 -51.893 1.00 92.00 739 THR A CA 1
ATOM 5605 C C . THR A 1 739 ? 41.805 -10.413 -50.439 1.00 92.00 739 THR A C 1
ATOM 5607 O O . THR A 1 739 ? 41.144 -11.357 -49.993 1.00 92.00 739 THR A O 1
ATOM 5610 N N . PHE A 1 740 ? 42.705 -9.754 -49.709 1.00 94.88 740 PHE A N 1
ATOM 5611 C CA . PHE A 1 740 ? 43.014 -10.096 -48.326 1.00 94.88 740 PHE A CA 1
ATOM 5612 C C . PHE A 1 740 ? 42.971 -8.863 -47.436 1.00 94.88 740 PHE A C 1
ATOM 5614 O O . PHE A 1 740 ? 43.766 -7.944 -47.624 1.00 94.88 740 PHE A O 1
ATOM 5621 N N . ASP A 1 741 ? 42.100 -8.891 -46.432 1.00 93.56 741 ASP A N 1
ATOM 5622 C CA . ASP A 1 741 ? 41.792 -7.734 -45.593 1.00 93.56 741 ASP A CA 1
ATOM 5623 C C . ASP A 1 741 ? 42.036 -8.062 -44.111 1.00 93.56 741 ASP A C 1
ATOM 5625 O O . ASP A 1 741 ? 41.620 -9.129 -43.643 1.00 93.56 741 ASP A O 1
ATOM 5629 N N . PRO A 1 742 ? 42.720 -7.192 -43.347 1.00 96.06 742 PRO A N 1
ATOM 5630 C CA . PRO A 1 742 ? 42.874 -7.377 -41.909 1.00 96.06 742 PRO A CA 1
ATOM 5631 C C . PRO A 1 742 ? 41.535 -7.165 -41.186 1.00 96.06 742 PRO A C 1
ATOM 5633 O O . PRO A 1 742 ? 40.729 -6.324 -41.586 1.00 96.06 742 PRO A O 1
ATOM 5636 N N . PHE A 1 743 ? 41.308 -7.881 -40.085 1.00 96.56 743 PHE A N 1
ATOM 5637 C CA . PHE A 1 743 ? 40.139 -7.671 -39.223 1.00 96.56 743 PHE A CA 1
ATOM 5638 C C . PHE A 1 743 ? 40.526 -7.679 -37.743 1.00 96.56 743 PHE A C 1
ATOM 5640 O O . PHE A 1 743 ? 41.369 -8.471 -37.332 1.00 96.56 743 PHE A O 1
ATOM 5647 N N . TRP A 1 744 ? 39.890 -6.808 -36.956 1.00 95.81 744 TRP A N 1
ATOM 5648 C CA . TRP A 1 744 ? 40.063 -6.700 -35.497 1.00 95.81 744 TRP A CA 1
ATOM 5649 C C . TRP A 1 744 ? 38.989 -7.475 -34.724 1.00 95.81 744 TRP A C 1
ATOM 5651 O O . TRP A 1 744 ? 39.224 -7.956 -33.619 1.00 95.81 744 TRP A O 1
ATOM 5661 N N . ASP A 1 745 ? 37.807 -7.599 -35.322 1.00 97.00 745 ASP A N 1
ATOM 5662 C CA . ASP A 1 745 ? 36.668 -8.361 -34.831 1.00 97.00 745 ASP A CA 1
ATOM 5663 C C . ASP A 1 745 ? 35.870 -8.924 -36.017 1.00 97.00 745 ASP A C 1
ATOM 5665 O O . ASP A 1 745 ? 35.936 -8.407 -37.136 1.00 97.00 745 ASP A O 1
ATOM 5669 N N . LEU A 1 746 ? 35.104 -9.989 -35.779 1.00 97.38 746 LEU A N 1
ATOM 5670 C CA . LEU A 1 746 ? 34.162 -10.537 -36.755 1.00 97.38 746 LEU A CA 1
ATOM 5671 C C . LEU A 1 746 ? 32.735 -10.203 -36.337 1.00 97.38 746 LEU A C 1
ATOM 5673 O O . LEU A 1 746 ? 32.224 -10.727 -35.352 1.00 97.38 746 LEU A O 1
ATOM 5677 N N . SER A 1 747 ? 32.076 -9.350 -37.117 1.00 96.50 747 SER A N 1
ATOM 5678 C CA . SER A 1 747 ? 30.675 -8.983 -36.907 1.00 96.50 747 SER A CA 1
ATOM 5679 C C . SER A 1 747 ? 29.746 -9.933 -37.676 1.00 96.50 747 SER A C 1
ATOM 5681 O O . SER A 1 747 ? 29.475 -9.727 -38.865 1.00 96.50 747 SER A O 1
ATOM 5683 N N . LEU A 1 748 ? 29.253 -10.970 -36.999 1.00 96.38 748 LEU A N 1
ATOM 5684 C CA . LEU A 1 748 ? 28.485 -12.060 -37.597 1.00 96.38 748 LEU A CA 1
ATOM 5685 C C . LEU A 1 748 ? 26.977 -11.750 -37.658 1.00 96.38 748 LEU A C 1
ATOM 5687 O O . LEU A 1 748 ? 26.401 -11.302 -36.661 1.00 96.38 748 LEU A O 1
ATOM 5691 N N . PRO A 1 749 ? 26.309 -12.005 -38.799 1.00 93.94 749 PRO A N 1
ATOM 5692 C CA . PRO A 1 749 ? 24.853 -11.970 -38.891 1.00 93.94 749 PRO A CA 1
ATOM 5693 C C . PRO A 1 749 ? 24.222 -13.158 -38.150 1.00 93.94 749 PRO A C 1
ATOM 5695 O O . PRO A 1 749 ? 24.790 -14.248 -38.102 1.00 93.94 749 PRO A O 1
ATOM 5698 N N . ILE A 1 750 ? 23.021 -12.960 -37.603 1.00 93.06 750 ILE A N 1
ATOM 5699 C CA . ILE A 1 750 ? 22.258 -14.020 -36.932 1.00 93.06 750 ILE A CA 1
ATOM 5700 C C . ILE A 1 750 ? 21.230 -14.588 -37.930 1.00 93.06 750 ILE A C 1
ATOM 5702 O O . ILE A 1 750 ? 20.388 -13.829 -38.412 1.00 93.06 750 ILE A O 1
ATOM 5706 N N . PRO A 1 751 ? 21.263 -15.898 -38.246 1.00 87.88 751 PRO A N 1
ATOM 5707 C CA . PRO A 1 751 ? 20.469 -16.486 -39.331 1.00 87.88 751 PRO A CA 1
ATOM 5708 C C . PRO A 1 751 ? 18.967 -16.590 -39.038 1.00 87.88 751 PRO A C 1
ATOM 5710 O O . PRO A 1 751 ? 18.172 -16.709 -39.967 1.00 87.88 751 PRO A O 1
ATOM 5713 N N . SER A 1 752 ? 18.563 -16.533 -37.766 1.00 79.81 752 SER A N 1
ATOM 5714 C CA . SER A 1 752 ? 17.159 -16.570 -37.352 1.00 79.81 752 SER A CA 1
ATOM 5715 C C . SER A 1 752 ? 16.825 -15.424 -36.403 1.00 79.81 752 SER A C 1
ATOM 5717 O O . SER A 1 752 ? 17.620 -15.053 -35.536 1.00 79.81 752 SER A O 1
ATOM 5719 N N . ARG A 1 753 ? 15.606 -14.893 -36.535 1.00 71.56 753 ARG A N 1
ATOM 5720 C CA . ARG A 1 753 ? 15.059 -13.843 -35.662 1.00 71.56 753 ARG A CA 1
ATOM 5721 C C . ARG A 1 753 ? 14.362 -14.393 -34.408 1.00 71.56 753 ARG A C 1
ATOM 5723 O O . ARG A 1 753 ? 14.037 -13.615 -33.518 1.00 71.56 753 ARG A O 1
ATOM 5730 N N . SER A 1 754 ? 14.136 -15.705 -34.336 1.00 67.88 754 SER A N 1
ATOM 5731 C CA . SER A 1 754 ? 13.477 -16.382 -33.213 1.00 67.88 754 SER A CA 1
ATOM 5732 C C . SER A 1 754 ? 14.074 -17.767 -32.955 1.00 67.88 754 SER A C 1
ATOM 5734 O O . SER A 1 754 ? 14.563 -18.425 -33.875 1.00 67.88 754 SER A O 1
ATOM 5736 N N . GLY A 1 755 ? 13.996 -18.228 -31.706 1.00 80.12 755 GLY A N 1
ATOM 5737 C CA . GLY A 1 755 ? 14.517 -19.528 -31.281 1.00 80.12 755 GLY A CA 1
ATOM 5738 C C . GLY A 1 755 ? 15.993 -19.494 -30.877 1.00 80.12 755 GLY A C 1
ATOM 5739 O O . GLY A 1 755 ? 16.539 -18.443 -30.534 1.00 80.12 755 GLY A O 1
ATOM 5740 N N . GLN A 1 756 ? 16.621 -20.668 -30.895 1.00 88.69 756 GLN A N 1
ATOM 5741 C CA . GLN A 1 756 ? 18.025 -20.869 -30.546 1.00 88.69 756 GLN A CA 1
ATOM 5742 C C . GLN A 1 756 ? 18.815 -21.259 -31.799 1.00 88.69 756 GLN A C 1
ATOM 5744 O O . GLN A 1 756 ? 18.372 -22.102 -32.577 1.00 88.69 756 GLN A O 1
ATOM 5749 N N . VAL A 1 757 ? 19.986 -20.656 -31.996 1.00 93.88 757 VAL A N 1
ATOM 5750 C CA . VAL A 1 757 ? 20.907 -20.974 -33.100 1.00 93.88 757 VAL A CA 1
ATOM 5751 C C . VAL A 1 757 ? 22.304 -21.217 -32.550 1.00 93.88 757 VAL A C 1
ATOM 5753 O O . VAL A 1 757 ? 22.676 -20.613 -31.553 1.00 93.88 757 VAL A O 1
ATOM 5756 N N . ARG A 1 758 ? 23.102 -22.074 -33.187 1.00 94.56 758 ARG A N 1
ATOM 5757 C CA . ARG A 1 758 ? 24.514 -22.256 -32.809 1.00 94.56 758 ARG A CA 1
ATOM 5758 C C . ARG A 1 758 ? 25.374 -21.139 -33.392 1.00 94.56 758 ARG A C 1
ATOM 5760 O O . ARG A 1 758 ? 25.096 -20.672 -34.494 1.00 94.56 758 ARG A O 1
ATOM 5767 N N . LEU A 1 759 ? 26.454 -20.765 -32.710 1.00 95.75 759 LEU A N 1
ATOM 5768 C CA . LEU A 1 759 ? 27.419 -19.774 -33.195 1.00 95.75 759 LEU A CA 1
ATOM 5769 C C . LEU A 1 759 ? 28.007 -20.160 -34.562 1.00 95.75 759 LEU A C 1
ATOM 5771 O O . LEU A 1 759 ? 28.217 -19.294 -35.406 1.00 95.75 759 LEU A O 1
ATOM 5775 N N . GLN A 1 760 ? 28.204 -21.456 -34.810 1.00 95.50 760 GLN A N 1
ATOM 5776 C CA . GLN A 1 760 ? 28.627 -21.987 -36.106 1.00 95.50 760 GLN A CA 1
ATOM 5777 C C . GLN A 1 760 ? 27.665 -21.585 -37.228 1.00 95.50 760 GLN A C 1
ATOM 5779 O O . GLN A 1 760 ? 28.128 -21.147 -38.267 1.00 95.50 760 GLN A O 1
ATOM 5784 N N . ALA A 1 761 ? 26.349 -21.578 -36.992 1.00 95.06 761 ALA A N 1
ATOM 5785 C CA . ALA A 1 761 ? 25.384 -21.146 -38.006 1.00 95.06 761 ALA A CA 1
ATOM 5786 C C . ALA A 1 761 ? 25.550 -19.659 -38.385 1.00 95.06 761 ALA A C 1
ATOM 5788 O O . ALA A 1 761 ? 25.256 -19.262 -39.513 1.00 95.06 761 ALA A O 1
ATOM 5789 N N . CYS A 1 762 ? 26.043 -18.824 -37.463 1.00 96.38 762 CYS A N 1
ATOM 5790 C CA . CYS A 1 762 ? 26.396 -17.435 -37.758 1.00 96.38 762 CYS A CA 1
ATOM 5791 C C . CYS A 1 762 ? 27.669 -17.344 -38.622 1.00 96.38 762 CYS A C 1
ATOM 5793 O O . CYS A 1 762 ? 27.743 -16.498 -39.512 1.00 96.38 762 CYS A O 1
ATOM 5795 N N . PHE A 1 763 ? 28.656 -18.219 -38.396 1.00 96.44 763 PHE A N 1
ATOM 5796 C CA . PHE A 1 763 ? 29.851 -18.330 -39.242 1.00 96.44 763 PHE A CA 1
ATOM 5797 C C . PHE A 1 763 ? 29.538 -18.913 -40.627 1.00 96.44 763 PHE A C 1
ATOM 5799 O O . PHE A 1 763 ? 30.038 -18.392 -41.625 1.00 96.44 763 PHE A O 1
ATOM 5806 N N . ASP A 1 764 ? 28.670 -19.923 -40.706 1.00 95.75 764 ASP A N 1
ATOM 5807 C CA . ASP A 1 764 ? 28.157 -20.472 -41.964 1.00 95.75 764 ASP A CA 1
ATOM 5808 C C . ASP A 1 764 ? 27.516 -19.361 -42.796 1.00 95.75 764 ASP A C 1
ATOM 5810 O O . ASP A 1 764 ? 27.843 -19.190 -43.966 1.00 95.75 764 ASP A O 1
ATOM 5814 N N . LEU A 1 765 ? 26.656 -18.538 -42.181 1.00 94.75 765 LEU A N 1
ATOM 5815 C CA . LEU A 1 765 ? 26.028 -17.411 -42.869 1.00 94.75 765 LEU A CA 1
ATOM 5816 C C . LEU A 1 765 ? 27.039 -16.324 -43.265 1.00 94.75 765 LEU A C 1
ATOM 5818 O O . LEU A 1 765 ? 26.915 -15.752 -44.342 1.00 94.75 765 LEU A O 1
ATOM 5822 N N . PHE A 1 766 ? 28.032 -16.039 -42.420 1.00 95.38 766 PHE A N 1
ATOM 5823 C CA . PHE A 1 766 ? 29.079 -15.052 -42.707 1.00 95.38 766 PHE A CA 1
ATOM 5824 C C . PHE A 1 766 ? 30.001 -15.464 -43.866 1.00 95.38 766 PHE A C 1
ATOM 5826 O O . PHE A 1 766 ? 30.468 -14.608 -44.613 1.00 95.38 766 PHE A O 1
ATOM 5833 N N . THR A 1 767 ? 30.274 -16.761 -44.008 1.00 95.19 767 THR A N 1
ATOM 5834 C CA . THR A 1 767 ? 31.165 -17.318 -45.043 1.00 95.19 767 THR A CA 1
ATOM 5835 C C . THR A 1 767 ? 30.422 -17.815 -46.283 1.00 95.19 767 THR A C 1
ATOM 5837 O O . THR A 1 767 ? 31.056 -18.142 -47.290 1.00 95.19 767 THR A O 1
ATOM 5840 N N . LYS A 1 768 ? 29.084 -17.835 -46.236 1.00 95.00 768 LYS A N 1
ATOM 5841 C CA . LYS A 1 768 ? 28.217 -18.251 -47.338 1.00 95.00 768 LYS A CA 1
ATOM 5842 C C . LYS A 1 768 ? 28.536 -17.470 -48.609 1.00 95.00 768 LYS A C 1
ATOM 5844 O O . LYS A 1 768 ? 28.685 -16.252 -48.591 1.00 95.00 768 LYS A O 1
ATOM 5849 N N . GLU A 1 769 ? 28.587 -18.187 -49.726 1.00 94.56 769 GLU A N 1
ATOM 5850 C CA . GLU A 1 769 ? 28.689 -17.563 -51.038 1.00 94.56 769 GLU A CA 1
ATOM 5851 C C . GLU A 1 769 ? 27.414 -16.755 -51.346 1.00 94.56 769 GLU A C 1
ATOM 5853 O O . GLU A 1 769 ? 26.298 -17.284 -51.317 1.00 94.56 769 GLU A O 1
ATOM 5858 N N . GLU A 1 770 ? 27.585 -15.466 -51.629 1.00 93.00 770 GLU A N 1
ATOM 5859 C CA . GLU A 1 770 ? 26.531 -14.537 -52.032 1.00 93.00 770 GLU A CA 1
ATOM 5860 C C . GLU A 1 770 ? 26.645 -14.195 -53.521 1.00 93.00 770 GLU A C 1
ATOM 5862 O O . GLU A 1 770 ? 27.728 -14.214 -54.109 1.00 93.00 770 GLU A O 1
ATOM 5867 N N . VAL A 1 771 ? 25.515 -13.883 -54.152 1.00 94.00 771 VAL A N 1
ATOM 5868 C CA . VAL A 1 771 ? 25.451 -13.528 -55.573 1.00 94.00 771 VAL A CA 1
ATOM 5869 C C . VAL A 1 771 ? 25.300 -12.016 -55.691 1.00 94.00 771 VAL A C 1
ATOM 5871 O O . VAL A 1 771 ? 24.291 -11.469 -55.262 1.00 94.00 771 VAL A O 1
ATOM 5874 N N . LEU A 1 772 ? 26.274 -11.362 -56.320 1.00 92.06 772 LEU A N 1
ATOM 5875 C CA . LEU A 1 772 ? 26.244 -9.938 -56.641 1.00 92.06 772 LEU A CA 1
ATOM 5876 C C . LEU A 1 772 ? 25.647 -9.752 -58.042 1.00 92.06 772 LEU A C 1
ATOM 5878 O O . LEU A 1 772 ? 26.264 -10.117 -59.052 1.00 92.06 772 LEU A O 1
ATOM 5882 N N . ASP A 1 773 ? 24.433 -9.209 -58.101 1.00 90.19 773 ASP A N 1
ATOM 5883 C CA . ASP A 1 773 ? 23.646 -9.018 -59.324 1.00 90.19 773 ASP A CA 1
ATOM 5884 C C . ASP A 1 773 ? 22.956 -7.637 -59.317 1.00 90.19 773 ASP A C 1
ATOM 5886 O O . ASP A 1 773 ? 23.054 -6.884 -58.351 1.00 90.19 773 ASP A O 1
ATOM 5890 N N . GLY A 1 774 ? 22.298 -7.264 -60.416 1.00 90.69 774 GLY A N 1
ATOM 5891 C CA . GLY A 1 774 ? 21.659 -5.948 -60.552 1.00 90.69 774 GLY A CA 1
ATOM 5892 C C . GLY A 1 774 ? 22.635 -4.780 -60.350 1.00 90.69 774 GLY A C 1
ATOM 5893 O O . GLY A 1 774 ? 23.676 -4.710 -61.014 1.00 90.69 774 GLY A O 1
ATOM 5894 N N . ASP A 1 775 ? 22.300 -3.876 -59.430 1.00 87.69 775 ASP A N 1
ATOM 5895 C CA . ASP A 1 775 ? 23.089 -2.679 -59.115 1.00 87.69 775 ASP A CA 1
ATOM 5896 C C . ASP A 1 775 ? 24.377 -2.974 -58.337 1.00 87.69 775 ASP A C 1
ATOM 5898 O O . ASP A 1 775 ? 25.285 -2.144 -58.343 1.00 87.69 775 ASP A O 1
ATOM 5902 N N . GLU A 1 776 ? 24.525 -4.167 -57.755 1.00 88.75 776 GLU A N 1
ATOM 5903 C CA . GLU A 1 776 ? 25.715 -4.573 -56.992 1.00 88.75 776 GLU A CA 1
ATOM 5904 C C . GLU A 1 776 ? 26.787 -5.252 -57.862 1.00 88.75 776 GLU A C 1
ATOM 5906 O O . GLU A 1 776 ? 27.849 -5.624 -57.364 1.00 88.75 776 GLU A O 1
ATOM 5911 N N . LYS A 1 777 ? 26.552 -5.398 -59.178 1.00 91.25 777 LYS A N 1
ATOM 5912 C CA . LYS A 1 777 ? 27.504 -6.030 -60.110 1.00 91.25 777 LYS A CA 1
ATOM 5913 C C . LYS A 1 777 ? 28.878 -5.351 -60.064 1.00 91.25 777 LYS A C 1
ATOM 5915 O O . LYS A 1 777 ? 28.971 -4.180 -60.470 1.00 91.25 777 LYS A O 1
ATOM 5920 N N . PRO A 1 778 ? 29.950 -6.063 -59.677 1.00 90.94 778 PRO A N 1
ATOM 5921 C CA . PRO A 1 778 ? 31.301 -5.532 -59.762 1.00 90.94 778 PRO A CA 1
ATOM 5922 C C . PRO A 1 778 ? 31.832 -5.596 -61.199 1.00 90.94 778 PRO A C 1
ATOM 5924 O O . PRO A 1 778 ? 31.361 -6.370 -62.039 1.00 90.94 778 PRO A O 1
ATOM 5927 N N . THR A 1 779 ? 32.848 -4.786 -61.493 1.00 91.06 779 THR A N 1
ATOM 5928 C CA . THR A 1 779 ? 33.572 -4.844 -62.770 1.00 91.06 779 THR A CA 1
ATOM 5929 C C . THR A 1 779 ? 34.548 -6.015 -62.754 1.00 91.06 779 THR A C 1
ATOM 5931 O O . THR A 1 779 ? 35.453 -6.068 -61.927 1.00 91.06 779 THR A O 1
ATOM 5934 N N . CYS A 1 780 ? 34.380 -6.966 -63.672 1.00 90.38 780 CYS A N 1
ATOM 5935 C CA . CYS A 1 780 ? 35.308 -8.085 -63.806 1.00 90.38 780 CYS A CA 1
ATOM 5936 C C . CYS A 1 780 ? 36.583 -7.627 -64.529 1.00 90.38 780 CYS A C 1
ATOM 5938 O O . CYS A 1 780 ? 36.503 -7.166 -65.666 1.00 90.38 780 CYS A O 1
ATOM 5940 N N . SER A 1 781 ? 37.752 -7.835 -63.919 1.00 85.81 781 SER A N 1
ATOM 5941 C CA . SER A 1 781 ? 39.072 -7.506 -64.485 1.00 85.81 781 SER A CA 1
ATOM 5942 C C . SER A 1 781 ? 39.392 -8.247 -65.791 1.00 85.81 781 SER A C 1
ATOM 5944 O O . SER A 1 781 ? 40.152 -7.752 -66.616 1.00 85.81 781 SER A O 1
ATOM 5946 N N . LYS A 1 782 ? 38.789 -9.416 -66.037 1.00 88.62 782 LYS A N 1
ATOM 5947 C CA . LYS A 1 782 ? 38.977 -10.159 -67.294 1.00 88.62 782 LYS A CA 1
ATOM 5948 C C . LYS A 1 782 ? 37.989 -9.744 -68.388 1.00 88.62 782 LYS A C 1
ATOM 5950 O O . LYS A 1 782 ? 38.366 -9.655 -69.548 1.00 88.62 782 LYS A O 1
ATOM 5955 N N . CYS A 1 783 ? 36.726 -9.492 -68.034 1.00 89.19 783 CYS A N 1
ATOM 5956 C CA . CYS A 1 783 ? 35.702 -9.080 -69.005 1.00 89.19 783 CYS A CA 1
ATOM 5957 C C . CYS A 1 783 ? 35.696 -7.571 -69.282 1.00 89.19 783 CYS A C 1
ATOM 5959 O O . CYS A 1 783 ? 35.036 -7.146 -70.228 1.00 89.19 783 CYS A O 1
ATOM 5961 N N . GLN A 1 784 ? 36.343 -6.775 -68.422 1.00 90.62 784 GLN A N 1
ATOM 5962 C CA . GLN A 1 784 ? 36.371 -5.307 -68.460 1.00 90.62 784 GLN A CA 1
ATOM 5963 C C . GLN A 1 784 ? 34.967 -4.668 -68.498 1.00 90.62 784 GLN A C 1
ATOM 5965 O O . GLN A 1 784 ? 34.747 -3.616 -69.089 1.00 90.62 784 GLN A O 1
ATOM 5970 N N . LYS A 1 785 ? 33.981 -5.334 -67.879 1.00 92.25 785 LYS A N 1
ATOM 5971 C CA . LYS A 1 785 ? 32.570 -4.916 -67.801 1.00 92.25 785 LYS A CA 1
ATOM 5972 C C . LYS A 1 785 ? 31.973 -5.330 -66.458 1.00 92.25 785 LYS A C 1
ATOM 5974 O O . LYS A 1 785 ? 32.469 -6.266 -65.824 1.00 92.25 785 LYS A O 1
ATOM 5979 N N . ARG A 1 786 ? 30.891 -4.664 -66.045 1.00 94.31 786 ARG A N 1
ATOM 5980 C CA . ARG A 1 786 ? 30.104 -5.045 -64.862 1.00 94.31 786 ARG A CA 1
ATOM 5981 C C . ARG A 1 786 ? 29.419 -6.384 -65.109 1.00 94.31 786 ARG A C 1
ATOM 5983 O O . ARG A 1 786 ? 28.650 -6.508 -66.059 1.00 94.31 786 ARG A O 1
ATOM 5990 N N . GLN A 1 787 ? 29.719 -7.380 -64.284 1.00 95.25 787 GLN A N 1
ATOM 5991 C CA . GLN A 1 787 ? 29.229 -8.746 -64.459 1.00 95.25 787 GLN A CA 1
ATOM 5992 C C . GLN A 1 787 ? 28.584 -9.268 -63.184 1.00 95.25 787 GLN A C 1
ATOM 5994 O O . GLN A 1 787 ? 28.902 -8.824 -62.085 1.00 95.25 787 GLN A O 1
ATOM 5999 N N . LYS A 1 788 ? 27.687 -10.241 -63.349 1.00 95.31 788 LYS A N 1
ATOM 6000 C CA . LYS A 1 788 ? 27.188 -11.039 -62.231 1.00 95.31 788 LYS A CA 1
ATOM 6001 C C . LYS A 1 788 ? 28.340 -11.873 -61.669 1.00 95.31 788 LYS A C 1
ATOM 6003 O O . LYS A 1 788 ? 28.971 -12.636 -62.411 1.00 95.31 788 LYS A O 1
ATOM 6008 N N . CYS A 1 789 ? 28.598 -11.752 -60.375 1.00 94.56 789 CYS A N 1
ATOM 6009 C CA . CYS A 1 789 ? 29.689 -12.453 -59.701 1.00 94.56 789 CYS A CA 1
ATOM 6010 C C . CYS A 1 789 ? 29.185 -13.142 -58.434 1.00 94.56 789 CYS A C 1
ATOM 6012 O O . CYS A 1 789 ? 28.225 -12.681 -57.827 1.00 94.56 789 CYS A O 1
ATOM 6014 N N . THR A 1 790 ? 29.842 -14.219 -58.016 1.00 95.62 790 THR A N 1
ATOM 6015 C CA . THR A 1 790 ? 29.693 -14.746 -56.658 1.00 95.62 790 THR A CA 1
ATOM 6016 C C . THR A 1 790 ? 30.806 -14.210 -55.768 1.00 95.62 790 THR A C 1
ATOM 6018 O O . THR A 1 790 ? 31.939 -14.033 -56.226 1.00 95.62 790 THR A O 1
ATOM 6021 N N . ARG A 1 791 ? 30.490 -13.912 -54.508 1.00 94.25 791 ARG A N 1
ATOM 6022 C CA . ARG A 1 791 ? 31.438 -13.460 -53.489 1.00 94.25 791 ARG A CA 1
ATOM 6023 C C . ARG A 1 791 ? 31.381 -14.399 -52.292 1.00 94.25 791 ARG A C 1
ATOM 6025 O O . ARG A 1 791 ? 30.304 -14.726 -51.817 1.00 94.25 791 ARG A O 1
ATOM 6032 N N . SER A 1 792 ? 32.534 -14.819 -51.787 1.00 94.38 792 SER A N 1
ATOM 6033 C CA . SER A 1 792 ? 32.628 -15.629 -50.568 1.00 94.38 792 SER A CA 1
ATOM 6034 C C . SER A 1 792 ? 33.780 -15.173 -49.681 1.00 94.38 792 SER A C 1
ATOM 6036 O O . SER A 1 792 ? 34.774 -14.616 -50.160 1.00 94.38 792 SER A O 1
ATOM 6038 N N . LEU A 1 793 ? 33.633 -15.393 -48.374 1.00 96.06 793 LEU A N 1
ATOM 6039 C CA . LEU A 1 793 ? 34.619 -15.035 -47.357 1.00 96.06 793 LEU A CA 1
ATOM 6040 C C . LEU A 1 793 ? 35.149 -16.294 -46.672 1.00 96.06 793 LEU A C 1
ATOM 6042 O O . LEU A 1 793 ? 34.406 -17.225 -46.387 1.00 96.06 793 LEU A O 1
ATOM 6046 N N . SER A 1 794 ? 36.441 -16.298 -46.365 1.00 95.19 794 SER A N 1
ATOM 6047 C CA . SER A 1 794 ? 37.092 -17.321 -45.537 1.00 95.19 794 SER A CA 1
ATOM 6048 C C . SER A 1 794 ? 38.174 -16.676 -44.676 1.00 95.19 794 SER A C 1
ATOM 6050 O O . SER A 1 794 ? 38.645 -15.580 -44.983 1.00 95.19 794 SER A O 1
ATOM 6052 N N . ILE A 1 795 ? 38.574 -17.325 -43.586 1.00 95.75 795 ILE A N 1
ATOM 6053 C CA . ILE A 1 795 ? 39.604 -16.799 -42.687 1.00 95.75 795 ILE A CA 1
ATOM 6054 C C . ILE A 1 795 ? 40.967 -17.324 -43.148 1.00 95.75 795 ILE A C 1
ATOM 6056 O O . ILE A 1 795 ? 41.217 -18.526 -43.144 1.00 95.75 795 ILE A O 1
ATOM 6060 N N . GLN A 1 796 ? 41.855 -16.422 -43.565 1.00 95.31 796 GLN A N 1
ATOM 6061 C CA . GLN A 1 796 ? 43.212 -16.752 -44.011 1.00 95.31 796 GLN A CA 1
ATOM 6062 C C . GLN A 1 796 ? 44.188 -16.851 -42.835 1.00 95.31 796 GLN A C 1
ATOM 6064 O O . GLN A 1 796 ? 45.041 -17.736 -42.805 1.00 95.31 796 GLN A O 1
ATOM 6069 N N . LYS A 1 797 ? 44.064 -15.940 -41.866 1.00 93.94 797 LYS A N 1
ATOM 6070 C CA . LYS A 1 797 ? 44.867 -15.914 -40.642 1.00 93.94 797 LYS A CA 1
ATOM 6071 C C . LYS A 1 797 ? 43.963 -15.661 -39.444 1.00 93.94 797 LYS A C 1
ATOM 6073 O O . LYS A 1 797 ? 43.256 -14.657 -39.401 1.00 93.94 797 LYS A O 1
ATOM 6078 N N . PHE A 1 798 ? 44.035 -16.551 -38.465 1.00 95.06 798 PHE A N 1
ATOM 6079 C CA . PHE A 1 798 ? 43.326 -16.428 -37.197 1.00 95.06 798 PHE A CA 1
ATOM 6080 C C . PHE A 1 798 ? 44.135 -15.583 -36.192 1.00 95.06 798 PHE A C 1
ATOM 6082 O O . PHE A 1 798 ? 45.353 -15.773 -36.102 1.00 95.06 798 PHE A O 1
ATOM 6089 N N . PRO A 1 799 ? 43.502 -14.656 -35.446 1.00 95.88 799 PRO A N 1
ATOM 6090 C CA . PRO A 1 799 ? 44.166 -13.903 -34.381 1.00 95.88 799 PRO A CA 1
ATOM 6091 C C . PRO A 1 799 ? 44.385 -14.774 -33.139 1.00 95.88 799 PRO A C 1
ATOM 6093 O O . PRO A 1 799 ? 43.719 -15.790 -32.950 1.00 95.88 799 PRO A O 1
ATOM 6096 N N . ARG A 1 800 ? 45.276 -14.379 -32.227 1.00 95.69 800 ARG A N 1
ATOM 6097 C CA . ARG A 1 800 ? 45.409 -15.102 -30.950 1.00 95.69 800 ARG A CA 1
ATOM 6098 C C . ARG A 1 800 ? 44.164 -14.928 -30.077 1.00 95.69 800 ARG A C 1
ATOM 6100 O O . ARG A 1 800 ? 43.717 -15.892 -29.457 1.00 95.69 800 ARG A O 1
ATOM 6107 N N . ILE A 1 801 ? 43.632 -13.711 -30.043 1.00 97.44 801 ILE A N 1
ATOM 6108 C CA . ILE A 1 801 ? 42.391 -13.342 -29.375 1.00 97.44 801 ILE A CA 1
ATOM 6109 C C . ILE A 1 801 ? 41.366 -13.012 -30.452 1.00 97.44 801 ILE A C 1
ATOM 6111 O O . ILE A 1 801 ? 41.506 -12.025 -31.170 1.00 97.44 801 ILE A O 1
ATOM 6115 N N . LEU A 1 802 ? 40.350 -13.857 -30.585 1.00 97.56 802 LEU A N 1
ATOM 6116 C CA . LEU A 1 802 ? 39.268 -13.654 -31.535 1.00 97.56 802 LEU A CA 1
ATOM 6117 C C . LEU A 1 802 ? 38.102 -12.951 -30.841 1.00 97.56 802 LEU A C 1
ATOM 6119 O O . LEU A 1 802 ? 37.492 -13.500 -29.922 1.00 97.56 802 LEU A O 1
ATOM 6123 N N . VAL A 1 803 ? 37.779 -11.753 -31.321 1.00 98.38 803 VAL A N 1
ATOM 6124 C CA . VAL A 1 803 ? 36.585 -11.009 -30.913 1.00 98.38 803 VAL A CA 1
ATOM 6125 C C . VAL A 1 803 ? 35.473 -11.277 -31.920 1.00 98.38 803 VAL A C 1
ATOM 6127 O O . VAL A 1 803 ? 35.629 -11.027 -33.117 1.00 98.38 803 VAL A O 1
ATOM 6130 N N . VAL A 1 804 ? 34.342 -11.785 -31.438 1.00 98.25 804 VAL A N 1
ATOM 6131 C CA . VAL A 1 804 ? 33.151 -12.047 -32.250 1.00 98.25 804 VAL A CA 1
ATOM 6132 C C . VAL A 1 804 ? 32.015 -11.159 -31.773 1.00 98.25 804 VAL A C 1
ATOM 6134 O O . VAL A 1 804 ? 31.556 -11.273 -30.642 1.00 98.25 804 VAL A O 1
ATOM 6137 N N . HIS A 1 805 ? 31.528 -10.297 -32.651 1.00 97.75 805 HIS A N 1
ATOM 6138 C CA . HIS A 1 805 ? 30.355 -9.467 -32.423 1.00 97.75 805 HIS A CA 1
ATOM 6139 C C . HIS A 1 805 ? 29.133 -10.097 -33.091 1.00 97.75 805 HIS A C 1
ATOM 6141 O O . HIS A 1 805 ? 29.160 -10.441 -34.272 1.00 97.75 805 HIS A O 1
ATOM 6147 N N . LEU A 1 806 ? 28.038 -10.231 -32.347 1.00 96.38 806 LEU A N 1
ATOM 6148 C CA . LEU A 1 806 ? 26.758 -10.686 -32.881 1.00 96.38 806 LEU A CA 1
ATOM 6149 C C . LEU A 1 806 ? 25.933 -9.473 -33.316 1.00 96.38 806 LEU A C 1
ATOM 6151 O O . LEU A 1 806 ? 25.516 -8.689 -32.466 1.00 96.38 806 LEU A O 1
ATOM 6155 N N . LYS A 1 807 ? 25.645 -9.343 -34.620 1.00 92.81 807 LYS A N 1
ATOM 6156 C CA . LYS A 1 807 ? 24.872 -8.225 -35.196 1.00 92.81 807 LYS A CA 1
ATOM 6157 C C . LYS A 1 807 ? 23.403 -8.266 -34.757 1.00 92.81 807 LYS A C 1
ATOM 6159 O O . LYS A 1 807 ? 22.516 -8.652 -35.518 1.00 92.81 807 LYS A O 1
ATOM 6164 N N . ARG A 1 808 ? 23.141 -7.878 -33.508 1.00 89.69 808 ARG A N 1
ATOM 6165 C CA . ARG A 1 808 ? 21.796 -7.831 -32.913 1.00 89.69 808 ARG A CA 1
ATOM 6166 C C . ARG A 1 808 ? 21.021 -6.574 -33.284 1.00 89.69 808 ARG A C 1
ATOM 6168 O O . ARG A 1 808 ? 19.804 -6.554 -33.117 1.00 89.69 808 ARG A O 1
ATOM 6175 N N . PHE A 1 809 ? 21.709 -5.552 -33.779 1.00 83.00 809 PHE A N 1
ATOM 6176 C CA . PHE A 1 809 ? 21.134 -4.273 -34.163 1.00 83.00 809 PHE A CA 1
ATOM 6177 C C . PHE A 1 809 ? 21.282 -4.043 -35.669 1.00 83.00 809 PHE A C 1
ATOM 6179 O O . PHE A 1 809 ? 22.346 -4.297 -36.231 1.00 83.00 809 PHE A O 1
ATOM 6186 N N . SER A 1 810 ? 20.219 -3.565 -36.324 1.00 68.69 810 SER A N 1
ATOM 6187 C CA . SER A 1 810 ? 20.230 -3.234 -37.754 1.00 68.69 810 SER A CA 1
ATOM 6188 C C . SER A 1 810 ? 19.938 -1.742 -37.961 1.00 68.69 810 SER A C 1
ATOM 6190 O O . SER A 1 810 ? 18.820 -1.308 -37.685 1.00 68.69 810 SER A O 1
ATOM 6192 N N . PRO A 1 811 ? 20.898 -0.945 -38.466 1.00 51.91 811 PRO A N 1
ATOM 6193 C CA . PRO A 1 811 ? 20.701 0.489 -38.689 1.00 51.91 811 PRO A CA 1
ATOM 6194 C C . PRO A 1 811 ? 19.778 0.826 -39.876 1.00 51.91 811 PRO A C 1
ATOM 6196 O O . PRO A 1 811 ? 19.367 1.972 -40.026 1.00 51.91 811 PRO A O 1
ATOM 6199 N N . GLN A 1 812 ? 19.445 -0.150 -40.728 1.00 51.47 812 GLN A N 1
ATOM 6200 C CA . GLN A 1 812 ? 18.675 0.055 -41.966 1.00 51.47 812 GLN A CA 1
ATOM 6201 C C . GLN A 1 812 ? 17.153 -0.078 -41.775 1.00 51.47 812 GLN A C 1
ATOM 6203 O O . GLN A 1 812 ? 16.385 0.286 -42.662 1.00 51.47 812 GLN A O 1
ATOM 6208 N N . GLU A 1 813 ? 16.689 -0.566 -40.623 1.00 55.50 813 GLU A N 1
ATOM 6209 C CA . GLU A 1 813 ? 15.269 -0.798 -40.353 1.00 55.50 813 GLU A CA 1
ATOM 6210 C C . GLU A 1 813 ? 14.775 0.173 -39.261 1.00 55.50 813 GLU A C 1
ATOM 6212 O O . GLU A 1 813 ? 14.881 -0.118 -38.074 1.00 55.50 813 GLU A O 1
ATOM 6217 N N . ARG A 1 814 ? 14.189 1.320 -39.657 1.00 42.16 814 ARG A N 1
ATOM 6218 C CA . ARG A 1 814 ? 13.688 2.406 -38.768 1.00 42.16 814 ARG A CA 1
ATOM 6219 C C . ARG A 1 814 ? 12.764 1.968 -37.608 1.00 42.16 814 ARG A C 1
ATOM 6221 O O . ARG A 1 814 ? 12.531 2.772 -36.714 1.00 42.16 814 ARG A O 1
ATOM 6228 N N . PHE A 1 815 ? 12.234 0.739 -37.618 1.00 44.53 815 PHE A N 1
ATOM 6229 C CA . PHE A 1 815 ? 11.222 0.246 -36.669 1.00 44.53 815 PHE A CA 1
ATOM 6230 C C . PHE A 1 815 ? 11.472 -1.169 -36.107 1.00 44.53 815 PHE A C 1
ATOM 6232 O O . PHE A 1 815 ? 10.548 -1.770 -35.562 1.00 44.53 815 PHE A O 1
ATOM 6239 N N . ARG A 1 816 ? 12.677 -1.750 -36.218 1.00 54.19 816 ARG A N 1
ATOM 6240 C CA . ARG A 1 816 ? 12.939 -3.100 -35.672 1.00 54.19 816 ARG A CA 1
ATOM 6241 C C . ARG A 1 816 ? 13.981 -3.086 -34.555 1.00 54.19 816 ARG A C 1
ATOM 6243 O O . ARG A 1 816 ? 15.126 -2.697 -34.749 1.00 54.19 816 ARG A O 1
ATOM 6250 N N . GLY A 1 817 ? 13.531 -3.513 -33.373 1.00 66.00 817 GLY A N 1
ATOM 6251 C CA . GLY A 1 817 ? 14.328 -3.641 -32.157 1.00 66.00 817 GLY A CA 1
ATOM 6252 C C . GLY A 1 817 ? 15.369 -4.764 -32.208 1.00 66.00 817 GLY A C 1
ATOM 6253 O O . GLY A 1 817 ? 15.423 -5.565 -33.139 1.00 66.00 817 GLY A O 1
ATOM 6254 N N . LYS A 1 818 ? 16.199 -4.797 -31.163 1.00 79.25 818 LYS A N 1
ATOM 6255 C CA . LYS A 1 818 ? 17.271 -5.771 -30.916 1.00 79.25 818 LYS A CA 1
ATOM 6256 C C . LYS A 1 818 ? 16.835 -7.221 -31.161 1.00 79.25 818 LYS A C 1
ATOM 6258 O O . LYS A 1 818 ? 15.819 -7.662 -30.626 1.00 79.25 818 LYS A O 1
ATOM 6263 N N . LEU A 1 819 ? 17.655 -7.999 -31.870 1.00 84.88 819 LEU A N 1
ATOM 6264 C CA . LEU A 1 819 ? 17.473 -9.449 -31.971 1.00 84.88 819 LEU A CA 1
ATOM 6265 C C . LEU A 1 819 ? 17.769 -10.123 -30.624 1.00 84.88 819 LEU A C 1
ATOM 6267 O O . LEU A 1 819 ? 18.910 -10.114 -30.152 1.00 84.88 819 LEU A O 1
ATOM 6271 N N . ASN A 1 820 ? 16.752 -10.764 -30.045 1.00 82.25 820 ASN A N 1
ATOM 6272 C CA . ASN A 1 820 ? 16.846 -11.516 -28.788 1.00 82.25 820 ASN A CA 1
ATOM 6273 C C . ASN A 1 820 ? 17.077 -13.028 -28.997 1.00 82.25 820 ASN A C 1
ATOM 6275 O O . ASN A 1 820 ? 16.976 -13.794 -28.045 1.00 82.25 820 ASN A O 1
ATOM 6279 N N . THR A 1 821 ? 17.390 -13.469 -30.223 1.00 88.50 821 THR A N 1
ATOM 6280 C CA . THR A 1 821 ? 17.722 -14.871 -30.538 1.00 88.50 821 THR A CA 1
ATOM 6281 C C . THR A 1 821 ? 18.862 -15.361 -29.645 1.00 88.50 821 THR A C 1
ATOM 6283 O O . THR A 1 821 ? 19.918 -14.718 -29.569 1.00 88.50 821 THR A O 1
ATOM 6286 N N . THR A 1 822 ? 18.684 -16.509 -28.996 1.00 91.06 822 THR A N 1
ATOM 6287 C CA . THR A 1 822 ? 19.754 -17.134 -28.211 1.00 91.06 822 THR A CA 1
ATOM 6288 C C . THR A 1 822 ? 20.773 -17.740 -29.165 1.00 91.06 822 THR A C 1
ATOM 6290 O O . THR A 1 822 ? 20.434 -18.612 -29.964 1.00 91.06 822 THR A O 1
ATOM 6293 N N . VAL A 1 823 ? 22.018 -17.266 -29.095 1.00 94.12 823 VAL A N 1
ATOM 6294 C CA . VAL A 1 823 ? 23.129 -17.822 -29.871 1.00 94.12 823 VAL A CA 1
ATOM 6295 C C . VAL A 1 823 ? 23.931 -18.708 -28.933 1.00 94.12 823 VAL A C 1
ATOM 6297 O O . VAL A 1 823 ? 24.583 -18.208 -28.027 1.00 94.12 823 VAL A O 1
ATOM 6300 N N . ASP A 1 824 ? 23.840 -20.013 -29.140 1.00 93.19 824 ASP A N 1
ATOM 6301 C CA . ASP A 1 824 ? 24.531 -21.035 -28.371 1.00 93.19 824 ASP A CA 1
ATOM 6302 C C . ASP A 1 824 ? 26.001 -21.125 -28.802 1.00 93.19 824 ASP A C 1
ATOM 6304 O O . ASP A 1 824 ? 26.295 -21.345 -29.981 1.00 93.19 824 ASP A O 1
ATOM 6308 N N . PHE A 1 825 ? 26.930 -20.936 -27.866 1.00 93.25 825 PHE A N 1
ATOM 6309 C CA . PHE A 1 825 ? 28.370 -20.965 -28.123 1.00 93.25 825 PHE A CA 1
ATOM 6310 C C . PHE A 1 825 ? 29.099 -21.897 -27.153 1.00 93.25 825 PHE A C 1
ATOM 6312 O O . PHE A 1 825 ? 28.826 -21.934 -25.953 1.00 93.25 825 PHE A O 1
ATOM 6319 N N . SER A 1 826 ? 30.076 -22.637 -27.680 1.00 89.44 826 SER A N 1
ATOM 6320 C CA . SER A 1 826 ? 30.905 -23.546 -26.890 1.00 89.44 826 SER A CA 1
ATOM 6321 C C . SER A 1 826 ? 31.882 -22.765 -26.012 1.00 89.44 826 SER A C 1
ATOM 6323 O O . SER A 1 826 ? 32.725 -22.029 -26.523 1.00 89.44 826 SER A O 1
ATOM 6325 N N . VAL A 1 827 ? 31.818 -22.973 -24.693 1.00 89.81 827 VAL A N 1
ATOM 6326 C CA . VAL A 1 827 ? 32.768 -22.366 -23.742 1.00 89.81 827 VAL A CA 1
ATOM 6327 C C . VAL A 1 827 ? 34.191 -22.892 -23.959 1.00 89.81 827 VAL A C 1
ATOM 6329 O O . VAL A 1 827 ? 35.152 -22.130 -23.921 1.00 89.81 827 VAL A O 1
ATOM 6332 N N . ASN A 1 828 ? 34.335 -24.190 -24.236 1.00 86.81 828 ASN A N 1
ATOM 6333 C CA . ASN A 1 828 ? 35.621 -24.824 -24.512 1.00 86.81 828 ASN A CA 1
ATOM 6334 C C . ASN A 1 828 ? 35.596 -25.461 -25.907 1.00 86.81 828 ASN A C 1
ATOM 6336 O O . ASN A 1 828 ? 34.652 -26.179 -26.239 1.00 86.81 828 ASN A O 1
ATOM 6340 N N . GLY A 1 829 ? 36.647 -25.241 -26.701 1.00 85.19 829 GLY A N 1
ATOM 6341 C CA . GLY A 1 829 ? 36.876 -25.979 -27.945 1.00 85.19 829 GLY A CA 1
ATOM 6342 C C . GLY A 1 829 ? 35.960 -25.602 -29.114 1.00 85.19 829 GLY A C 1
ATOM 6343 O O . GLY A 1 829 ? 35.530 -26.490 -29.846 1.00 85.19 829 GLY A O 1
ATOM 6344 N N . LEU A 1 830 ? 35.679 -24.310 -29.315 1.00 93.19 830 LEU A N 1
ATOM 6345 C CA . LEU A 1 830 ? 35.055 -23.810 -30.543 1.00 93.19 830 LEU A CA 1
ATOM 6346 C C . LEU A 1 830 ? 35.976 -24.099 -31.739 1.00 93.19 830 LEU A C 1
ATOM 6348 O O . LEU A 1 830 ? 37.038 -23.493 -31.859 1.00 93.19 830 LEU A O 1
ATOM 6352 N N . ASP A 1 831 ? 35.574 -25.028 -32.604 1.00 93.75 831 ASP A N 1
ATOM 6353 C CA . ASP A 1 831 ? 36.326 -25.410 -33.802 1.00 93.75 831 ASP A CA 1
ATOM 6354 C C . ASP A 1 831 ? 35.962 -24.499 -34.983 1.00 93.75 831 ASP A C 1
ATOM 6356 O O . ASP A 1 831 ? 34.815 -24.487 -35.437 1.00 93.75 831 ASP A O 1
ATOM 6360 N N . LEU A 1 832 ? 36.936 -23.719 -35.456 1.00 94.75 832 LEU A N 1
ATOM 6361 C CA . LEU A 1 832 ? 36.803 -22.821 -36.607 1.00 94.75 832 LEU A CA 1
ATOM 6362 C C . LEU A 1 832 ? 37.604 -23.292 -37.826 1.00 94.75 832 LEU A C 1
ATOM 6364 O O . LEU A 1 832 ? 37.633 -22.595 -38.842 1.00 94.75 832 LEU A O 1
ATOM 6368 N N . SER A 1 833 ? 38.206 -24.482 -37.764 1.00 93.25 833 SER A N 1
ATOM 6369 C CA . SER A 1 833 ? 38.924 -25.093 -38.891 1.00 93.25 833 SER A CA 1
ATOM 6370 C C . SER A 1 833 ? 38.104 -25.136 -40.196 1.00 93.25 833 SER A C 1
ATOM 6372 O O . SER A 1 833 ? 38.684 -24.850 -41.246 1.00 93.25 833 SER A O 1
ATOM 6374 N N . PRO A 1 834 ? 36.773 -25.402 -40.181 1.00 94.81 834 PRO A N 1
ATOM 6375 C CA . PRO A 1 834 ? 35.953 -25.411 -41.400 1.00 94.81 834 PRO A CA 1
ATOM 6376 C C . PRO A 1 834 ? 35.906 -24.077 -42.157 1.00 94.81 834 PRO A C 1
ATOM 6378 O O . PRO A 1 834 ? 35.697 -24.069 -43.366 1.00 94.81 834 PRO A O 1
ATOM 6381 N N . TYR A 1 835 ? 36.125 -22.954 -41.468 1.00 94.50 835 TYR A N 1
ATOM 6382 C CA . TYR A 1 835 ? 36.076 -21.609 -42.056 1.00 94.50 835 TYR A CA 1
ATOM 6383 C C . TYR A 1 835 ? 37.460 -21.102 -42.492 1.00 94.50 835 TYR A C 1
ATOM 6385 O O . TYR A 1 835 ? 37.590 -19.974 -42.980 1.00 94.50 835 TYR A O 1
ATOM 6393 N N . SER A 1 836 ? 38.505 -21.915 -42.303 1.00 93.25 836 SER A N 1
ATOM 6394 C CA . SER A 1 836 ? 39.873 -21.615 -42.722 1.00 93.25 836 SER A CA 1
ATOM 6395 C C . SER A 1 836 ? 40.026 -21.750 -44.236 1.00 93.25 836 SER A C 1
ATOM 6397 O O . SER A 1 836 ? 39.686 -22.782 -44.813 1.00 93.25 836 SER A O 1
ATOM 6399 N N . ALA A 1 837 ? 40.645 -20.758 -44.879 1.00 87.62 837 ALA A N 1
ATOM 6400 C CA . ALA A 1 837 ? 40.951 -20.794 -46.309 1.00 87.62 837 ALA A CA 1
ATOM 6401 C C . ALA A 1 837 ? 41.872 -21.967 -46.714 1.00 87.62 837 ALA A C 1
ATOM 6403 O O . ALA A 1 837 ? 41.903 -22.333 -47.889 1.00 87.62 837 ALA A O 1
ATOM 6404 N N . GLY A 1 838 ? 42.624 -22.534 -45.760 1.00 79.94 838 GLY A N 1
ATOM 6405 C CA . GLY A 1 838 ? 43.534 -23.668 -45.959 1.00 79.94 838 GLY A CA 1
ATOM 6406 C C . GLY A 1 838 ? 43.239 -24.875 -45.065 1.00 79.94 838 GLY A C 1
ATOM 6407 O O . GLY A 1 838 ? 44.130 -25.698 -44.887 1.00 79.94 838 GLY A O 1
ATOM 6408 N N . GLN A 1 839 ? 42.043 -24.956 -44.462 1.00 75.00 839 GLN A N 1
ATOM 6409 C CA . GLN A 1 839 ? 41.647 -26.027 -43.526 1.00 75.00 839 GLN A CA 1
ATOM 6410 C C . GLN A 1 839 ? 42.643 -26.249 -42.371 1.00 75.00 839 GLN A C 1
ATOM 6412 O O . GLN A 1 839 ? 42.849 -27.364 -41.894 1.00 75.00 839 GLN A O 1
ATOM 6417 N N . THR A 1 840 ? 43.281 -25.174 -41.905 1.00 79.81 840 THR A N 1
ATOM 6418 C CA . THR A 1 840 ? 44.195 -25.235 -40.763 1.00 79.81 840 THR A CA 1
ATOM 6419 C C . THR A 1 840 ? 43.426 -25.540 -39.471 1.00 79.81 840 THR A C 1
ATOM 6421 O O . THR A 1 840 ? 42.428 -24.868 -39.198 1.00 79.81 840 THR A O 1
ATOM 6424 N N . PRO A 1 841 ? 43.883 -26.506 -38.648 1.00 84.44 841 PRO A N 1
ATOM 6425 C CA . PRO A 1 841 ? 43.278 -26.773 -37.349 1.00 84.44 841 PRO A CA 1
ATOM 6426 C C . PRO A 1 841 ? 43.271 -25.517 -36.472 1.00 84.44 841 PRO A C 1
ATOM 6428 O O . PRO A 1 841 ? 44.324 -24.953 -36.172 1.00 84.44 841 PRO A O 1
ATOM 6431 N N . CYS A 1 842 ? 42.086 -25.075 -36.060 1.00 90.25 842 CYS A N 1
ATOM 6432 C CA . CYS A 1 842 ? 41.909 -23.853 -35.290 1.00 90.25 842 CYS A CA 1
ATOM 6433 C C . CYS A 1 842 ? 40.807 -24.029 -34.244 1.00 90.25 842 CYS A C 1
ATOM 6435 O O . CYS A 1 842 ? 39.628 -24.147 -34.579 1.00 90.25 842 CYS A O 1
ATOM 6437 N N . ARG A 1 843 ? 41.195 -24.052 -32.964 1.00 94.19 843 ARG A N 1
ATOM 6438 C CA . ARG A 1 843 ? 40.275 -24.212 -31.831 1.00 94.19 843 ARG A CA 1
ATOM 6439 C C . ARG A 1 843 ? 40.415 -23.069 -30.849 1.00 94.19 843 ARG A C 1
ATOM 6441 O O . ARG A 1 843 ? 41.529 -22.669 -30.535 1.00 94.19 843 ARG A O 1
ATOM 6448 N N . TYR A 1 844 ? 39.294 -22.607 -30.318 1.00 95.62 844 TYR A N 1
ATOM 6449 C CA . TYR A 1 844 ? 39.227 -21.491 -29.385 1.00 95.62 844 TYR A CA 1
ATOM 6450 C C . TYR A 1 844 ? 38.527 -21.864 -28.079 1.00 95.62 844 TYR A C 1
ATOM 6452 O O . TYR A 1 844 ? 37.634 -22.711 -28.053 1.00 95.62 844 TYR A O 1
ATOM 6460 N N . SER A 1 845 ? 38.899 -21.180 -27.002 1.00 95.19 845 SER A N 1
ATOM 6461 C CA . SER A 1 845 ? 38.213 -21.234 -25.711 1.00 95.19 845 SER A CA 1
ATOM 6462 C C . SER A 1 845 ? 37.682 -19.853 -25.350 1.00 95.19 845 SER A C 1
ATOM 6464 O O . SER A 1 845 ? 38.395 -18.859 -25.473 1.00 95.19 845 SER A O 1
ATOM 6466 N N . LEU A 1 846 ? 36.425 -19.790 -24.921 1.00 96.50 846 LEU A N 1
ATOM 6467 C CA . LEU A 1 846 ? 35.781 -18.562 -24.475 1.00 96.50 846 LEU A CA 1
ATOM 6468 C C . LEU A 1 846 ? 36.339 -18.157 -23.108 1.00 96.50 846 LEU A C 1
ATOM 6470 O O . LEU A 1 846 ? 36.448 -18.993 -22.207 1.00 96.50 846 LEU A O 1
ATOM 6474 N N . TYR A 1 847 ? 36.630 -16.871 -22.938 1.00 96.75 847 TYR A N 1
ATOM 6475 C CA . TYR A 1 847 ? 36.995 -16.313 -21.634 1.00 96.75 847 TYR A CA 1
ATOM 6476 C C . TYR A 1 847 ? 36.252 -15.019 -21.293 1.00 96.75 847 TYR A C 1
ATOM 6478 O O . TYR A 1 847 ? 36.322 -14.585 -20.150 1.00 96.75 847 TYR A O 1
ATOM 6486 N N . GLY A 1 848 ? 35.538 -14.398 -22.235 1.00 97.44 848 GLY A N 1
ATOM 6487 C CA . GLY A 1 848 ? 34.814 -13.154 -21.979 1.00 97.44 848 GLY A CA 1
ATOM 6488 C C . GLY A 1 848 ? 33.535 -13.038 -22.798 1.00 97.44 848 GLY A C 1
ATOM 6489 O O . GLY A 1 848 ? 33.506 -13.399 -23.974 1.00 97.44 848 GLY A O 1
ATOM 6490 N N . VAL A 1 849 ? 32.481 -12.512 -22.184 1.00 98.19 849 VAL A N 1
ATOM 6491 C CA . VAL A 1 849 ? 31.195 -12.212 -22.818 1.00 98.19 849 VAL A CA 1
ATOM 6492 C C . VAL A 1 849 ? 30.747 -10.833 -22.358 1.00 98.19 849 VAL A C 1
ATOM 6494 O O . VAL A 1 849 ? 30.464 -10.639 -21.180 1.00 98.19 849 VAL A O 1
ATOM 6497 N N . ALA A 1 850 ? 30.633 -9.889 -23.287 1.00 97.62 850 ALA A N 1
ATOM 6498 C CA . ALA A 1 850 ? 29.879 -8.666 -23.068 1.00 97.62 850 ALA A CA 1
ATOM 6499 C C . ALA A 1 850 ? 28.401 -8.966 -23.332 1.00 97.62 850 ALA A C 1
ATOM 6501 O O . ALA A 1 850 ? 28.011 -9.274 -24.463 1.00 97.62 850 ALA A O 1
ATOM 6502 N N . ASN A 1 851 ? 27.582 -8.897 -22.291 1.00 95.12 851 ASN A N 1
ATOM 6503 C CA . ASN A 1 851 ? 26.140 -9.061 -22.363 1.00 95.12 851 ASN A CA 1
ATOM 6504 C C . ASN A 1 851 ? 25.465 -7.702 -22.486 1.00 95.12 851 ASN A C 1
ATOM 6506 O O . ASN A 1 851 ? 25.931 -6.717 -21.925 1.00 95.12 851 ASN A O 1
ATOM 6510 N N . HIS A 1 852 ? 24.328 -7.666 -23.171 1.00 89.81 852 HIS A N 1
ATOM 6511 C CA . HIS A 1 852 ? 23.472 -6.495 -23.249 1.00 89.81 852 HIS A CA 1
ATOM 6512 C C . HIS A 1 852 ? 22.029 -6.881 -22.912 1.00 89.81 852 HIS A C 1
ATOM 6514 O O . HIS A 1 852 ? 21.512 -7.877 -23.427 1.00 89.81 852 HIS A O 1
ATOM 6520 N N . SER A 1 853 ? 21.340 -6.063 -22.123 1.00 83.81 853 SER A N 1
ATOM 6521 C CA . SER A 1 853 ? 19.898 -6.137 -21.840 1.00 83.81 853 SER A CA 1
ATOM 6522 C C . SER A 1 853 ? 19.230 -4.829 -22.272 1.00 83.81 853 SER A C 1
ATOM 6524 O O . SER A 1 853 ? 19.860 -3.788 -22.193 1.00 83.81 853 SER A O 1
ATOM 6526 N N . GLY A 1 854 ? 17.984 -4.861 -22.751 1.00 79.44 854 GLY A N 1
ATOM 6527 C CA . GLY A 1 854 ? 17.294 -3.655 -23.239 1.00 79.44 854 GLY A CA 1
ATOM 6528 C C . GLY A 1 854 ? 17.563 -3.312 -24.713 1.00 79.44 854 GLY A C 1
ATOM 6529 O O . GLY A 1 854 ? 17.904 -4.186 -25.517 1.00 79.44 854 GLY A O 1
ATOM 6530 N N . THR A 1 855 ? 17.353 -2.047 -25.073 1.00 71.62 855 THR A N 1
ATOM 6531 C CA . THR A 1 855 ? 17.401 -1.473 -26.433 1.00 71.62 855 THR A CA 1
ATOM 6532 C C . THR A 1 855 ? 18.678 -0.653 -26.676 1.00 71.62 855 THR A C 1
ATOM 6534 O O . THR A 1 855 ? 19.468 -0.460 -25.764 1.00 71.62 855 THR A O 1
ATOM 6537 N N . LEU A 1 856 ? 18.899 -0.172 -27.908 1.00 60.28 856 LEU A N 1
ATOM 6538 C CA . LEU A 1 856 ? 20.019 0.735 -28.231 1.00 60.28 856 LEU A CA 1
ATOM 6539 C C . LEU A 1 856 ? 19.926 2.096 -27.532 1.00 60.28 856 LEU A C 1
ATOM 6541 O O . LEU A 1 856 ? 20.951 2.701 -27.247 1.00 60.28 856 LEU A O 1
ATOM 6545 N N . LEU A 1 857 ? 18.702 2.593 -27.330 1.00 59.59 857 LEU A N 1
ATOM 6546 C CA . LEU A 1 857 ? 18.452 3.907 -26.735 1.00 59.59 857 LEU A CA 1
ATOM 6547 C C . LEU A 1 857 ? 18.466 3.841 -25.208 1.00 59.59 857 LEU A C 1
ATOM 6549 O O . LEU A 1 857 ? 18.889 4.796 -24.572 1.00 59.59 857 LEU A O 1
ATOM 6553 N N . SER A 1 858 ? 18.020 2.709 -24.660 1.00 59.59 858 SER A N 1
ATOM 6554 C CA . SER A 1 858 ? 17.992 2.435 -23.229 1.00 59.59 858 SER A CA 1
ATOM 6555 C C . SER A 1 858 ? 18.253 0.956 -22.967 1.00 59.59 858 SER A C 1
ATOM 6557 O O . SER A 1 858 ? 17.449 0.097 -23.356 1.00 59.59 858 SER A O 1
ATOM 6559 N N . GLY A 1 859 ? 19.404 0.656 -22.367 1.00 71.75 859 GLY A N 1
ATOM 6560 C CA . GLY A 1 859 ? 19.910 -0.696 -22.152 1.00 71.75 859 GLY A CA 1
ATOM 6561 C C . GLY A 1 859 ? 21.015 -0.754 -21.096 1.00 71.75 859 GLY A C 1
ATOM 6562 O O . GLY A 1 859 ? 21.474 0.265 -20.589 1.00 71.75 859 GLY A O 1
ATOM 6563 N N . HIS A 1 860 ? 21.431 -1.964 -20.728 1.00 84.06 860 HIS A N 1
ATOM 6564 C CA . HIS A 1 860 ? 22.455 -2.193 -19.708 1.00 84.06 860 HIS A CA 1
ATOM 6565 C C . HIS A 1 860 ? 23.431 -3.281 -20.134 1.00 84.06 860 HIS A C 1
ATOM 6567 O O . HIS A 1 860 ? 23.015 -4.335 -20.629 1.00 84.06 860 HIS A O 1
ATOM 6573 N N . TYR A 1 861 ? 24.721 -3.033 -19.919 1.00 89.81 861 TYR A N 1
ATOM 6574 C CA . TYR A 1 861 ? 25.791 -3.973 -20.227 1.00 89.81 861 TYR A CA 1
ATOM 6575 C C . TYR A 1 861 ? 26.376 -4.589 -18.957 1.00 89.81 861 TYR A C 1
ATOM 6577 O O . TYR A 1 861 ? 26.592 -3.893 -17.967 1.00 89.81 861 TYR A O 1
ATOM 6585 N N . THR A 1 862 ? 26.667 -5.888 -19.014 1.00 94.31 862 THR A N 1
ATOM 6586 C CA . THR A 1 862 ? 27.426 -6.615 -17.984 1.00 94.31 862 THR A CA 1
ATOM 6587 C C . THR A 1 862 ? 28.484 -7.491 -18.645 1.00 94.31 862 THR A C 1
ATOM 6589 O O . THR A 1 862 ? 28.327 -7.889 -19.802 1.00 94.31 862 THR A O 1
ATOM 6592 N N . ALA A 1 863 ? 29.561 -7.819 -17.932 1.00 97.56 863 ALA A N 1
ATOM 6593 C CA . ALA A 1 863 ? 30.590 -8.733 -18.427 1.00 97.56 863 ALA A CA 1
ATOM 6594 C C . ALA A 1 863 ? 30.550 -10.064 -17.672 1.00 97.56 863 ALA A C 1
ATOM 6596 O O . ALA A 1 863 ? 30.532 -10.076 -16.446 1.00 97.56 863 ALA A O 1
ATOM 6597 N N . HIS A 1 864 ? 30.593 -11.185 -18.388 1.00 97.88 864 HIS A N 1
ATOM 6598 C CA . HIS A 1 864 ? 30.973 -12.474 -17.812 1.00 97.88 864 HIS A CA 1
ATOM 6599 C C . HIS A 1 864 ? 32.402 -12.773 -18.237 1.00 97.88 864 HIS A C 1
ATOM 6601 O O . HIS A 1 864 ? 32.656 -12.912 -19.434 1.00 97.88 864 HIS A O 1
ATOM 6607 N N . CYS A 1 865 ? 33.329 -12.885 -17.293 1.00 97.75 865 CYS A N 1
ATOM 6608 C CA . CYS A 1 865 ? 34.720 -13.194 -17.607 1.00 97.75 865 CYS A CA 1
ATOM 6609 C C . CYS A 1 865 ? 35.200 -14.406 -16.817 1.00 97.75 865 CYS A C 1
ATOM 6611 O O . CYS A 1 865 ? 34.881 -14.569 -15.640 1.00 97.75 865 CYS A O 1
ATOM 6613 N N . ARG A 1 866 ? 35.992 -15.246 -17.480 1.00 96.38 866 ARG A N 1
ATOM 6614 C CA . ARG A 1 866 ? 36.744 -16.328 -16.867 1.00 96.38 866 ARG A CA 1
ATOM 6615 C C . ARG A 1 866 ? 38.074 -15.772 -16.399 1.00 96.38 866 ARG A C 1
ATOM 6617 O O . ARG A 1 866 ? 38.887 -15.336 -17.213 1.00 96.38 866 ARG A O 1
ATOM 6624 N N . HIS A 1 867 ? 38.292 -15.814 -15.099 1.00 92.94 867 HIS A N 1
ATOM 6625 C CA . HIS A 1 867 ? 39.491 -15.285 -14.491 1.00 92.94 867 HIS A CA 1
ATOM 6626 C C . HIS A 1 867 ? 40.729 -16.072 -14.982 1.00 92.94 867 HIS A C 1
ATOM 6628 O O . HIS A 1 867 ? 40.764 -17.301 -14.862 1.00 92.94 867 HIS A O 1
ATOM 6634 N N . PRO A 1 868 ? 41.762 -15.412 -15.539 1.00 89.38 868 PRO A N 1
ATOM 6635 C CA . PRO A 1 868 ? 42.876 -16.057 -16.244 1.00 89.38 868 PRO A CA 1
ATOM 6636 C C . PRO A 1 868 ? 43.756 -16.994 -15.400 1.00 89.38 868 PRO A C 1
ATOM 6638 O O . PRO A 1 868 ? 44.451 -17.833 -15.979 1.00 89.38 868 PRO A O 1
ATOM 6641 N N . TYR A 1 869 ? 43.747 -16.860 -14.068 1.00 86.75 869 TYR A N 1
ATOM 6642 C CA . TYR A 1 869 ? 44.588 -17.655 -13.157 1.00 86.75 869 TYR A CA 1
ATOM 6643 C C . TYR A 1 869 ? 43.804 -18.742 -12.404 1.00 86.75 869 TYR A C 1
ATOM 6645 O O . TYR A 1 869 ? 44.151 -19.914 -12.497 1.00 86.75 869 TYR A O 1
ATOM 6653 N N . THR A 1 870 ? 42.719 -18.378 -11.711 1.00 90.12 870 THR A N 1
ATOM 6654 C CA . THR A 1 870 ? 41.813 -19.321 -11.020 1.00 90.12 870 THR A CA 1
ATOM 6655 C C . THR A 1 870 ? 40.933 -20.145 -11.963 1.00 90.12 870 THR A C 1
ATOM 6657 O O . THR A 1 870 ? 40.439 -21.199 -11.578 1.00 90.12 870 THR A O 1
ATOM 6660 N N . ALA A 1 871 ? 40.740 -19.689 -13.206 1.00 89.50 871 ALA A N 1
ATOM 6661 C CA . ALA A 1 871 ? 39.858 -20.291 -14.203 1.00 89.50 871 ALA A CA 1
ATOM 6662 C C . ALA A 1 871 ? 38.359 -20.322 -13.829 1.00 89.50 871 ALA A C 1
ATOM 6664 O O . ALA A 1 871 ? 37.583 -20.949 -14.562 1.00 89.50 871 ALA A O 1
ATOM 6665 N N . GLU A 1 872 ? 37.964 -19.624 -12.760 1.00 94.50 872 GLU A N 1
ATOM 6666 C CA . GLU A 1 872 ? 36.577 -19.422 -12.324 1.00 94.50 872 GLU A CA 1
ATOM 6667 C C . GLU A 1 872 ? 35.885 -18.322 -13.136 1.00 94.50 872 GLU A C 1
ATOM 6669 O O . GLU A 1 872 ? 36.537 -17.437 -13.690 1.00 94.50 872 GLU A O 1
ATOM 6674 N N . TRP A 1 873 ? 34.557 -18.378 -13.225 1.00 97.19 873 TRP A N 1
ATOM 6675 C CA . TRP A 1 873 ? 33.759 -17.366 -13.912 1.00 97.19 873 TRP A CA 1
ATOM 6676 C C . TRP A 1 873 ? 33.207 -16.350 -12.921 1.00 97.19 873 TRP A C 1
ATOM 6678 O O . TRP A 1 873 ? 32.751 -16.711 -11.840 1.00 97.19 873 TRP A O 1
ATOM 6688 N N . TYR A 1 874 ? 33.194 -15.087 -13.335 1.00 96.00 874 TYR A N 1
ATOM 6689 C CA . TYR A 1 874 ? 32.602 -13.994 -12.577 1.00 96.00 874 TYR A CA 1
ATOM 6690 C C . TYR A 1 874 ? 31.690 -13.155 -13.471 1.00 96.00 874 TYR A C 1
ATOM 6692 O O . TYR A 1 874 ? 31.984 -12.935 -14.650 1.00 96.00 874 TYR A O 1
ATOM 6700 N N . GLU A 1 875 ? 30.592 -12.675 -12.895 1.00 95.88 875 GLU A N 1
ATOM 6701 C CA . GLU A 1 875 ? 29.777 -11.598 -13.446 1.00 95.88 875 GLU A CA 1
ATOM 6702 C C . GLU A 1 875 ? 30.260 -10.263 -12.873 1.00 95.88 875 GLU A C 1
ATOM 6704 O O . GLU A 1 875 ? 30.323 -10.084 -11.658 1.00 95.88 875 GLU A O 1
ATOM 6709 N N . TYR A 1 876 ? 30.561 -9.321 -13.761 1.00 92.38 876 TYR A N 1
ATOM 6710 C CA . TYR A 1 876 ? 30.900 -7.941 -13.444 1.00 92.38 876 TYR A CA 1
ATOM 6711 C C . TYR A 1 876 ? 29.740 -7.047 -13.881 1.00 92.38 876 TYR A C 1
ATOM 6713 O O . TYR A 1 876 ? 29.507 -6.837 -15.079 1.00 92.38 876 TYR A O 1
ATOM 6721 N N . ASN A 1 877 ? 29.019 -6.517 -12.899 1.00 88.88 877 ASN A N 1
ATOM 6722 C CA . ASN A 1 877 ? 27.911 -5.592 -13.080 1.00 88.88 877 ASN A CA 1
ATOM 6723 C C . ASN A 1 877 ? 28.263 -4.258 -12.411 1.00 88.88 877 ASN A C 1
ATOM 6725 O O . ASN A 1 877 ? 27.947 -4.014 -11.245 1.00 88.88 877 ASN A O 1
ATOM 6729 N N . ASP A 1 878 ? 28.975 -3.419 -13.163 1.00 86.38 878 ASP A N 1
ATOM 6730 C CA . ASP A 1 878 ? 29.564 -2.165 -12.693 1.00 86.38 878 ASP A CA 1
ATOM 6731 C C . ASP A 1 878 ? 30.418 -2.351 -11.426 1.00 86.38 878 ASP A C 1
ATOM 6733 O O . ASP A 1 878 ? 31.520 -2.892 -11.502 1.00 86.38 878 ASP A O 1
ATOM 6737 N N . SER A 1 879 ? 29.937 -1.891 -10.271 1.00 79.69 879 SER A N 1
ATOM 6738 C CA . SER A 1 879 ? 30.642 -1.976 -8.989 1.00 79.69 879 SER A CA 1
ATOM 6739 C C . SER A 1 879 ? 30.503 -3.330 -8.291 1.00 79.69 879 SER A C 1
ATOM 6741 O O . SER A 1 879 ? 31.162 -3.548 -7.278 1.00 79.69 879 SER A O 1
ATOM 6743 N N . ARG A 1 880 ? 29.641 -4.223 -8.793 1.00 80.25 880 ARG A N 1
ATOM 6744 C CA . ARG A 1 880 ? 29.344 -5.521 -8.177 1.00 80.25 880 ARG A CA 1
ATOM 6745 C C . ARG A 1 880 ? 30.024 -6.643 -8.953 1.00 80.25 880 ARG A C 1
ATOM 6747 O O . ARG A 1 880 ? 29.917 -6.702 -10.179 1.00 80.25 880 ARG A O 1
ATOM 6754 N N . VAL A 1 881 ? 30.690 -7.540 -8.230 1.00 86.56 881 VAL A N 1
ATOM 6755 C CA . VAL A 1 881 ? 31.331 -8.737 -8.783 1.00 86.56 881 VAL A CA 1
ATOM 6756 C C . VAL A 1 881 ? 30.785 -9.959 -8.058 1.00 86.56 881 VAL A C 1
ATOM 6758 O O . VAL A 1 881 ? 30.820 -10.017 -6.830 1.00 86.56 881 VAL A O 1
ATOM 6761 N N . HIS A 1 882 ? 30.279 -10.933 -8.808 1.00 87.81 882 HIS A N 1
ATOM 6762 C CA . HIS A 1 882 ? 29.736 -12.175 -8.260 1.00 87.81 882 HIS A CA 1
ATOM 6763 C C . HIS A 1 882 ? 30.361 -13.383 -8.948 1.00 87.81 882 HIS A C 1
ATOM 6765 O O . HIS A 1 882 ? 30.616 -13.352 -10.150 1.00 87.81 882 HIS A O 1
ATOM 6771 N N . VAL A 1 883 ? 30.584 -14.462 -8.196 1.00 92.69 883 VAL A N 1
ATOM 6772 C CA . VAL A 1 883 ? 30.951 -15.758 -8.780 1.00 92.69 883 VAL A CA 1
ATOM 6773 C C . VAL A 1 883 ? 29.792 -16.243 -9.650 1.00 92.69 883 VAL A C 1
ATOM 6775 O O . VAL A 1 883 ? 28.632 -16.203 -9.238 1.00 92.69 883 VAL A O 1
ATOM 6778 N N . LEU A 1 884 ? 30.107 -16.705 -10.854 1.00 93.06 884 LEU A N 1
ATOM 6779 C CA . LEU A 1 884 ? 29.144 -17.164 -11.843 1.00 93.06 884 LEU A CA 1
ATOM 6780 C C . LEU A 1 884 ? 29.384 -18.644 -12.150 1.00 93.06 884 LEU A C 1
ATOM 6782 O O . LEU A 1 884 ? 30.493 -19.059 -12.471 1.00 93.06 884 LEU A O 1
ATOM 6786 N N . ASP A 1 885 ? 28.331 -19.456 -12.113 1.00 91.50 885 ASP A N 1
ATOM 6787 C CA . ASP A 1 885 ? 28.407 -20.833 -12.608 1.00 91.50 885 ASP A CA 1
ATOM 6788 C C . ASP A 1 885 ? 28.565 -20.830 -14.139 1.00 91.50 885 ASP A C 1
ATOM 6790 O O . ASP A 1 885 ? 27.826 -20.139 -14.844 1.00 91.50 885 ASP A O 1
ATOM 6794 N N . GLN A 1 886 ? 29.492 -21.634 -14.674 1.00 90.12 886 GLN A N 1
ATOM 6795 C CA . GLN A 1 886 ? 29.759 -21.719 -16.116 1.00 90.12 886 GLN A CA 1
ATOM 6796 C C . GLN A 1 886 ? 28.487 -21.979 -16.950 1.00 90.12 886 GLN A C 1
ATOM 6798 O O . GLN A 1 886 ? 28.391 -21.515 -18.087 1.00 90.12 886 GLN A O 1
ATOM 6803 N N . ARG A 1 887 ? 27.492 -22.689 -16.400 1.00 88.25 887 ARG A N 1
ATOM 6804 C CA . ARG A 1 887 ? 26.207 -22.968 -17.068 1.00 88.25 887 ARG A CA 1
ATOM 6805 C C . ARG A 1 887 ? 25.415 -21.699 -17.393 1.00 88.25 887 ARG A C 1
ATOM 6807 O O . ARG A 1 887 ? 24.667 -21.692 -18.363 1.00 88.25 887 ARG A O 1
ATOM 6814 N N . ASN A 1 888 ? 25.622 -20.629 -16.628 1.00 89.12 888 ASN A N 1
ATOM 6815 C CA . ASN A 1 888 ? 24.923 -19.352 -16.772 1.00 89.12 888 ASN A CA 1
ATOM 6816 C C . ASN A 1 888 ? 25.664 -18.356 -17.684 1.00 89.12 888 ASN A C 1
ATOM 6818 O O . ASN A 1 888 ? 25.165 -17.260 -17.939 1.00 89.12 888 ASN A O 1
ATOM 6822 N N . VAL A 1 889 ? 26.846 -18.717 -18.198 1.00 91.38 889 VAL A N 1
ATOM 6823 C CA . VAL A 1 889 ? 27.620 -17.868 -19.123 1.00 91.38 889 VAL A CA 1
ATOM 6824 C C . VAL A 1 889 ? 26.887 -17.696 -20.454 1.00 91.38 889 VAL A C 1
ATOM 6826 O O . VAL A 1 889 ? 26.881 -16.606 -21.027 1.00 91.38 889 VAL A O 1
ATOM 6829 N N . ASN A 1 890 ? 26.257 -18.767 -20.937 1.00 87.75 890 ASN A N 1
ATOM 6830 C CA . ASN A 1 890 ? 25.477 -18.759 -22.165 1.00 87.75 890 ASN A CA 1
ATOM 6831 C C . ASN A 1 890 ? 24.088 -18.177 -21.895 1.00 87.75 890 ASN A C 1
ATOM 6833 O O . ASN A 1 890 ? 23.313 -18.711 -21.104 1.00 87.75 890 ASN A O 1
ATOM 6837 N N . SER A 1 891 ? 23.777 -17.060 -22.545 1.00 84.31 891 SER A N 1
ATOM 6838 C CA . SER A 1 891 ? 22.494 -16.389 -22.388 1.00 84.31 891 SER A CA 1
ATOM 6839 C C . SER A 1 891 ? 22.071 -15.700 -23.683 1.00 84.31 891 SER A C 1
ATOM 6841 O O . SER A 1 891 ? 22.901 -15.313 -24.510 1.00 84.31 891 SER A O 1
ATOM 6843 N N . GLY A 1 892 ? 20.767 -15.448 -23.834 1.00 84.38 892 GLY A N 1
ATOM 6844 C CA . GLY A 1 892 ? 20.233 -14.636 -24.937 1.00 84.38 892 GLY A CA 1
ATOM 6845 C C . GLY A 1 892 ? 20.727 -13.179 -24.946 1.00 84.38 892 GLY A C 1
ATOM 6846 O O . GLY A 1 892 ? 20.471 -12.450 -25.903 1.00 84.38 892 GLY A O 1
ATOM 6847 N N . LYS A 1 893 ? 21.452 -12.752 -23.903 1.00 90.62 893 LYS A N 1
ATOM 6848 C CA . LYS A 1 893 ? 21.997 -11.398 -23.744 1.00 90.62 893 LYS A CA 1
ATOM 6849 C C . LYS A 1 893 ? 23.386 -11.231 -24.363 1.00 90.62 893 LYS A C 1
ATOM 6851 O O . LYS A 1 893 ? 23.808 -10.092 -24.549 1.00 90.62 893 LYS A O 1
ATOM 6856 N N . ALA A 1 894 ? 24.082 -12.319 -24.699 1.00 95.19 894 ALA A N 1
ATOM 6857 C CA . ALA A 1 894 ? 25.446 -12.270 -25.219 1.00 95.19 894 ALA A CA 1
ATOM 6858 C C . ALA A 1 894 ? 25.538 -11.414 -26.491 1.00 95.19 894 ALA A C 1
ATOM 6860 O O . ALA A 1 894 ? 24.796 -11.650 -27.449 1.00 95.19 894 ALA A O 1
ATOM 6861 N N . TYR A 1 895 ? 26.434 -10.427 -26.504 1.00 95.88 895 TYR A N 1
ATOM 6862 C CA . TYR A 1 895 ? 26.550 -9.426 -27.567 1.00 95.88 895 TYR A CA 1
ATOM 6863 C C . TYR A 1 895 ? 27.931 -9.428 -28.236 1.00 95.88 895 TYR A C 1
ATOM 6865 O O . TYR A 1 895 ? 28.010 -9.548 -29.461 1.00 95.88 895 TYR A O 1
ATOM 6873 N N . VAL A 1 896 ? 29.010 -9.384 -27.446 1.00 98.19 896 VAL A N 1
ATOM 6874 C CA . VAL A 1 896 ? 30.397 -9.536 -27.925 1.00 98.19 896 VAL A CA 1
ATOM 6875 C C . VAL A 1 896 ? 31.070 -10.673 -27.162 1.00 98.19 896 VAL A C 1
ATOM 6877 O O . VAL A 1 896 ? 30.993 -10.732 -25.938 1.00 98.19 896 VAL A O 1
ATOM 6880 N N . LEU A 1 897 ? 31.716 -11.584 -27.882 1.00 98.25 897 LEU A N 1
ATOM 6881 C CA . LEU A 1 897 ? 32.372 -12.776 -27.354 1.00 98.25 897 LEU A CA 1
ATOM 6882 C C . LEU A 1 897 ? 33.886 -12.663 -27.543 1.00 98.25 897 LEU A C 1
ATOM 6884 O O . LEU A 1 897 ? 34.350 -12.295 -28.623 1.00 98.25 897 LEU A O 1
ATOM 6888 N N . PHE A 1 898 ? 34.643 -13.025 -26.513 1.00 98.25 898 PHE A N 1
ATOM 6889 C CA . PHE A 1 898 ? 36.101 -13.002 -26.498 1.00 98.25 898 PHE A CA 1
ATOM 6890 C C . PHE A 1 898 ? 36.643 -14.420 -26.332 1.00 98.25 898 PHE A C 1
ATOM 6892 O O . PHE A 1 898 ? 36.380 -15.102 -25.333 1.00 98.25 898 PHE A O 1
ATOM 6899 N N . PHE A 1 899 ? 37.412 -14.851 -27.325 1.00 97.31 899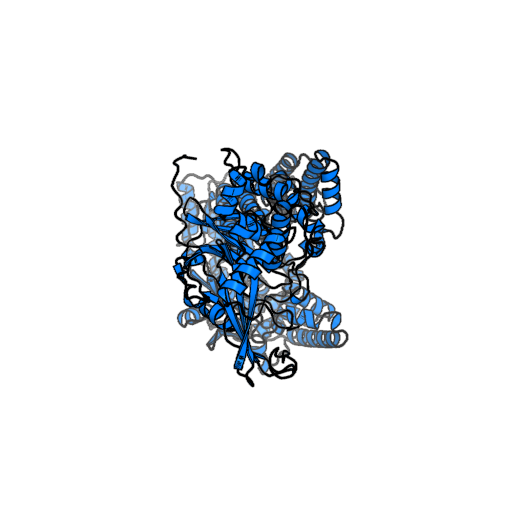 PHE A N 1
ATOM 6900 C CA . PHE A 1 899 ? 37.969 -16.191 -27.423 1.00 97.31 899 PHE A CA 1
ATOM 6901 C C . PHE A 1 899 ? 39.499 -16.153 -27.486 1.00 97.31 899 PHE A C 1
ATOM 6903 O O . PHE A 1 899 ? 40.065 -15.313 -28.178 1.00 97.31 899 PHE A O 1
ATOM 6910 N N . GLU A 1 900 ? 40.180 -17.098 -26.837 1.00 95.50 900 GLU A N 1
ATOM 6911 C CA . GLU A 1 900 ? 41.632 -17.306 -26.961 1.00 95.50 900 GLU A CA 1
ATOM 6912 C C . GLU A 1 900 ? 41.938 -18.624 -27.691 1.00 95.50 900 GLU A C 1
ATOM 6914 O O . GLU A 1 900 ? 41.279 -19.643 -27.467 1.00 95.50 900 GLU A O 1
ATOM 6919 N N . LEU A 1 901 ? 42.926 -18.599 -28.591 1.00 93.44 901 LEU A N 1
ATOM 6920 C CA . LEU A 1 901 ? 43.354 -19.756 -29.380 1.00 93.44 901 LEU A CA 1
ATOM 6921 C C . LEU A 1 901 ? 43.941 -20.862 -28.477 1.00 93.44 901 LEU A C 1
ATOM 6923 O O . LEU A 1 901 ? 44.923 -20.654 -27.759 1.00 93.44 901 LEU A O 1
ATOM 6927 N N . ALA A 1 902 ? 43.373 -22.067 -28.546 1.00 82.19 902 ALA A N 1
ATOM 6928 C CA . ALA A 1 902 ? 43.807 -23.235 -27.787 1.00 82.19 902 ALA A CA 1
ATOM 6929 C C . ALA A 1 902 ? 45.128 -23.797 -28.348 1.00 82.19 902 ALA A C 1
ATOM 6931 O O . ALA A 1 902 ? 45.226 -24.095 -29.535 1.00 82.19 902 ALA A O 1
ATOM 6932 N N . GLY A 1 903 ? 46.144 -23.979 -27.493 1.00 65.06 903 GLY A N 1
ATOM 6933 C CA . GLY A 1 903 ? 47.421 -24.612 -27.873 1.00 65.06 903 GLY A CA 1
ATOM 6934 C C . GLY A 1 903 ? 48.677 -23.738 -27.783 1.00 65.06 903 GLY A C 1
ATOM 6935 O O . GLY A 1 903 ? 49.768 -24.237 -28.046 1.00 65.06 903 GLY A O 1
ATOM 6936 N N . SER A 1 904 ? 48.585 -22.480 -27.337 1.00 47.91 904 SER A N 1
ATOM 6937 C CA . SER A 1 904 ? 49.765 -21.660 -27.008 1.00 47.91 904 SER A CA 1
ATOM 6938 C C . SER A 1 904 ? 50.435 -22.138 -25.703 1.00 47.91 904 SER A C 1
ATOM 6940 O O . SER A 1 904 ? 50.383 -21.461 -24.675 1.00 47.91 904 SER A O 1
ATOM 6942 N N . LYS A 1 905 ? 51.081 -23.310 -25.715 1.00 34.72 905 LYS A N 1
ATOM 6943 C CA . LYS A 1 905 ? 52.021 -23.701 -24.654 1.00 34.72 905 LYS A CA 1
ATOM 6944 C C . LYS A 1 905 ? 53.291 -22.856 -24.795 1.00 34.72 905 LYS A C 1
ATOM 6946 O O . LYS A 1 905 ? 54.075 -23.090 -25.707 1.00 34.72 905 LYS A O 1
ATOM 6951 N N . HIS A 1 906 ? 53.536 -21.929 -23.870 1.00 36.66 906 HIS A N 1
ATOM 6952 C CA . HIS A 1 906 ? 54.880 -21.400 -23.632 1.00 36.66 906 HIS A CA 1
ATOM 6953 C C . HIS A 1 906 ? 55.293 -21.635 -22.177 1.00 36.66 906 HIS A C 1
ATOM 6955 O O . HIS A 1 906 ? 54.505 -21.457 -21.253 1.00 36.66 906 HIS A O 1
ATOM 6961 N N . ARG A 1 907 ? 56.534 -22.114 -22.046 1.00 31.39 907 ARG A N 1
ATOM 6962 C CA . ARG A 1 907 ? 57.213 -22.654 -20.862 1.00 31.39 907 ARG A CA 1
ATOM 6963 C C . ARG A 1 907 ? 56.873 -21.919 -19.560 1.00 31.39 907 ARG A C 1
ATOM 6965 O O . ARG A 1 907 ? 57.110 -20.721 -19.433 1.00 31.39 907 ARG A O 1
ATOM 6972 N N . SER A 1 908 ? 56.386 -22.684 -18.589 1.00 28.22 908 SER A N 1
ATOM 6973 C CA . SER A 1 908 ? 56.256 -22.304 -17.186 1.00 28.22 908 SER A CA 1
ATOM 6974 C C . SER A 1 908 ? 57.636 -21.999 -16.593 1.00 28.22 908 SER A C 1
ATOM 6976 O O . SER A 1 908 ? 58.363 -22.906 -16.194 1.00 28.22 908 SER A O 1
ATOM 6978 N N . GLY A 1 909 ? 58.003 -20.721 -16.551 1.00 29.16 909 GLY A N 1
ATOM 6979 C CA . GLY A 1 909 ? 58.920 -20.220 -15.535 1.00 29.16 909 GLY A CA 1
ATOM 6980 C C . GLY A 1 909 ? 58.123 -20.051 -14.248 1.00 29.16 909 GLY A C 1
ATOM 6981 O O . GLY A 1 909 ? 57.182 -19.263 -14.212 1.00 29.16 909 GLY A O 1
ATOM 6982 N N . SER A 1 910 ? 58.455 -20.851 -13.241 1.00 30.34 910 SER A N 1
ATOM 6983 C CA . SER A 1 910 ? 57.950 -20.724 -11.879 1.00 30.34 910 SER A CA 1
ATOM 6984 C C . SER A 1 910 ? 58.320 -19.349 -11.326 1.00 30.34 910 SER A C 1
ATOM 6986 O O . SER A 1 910 ? 59.495 -19.092 -11.076 1.00 30.34 910 SER A O 1
ATOM 6988 N N . THR A 1 911 ? 57.321 -18.520 -11.061 1.00 28.48 911 THR A N 1
ATOM 6989 C CA . THR A 1 911 ? 57.361 -17.549 -9.967 1.00 28.48 911 THR A CA 1
ATOM 6990 C C . THR A 1 911 ? 55.958 -17.474 -9.396 1.00 28.48 911 THR A C 1
ATOM 6992 O O . THR A 1 911 ? 55.031 -17.060 -10.089 1.00 28.48 911 THR A O 1
ATOM 6995 N N . HIS A 1 912 ? 55.827 -17.944 -8.158 1.00 29.33 912 HIS A N 1
ATOM 6996 C CA . HIS A 1 912 ? 54.695 -17.665 -7.290 1.00 29.33 912 HIS A CA 1
ATOM 6997 C C . HIS A 1 912 ? 54.493 -16.151 -7.175 1.00 29.33 912 HIS A C 1
ATOM 6999 O O . HIS A 1 912 ? 55.437 -15.461 -6.791 1.00 29.33 912 HIS A O 1
ATOM 7005 N N . VAL A 1 913 ? 53.280 -15.682 -7.475 1.00 30.45 913 VAL A N 1
ATOM 7006 C CA . VAL A 1 913 ? 52.592 -14.576 -6.791 1.00 30.45 913 VAL A CA 1
ATOM 7007 C C . VAL A 1 913 ? 51.122 -14.950 -6.739 1.00 30.45 913 VAL A C 1
ATOM 7009 O O . VAL A 1 913 ? 50.588 -15.292 -7.821 1.00 30.45 913 VAL A O 1
#